Protein AF-A0A194VNG1-F1 (afdb_monomer_lite)

Organism: Cytospora mali (NCBI:txid578113)

InterPro domains:
  IPR001139 Glycoside hydrolase family 30 [PR00843] (432-452)
  IPR001139 Glycoside hydrolase family 30 [PR00843] (467-493)
  IPR001139 Glycoside hydrolase family 30 [PR00843] (567-584)
  IPR004045 Glutathione S-transferase, N-terminal [PF13409] (60-163)
  IPR010987 Glutathione S-transferase, C-terminal-like [PS50405] (181-312)
  IPR013780 Glycosyl hydrolase, all-beta [G3DSA:2.60.40.1180] (435-842)
  IPR016639 Glutathione S-transferase Omega/GSH [PTHR32419] (33-340)
  IPR016639 Glutathione S-transferase Omega/GSH [SFLDG01206] (40-333)
  IPR017853 Glycoside hydrolase superfamily [SSF51445] (442-778)
  IPR033452 Glycosyl hydrolase family 30, beta sandwich domain [PF17189] (790-843)
  IPR033453 Glycosyl hydrolase family 30, TIM-barrel domain [PF02055] (442-774)
  IPR036249 Thioredoxin-like superfamily [SSF52833] (40-166)
  IPR036282 Glutathione S-transferase, C-terminal domain superfamily [SSF47616] (177-313)
  IPR040079 Glutathione transferase family [SFLDS00019] (40-333)
  IPR047047 Glutathione S-transferases Omega-like, C-terminal [cd03190] (181-326)

Radius of gyration: 30.66 Å; chains: 1; bounding box: 84×75×102 Å

Structure (mmCIF, N/CA/C/O backbone):
data_AF-A0A194VNG1-F1
#
_entry.id   AF-A0A194VNG1-F1
#
loop_
_atom_site.group_PDB
_atom_site.id
_atom_site.type_symbol
_atom_site.label_atom_id
_atom_site.label_alt_id
_atom_site.label_comp_id
_atom_site.label_asym_id
_atom_site.label_entity_id
_atom_site.label_seq_id
_atom_site.pdbx_PDB_ins_code
_atom_site.Cartn_x
_atom_site.Cartn_y
_atom_site.Cartn_z
_atom_site.occupancy
_atom_site.B_iso_or_equiv
_atom_site.auth_seq_id
_atom_site.auth_comp_id
_atom_site.auth_asym_id
_atom_site.auth_atom_id
_atom_site.pdbx_PDB_model_num
ATOM 1 N N . MET A 1 1 ? 51.689 9.186 -61.278 1.00 31.94 1 MET A N 1
ATOM 2 C CA . MET A 1 1 ? 51.089 10.359 -60.601 1.00 31.94 1 MET A CA 1
ATOM 3 C C . MET A 1 1 ? 49.581 10.276 -60.806 1.00 31.94 1 MET A C 1
ATOM 5 O O . MET A 1 1 ? 49.133 10.479 -61.918 1.00 31.94 1 MET A O 1
ATOM 9 N N . SER A 1 2 ? 48.868 9.610 -59.894 1.00 30.66 2 SER A N 1
ATOM 10 C CA . SER A 1 2 ? 48.086 10.188 -58.771 1.00 30.66 2 SER A CA 1
ATOM 11 C C . SER A 1 2 ? 46.589 10.167 -59.140 1.00 30.66 2 SER A C 1
ATOM 13 O O . SER A 1 2 ? 46.151 10.942 -59.977 1.00 30.66 2 SER A O 1
ATOM 15 N N . ALA A 1 3 ? 45.874 9.082 -58.828 1.00 26.42 3 ALA A N 1
ATOM 16 C CA . ALA A 1 3 ? 45.123 8.855 -57.583 1.00 26.42 3 ALA A CA 1
ATOM 17 C C . ALA A 1 3 ? 43.845 9.711 -57.481 1.00 26.42 3 ALA A C 1
ATOM 19 O O . ALA A 1 3 ? 43.913 10.870 -57.090 1.00 26.42 3 ALA A O 1
ATOM 20 N N . ARG A 1 4 ? 42.683 9.111 -57.798 1.00 32.34 4 ARG A N 1
ATOM 21 C CA . ARG A 1 4 ? 41.347 9.505 -57.295 1.00 32.34 4 ARG A CA 1
ATOM 22 C C . ARG A 1 4 ? 40.277 8.459 -57.657 1.00 32.34 4 ARG A C 1
ATOM 24 O O . ARG A 1 4 ? 39.519 8.634 -58.603 1.00 32.34 4 ARG A O 1
ATOM 31 N N . THR A 1 5 ? 40.200 7.364 -56.895 1.00 33.28 5 THR A N 1
ATOM 32 C CA . THR A 1 5 ? 38.962 6.574 -56.704 1.00 33.28 5 THR A CA 1
ATOM 33 C C . THR A 1 5 ? 39.073 5.727 -55.423 1.00 33.28 5 THR A C 1
ATOM 35 O O . THR A 1 5 ? 40.106 5.099 -55.219 1.00 33.28 5 THR A O 1
ATOM 38 N N . ARG A 1 6 ? 37.982 5.670 -54.635 1.00 30.34 6 ARG A N 1
ATOM 39 C CA . ARG A 1 6 ? 37.706 4.893 -53.393 1.00 30.34 6 ARG A CA 1
ATOM 40 C C . ARG A 1 6 ? 38.124 5.503 -52.043 1.00 30.34 6 ARG A C 1
ATOM 42 O O . ARG A 1 6 ? 39.266 5.363 -51.633 1.00 30.34 6 ARG A O 1
ATOM 49 N N . LEU A 1 7 ? 37.136 6.069 -51.335 1.00 26.08 7 LEU A N 1
ATOM 50 C CA . LEU A 1 7 ? 36.742 5.782 -49.937 1.00 26.08 7 LEU A CA 1
ATOM 51 C C . LEU A 1 7 ? 35.791 6.890 -49.456 1.00 26.08 7 LEU A C 1
ATOM 53 O O . LEU A 1 7 ? 36.232 8.013 -49.250 1.00 26.08 7 LEU A O 1
ATOM 57 N N . GLN A 1 8 ? 34.510 6.573 -49.262 1.00 25.80 8 GLN A N 1
ATOM 58 C CA . GLN A 1 8 ? 33.680 7.208 -48.233 1.00 25.80 8 GLN A CA 1
ATOM 59 C C . GLN A 1 8 ? 32.534 6.255 -47.877 1.00 25.80 8 GLN A C 1
ATOM 61 O O . GLN A 1 8 ? 31.535 6.120 -48.578 1.00 25.80 8 GLN A O 1
ATOM 66 N N . SER A 1 9 ? 32.790 5.508 -46.809 1.00 25.23 9 SER A N 1
ATOM 67 C CA . SER A 1 9 ? 31.876 4.666 -46.054 1.00 25.23 9 SER A CA 1
ATOM 68 C C . SER A 1 9 ? 31.170 5.491 -44.979 1.00 25.23 9 SER A C 1
ATOM 70 O O . SER A 1 9 ? 31.813 6.324 -44.349 1.00 25.23 9 SER A O 1
ATOM 72 N N . LEU A 1 10 ? 29.897 5.162 -44.744 1.00 28.33 10 LEU A N 1
ATOM 73 C CA . LEU A 1 10 ? 29.157 5.244 -43.479 1.00 28.33 10 LEU A CA 1
ATOM 74 C C . LEU A 1 10 ? 29.395 6.458 -42.561 1.00 28.33 10 LEU A C 1
ATOM 76 O O . LEU A 1 10 ? 30.360 6.491 -41.806 1.00 28.33 10 LEU A O 1
ATOM 80 N N . GLN A 1 11 ? 28.361 7.288 -42.416 1.00 25.33 11 GLN A N 1
ATOM 81 C CA . GLN A 1 11 ? 27.953 7.756 -41.091 1.00 25.33 11 GLN A CA 1
ATOM 82 C C . GLN A 1 11 ? 26.430 7.654 -40.965 1.00 25.33 11 GLN A C 1
ATOM 84 O O . GLN A 1 11 ? 25.665 8.299 -41.680 1.00 25.33 11 GLN A O 1
ATOM 89 N N . ARG A 1 12 ? 26.028 6.729 -40.087 1.00 26.80 12 ARG A N 1
ATOM 90 C CA . ARG A 1 12 ? 24.659 6.417 -39.681 1.00 26.80 12 ARG A CA 1
ATOM 91 C C . ARG A 1 12 ? 24.000 7.677 -39.125 1.00 26.80 12 ARG A C 1
ATOM 93 O O . ARG A 1 12 ? 24.539 8.290 -38.211 1.00 26.80 12 ARG A O 1
ATOM 100 N N . HIS A 1 13 ? 22.818 8.012 -39.630 1.00 24.86 13 HIS A N 1
ATOM 101 C CA . HIS A 1 13 ? 21.866 8.794 -38.852 1.00 24.86 13 HIS A CA 1
ATOM 102 C C . HIS A 1 13 ? 21.419 7.918 -37.679 1.00 24.86 13 HIS A C 1
ATOM 104 O O . HIS A 1 13 ? 20.725 6.922 -37.872 1.00 24.86 13 HIS A O 1
ATOM 110 N N . ILE A 1 14 ? 21.876 8.256 -36.476 1.00 25.45 14 ILE A N 1
ATOM 111 C CA . ILE A 1 14 ? 21.290 7.759 -35.235 1.00 25.45 14 ILE A CA 1
ATOM 112 C C . ILE A 1 14 ? 19.965 8.512 -35.091 1.00 25.45 14 ILE A C 1
ATOM 114 O O . ILE A 1 14 ? 19.941 9.660 -34.661 1.00 25.45 14 ILE A O 1
ATOM 118 N N . MET A 1 15 ? 18.868 7.895 -35.531 1.00 24.09 15 MET A N 1
ATOM 119 C CA . MET A 1 15 ? 17.542 8.255 -35.039 1.00 24.09 15 MET A CA 1
ATOM 120 C C . MET A 1 15 ? 17.463 7.736 -33.604 1.00 24.09 15 MET A C 1
ATOM 122 O O . MET A 1 15 ? 17.296 6.540 -33.385 1.00 24.09 15 MET A O 1
ATOM 126 N N . THR A 1 16 ? 17.638 8.617 -32.625 1.00 26.14 16 THR A N 1
ATOM 127 C CA . THR A 1 16 ? 17.211 8.361 -31.250 1.00 26.14 16 THR A CA 1
ATOM 128 C C . THR A 1 16 ? 15.685 8.283 -31.257 1.00 26.14 16 THR A C 1
ATOM 130 O O . THR A 1 16 ? 14.997 9.295 -31.382 1.00 26.14 16 THR A O 1
ATOM 133 N N . SER A 1 17 ? 15.135 7.067 -31.210 1.00 27.11 17 SER A N 1
ATOM 134 C CA . SER A 1 17 ? 13.693 6.852 -31.101 1.00 27.11 17 SER A CA 1
ATOM 135 C C . SER A 1 17 ? 13.239 7.218 -29.688 1.00 27.11 17 SER A C 1
ATOM 137 O O . SER A 1 17 ? 13.277 6.396 -28.774 1.00 27.11 17 SER A O 1
ATOM 139 N N . VAL A 1 18 ? 12.830 8.469 -29.497 1.00 28.67 18 VAL A N 1
ATOM 140 C CA . VAL A 1 18 ? 12.048 8.874 -28.326 1.00 28.67 18 VAL A CA 1
ATOM 141 C C . VAL A 1 18 ? 10.735 8.083 -28.364 1.00 28.67 18 VAL A C 1
ATOM 143 O O . VAL A 1 18 ? 10.008 8.146 -29.358 1.00 28.67 18 VAL A O 1
ATOM 146 N N . ARG A 1 19 ? 10.461 7.285 -27.322 1.00 39.00 19 ARG A N 1
ATOM 147 C CA . ARG A 1 19 ? 9.210 6.519 -27.194 1.00 39.00 19 ARG A CA 1
ATOM 148 C C . ARG A 1 19 ? 8.031 7.506 -27.136 1.00 39.00 19 ARG A C 1
ATOM 150 O O . ARG A 1 19 ? 8.126 8.477 -26.384 1.00 39.00 19 ARG A O 1
ATOM 157 N N . PRO A 1 20 ? 6.936 7.308 -27.893 1.00 29.95 20 PRO A N 1
ATOM 158 C CA . PRO A 1 20 ? 5.759 8.161 -27.772 1.00 29.95 20 PRO A CA 1
ATOM 159 C C . PRO A 1 20 ? 5.193 8.080 -26.349 1.00 29.95 20 PRO A C 1
ATOM 161 O O . PRO A 1 20 ? 4.935 6.990 -25.844 1.00 29.95 20 PRO A O 1
ATOM 164 N N . THR A 1 21 ? 5.014 9.232 -25.711 1.00 28.38 21 THR A N 1
ATOM 165 C CA . THR A 1 21 ? 4.397 9.378 -24.386 1.00 28.38 21 THR A CA 1
ATOM 166 C C . THR A 1 21 ? 2.884 9.096 -24.473 1.00 28.38 21 THR A C 1
ATOM 168 O O . THR A 1 21 ? 2.280 9.433 -25.497 1.00 28.38 21 THR A O 1
ATOM 171 N N . PRO A 1 22 ? 2.241 8.500 -23.448 1.00 30.34 22 PRO A N 1
ATOM 172 C CA . PRO A 1 22 ? 0.805 8.225 -23.472 1.00 30.34 22 PRO A CA 1
ATOM 173 C C . PRO A 1 22 ? -0.029 9.504 -23.622 1.00 30.34 22 PRO A C 1
ATOM 175 O O . PRO A 1 22 ? 0.125 10.461 -22.865 1.00 30.34 22 PRO A O 1
ATOM 178 N N . THR A 1 23 ? -0.960 9.507 -24.573 1.00 27.50 23 THR A N 1
ATOM 179 C CA . THR A 1 23 ? -2.037 10.499 -24.643 1.00 27.50 23 THR A CA 1
ATOM 180 C C . THR A 1 23 ? -3.114 10.138 -23.616 1.00 27.50 23 THR A C 1
ATOM 182 O O . THR A 1 23 ? -3.942 9.272 -23.873 1.00 27.50 23 THR A O 1
ATOM 185 N N . THR A 1 24 ? -3.043 10.773 -22.443 1.00 32.66 24 THR A N 1
ATOM 186 C CA . THR A 1 24 ? -4.163 11.146 -21.552 1.00 32.66 24 THR A CA 1
ATOM 187 C C . THR A 1 24 ? -5.407 10.238 -21.541 1.00 32.66 24 THR A C 1
ATOM 189 O O . THR A 1 24 ? -6.351 10.546 -22.258 1.00 32.66 24 THR A O 1
ATOM 192 N N . VAL A 1 25 ? -5.452 9.219 -20.666 1.00 28.17 25 VAL A N 1
ATOM 193 C CA . VAL A 1 25 ? -6.614 8.820 -19.826 1.00 28.17 25 VAL A CA 1
ATOM 194 C C . VAL A 1 25 ? -6.070 7.995 -18.644 1.00 28.17 25 VAL A C 1
ATOM 196 O O . VAL A 1 25 ? -5.267 7.089 -18.852 1.00 28.17 25 VAL A O 1
ATOM 199 N N . ALA A 1 26 ? -6.490 8.306 -17.415 1.00 27.03 26 ALA A N 1
ATOM 200 C CA . ALA A 1 26 ? -6.196 7.531 -16.210 1.00 27.03 26 ALA A CA 1
ATOM 201 C C . ALA A 1 26 ? -6.973 6.198 -16.208 1.00 27.03 26 ALA A C 1
ATOM 203 O O . ALA A 1 26 ? -8.089 6.121 -15.704 1.00 27.03 26 ALA A O 1
ATOM 204 N N . GLU A 1 27 ? -6.396 5.149 -16.791 1.00 30.56 27 GLU A N 1
ATOM 205 C CA . GLU A 1 27 ? -6.871 3.769 -16.657 1.00 30.56 27 GLU A CA 1
ATOM 206 C C . GLU A 1 27 ? -5.679 2.878 -16.288 1.00 30.56 27 GLU A C 1
ATOM 208 O O . GLU A 1 27 ? -4.659 2.902 -16.972 1.00 30.56 27 GLU A O 1
ATOM 213 N N . HIS A 1 28 ? -5.827 2.143 -15.181 1.00 33.81 28 HIS A N 1
ATOM 214 C CA . HIS A 1 28 ? -4.907 1.156 -14.604 1.00 33.81 28 HIS A CA 1
ATOM 215 C C . HIS A 1 28 ? -3.928 0.530 -15.616 1.00 33.81 28 HIS A C 1
ATOM 217 O O . HIS A 1 28 ? -4.314 -0.343 -16.397 1.00 33.81 28 HIS A O 1
ATOM 223 N N . LEU A 1 29 ? -2.654 0.931 -15.553 1.00 35.03 29 LEU A N 1
ATOM 224 C CA . LEU A 1 29 ? -1.573 0.227 -16.239 1.00 35.03 29 LEU A CA 1
ATOM 225 C C . LEU A 1 29 ? -1.256 -1.045 -15.442 1.00 35.03 29 LEU A C 1
ATOM 227 O O . LEU A 1 29 ? -0.825 -0.971 -14.294 1.00 35.03 29 LEU A O 1
ATOM 231 N N . ALA A 1 30 ? -1.521 -2.215 -16.019 1.00 35.50 30 ALA A N 1
ATOM 232 C CA . ALA A 1 30 ? -1.436 -3.506 -15.323 1.00 35.50 30 ALA A CA 1
ATOM 233 C C . ALA A 1 30 ? -0.060 -4.194 -15.472 1.00 35.50 30 ALA A C 1
ATOM 235 O O . ALA A 1 30 ? 0.133 -5.316 -15.000 1.00 35.50 30 ALA A O 1
ATOM 236 N N . GLY A 1 31 ? 0.899 -3.538 -16.135 1.00 35.84 31 GLY A N 1
ATOM 237 C CA . GLY A 1 31 ? 2.252 -4.044 -16.393 1.00 35.84 31 GLY A CA 1
ATOM 238 C C . GLY A 1 31 ? 3.342 -3.204 -15.723 1.00 35.84 31 GLY A C 1
ATOM 239 O O . GLY A 1 31 ? 3.140 -2.037 -15.409 1.00 35.84 31 GLY A O 1
ATOM 240 N N . GLY A 1 32 ? 4.517 -3.802 -15.493 1.00 40.88 32 GLY A N 1
ATOM 241 C CA . GLY A 1 32 ? 5.679 -3.083 -14.948 1.00 40.88 32 GLY A CA 1
ATOM 242 C C . GLY A 1 32 ? 6.253 -2.066 -15.943 1.00 40.88 32 GLY A C 1
ATOM 243 O O . GLY A 1 32 ? 6.100 -2.262 -17.144 1.00 40.88 32 GLY A O 1
ATOM 244 N N . ALA A 1 33 ? 6.974 -1.038 -15.478 1.00 40.72 33 ALA A N 1
ATOM 245 C CA . ALA A 1 33 ? 7.422 0.118 -16.277 1.00 40.72 33 ALA A CA 1
ATOM 246 C C . ALA A 1 33 ? 8.358 -0.187 -17.474 1.00 40.72 33 ALA A C 1
ATOM 248 O O . ALA A 1 33 ? 8.599 0.685 -18.306 1.00 40.72 33 ALA A O 1
ATOM 249 N N . GLN A 1 34 ? 8.867 -1.420 -17.607 1.00 58.94 34 GLN A N 1
ATOM 250 C CA . GLN A 1 34 ? 9.564 -1.887 -18.820 1.00 58.94 34 GLN A CA 1
ATOM 251 C C . GLN A 1 34 ? 8.612 -2.425 -19.907 1.00 58.94 34 GLN A C 1
ATOM 253 O O . GLN A 1 34 ? 9.061 -2.778 -20.996 1.00 58.94 34 GLN A O 1
ATOM 258 N N . SER A 1 35 ? 7.315 -2.524 -19.621 1.00 73.00 35 SER A N 1
ATOM 259 C CA . SER A 1 35 ? 6.285 -2.980 -20.554 1.00 73.00 35 SER A CA 1
ATOM 260 C C . SER A 1 35 ? 5.854 -1.845 -21.481 1.00 73.00 35 SER A C 1
ATOM 262 O O . SER A 1 35 ? 6.024 -0.659 -21.200 1.00 73.00 35 SER A O 1
ATOM 264 N N . TRP A 1 36 ? 5.301 -2.216 -22.625 1.00 87.19 36 TRP A N 1
ATOM 265 C CA . TRP A 1 36 ? 4.689 -1.288 -23.555 1.00 87.19 36 TRP A CA 1
ATOM 266 C C . TRP A 1 36 ? 3.198 -1.178 -23.237 1.00 87.19 36 TRP A C 1
ATOM 268 O O . TRP A 1 36 ? 2.528 -2.194 -23.056 1.00 87.19 36 TRP A O 1
ATOM 278 N N . HIS A 1 37 ? 2.700 0.058 -23.226 1.00 89.19 37 HIS A N 1
ATOM 279 C CA . HIS A 1 37 ? 1.333 0.430 -22.832 1.00 89.19 37 HIS A CA 1
ATOM 280 C C . HIS A 1 37 ? 0.637 1.310 -23.886 1.00 89.19 37 HIS A C 1
ATOM 282 O O . HIS A 1 37 ? -0.255 2.106 -23.599 1.00 89.19 37 HIS A O 1
ATOM 288 N N . GLY A 1 38 ? 1.101 1.247 -25.133 1.00 88.44 38 GLY A N 1
ATOM 289 C CA . GLY A 1 38 ? 0.515 1.982 -26.244 1.00 88.44 38 GLY A CA 1
ATOM 290 C C . GLY A 1 38 ? -0.915 1.526 -26.528 1.00 88.44 38 GLY A C 1
ATOM 291 O O . GLY A 1 38 ? -1.234 0.342 -26.443 1.00 88.44 38 GLY A O 1
ATOM 292 N N . LYS A 1 39 ? -1.769 2.470 -26.926 1.00 92.00 39 LYS A N 1
ATOM 293 C CA . LYS A 1 39 ? -3.161 2.207 -27.309 1.00 92.00 39 LYS A CA 1
ATOM 294 C C . LYS A 1 39 ? -3.384 2.517 -28.779 1.00 92.00 39 LYS A C 1
ATOM 296 O O . LYS A 1 39 ? -2.818 3.480 -29.298 1.00 92.00 39 LYS A O 1
ATOM 301 N N . ILE A 1 40 ? -4.229 1.725 -29.437 1.00 94.06 40 ILE A N 1
ATOM 302 C CA . ILE A 1 40 ? -4.687 2.025 -30.796 1.00 94.06 40 ILE A CA 1
ATOM 303 C C . ILE A 1 40 ? -5.843 3.015 -30.699 1.00 94.06 40 ILE A C 1
ATOM 305 O O . ILE A 1 40 ? -6.895 2.678 -30.163 1.00 94.06 40 ILE A O 1
ATOM 309 N N . THR A 1 41 ? -5.656 4.228 -31.212 1.00 91.31 41 THR A N 1
ATOM 310 C CA . THR A 1 41 ? -6.680 5.281 -31.209 1.00 91.31 41 THR A CA 1
ATOM 311 C C . THR A 1 41 ? -6.635 6.085 -32.515 1.00 91.31 41 THR A C 1
ATOM 313 O O . THR A 1 41 ? -5.563 6.223 -33.111 1.00 91.31 41 THR A O 1
ATOM 316 N N . PRO A 1 42 ? -7.767 6.633 -33.004 1.00 87.19 42 PRO A N 1
ATOM 317 C CA . PRO A 1 42 ? -7.791 7.441 -34.232 1.00 87.19 42 PRO A CA 1
ATOM 318 C C . PRO A 1 42 ? -6.830 8.641 -34.205 1.00 87.19 42 PRO A C 1
ATOM 320 O O . PRO A 1 42 ? -6.179 8.943 -35.211 1.00 87.19 42 PRO A O 1
ATOM 323 N N . ASP A 1 43 ? -6.712 9.273 -33.035 1.00 86.25 43 ASP A N 1
ATOM 324 C CA . ASP A 1 43 ? -5.936 10.498 -32.822 1.00 86.25 43 ASP A CA 1
ATOM 325 C C . ASP A 1 43 ? -4.526 10.243 -32.259 1.00 86.25 43 ASP A C 1
ATOM 327 O O . ASP A 1 43 ? -3.726 11.170 -32.137 1.00 86.25 43 ASP A O 1
ATOM 331 N N . GLY A 1 44 ? -4.197 8.991 -31.927 1.00 87.38 44 GLY A N 1
ATOM 332 C CA . GLY A 1 44 ? -2.926 8.612 -31.317 1.00 87.38 44 GLY A CA 1
ATOM 333 C C . GLY A 1 44 ? -1.808 8.278 -32.314 1.00 87.38 44 GLY A C 1
ATOM 334 O O . GLY A 1 44 ? -2.008 8.238 -33.534 1.00 87.38 44 GLY A O 1
ATOM 335 N N . PRO A 1 45 ? -0.597 7.980 -31.800 1.00 88.25 45 PRO A N 1
ATOM 336 C CA . PRO A 1 45 ? 0.538 7.556 -32.627 1.00 88.25 45 PRO A CA 1
ATOM 337 C C . PRO A 1 45 ? 0.298 6.190 -33.297 1.00 88.25 45 PRO A C 1
ATOM 339 O O . PRO A 1 45 ? 0.844 5.900 -34.369 1.00 88.25 45 PRO A O 1
ATOM 342 N N . PHE A 1 46 ? -0.560 5.361 -32.700 1.00 94.88 46 PHE A N 1
ATOM 343 C CA . PHE A 1 46 ? -0.976 4.061 -33.209 1.00 94.88 46 PHE A CA 1
ATOM 344 C C . PHE A 1 46 ? -2.414 4.160 -33.745 1.00 94.88 46 PHE A C 1
ATOM 346 O O . PHE A 1 46 ? -3.376 4.006 -33.005 1.00 94.88 46 PHE A O 1
ATOM 353 N N . LYS A 1 47 ? -2.555 4.429 -35.046 1.00 96.12 47 LYS A N 1
ATOM 354 C CA . LYS A 1 47 ? -3.851 4.600 -35.714 1.00 96.12 47 LYS A CA 1
ATOM 355 C C . LYS A 1 47 ? -4.470 3.265 -36.133 1.00 96.12 47 LYS A C 1
ATOM 357 O O . LYS A 1 47 ? -3.730 2.420 -36.636 1.00 96.12 47 LYS A O 1
ATOM 362 N N . PRO A 1 48 ? -5.802 3.103 -36.045 1.00 95.88 48 PRO A N 1
ATOM 363 C CA . PRO A 1 48 ? -6.508 1.899 -36.475 1.00 95.88 48 PRO A CA 1
ATOM 364 C C . PRO A 1 48 ? -6.441 1.719 -37.986 1.00 95.88 48 PRO A C 1
ATOM 366 O O . PRO A 1 48 ? -7.248 2.246 -38.745 1.00 95.88 48 PRO A O 1
ATOM 369 N N . GLU A 1 49 ? -5.449 0.962 -38.427 1.00 95.44 49 GLU A N 1
ATOM 370 C CA . GLU A 1 49 ? -5.191 0.709 -39.833 1.00 95.44 49 GLU A CA 1
ATOM 371 C C . GLU A 1 49 ? -5.127 -0.794 -40.072 1.00 95.44 49 GLU A C 1
ATOM 373 O O . GLU A 1 49 ? -4.447 -1.533 -39.351 1.00 95.44 49 GLU A O 1
ATOM 378 N N . LYS A 1 50 ? -5.828 -1.238 -41.118 1.00 93.94 50 LYS A N 1
ATOM 379 C CA . LYS A 1 50 ? -5.737 -2.611 -41.603 1.00 93.94 50 LYS A CA 1
ATOM 380 C C . LYS A 1 50 ? -4.288 -2.929 -41.988 1.00 93.94 50 LYS A C 1
ATOM 382 O O . LYS A 1 50 ? -3.598 -2.079 -42.549 1.00 93.94 50 LYS A O 1
ATOM 387 N N . ASP A 1 51 ? -3.840 -4.141 -41.664 1.00 88.38 51 ASP A N 1
ATOM 388 C CA . ASP A 1 51 ? -2.512 -4.679 -41.995 1.00 88.38 51 ASP A CA 1
ATOM 389 C C . ASP A 1 51 ? -1.316 -3.968 -41.320 1.00 88.38 51 ASP A C 1
ATOM 391 O O . ASP A 1 51 ? -0.164 -4.309 -41.589 1.00 88.38 51 ASP A O 1
ATOM 395 N N . ARG A 1 52 ? -1.550 -3.014 -40.403 1.00 96.31 52 ARG A N 1
ATOM 396 C CA . ARG A 1 52 ? -0.476 -2.325 -39.663 1.00 96.31 52 ARG A CA 1
ATOM 397 C C . ARG A 1 52 ? 0.056 -3.135 -38.485 1.00 96.31 52 ARG A C 1
ATOM 399 O O . ARG A 1 52 ? 1.253 -3.081 -38.200 1.00 96.31 52 ARG A O 1
ATOM 406 N N . TYR A 1 53 ? -0.815 -3.843 -37.781 1.00 98.00 53 TYR A N 1
ATOM 407 C CA . TYR A 1 53 ? -0.471 -4.474 -36.511 1.00 98.00 53 TYR A CA 1
ATOM 408 C C . TYR A 1 53 ? -0.367 -5.984 -36.632 1.00 98.00 53 TYR A C 1
ATOM 410 O O . TYR A 1 53 ? -1.011 -6.601 -37.477 1.00 98.00 53 TYR A O 1
ATOM 418 N N . ARG A 1 54 ? 0.417 -6.594 -35.746 1.00 97.69 54 ARG A N 1
ATOM 419 C CA . ARG A 1 54 ? 0.510 -8.049 -35.623 1.00 97.69 54 ARG A CA 1
ATOM 420 C C . ARG A 1 54 ? 0.509 -8.451 -34.161 1.00 97.69 54 ARG A C 1
ATOM 422 O O . ARG A 1 54 ? 1.246 -7.877 -33.367 1.00 97.69 54 ARG A O 1
ATOM 429 N N . LEU A 1 55 ? -0.313 -9.433 -33.813 1.00 98.06 55 LEU A N 1
ATOM 430 C CA . LEU A 1 55 ? -0.425 -9.933 -32.447 1.00 98.06 55 LEU A CA 1
ATOM 431 C C . LEU A 1 55 ? 0.340 -11.257 -32.311 1.00 98.06 55 LEU A C 1
ATOM 433 O O . LEU A 1 55 ? -0.059 -12.280 -32.866 1.00 98.06 55 LEU A O 1
ATOM 437 N N . TYR A 1 56 ? 1.439 -11.252 -31.567 1.00 98.38 56 TYR A N 1
ATOM 438 C CA . TYR A 1 56 ? 2.185 -12.460 -31.226 1.00 98.38 56 TYR A CA 1
ATOM 439 C C . TYR A 1 56 ? 1.574 -13.109 -29.988 1.00 98.38 56 TYR A C 1
ATOM 441 O O . TYR A 1 56 ? 1.429 -12.467 -28.944 1.00 98.38 56 TYR A O 1
ATOM 449 N N . ILE A 1 57 ? 1.212 -14.386 -30.100 1.00 98.31 57 ILE A N 1
ATOM 450 C CA . ILE A 1 57 ? 0.550 -15.146 -29.036 1.00 98.31 57 ILE A CA 1
ATOM 451 C C . ILE A 1 57 ? 1.137 -16.549 -28.909 1.00 98.31 57 ILE A C 1
ATOM 453 O O . ILE A 1 57 ? 1.746 -17.072 -29.835 1.00 98.31 57 ILE A O 1
ATOM 457 N N . GLY A 1 58 ? 0.874 -17.194 -27.776 1.00 97.12 58 GLY A N 1
ATOM 458 C CA . GLY A 1 58 ? 0.927 -18.649 -27.651 1.00 97.12 58 GLY A CA 1
ATOM 459 C C . GLY A 1 58 ? -0.468 -19.164 -27.321 1.00 97.12 58 GLY A C 1
ATOM 460 O O . GLY A 1 58 ? -1.046 -18.719 -26.329 1.00 97.12 58 GLY A O 1
ATOM 461 N N . LEU A 1 59 ? -1.011 -20.096 -28.113 1.00 98.00 59 LEU A N 1
ATOM 462 C CA . LEU A 1 59 ? -2.380 -20.621 -27.924 1.00 98.00 59 LEU A CA 1
ATOM 463 C C . LEU A 1 59 ? -2.566 -21.338 -26.572 1.00 98.00 59 LEU A C 1
ATOM 465 O O . LEU A 1 59 ? -3.675 -21.460 -26.054 1.00 98.00 59 LEU A O 1
ATOM 469 N N . PHE A 1 60 ? -1.466 -21.748 -25.943 1.00 96.44 60 PHE A N 1
ATOM 470 C CA . PHE A 1 60 ? -1.449 -22.299 -24.592 1.00 96.44 60 PHE A CA 1
ATOM 471 C C . PHE A 1 60 ? -1.700 -21.258 -23.489 1.00 96.44 60 PHE A C 1
ATOM 473 O O . PHE A 1 60 ? -2.270 -21.598 -22.451 1.00 96.44 60 PHE A O 1
ATOM 480 N N . CYS A 1 61 ? -1.305 -19.997 -23.692 1.00 96.06 61 CYS A N 1
ATOM 481 C CA . CYS A 1 61 ? -1.240 -18.985 -22.637 1.00 96.06 61 CYS A CA 1
ATOM 482 C C . CYS A 1 61 ? -2.634 -18.407 -22.338 1.00 96.06 61 CYS A C 1
ATOM 484 O O . CYS A 1 61 ? -3.245 -17.833 -23.242 1.00 96.06 61 CYS A O 1
ATOM 486 N N . PRO A 1 62 ? -3.148 -18.482 -21.094 1.00 97.19 62 PRO A N 1
ATOM 487 C CA . PRO A 1 62 ? -4.458 -17.920 -20.764 1.00 97.19 62 PRO A CA 1
ATOM 488 C C . PRO A 1 62 ? -4.495 -16.391 -20.899 1.00 97.19 62 PRO A C 1
ATOM 490 O O . PRO A 1 62 ? -5.521 -15.835 -21.273 1.00 97.19 62 PRO A O 1
ATOM 493 N N . PHE A 1 63 ? -3.381 -15.698 -20.663 1.00 93.94 63 PHE A N 1
ATOM 494 C CA . PHE A 1 63 ? -3.305 -14.242 -20.798 1.00 93.94 63 PHE A CA 1
ATOM 495 C C . PHE A 1 63 ? -3.355 -13.800 -22.269 1.00 93.94 63 PHE A C 1
ATOM 497 O O . PHE A 1 63 ? -4.118 -12.904 -22.629 1.00 93.94 63 PHE A O 1
ATOM 504 N N . ALA A 1 64 ? -2.630 -14.481 -23.160 1.00 96.94 64 ALA A N 1
ATOM 505 C CA . ALA A 1 64 ? -2.724 -14.218 -24.599 1.00 96.94 64 ALA A CA 1
ATOM 506 C C . ALA A 1 64 ? -4.090 -14.631 -25.180 1.00 96.94 64 ALA A C 1
ATOM 508 O O . ALA A 1 64 ? -4.579 -14.013 -26.127 1.00 96.94 64 ALA A O 1
ATOM 509 N N . HIS A 1 65 ? -4.732 -15.641 -24.582 1.00 98.12 65 HIS A N 1
ATOM 510 C CA . HIS A 1 65 ? -6.061 -16.099 -24.975 1.00 98.12 65 HIS A CA 1
ATOM 511 C C . HIS A 1 65 ? -7.119 -14.998 -24.838 1.00 98.12 65 HIS A C 1
ATOM 513 O O . HIS A 1 65 ? -7.959 -14.881 -25.722 1.00 98.12 65 HIS A O 1
ATOM 519 N N . ARG A 1 66 ? -7.044 -14.145 -23.804 1.00 96.62 66 ARG A N 1
ATOM 520 C CA . ARG A 1 66 ? -7.969 -13.010 -23.611 1.00 96.62 66 ARG A CA 1
ATOM 521 C C . ARG A 1 66 ? -7.975 -12.069 -24.819 1.00 96.62 66 ARG A C 1
ATOM 523 O O . ARG A 1 66 ? -9.028 -11.813 -25.396 1.00 96.62 66 ARG A O 1
ATOM 530 N N . ALA A 1 67 ? -6.791 -11.626 -25.246 1.00 97.00 67 ALA A N 1
ATOM 531 C CA . ALA A 1 67 ? -6.634 -10.741 -26.400 1.00 97.00 67 ALA A CA 1
ATOM 532 C C . ALA A 1 67 ? -7.088 -11.415 -27.708 1.00 97.00 67 ALA A C 1
ATOM 534 O O . ALA A 1 67 ? -7.791 -10.804 -28.513 1.00 97.00 67 ALA A O 1
ATOM 535 N N . ASN A 1 68 ? -6.737 -12.692 -27.911 1.00 97.88 68 ASN A N 1
ATOM 536 C CA . ASN A 1 68 ? -7.158 -13.425 -29.108 1.00 97.88 68 ASN A CA 1
ATOM 537 C C . ASN A 1 68 ? -8.678 -13.670 -29.143 1.00 97.88 68 ASN A C 1
ATOM 539 O O . ASN A 1 68 ? -9.288 -13.617 -30.208 1.00 97.88 68 ASN A O 1
ATOM 543 N N . LEU A 1 69 ? -9.309 -13.892 -27.991 1.00 97.81 69 LEU A N 1
ATOM 544 C CA . LEU A 1 69 ? -10.752 -14.078 -27.906 1.00 97.81 69 LEU A CA 1
ATOM 545 C C . LEU A 1 69 ? -11.500 -12.780 -28.235 1.00 97.81 69 LEU A C 1
ATOM 547 O O . LEU A 1 69 ? -12.405 -12.801 -29.066 1.00 97.81 69 LEU A O 1
ATOM 551 N N . VAL A 1 70 ? -11.064 -11.632 -27.698 1.00 97.25 70 VAL A N 1
ATOM 552 C CA . VAL A 1 70 ? -11.610 -10.319 -28.100 1.00 97.25 70 VAL A CA 1
ATOM 553 C C . VAL A 1 70 ? -11.425 -10.080 -29.595 1.00 97.25 70 VAL A C 1
ATOM 555 O O . VAL A 1 70 ? -12.373 -9.676 -30.268 1.00 97.25 70 VAL A O 1
ATOM 558 N N . ARG A 1 71 ? -10.243 -10.396 -30.140 1.00 97.00 71 ARG A N 1
ATOM 559 C CA . ARG A 1 71 ? -9.975 -10.322 -31.583 1.00 97.00 71 ARG A CA 1
ATOM 560 C C . ARG A 1 71 ? -11.006 -11.116 -32.394 1.00 97.00 71 ARG A C 1
ATOM 562 O O . ARG A 1 71 ? -11.485 -10.609 -33.403 1.00 97.00 71 ARG A O 1
ATOM 569 N N . HIS A 1 72 ? -11.369 -12.324 -31.964 1.00 97.25 72 HIS A N 1
ATOM 570 C CA . HIS A 1 72 ? -12.391 -13.129 -32.640 1.00 97.25 72 HIS A CA 1
ATOM 571 C C . HIS A 1 72 ? -13.805 -12.552 -32.489 1.00 97.25 72 HIS A C 1
ATOM 573 O O . HIS A 1 72 ? -14.526 -12.444 -33.483 1.00 97.25 72 HIS A O 1
ATOM 579 N N . LEU A 1 73 ? -14.195 -12.142 -31.279 1.00 95.94 73 LEU A N 1
ATOM 580 C CA . LEU A 1 73 ? -15.527 -11.590 -31.002 1.00 95.94 73 LEU A CA 1
ATOM 581 C C . LEU A 1 73 ? -15.788 -10.308 -31.813 1.00 95.94 73 LEU A C 1
ATOM 583 O O . LEU A 1 73 ? -16.835 -10.168 -32.456 1.00 95.94 73 LEU A O 1
ATOM 587 N N . LYS A 1 74 ? -14.789 -9.419 -31.867 1.00 95.38 74 LYS A N 1
ATOM 588 C CA . LYS A 1 74 ? -14.820 -8.143 -32.598 1.00 95.38 74 LYS A CA 1
ATOM 589 C C . LYS A 1 74 ? -14.624 -8.277 -34.112 1.00 95.38 74 LYS A C 1
ATOM 591 O O . LYS A 1 74 ? -14.663 -7.268 -34.804 1.00 95.38 74 LYS A O 1
ATOM 596 N N . GLY A 1 75 ? -14.430 -9.483 -34.654 1.00 95.12 75 GLY A N 1
ATOM 597 C CA . GLY A 1 75 ? -14.238 -9.664 -36.099 1.00 95.12 75 GLY A CA 1
ATOM 598 C C . GLY A 1 75 ? -12.909 -9.098 -36.619 1.00 95.12 75 GLY A C 1
ATOM 599 O O . GLY A 1 75 ? -12.811 -8.707 -37.778 1.00 95.12 75 GLY A O 1
ATOM 600 N N . LEU A 1 76 ? -11.882 -9.022 -35.770 1.00 96.12 76 LEU A N 1
ATOM 601 C CA . LEU A 1 76 ? -10.591 -8.411 -36.091 1.00 96.12 76 LEU A CA 1
ATOM 602 C C . LEU A 1 76 ? -9.645 -9.340 -36.855 1.00 96.12 76 LEU A C 1
ATOM 604 O O . LEU A 1 76 ? -8.486 -8.988 -37.067 1.00 96.12 76 LEU A O 1
ATOM 608 N N . GLN A 1 77 ? -10.089 -10.528 -37.265 1.00 95.31 77 GLN A N 1
ATOM 609 C CA . GLN A 1 77 ? -9.196 -11.533 -37.833 1.00 95.31 77 GLN A CA 1
ATOM 610 C C . GLN A 1 77 ? -8.496 -11.066 -39.115 1.00 95.31 77 GLN A C 1
ATOM 612 O O . GLN A 1 77 ? -7.306 -11.345 -39.274 1.00 95.31 77 GLN A O 1
ATOM 617 N N . ASP A 1 78 ? -9.208 -10.304 -39.950 1.00 93.00 78 ASP A N 1
ATOM 618 C CA . ASP A 1 78 ? -8.714 -9.737 -41.212 1.00 93.00 78 ASP A CA 1
ATOM 619 C C . ASP A 1 78 ? -7.972 -8.401 -41.036 1.00 93.00 78 ASP A C 1
ATOM 621 O O . ASP A 1 78 ? -7.423 -7.868 -41.998 1.00 93.00 78 ASP A O 1
ATOM 625 N N . VAL A 1 79 ? -7.989 -7.826 -39.830 1.00 95.06 79 VAL A N 1
ATOM 626 C CA . VAL A 1 79 ? -7.395 -6.515 -39.513 1.00 95.06 79 VAL A CA 1
ATOM 627 C C . VAL A 1 79 ? -6.110 -6.671 -38.707 1.00 95.06 79 VAL A C 1
ATOM 629 O O . VAL A 1 79 ? -5.126 -5.977 -38.956 1.00 95.06 79 VAL A O 1
ATOM 632 N N . LEU A 1 80 ? -6.126 -7.595 -37.748 1.00 96.69 80 LEU A N 1
ATOM 633 C CA . LEU A 1 80 ? -5.053 -7.871 -36.809 1.00 96.69 80 LEU A CA 1
ATOM 634 C C . LEU A 1 80 ? -4.605 -9.329 -36.988 1.00 96.69 80 LEU A C 1
ATOM 636 O O . LEU A 1 80 ? -5.118 -10.210 -36.301 1.00 96.69 80 LEU A O 1
ATOM 640 N N . PRO A 1 81 ? -3.689 -9.650 -37.912 1.00 96.69 81 PRO A N 1
ATOM 641 C CA . PRO A 1 81 ? -3.161 -11.005 -38.040 1.00 96.69 81 PRO A CA 1
ATOM 642 C C . PRO A 1 81 ? -2.393 -11.440 -36.782 1.00 96.69 81 PRO A C 1
ATOM 644 O O . PRO A 1 81 ? -1.760 -10.627 -36.102 1.00 96.69 81 PRO A O 1
ATOM 647 N N . VAL A 1 82 ? -2.417 -12.745 -36.496 1.00 97.12 82 VAL A N 1
ATOM 648 C CA . VAL A 1 82 ? -1.663 -13.351 -35.387 1.00 97.12 82 VAL A CA 1
ATOM 649 C C . VAL A 1 82 ? -0.427 -14.096 -35.885 1.00 97.12 82 VAL A C 1
ATOM 651 O O . VAL A 1 82 ? -0.419 -14.617 -37.001 1.00 97.12 82 VAL A O 1
ATOM 654 N N . THR A 1 83 ? 0.605 -14.164 -35.048 1.00 98.06 83 THR A N 1
ATOM 655 C CA . THR A 1 83 ? 1.715 -15.122 -35.183 1.00 98.06 83 THR A CA 1
ATOM 656 C C . THR A 1 83 ? 1.768 -15.965 -33.920 1.00 98.06 83 THR A C 1
ATOM 658 O O . THR A 1 83 ? 1.751 -15.420 -32.814 1.00 98.06 83 THR A O 1
ATOM 661 N N . VAL A 1 84 ? 1.826 -17.287 -34.075 1.00 98.19 84 VAL A N 1
ATOM 662 C CA . VAL A 1 84 ? 1.738 -18.222 -32.952 1.00 98.19 84 VAL A CA 1
ATOM 663 C C . VAL A 1 84 ? 3.077 -18.915 -32.710 1.00 98.19 84 VAL A C 1
ATOM 665 O O . VAL A 1 84 ? 3.614 -19.567 -33.604 1.00 98.19 84 VAL A O 1
ATOM 668 N N . VAL A 1 85 ? 3.595 -18.801 -31.486 1.00 97.62 85 VAL A N 1
ATOM 669 C CA . VAL A 1 85 ? 4.800 -19.518 -31.032 1.00 97.62 85 VAL A CA 1
ATOM 670 C C . VAL A 1 85 ? 4.505 -20.988 -30.724 1.00 97.62 85 VAL A C 1
ATOM 672 O O . VAL A 1 85 ? 3.377 -21.356 -30.390 1.00 97.62 85 VAL A O 1
ATOM 675 N N . LYS A 1 86 ? 5.532 -21.840 -30.769 1.00 96.56 86 LYS A N 1
ATOM 676 C CA . LYS A 1 86 ? 5.425 -23.241 -30.347 1.00 96.56 86 LYS A CA 1
ATOM 677 C C . LYS A 1 86 ? 5.150 -23.337 -28.841 1.00 96.56 86 LYS A C 1
ATOM 679 O O . LYS A 1 86 ? 5.677 -22.537 -28.064 1.00 96.56 86 LYS A O 1
ATOM 684 N N . PRO A 1 87 ? 4.401 -24.359 -28.393 1.00 94.81 87 PRO A N 1
ATOM 685 C CA . PRO A 1 87 ? 4.194 -24.605 -26.971 1.00 94.81 87 PRO A CA 1
ATOM 686 C C . PRO A 1 87 ? 5.453 -25.098 -26.246 1.00 94.81 87 PRO A C 1
ATOM 688 O O . PRO A 1 87 ? 5.506 -24.983 -25.029 1.00 94.81 87 PRO A O 1
ATOM 691 N N . TYR A 1 88 ? 6.439 -25.656 -26.950 1.00 92.81 88 TYR A N 1
ATOM 692 C CA . TYR A 1 88 ? 7.733 -26.111 -26.422 1.00 92.81 88 TYR A CA 1
ATOM 693 C C . TYR A 1 88 ? 8.705 -26.359 -27.605 1.00 92.81 88 TYR A C 1
ATOM 695 O O . TYR A 1 88 ? 8.241 -26.450 -28.749 1.00 92.81 88 TYR A O 1
ATOM 703 N N . PRO A 1 89 ? 10.024 -26.524 -27.371 1.00 88.50 89 PRO A N 1
ATOM 704 C CA . PRO A 1 89 ? 10.746 -26.226 -26.130 1.00 88.50 89 PRO A CA 1
ATOM 705 C C . PRO A 1 89 ? 10.774 -24.720 -25.821 1.00 88.50 89 PRO A C 1
ATOM 707 O O . PRO A 1 89 ? 10.495 -23.887 -26.684 1.00 88.50 89 PRO A O 1
ATOM 710 N N . LYS A 1 90 ? 11.085 -24.385 -24.564 1.00 84.12 90 LYS A N 1
ATOM 711 C CA . LYS A 1 90 ? 11.411 -23.019 -24.137 1.00 84.12 90 LYS A CA 1
ATOM 712 C C . LYS A 1 90 ? 12.921 -22.832 -24.116 1.00 84.12 90 LYS A C 1
ATOM 714 O O . LYS A 1 90 ? 13.642 -23.740 -23.714 1.00 84.12 90 LYS A O 1
ATOM 719 N N . GLY A 1 91 ? 13.331 -21.607 -24.404 1.00 78.50 91 GLY A N 1
ATOM 720 C CA . GLY A 1 91 ? 14.698 -21.139 -24.262 1.00 78.50 91 GLY A CA 1
ATOM 721 C C . GLY A 1 91 ? 15.602 -21.500 -25.433 1.00 78.50 91 GLY A C 1
ATOM 722 O O . GLY A 1 91 ? 15.302 -22.408 -26.210 1.00 78.50 91 GLY A O 1
ATOM 723 N N . ASP A 1 92 ? 16.678 -20.734 -25.575 1.00 79.38 92 ASP A N 1
ATOM 724 C CA . ASP A 1 92 ? 17.674 -20.922 -26.624 1.00 79.38 92 ASP A CA 1
ATOM 725 C C . ASP A 1 92 ? 18.916 -21.690 -26.138 1.00 79.38 92 ASP A C 1
ATOM 727 O O . ASP A 1 92 ? 19.054 -22.053 -24.969 1.00 79.38 92 ASP A O 1
ATOM 731 N N . GLU A 1 93 ? 19.841 -21.942 -27.064 1.00 72.75 93 GLU A N 1
ATOM 732 C CA . GLU A 1 93 ? 21.116 -22.621 -26.796 1.00 72.75 93 GLU A CA 1
ATOM 733 C C . GLU A 1 93 ? 22.080 -21.814 -25.908 1.00 72.75 93 GLU A C 1
ATOM 735 O O . GLU A 1 93 ? 23.020 -22.382 -25.355 1.00 72.75 93 GLU A O 1
ATOM 740 N N . ASN A 1 94 ? 21.832 -20.512 -25.738 1.00 71.25 94 ASN A N 1
ATOM 741 C CA . ASN A 1 94 ? 22.630 -19.604 -24.918 1.00 71.25 94 ASN A CA 1
ATOM 742 C C . ASN A 1 94 ? 22.051 -19.426 -23.503 1.00 71.25 94 ASN A C 1
ATOM 744 O O . ASN A 1 94 ? 22.618 -18.685 -22.701 1.00 71.25 94 ASN A O 1
ATOM 748 N N . GLY A 1 95 ? 20.938 -20.097 -23.188 1.00 67.94 95 GLY A N 1
ATOM 749 C CA . GLY A 1 95 ? 20.275 -20.029 -21.889 1.00 67.94 95 GLY A CA 1
ATOM 750 C C . GLY A 1 95 ? 19.285 -18.871 -21.730 1.00 67.94 95 GLY A C 1
ATOM 751 O O . GLY A 1 95 ? 18.770 -18.681 -20.627 1.00 67.94 95 GLY A O 1
ATOM 752 N N . TRP A 1 96 ? 18.968 -18.117 -22.789 1.00 71.56 96 TRP A N 1
ATOM 753 C CA . TRP A 1 96 ? 17.915 -17.102 -22.737 1.00 71.56 96 TRP A CA 1
ATOM 754 C C . TRP A 1 96 ? 16.546 -17.771 -22.631 1.00 71.56 96 TRP A C 1
ATOM 756 O O . TRP A 1 96 ? 16.202 -18.584 -23.493 1.00 71.56 96 TRP A O 1
ATOM 766 N N . PRO A 1 97 ? 15.711 -17.422 -21.636 1.00 72.56 97 PRO A N 1
ATOM 767 C CA . PRO A 1 97 ? 14.339 -17.903 -21.587 1.00 72.56 97 PRO A CA 1
ATOM 768 C C . PRO A 1 97 ? 13.528 -17.281 -22.734 1.00 72.56 97 PRO A C 1
ATOM 770 O O . PRO A 1 97 ? 13.727 -16.128 -23.111 1.00 72.56 97 PRO A O 1
ATOM 773 N N . GLY A 1 98 ? 12.584 -18.021 -23.309 1.00 80.44 98 GLY A N 1
ATOM 774 C CA . GLY A 1 98 ? 11.710 -17.464 -24.342 1.00 80.44 98 GLY A CA 1
ATOM 775 C C . GLY A 1 98 ? 10.948 -18.515 -25.130 1.00 80.44 98 GLY A C 1
ATOM 776 O O . GLY A 1 98 ? 11.361 -19.671 -25.222 1.00 80.44 98 GLY A O 1
ATOM 777 N N . TRP A 1 99 ? 9.817 -18.106 -25.697 1.00 90.88 99 TRP A N 1
ATOM 778 C CA . TRP A 1 99 ? 9.041 -18.954 -26.595 1.00 90.88 99 TRP A CA 1
ATOM 779 C C . TRP A 1 99 ? 9.667 -18.995 -27.980 1.00 90.88 99 TRP A C 1
ATOM 781 O O . TRP A 1 99 ? 10.135 -17.970 -28.471 1.00 90.88 99 TRP A O 1
ATOM 791 N N . GLN A 1 100 ? 9.655 -20.168 -28.604 1.00 94.56 100 GLN A N 1
ATOM 792 C CA . GLN A 1 100 ? 10.280 -20.393 -29.901 1.00 94.56 100 GLN A CA 1
ATOM 793 C C . GLN A 1 100 ? 9.248 -20.330 -31.035 1.00 94.56 100 GLN A C 1
ATOM 795 O O . GLN A 1 100 ? 8.154 -20.882 -30.912 1.00 94.56 100 GLN A O 1
ATOM 800 N N . PHE A 1 101 ? 9.609 -19.734 -32.166 1.00 96.75 101 PHE A N 1
ATOM 801 C CA . PHE A 1 101 ? 8.871 -19.863 -33.421 1.00 96.75 101 PHE A CA 1
ATOM 802 C C . PHE A 1 101 ? 9.254 -21.170 -34.138 1.00 96.75 101 PHE A C 1
ATOM 804 O O . PHE A 1 101 ? 10.399 -21.622 -34.040 1.00 96.75 101 PHE A O 1
ATOM 811 N N . PRO A 1 102 ? 8.329 -21.829 -34.849 1.00 96.25 102 PRO A N 1
ATOM 812 C CA . PRO A 1 102 ? 8.708 -22.908 -35.747 1.00 96.25 102 PRO A CA 1
ATOM 813 C C . PRO A 1 102 ? 9.506 -22.357 -36.938 1.00 96.25 102 PRO A C 1
ATOM 815 O O . PRO A 1 102 ? 9.342 -21.212 -37.351 1.00 96.25 102 PRO A O 1
ATOM 818 N N . SER A 1 103 ? 10.361 -23.193 -37.512 1.00 94.00 103 SER A N 1
ATOM 819 C CA . SER A 1 103 ? 11.191 -22.880 -38.681 1.00 94.00 103 SER A CA 1
ATOM 820 C C . SER A 1 103 ? 10.394 -22.943 -39.987 1.00 94.00 103 SER A C 1
ATOM 822 O O . SER A 1 103 ? 10.779 -22.334 -40.980 1.00 94.00 103 SER A O 1
ATOM 824 N N . THR A 1 104 ? 9.304 -23.714 -39.998 1.00 94.62 104 THR A N 1
ATOM 825 C CA . THR A 1 104 ? 8.389 -23.900 -41.136 1.00 94.62 104 THR A CA 1
ATOM 826 C C . THR A 1 104 ? 6.953 -23.992 -40.627 1.00 94.62 104 THR A C 1
ATOM 828 O O . THR A 1 104 ? 6.747 -24.375 -39.475 1.00 94.62 104 THR A O 1
ATOM 831 N N . ASP A 1 105 ? 5.964 -23.688 -41.467 1.00 91.06 105 ASP A N 1
ATOM 832 C CA . ASP A 1 105 ? 4.541 -23.782 -41.095 1.00 91.06 105 ASP A CA 1
ATOM 833 C C . ASP A 1 105 ? 4.098 -25.202 -40.692 1.00 91.06 105 ASP A C 1
ATOM 835 O O . ASP A 1 105 ? 3.152 -25.362 -39.924 1.00 91.06 105 ASP A O 1
ATOM 839 N N . ASP A 1 106 ? 4.817 -26.234 -41.147 1.00 92.56 106 ASP A N 1
ATOM 840 C CA . ASP A 1 106 ? 4.492 -27.638 -40.876 1.00 92.56 106 ASP A CA 1
ATOM 841 C C . ASP A 1 106 ? 5.243 -28.225 -39.661 1.00 92.56 106 ASP A C 1
ATOM 843 O O . ASP A 1 106 ? 4.994 -29.370 -39.279 1.00 92.56 106 ASP A O 1
ATOM 847 N N . GLU A 1 107 ? 6.163 -27.479 -39.025 1.00 94.94 107 GLU A N 1
ATOM 848 C CA . GLU A 1 107 ? 6.975 -28.004 -37.909 1.00 94.94 107 GLU A CA 1
ATOM 849 C C . GLU A 1 107 ? 6.121 -28.315 -36.670 1.00 94.94 107 GLU A C 1
ATOM 851 O O . GLU A 1 107 ? 6.338 -29.322 -35.993 1.00 94.94 107 GLU A O 1
ATOM 856 N N . TYR A 1 108 ? 5.143 -27.458 -36.363 1.00 96.75 108 TYR A N 1
ATOM 857 C CA . TYR A 1 108 ? 4.202 -27.692 -35.273 1.00 96.75 108 TYR A CA 1
ATOM 858 C C . TYR A 1 108 ? 2.811 -27.148 -35.634 1.00 96.75 108 TYR A C 1
ATOM 860 O O . TYR A 1 108 ? 2.661 -25.935 -35.777 1.00 96.75 108 TYR A O 1
ATOM 868 N N . PRO A 1 109 ? 1.773 -28.003 -35.735 1.00 95.81 109 PRO A N 1
ATOM 869 C CA . PRO A 1 109 ? 0.432 -27.573 -36.124 1.00 95.81 109 PRO A CA 1
ATOM 870 C C . PRO A 1 109 ? -0.107 -26.424 -35.264 1.00 95.81 109 PRO A C 1
ATOM 872 O O . PRO A 1 109 ? -0.126 -26.510 -34.034 1.00 95.81 109 PRO A O 1
ATOM 875 N N . GLY A 1 110 ? -0.568 -25.356 -35.915 1.00 93.81 110 GLY A N 1
ATOM 876 C CA . GLY A 1 110 ? -1.106 -24.165 -35.252 1.00 93.81 110 GLY A CA 1
ATOM 877 C C . GLY A 1 110 ? -0.050 -23.206 -34.695 1.00 93.81 110 GLY A C 1
ATOM 878 O O . GLY A 1 110 ? -0.423 -22.263 -34.009 1.00 93.81 110 GLY A O 1
ATOM 879 N N . ALA A 1 111 ? 1.239 -23.437 -34.959 1.00 96.94 111 ALA A N 1
ATOM 880 C CA . ALA A 1 111 ? 2.307 -22.454 -34.794 1.00 96.94 111 ALA A CA 1
ATOM 881 C C . ALA A 1 111 ? 2.841 -22.050 -36.177 1.00 96.94 111 ALA A C 1
ATOM 883 O O . ALA A 1 111 ? 2.802 -22.854 -37.105 1.00 96.94 111 ALA A O 1
ATOM 884 N N . ASN A 1 112 ? 3.366 -20.832 -36.320 1.00 96.56 112 ASN A N 1
ATOM 885 C CA . ASN A 1 112 ? 3.848 -20.324 -37.609 1.00 96.56 112 ASN A CA 1
ATOM 886 C C . ASN A 1 112 ? 5.167 -19.560 -37.440 1.00 96.56 112 ASN A C 1
ATOM 888 O O . ASN A 1 112 ? 5.340 -18.905 -36.405 1.00 96.56 112 ASN A O 1
ATOM 892 N N . PRO A 1 113 ? 6.090 -19.621 -38.423 1.00 97.75 113 PRO A N 1
ATOM 893 C CA . PRO A 1 113 ? 7.311 -18.824 -38.396 1.00 97.75 113 PRO A CA 1
ATOM 894 C C . PRO A 1 113 ? 6.982 -17.339 -38.265 1.00 97.75 113 PRO A C 1
ATOM 896 O O . PRO A 1 113 ? 5.939 -16.891 -38.744 1.00 97.75 113 PRO A O 1
ATOM 899 N N . ASP A 1 114 ? 7.870 -16.561 -37.648 1.00 97.56 114 ASP A N 1
ATOM 900 C CA . ASP A 1 114 ? 7.706 -15.111 -37.625 1.00 97.56 114 ASP A CA 1
ATOM 901 C C . ASP A 1 114 ? 7.819 -14.536 -39.053 1.00 97.56 114 ASP A C 1
ATOM 903 O O . ASP A 1 114 ? 8.908 -14.555 -39.638 1.00 97.56 114 ASP A O 1
ATOM 907 N N . PRO A 1 115 ? 6.728 -13.987 -39.624 1.00 95.94 115 PRO A N 1
ATOM 908 C CA . PRO A 1 115 ? 6.734 -13.509 -40.999 1.00 95.94 115 PRO A CA 1
ATOM 909 C C . PRO A 1 115 ? 7.376 -12.128 -41.141 1.00 95.94 115 PRO A C 1
ATOM 911 O O . PRO A 1 115 ? 7.659 -11.714 -42.264 1.00 95.94 115 PRO A O 1
ATOM 914 N N . LEU A 1 116 ? 7.559 -11.382 -40.043 1.00 95.94 116 LEU A N 1
ATOM 915 C CA . LEU A 1 116 ? 8.117 -10.036 -40.123 1.00 95.94 116 LEU A CA 1
ATOM 916 C C . LEU A 1 116 ? 9.637 -10.084 -40.182 1.00 95.94 116 LEU A C 1
ATOM 918 O O . LEU A 1 116 ? 10.240 -9.380 -40.994 1.00 95.94 116 LEU A O 1
ATOM 922 N N . PHE A 1 117 ? 10.260 -10.875 -39.309 1.00 96.31 117 PHE A N 1
ATOM 923 C CA . PHE A 1 117 ? 11.702 -10.802 -39.083 1.00 96.31 117 PHE A CA 1
ATOM 924 C C . PHE A 1 117 ? 12.407 -12.150 -39.169 1.00 96.31 117 PHE A C 1
ATOM 926 O O . PHE A 1 117 ? 13.637 -12.174 -39.145 1.00 96.31 117 PHE A O 1
ATOM 933 N N . GLY A 1 118 ? 11.661 -13.250 -39.299 1.00 96.19 118 GLY A N 1
ATOM 934 C CA . GLY A 1 118 ? 12.227 -14.591 -39.212 1.00 96.19 118 GLY A CA 1
ATOM 935 C C . GLY A 1 118 ? 12.841 -14.868 -37.840 1.00 96.19 118 GLY A C 1
ATOM 936 O O . GLY A 1 118 ? 13.804 -15.632 -37.761 1.00 96.19 118 GLY A O 1
ATOM 937 N N . ALA A 1 119 ? 12.328 -14.218 -36.787 1.00 95.38 119 ALA A N 1
ATOM 938 C CA . ALA A 1 119 ? 12.791 -14.424 -35.423 1.00 95.38 119 ALA A CA 1
ATOM 939 C C . ALA A 1 119 ? 12.660 -15.899 -35.027 1.00 95.38 119 ALA A C 1
ATOM 941 O O . ALA A 1 119 ? 11.648 -16.540 -35.325 1.00 95.38 119 ALA A O 1
ATOM 942 N N . LYS A 1 120 ? 13.663 -16.446 -34.330 1.00 94.81 120 LYS A N 1
ATOM 943 C CA . LYS A 1 120 ? 13.586 -17.822 -33.809 1.00 94.81 120 LYS A CA 1
ATOM 944 C C . LYS A 1 120 ? 12.958 -17.864 -32.426 1.00 94.81 120 LYS A C 1
ATOM 946 O O . LYS A 1 120 ? 12.277 -18.837 -32.108 1.00 94.81 120 LYS A O 1
ATOM 951 N N . TYR A 1 121 ? 13.132 -16.811 -31.632 1.00 94.50 121 TYR A N 1
ATOM 952 C CA . TYR A 1 121 ? 12.581 -16.703 -30.283 1.00 94.50 121 TYR A CA 1
ATOM 953 C C . TYR A 1 121 ? 11.887 -15.361 -30.037 1.00 94.50 121 TYR A C 1
ATOM 955 O O . TYR A 1 121 ? 12.243 -14.340 -30.618 1.00 94.50 121 TYR A O 1
ATOM 963 N N . MET A 1 122 ? 10.925 -15.339 -29.109 1.00 94.00 122 MET A N 1
ATOM 964 C CA . MET A 1 122 ? 10.212 -14.117 -28.714 1.00 94.00 122 MET A CA 1
ATOM 965 C C . MET A 1 122 ? 11.148 -13.012 -28.229 1.00 94.00 122 MET A C 1
ATOM 967 O O . MET A 1 122 ? 10.896 -11.851 -28.531 1.00 94.00 122 MET A O 1
ATOM 971 N N . HIS A 1 123 ? 12.225 -13.343 -27.508 1.00 91.00 123 HIS A N 1
ATOM 972 C CA . HIS A 1 123 ? 13.157 -12.334 -27.000 1.00 91.00 123 HIS A CA 1
ATOM 973 C C . HIS A 1 123 ? 13.805 -11.510 -28.121 1.00 91.00 123 HIS A C 1
ATOM 975 O O . HIS A 1 123 ? 14.081 -10.333 -27.923 1.00 91.00 123 HIS A O 1
ATOM 981 N N . GLU A 1 124 ? 13.961 -12.069 -29.325 1.00 93.88 124 GLU A N 1
ATOM 982 C CA . GLU A 1 124 ? 14.489 -11.338 -30.481 1.00 93.88 124 GLU A CA 1
ATOM 983 C C . GLU A 1 124 ? 13.556 -10.196 -30.907 1.00 93.88 124 GLU A C 1
ATOM 985 O O . GLU A 1 124 ? 14.032 -9.144 -31.327 1.00 93.88 124 GLU A O 1
ATOM 990 N N . LEU A 1 125 ? 12.235 -10.360 -30.753 1.00 94.38 125 LEU A N 1
ATOM 991 C CA . LEU A 1 125 ? 11.266 -9.288 -31.005 1.00 94.38 125 LEU A CA 1
ATOM 992 C C . LEU A 1 125 ? 11.409 -8.163 -29.982 1.00 94.38 125 LEU A C 1
ATOM 994 O O . LEU A 1 125 ? 11.415 -6.989 -30.346 1.00 94.38 125 LEU A O 1
ATOM 998 N N . TYR A 1 126 ? 11.564 -8.523 -28.709 1.00 92.25 126 TYR A N 1
ATOM 999 C CA . TYR A 1 126 ? 11.783 -7.561 -27.633 1.00 92.25 126 TYR A CA 1
ATOM 1000 C C . TYR A 1 126 ? 13.087 -6.789 -27.841 1.00 92.25 126 TYR A C 1
ATOM 1002 O O . TYR A 1 126 ? 13.059 -5.565 -27.845 1.00 92.25 126 TYR A O 1
ATOM 1010 N N . PHE A 1 127 ? 14.191 -7.479 -28.143 1.00 91.50 127 PHE A N 1
ATOM 1011 C CA . PHE A 1 127 ? 15.468 -6.842 -28.485 1.00 91.50 127 PHE A CA 1
ATOM 1012 C C . PHE A 1 127 ? 15.404 -6.004 -29.761 1.00 91.50 127 PHE A C 1
ATOM 1014 O O . PHE A 1 127 ? 16.189 -5.076 -29.948 1.00 91.50 127 PHE A O 1
ATOM 1021 N N . LYS A 1 128 ? 14.466 -6.309 -30.659 1.00 93.81 128 LYS A N 1
ATOM 1022 C CA . LYS A 1 128 ? 14.238 -5.496 -31.846 1.00 93.81 128 LYS A CA 1
ATOM 1023 C C . LYS A 1 128 ? 13.499 -4.197 -31.537 1.00 93.81 128 LYS A C 1
ATOM 1025 O O . LYS A 1 128 ? 13.826 -3.176 -32.138 1.00 93.81 128 LYS A O 1
ATOM 1030 N N . ALA A 1 129 ? 12.511 -4.233 -30.644 1.00 91.44 129 ALA A N 1
ATOM 1031 C CA . ALA A 1 129 ? 11.830 -3.028 -30.173 1.00 91.44 129 ALA A CA 1
ATOM 1032 C C . ALA A 1 129 ? 12.722 -2.191 -29.247 1.00 91.44 129 ALA A C 1
ATOM 1034 O O . ALA A 1 129 ? 12.660 -0.964 -29.285 1.00 91.44 129 ALA A O 1
ATOM 1035 N N . ASP A 1 130 ? 13.546 -2.858 -28.442 1.00 88.25 130 ASP A N 1
ATOM 1036 C CA . ASP A 1 130 ? 14.479 -2.265 -27.496 1.00 88.25 130 ASP A CA 1
ATOM 1037 C C . ASP A 1 130 ? 15.709 -3.179 -27.304 1.00 88.25 130 ASP A C 1
ATOM 1039 O O . ASP A 1 130 ? 15.639 -4.160 -26.558 1.00 88.25 130 ASP A O 1
ATOM 1043 N N . PRO A 1 131 ? 16.861 -2.863 -27.929 1.00 87.38 131 PRO A N 1
ATOM 1044 C CA . PRO A 1 131 ? 18.085 -3.659 -27.797 1.00 87.38 131 PRO A CA 1
ATOM 1045 C C . PRO A 1 131 ? 18.605 -3.797 -26.361 1.00 87.38 131 PRO A C 1
ATOM 1047 O O . PRO A 1 131 ? 19.399 -4.696 -26.096 1.00 87.38 131 PRO A O 1
ATOM 1050 N N . GLY A 1 132 ? 18.194 -2.904 -25.454 1.00 82.25 132 GLY A N 1
ATOM 1051 C CA . GLY A 1 132 ? 18.565 -2.915 -24.041 1.00 82.25 132 GLY A CA 1
ATOM 1052 C C . GLY A 1 132 ? 17.540 -3.594 -23.131 1.00 82.25 132 GLY A C 1
ATOM 1053 O O . GLY A 1 132 ? 17.677 -3.486 -21.916 1.00 82.25 132 GLY A O 1
ATOM 1054 N N . TYR A 1 133 ? 16.520 -4.264 -23.678 1.00 79.94 133 TYR A N 1
ATOM 1055 C CA . TYR A 1 133 ? 15.424 -4.823 -22.889 1.00 79.94 133 TYR A CA 1
ATOM 1056 C C . TYR A 1 133 ? 15.897 -5.892 -21.886 1.00 79.94 133 TYR A C 1
ATOM 1058 O O . TYR A 1 133 ? 16.433 -6.930 -22.275 1.00 79.94 133 TYR A O 1
ATOM 1066 N N . LYS A 1 134 ? 15.655 -5.660 -20.589 1.00 77.00 134 LYS A N 1
ATOM 1067 C CA . LYS A 1 134 ? 16.043 -6.560 -19.479 1.00 77.00 134 LYS A CA 1
ATOM 1068 C C . LYS A 1 134 ? 14.862 -7.319 -18.853 1.00 77.00 134 LYS A C 1
ATOM 1070 O O . LYS A 1 134 ? 15.061 -8.088 -17.916 1.00 77.00 134 LYS A O 1
ATOM 1075 N N . GLY A 1 135 ? 13.643 -7.087 -19.340 1.00 72.44 135 GLY A N 1
ATOM 1076 C CA . GLY A 1 135 ? 12.419 -7.653 -18.777 1.00 72.44 135 GLY A CA 1
ATOM 1077 C C . GLY A 1 135 ? 12.122 -9.084 -19.235 1.00 72.44 135 GLY A C 1
ATOM 1078 O O . GLY A 1 135 ? 12.897 -9.729 -19.943 1.00 72.44 135 GLY A O 1
ATOM 1079 N N . ARG A 1 136 ? 10.948 -9.595 -18.845 1.00 78.25 136 ARG A N 1
ATOM 1080 C CA . ARG A 1 136 ? 10.489 -10.934 -19.241 1.00 78.25 136 ARG A CA 1
ATOM 1081 C C . ARG A 1 136 ? 9.911 -10.936 -20.653 1.00 78.25 136 ARG A C 1
ATOM 1083 O O . ARG A 1 136 ? 8.979 -10.202 -20.964 1.00 78.25 136 ARG A O 1
ATOM 1090 N N . TYR A 1 137 ? 10.373 -11.875 -21.468 1.00 85.88 137 TYR A N 1
ATOM 1091 C CA . TYR A 1 137 ? 9.839 -12.116 -22.807 1.00 85.88 137 TYR A CA 1
ATOM 1092 C C . TYR A 1 137 ? 8.558 -12.947 -22.717 1.00 85.88 137 TYR A C 1
ATOM 1094 O O . TYR A 1 137 ? 8.602 -14.151 -22.447 1.00 85.88 137 TYR A O 1
ATOM 1102 N N . SER A 1 138 ? 7.408 -12.311 -22.923 1.00 84.56 138 SER A N 1
ATOM 1103 C CA . SER A 1 138 ? 6.103 -12.946 -22.739 1.00 84.56 138 SER A CA 1
ATOM 1104 C C . SER A 1 138 ? 5.226 -12.839 -23.987 1.00 84.56 138 SER A C 1
ATOM 1106 O O . SER A 1 138 ? 5.615 -12.291 -25.013 1.00 84.56 138 SER A O 1
ATOM 1108 N N . VAL A 1 139 ? 4.039 -13.428 -23.898 1.00 93.19 139 VAL A N 1
ATOM 1109 C CA . VAL A 1 139 ? 2.919 -13.253 -24.824 1.00 93.19 139 VAL A CA 1
ATOM 1110 C C . VAL A 1 139 ? 1.682 -12.892 -23.991 1.00 93.19 139 VAL A C 1
ATOM 1112 O O . VAL A 1 139 ? 1.518 -13.455 -22.903 1.00 93.19 139 VAL A O 1
ATOM 1115 N N . PRO A 1 140 ? 0.776 -12.026 -24.473 1.00 96.69 140 PRO A N 1
ATOM 1116 C CA . PRO A 1 140 ? 0.707 -11.462 -25.825 1.00 96.69 140 PRO A CA 1
ATOM 1117 C C . PRO A 1 140 ? 1.684 -10.299 -26.076 1.00 96.69 140 PRO A C 1
ATOM 1119 O O . PRO A 1 140 ? 2.103 -9.625 -25.144 1.00 96.69 140 PRO A O 1
ATOM 1122 N N . VAL A 1 141 ? 2.006 -10.045 -27.348 1.00 97.25 141 VAL A N 1
ATOM 1123 C CA . VAL A 1 141 ? 2.722 -8.840 -27.808 1.00 97.25 141 VAL A CA 1
ATOM 1124 C C . VAL A 1 141 ? 2.016 -8.280 -29.039 1.00 97.25 141 VAL A C 1
ATOM 1126 O O . VAL A 1 141 ? 1.916 -8.959 -30.059 1.00 97.25 141 VAL A O 1
ATOM 1129 N N . LEU A 1 142 ? 1.543 -7.040 -28.965 1.00 98.00 142 LEU A N 1
ATOM 1130 C CA . LEU A 1 142 ? 1.001 -6.294 -30.097 1.00 98.00 142 LEU A CA 1
ATOM 1131 C C . LEU A 1 142 ? 2.123 -5.474 -30.736 1.00 98.00 142 LEU A C 1
ATOM 1133 O O . LEU A 1 142 ? 2.677 -4.587 -30.101 1.00 98.00 142 LEU A O 1
ATOM 1137 N N . TRP A 1 143 ? 2.459 -5.760 -31.987 1.00 98.06 143 TRP A N 1
ATOM 1138 C CA . TRP A 1 143 ? 3.541 -5.117 -32.731 1.00 98.06 143 TRP A CA 1
ATOM 1139 C C . TRP A 1 143 ? 3.004 -4.160 -33.791 1.00 98.06 143 TRP A C 1
ATOM 1141 O O . TRP A 1 143 ? 2.059 -4.502 -34.502 1.00 98.06 143 TRP A O 1
ATOM 1151 N N . ASP A 1 144 ? 3.643 -3.004 -33.954 1.00 97.81 144 ASP A N 1
ATOM 1152 C CA . ASP A 1 144 ? 3.371 -2.057 -35.034 1.00 97.81 144 ASP A CA 1
ATOM 1153 C C . ASP A 1 144 ? 4.425 -2.172 -36.139 1.00 97.81 144 ASP A C 1
ATOM 1155 O O . ASP A 1 144 ? 5.608 -1.892 -35.942 1.00 97.81 144 ASP A O 1
ATOM 1159 N N . THR A 1 145 ? 3.994 -2.547 -37.342 1.00 96.94 145 THR A N 1
ATOM 1160 C CA . THR A 1 145 ? 4.883 -2.677 -38.505 1.00 96.94 145 THR A CA 1
ATOM 1161 C C . THR A 1 145 ? 5.346 -1.334 -39.066 1.00 96.94 145 THR A C 1
ATOM 1163 O O . THR A 1 145 ? 6.408 -1.283 -39.684 1.00 96.94 145 THR A O 1
ATOM 1166 N N . LYS A 1 146 ? 4.605 -0.238 -38.837 1.00 95.81 146 LYS A N 1
ATOM 1167 C CA . LYS A 1 146 ? 4.985 1.095 -39.331 1.00 95.81 146 LYS A CA 1
ATOM 1168 C C . LYS A 1 146 ? 6.089 1.724 -38.495 1.00 95.81 146 LYS A C 1
ATOM 1170 O O . LYS A 1 146 ? 7.036 2.273 -39.050 1.00 95.81 146 LYS A O 1
ATOM 1175 N N . THR A 1 147 ? 5.962 1.656 -37.173 1.00 93.31 147 THR A N 1
ATOM 1176 C CA . THR A 1 147 ? 6.976 2.186 -36.245 1.00 93.31 147 THR A CA 1
ATOM 1177 C C . THR A 1 147 ? 8.028 1.146 -35.864 1.00 93.31 147 THR A C 1
ATOM 1179 O O . THR A 1 147 ? 9.038 1.498 -35.262 1.00 93.31 147 THR A O 1
ATOM 1182 N N . ASN A 1 148 ? 7.834 -0.114 -36.275 1.00 94.31 148 ASN A N 1
ATOM 1183 C CA . ASN A 1 148 ? 8.740 -1.234 -36.036 1.00 94.31 148 ASN A CA 1
ATOM 1184 C C . ASN A 1 148 ? 9.092 -1.381 -34.542 1.00 94.31 148 ASN A C 1
ATOM 1186 O O . ASN A 1 148 ? 10.257 -1.532 -34.177 1.00 94.31 148 ASN A O 1
ATOM 1190 N N . THR A 1 149 ? 8.069 -1.320 -33.688 1.00 95.38 149 THR A N 1
ATOM 1191 C CA . THR A 1 149 ? 8.186 -1.466 -32.232 1.00 95.38 149 THR A CA 1
ATOM 1192 C C . THR A 1 149 ? 6.952 -2.156 -31.644 1.00 95.38 149 THR A C 1
ATOM 1194 O O . THR A 1 149 ? 5.945 -2.359 -32.331 1.00 95.38 149 THR A O 1
ATOM 1197 N N . ILE A 1 150 ? 7.028 -2.525 -30.367 1.00 96.25 150 ILE A N 1
ATOM 1198 C CA . ILE A 1 150 ? 5.894 -3.068 -29.617 1.00 96.25 150 ILE A CA 1
ATOM 1199 C C . ILE A 1 150 ? 4.951 -1.914 -29.243 1.00 96.25 150 ILE A C 1
ATOM 1201 O O . ILE A 1 150 ? 5.378 -0.859 -28.787 1.00 96.25 150 ILE A O 1
ATOM 1205 N N . VAL A 1 151 ? 3.653 -2.121 -29.447 1.00 95.81 151 VAL A N 1
ATOM 1206 C CA . VAL A 1 151 ? 2.578 -1.222 -29.015 1.00 95.81 151 VAL A CA 1
ATOM 1207 C C . VAL A 1 151 ? 2.210 -1.518 -27.573 1.00 95.81 151 VAL A C 1
ATOM 1209 O O . VAL A 1 151 ? 2.255 -0.617 -26.750 1.00 95.81 151 VAL A O 1
ATOM 1212 N N . ASN A 1 152 ? 1.854 -2.767 -27.270 1.00 93.38 152 ASN A N 1
ATOM 1213 C CA . ASN A 1 152 ? 1.409 -3.180 -25.943 1.00 93.38 152 ASN A CA 1
ATOM 1214 C C . ASN A 1 152 ? 1.734 -4.662 -25.706 1.00 93.38 152 ASN A C 1
ATOM 1216 O O . ASN A 1 152 ? 1.619 -5.472 -26.632 1.00 93.38 152 ASN A O 1
ATOM 1220 N N . ASN A 1 153 ? 2.150 -5.026 -24.496 1.00 92.56 153 ASN A N 1
ATOM 1221 C CA . ASN A 1 153 ? 2.362 -6.421 -24.100 1.00 92.56 153 ASN A CA 1
ATOM 1222 C C . ASN A 1 153 ? 1.687 -6.800 -22.772 1.00 92.56 153 ASN A C 1
ATOM 1224 O O . ASN A 1 153 ? 2.043 -7.831 -22.198 1.00 92.56 153 ASN A O 1
ATOM 1228 N N . GLU A 1 154 ? 0.724 -6.003 -22.302 1.00 88.06 154 GLU A N 1
ATOM 1229 C CA . GLU A 1 154 ? -0.098 -6.315 -21.141 1.00 88.06 154 GLU A CA 1
ATOM 1230 C C . GLU A 1 154 ? -1.463 -6.902 -21.535 1.00 88.06 154 GLU A C 1
ATOM 1232 O O . GLU A 1 154 ? -2.249 -6.331 -22.292 1.00 88.06 154 GLU A O 1
ATOM 1237 N N . SER A 1 155 ? -1.772 -8.079 -21.000 1.00 88.25 155 SER A N 1
ATOM 1238 C CA . SER A 1 155 ? -2.977 -8.835 -21.336 1.00 88.25 155 SER A CA 1
ATOM 1239 C C . SER A 1 155 ? -4.273 -8.158 -20.887 1.00 88.25 155 SER A C 1
ATOM 1241 O O . SER A 1 155 ? -5.265 -8.221 -21.619 1.00 88.25 155 SER A O 1
ATOM 1243 N N . ALA A 1 156 ? -4.298 -7.546 -19.698 1.00 84.69 156 ALA A N 1
ATOM 1244 C CA . ALA A 1 156 ? -5.499 -6.893 -19.181 1.00 84.69 156 ALA A CA 1
ATOM 1245 C C . ALA A 1 156 ? -5.825 -5.604 -19.948 1.00 84.69 156 ALA A C 1
ATOM 1247 O O . ALA A 1 156 ? -6.996 -5.331 -20.207 1.00 84.69 156 ALA A O 1
ATOM 1248 N N . GLU A 1 157 ? -4.801 -4.863 -20.370 1.00 88.88 157 GLU A N 1
ATOM 1249 C CA . GLU A 1 157 ? -4.964 -3.688 -21.229 1.00 88.88 157 GLU A CA 1
ATOM 1250 C C . GLU A 1 157 ? -5.428 -4.101 -22.621 1.00 88.88 157 GLU A C 1
ATOM 1252 O O . GLU A 1 157 ? -6.452 -3.617 -23.088 1.00 88.88 157 GLU A O 1
ATOM 1257 N N . LEU A 1 158 ? -4.776 -5.089 -23.245 1.00 94.38 158 LEU A N 1
ATOM 1258 C CA . LEU A 1 158 ? -5.190 -5.601 -24.555 1.00 94.38 158 LEU A CA 1
ATOM 1259 C C . LEU A 1 158 ? -6.617 -6.171 -24.555 1.00 94.38 158 LEU A C 1
ATOM 1261 O O . LEU A 1 158 ? -7.315 -6.055 -25.562 1.00 94.38 158 LEU A O 1
ATOM 1265 N N . LEU A 1 159 ? -7.074 -6.762 -23.445 1.00 92.75 159 LEU A N 1
ATOM 1266 C CA . LEU A 1 159 ? -8.466 -7.193 -23.269 1.00 92.75 159 LEU A CA 1
ATOM 1267 C C . LEU A 1 159 ? -9.451 -6.019 -23.390 1.00 92.75 159 LEU A C 1
ATOM 1269 O O . LEU A 1 159 ? -10.535 -6.209 -23.940 1.00 92.75 159 LEU A O 1
ATOM 1273 N N . ARG A 1 160 ? -9.102 -4.827 -22.892 1.00 91.25 160 ARG A N 1
ATOM 1274 C CA . ARG A 1 160 ? -9.953 -3.628 -22.973 1.00 91.25 160 ARG A CA 1
ATOM 1275 C C . ARG A 1 160 ? -9.739 -2.856 -24.268 1.00 91.25 160 ARG A C 1
ATOM 1277 O O . ARG A 1 160 ? -10.696 -2.604 -24.995 1.00 91.25 160 ARG A O 1
ATOM 1284 N N . ASP A 1 161 ? -8.494 -2.559 -24.611 1.00 92.38 161 ASP A N 1
ATOM 1285 C CA . ASP A 1 161 ? -8.142 -1.688 -25.730 1.00 92.38 161 ASP A CA 1
ATOM 1286 C C . ASP A 1 161 ? -8.551 -2.278 -27.088 1.00 92.38 161 ASP A C 1
ATOM 1288 O O . ASP A 1 161 ? -8.995 -1.547 -27.974 1.00 92.38 161 ASP A O 1
ATOM 1292 N N . LEU A 1 162 ? -8.486 -3.605 -27.272 1.00 94.94 162 LEU A N 1
ATOM 1293 C CA . LEU A 1 162 ? -8.926 -4.235 -28.526 1.00 94.94 162 LEU A CA 1
ATOM 1294 C C . LEU A 1 162 ? -10.448 -4.176 -28.737 1.00 94.94 162 LEU A C 1
ATOM 1296 O O . LEU A 1 162 ? -10.902 -4.355 -29.868 1.00 94.94 162 LEU A O 1
ATOM 1300 N N . GLN A 1 163 ? -11.242 -3.906 -27.695 1.00 93.56 163 GLN A N 1
ATOM 1301 C CA . GLN A 1 163 ? -12.695 -3.762 -27.834 1.00 93.56 163 GLN A CA 1
ATOM 1302 C C . GLN A 1 163 ? -13.087 -2.470 -28.551 1.00 93.56 163 GLN A C 1
ATOM 1304 O O . GLN A 1 163 ? -14.165 -2.413 -29.133 1.00 93.56 163 GLN A O 1
ATOM 1309 N N . THR A 1 164 ? -12.244 -1.439 -28.523 1.00 93.19 164 THR A N 1
ATOM 1310 C CA . THR A 1 164 ? -12.574 -0.122 -29.091 1.00 93.19 164 THR A CA 1
ATOM 1311 C C . THR A 1 164 ? -11.557 0.365 -30.111 1.00 93.19 164 THR A C 1
ATOM 1313 O O . THR A 1 164 ? -11.920 1.122 -31.013 1.00 93.19 164 THR A O 1
ATOM 1316 N N . GLY A 1 165 ? -10.308 -0.104 -30.030 1.00 94.38 165 GLY A N 1
ATOM 1317 C CA . GLY A 1 165 ? -9.186 0.463 -30.772 1.00 94.38 165 GLY A CA 1
ATOM 1318 C C . GLY A 1 165 ? -9.384 0.495 -32.285 1.00 94.38 165 GLY A C 1
ATOM 1319 O O . GLY A 1 165 ? -8.950 1.438 -32.931 1.00 94.38 165 GLY A O 1
ATOM 1320 N N . PHE A 1 166 ? -10.108 -0.472 -32.852 1.00 96.19 166 PHE A N 1
ATOM 1321 C CA . PHE A 1 166 ? -10.350 -0.588 -34.295 1.00 96.19 166 PHE A CA 1
ATOM 1322 C C . PHE A 1 166 ? -11.774 -0.227 -34.738 1.00 96.19 166 PHE A C 1
ATOM 1324 O O . PHE A 1 166 ? -12.092 -0.389 -35.914 1.00 96.19 166 PHE A O 1
ATOM 1331 N N . ASN A 1 167 ? -12.631 0.283 -33.846 1.00 95.19 167 ASN A N 1
ATOM 1332 C CA . ASN A 1 167 ? -14.048 0.529 -34.151 1.00 95.19 167 ASN A CA 1
ATOM 1333 C C . ASN A 1 167 ? -14.262 1.386 -35.411 1.00 95.19 167 ASN A C 1
ATOM 1335 O O . ASN A 1 167 ? -15.177 1.119 -36.175 1.00 95.19 167 ASN A O 1
ATOM 1339 N N . SER A 1 168 ? -13.381 2.359 -35.674 1.00 94.69 168 SER A N 1
ATOM 1340 C CA . SER A 1 168 ? -13.475 3.245 -36.851 1.00 94.69 168 SER A CA 1
ATOM 1341 C C . SER A 1 168 ? -13.344 2.554 -38.218 1.00 94.69 168 SER A C 1
ATOM 1343 O O . SER A 1 168 ? -13.659 3.170 -39.234 1.00 94.69 168 SER A O 1
ATOM 1345 N N . ILE A 1 169 ? -12.866 1.305 -38.262 1.00 94.56 169 ILE A N 1
ATOM 1346 C CA . ILE A 1 169 ? -12.685 0.532 -39.501 1.00 94.56 169 ILE A CA 1
ATOM 1347 C C . ILE A 1 169 ? -13.433 -0.809 -39.486 1.00 94.56 169 ILE A C 1
ATOM 1349 O O . ILE A 1 169 ? -13.273 -1.609 -40.409 1.00 94.56 169 ILE A O 1
ATOM 1353 N N . LEU A 1 170 ? -14.220 -1.068 -38.438 1.00 94.25 170 LEU A N 1
ATOM 1354 C CA . LEU A 1 170 ? -15.060 -2.255 -38.313 1.00 94.25 170 LEU A CA 1
ATOM 1355 C C . LEU A 1 170 ? -16.489 -1.968 -38.804 1.00 94.25 170 LEU A C 1
ATOM 1357 O O . LEU A 1 170 ? -16.932 -0.823 -38.738 1.00 94.25 170 LEU A O 1
ATOM 1361 N N . PRO A 1 171 ? -17.231 -2.993 -39.262 1.00 94.31 171 PRO A N 1
ATOM 1362 C CA . PRO A 1 171 ? -18.680 -2.894 -39.444 1.00 94.31 171 PRO A CA 1
ATOM 1363 C C . PRO A 1 171 ? -19.393 -2.484 -38.146 1.00 94.31 171 PRO A C 1
ATOM 1365 O O . PRO A 1 171 ? -18.936 -2.860 -37.065 1.00 94.31 171 PRO A O 1
ATOM 1368 N N . ASP A 1 172 ? -20.518 -1.770 -38.249 1.00 94.25 172 ASP A N 1
ATOM 1369 C CA . ASP A 1 172 ? -21.233 -1.189 -37.098 1.00 94.25 172 ASP A CA 1
ATOM 1370 C C . ASP A 1 172 ? -21.575 -2.228 -36.016 1.00 94.25 172 ASP A C 1
ATOM 1372 O O . ASP A 1 172 ? -21.283 -2.012 -34.843 1.00 94.25 172 ASP A O 1
ATOM 1376 N N . ASP A 1 173 ? -22.077 -3.410 -36.396 1.00 93.12 173 ASP A N 1
ATOM 1377 C CA . ASP A 1 173 ? -22.423 -4.488 -35.456 1.00 93.12 173 ASP A CA 1
ATOM 1378 C C . ASP A 1 173 ? -21.208 -4.983 -34.653 1.00 93.12 173 ASP A C 1
ATOM 1380 O O . ASP A 1 173 ? -21.311 -5.339 -33.476 1.00 93.12 173 ASP A O 1
ATOM 1384 N N . LYS A 1 174 ? -20.029 -4.982 -35.282 1.00 94.44 174 LYS A N 1
ATOM 1385 C CA . LYS A 1 174 ? -18.765 -5.321 -34.631 1.00 94.44 174 LYS A CA 1
ATOM 1386 C C . LYS A 1 174 ? -18.214 -4.162 -33.826 1.00 94.44 174 LYS A C 1
ATOM 1388 O O . LYS A 1 174 ? -17.672 -4.415 -32.755 1.00 94.44 174 LYS A O 1
ATOM 1393 N N . ALA A 1 175 ? -18.343 -2.927 -34.299 1.00 93.06 175 ALA A N 1
ATOM 1394 C CA . ALA A 1 175 ? -17.879 -1.733 -33.604 1.00 93.06 175 ALA A CA 1
ATOM 1395 C C . ALA A 1 175 ? -18.662 -1.488 -32.300 1.00 93.06 175 ALA A C 1
ATOM 1397 O O . ALA A 1 175 ? -18.048 -1.194 -31.273 1.00 93.06 175 ALA A O 1
ATOM 1398 N N . GLU A 1 176 ? -19.979 -1.694 -32.318 1.00 93.25 176 GLU A N 1
ATOM 1399 C CA . GLU A 1 176 ? -20.884 -1.503 -31.176 1.00 93.25 176 GLU A CA 1
ATOM 1400 C C . GLU A 1 176 ? -20.775 -2.603 -30.110 1.00 93.25 176 GLU A C 1
ATOM 1402 O O . GLU A 1 176 ? -21.073 -2.356 -28.940 1.00 93.25 176 GLU A O 1
ATOM 1407 N N . LEU A 1 177 ? -20.307 -3.806 -30.472 1.00 93.56 177 LEU A N 1
ATOM 1408 C CA . LEU A 1 177 ? -20.088 -4.890 -29.513 1.00 93.56 177 LEU A CA 1
ATOM 1409 C C . LEU A 1 177 ? -19.094 -4.460 -28.418 1.00 93.56 177 LEU A C 1
ATOM 1411 O O . LEU A 1 177 ? -17.912 -4.225 -28.695 1.00 93.56 177 LEU A O 1
ATOM 1415 N N . THR A 1 178 ? -19.565 -4.431 -27.170 1.00 92.94 178 THR A N 1
ATOM 1416 C CA . THR A 1 178 ? -18.768 -4.163 -25.968 1.00 92.94 178 THR A CA 1
ATOM 1417 C C . THR A 1 178 ? -18.933 -5.292 -24.959 1.00 92.94 178 THR A C 1
ATOM 1419 O O . THR A 1 178 ? -20.036 -5.782 -24.740 1.00 92.94 178 THR A O 1
ATOM 1422 N N . LEU A 1 179 ? -17.828 -5.696 -24.337 1.00 95.88 179 LEU A N 1
ATOM 1423 C CA . LEU A 1 179 ? -17.808 -6.631 -23.210 1.00 95.88 179 LEU A CA 1
ATOM 1424 C C . LEU A 1 179 ? -17.736 -5.881 -21.867 1.00 95.88 179 LEU A C 1
ATOM 1426 O O . LEU A 1 179 ? -17.626 -6.498 -20.809 1.00 95.88 179 LEU A O 1
ATOM 1430 N N . TYR A 1 180 ? -17.789 -4.548 -21.911 1.00 94.75 180 TYR A N 1
ATOM 1431 C CA . TYR A 1 180 ? -17.735 -3.651 -20.761 1.00 94.75 180 TYR A CA 1
ATOM 1432 C C . TYR A 1 180 ? -18.895 -2.630 -20.804 1.00 94.75 180 TYR A C 1
ATOM 1434 O O . TYR A 1 180 ? -18.669 -1.415 -20.925 1.00 94.75 180 TYR A O 1
ATOM 1442 N N . PRO A 1 181 ? -20.159 -3.106 -20.787 1.00 93.88 181 PRO A N 1
ATOM 1443 C CA . PRO A 1 181 ? -21.330 -2.242 -20.886 1.00 93.88 181 PRO A CA 1
ATOM 1444 C C . PRO A 1 181 ? -21.468 -1.365 -19.640 1.00 93.88 181 PRO A C 1
ATOM 1446 O O . PRO A 1 181 ? -21.213 -1.804 -18.520 1.00 93.88 181 PRO A O 1
ATOM 1449 N N . GLU A 1 182 ? -21.902 -0.118 -19.839 1.00 89.44 182 GLU A N 1
ATOM 1450 C CA . GLU A 1 182 ? -21.928 0.924 -18.803 1.00 89.44 182 GLU A CA 1
ATOM 1451 C C . GLU A 1 182 ? -22.638 0.484 -17.514 1.00 89.44 182 GLU A C 1
ATOM 1453 O O . GLU A 1 182 ? -22.109 0.676 -16.422 1.00 89.44 182 GLU A O 1
ATOM 1458 N N . HIS A 1 183 ? -23.782 -0.191 -17.642 1.00 92.25 183 HIS A N 1
ATOM 1459 C CA . HIS A 1 183 ? -24.602 -0.620 -16.509 1.00 92.25 183 HIS A CA 1
ATOM 1460 C C . HIS A 1 183 ? -24.005 -1.777 -15.682 1.00 92.25 183 HIS A C 1
ATOM 1462 O O . HIS A 1 183 ? -24.513 -2.055 -14.598 1.00 92.25 183 HIS A O 1
ATOM 1468 N N . LEU A 1 184 ? -22.940 -2.442 -16.156 1.00 92.12 184 LEU A N 1
ATOM 1469 C CA . LEU A 1 184 ? -22.249 -3.518 -15.429 1.00 92.12 184 LEU A CA 1
ATOM 1470 C C . LEU A 1 184 ? -20.817 -3.160 -15.019 1.00 92.12 184 LEU A C 1
ATOM 1472 O O . LEU A 1 184 ? -20.185 -3.966 -14.341 1.00 92.12 184 LEU A O 1
ATOM 1476 N N . ARG A 1 185 ? -20.292 -1.981 -15.379 1.00 88.69 185 ARG A N 1
ATOM 1477 C CA . ARG A 1 185 ? -18.874 -1.618 -15.176 1.00 88.69 185 ARG A CA 1
ATOM 1478 C C . ARG A 1 185 ? -18.390 -1.818 -13.747 1.00 88.69 185 ARG A C 1
ATOM 1480 O O . ARG A 1 185 ? -17.456 -2.578 -13.531 1.00 88.69 185 ARG A O 1
ATOM 1487 N N . SER A 1 186 ? -19.089 -1.235 -12.772 1.00 77.75 186 SER A N 1
ATOM 1488 C CA . SER A 1 186 ? -18.719 -1.354 -11.356 1.00 77.75 186 SER A CA 1
ATOM 1489 C C . SER A 1 186 ? -18.668 -2.809 -10.894 1.00 77.75 186 SER A C 1
ATOM 1491 O O . SER A 1 186 ? -17.765 -3.199 -10.161 1.00 77.75 186 SER A O 1
ATOM 1493 N N . ARG A 1 187 ? -19.608 -3.637 -11.366 1.00 85.06 187 ARG A N 1
ATOM 1494 C CA . ARG A 1 187 ? -19.651 -5.059 -11.021 1.00 85.06 187 ARG A CA 1
ATOM 1495 C C . ARG A 1 187 ? -18.532 -5.843 -11.706 1.00 85.06 187 ARG A C 1
ATOM 1497 O O . ARG A 1 187 ? -17.945 -6.729 -11.093 1.00 85.06 187 ARG A O 1
ATOM 1504 N N . ILE A 1 188 ? -18.233 -5.519 -12.962 1.00 84.56 188 ILE A N 1
ATOM 1505 C CA . ILE A 1 188 ? -17.120 -6.097 -13.719 1.00 84.56 188 ILE A CA 1
ATOM 1506 C C . ILE A 1 188 ? -15.787 -5.776 -13.039 1.00 84.56 188 ILE A C 1
ATOM 1508 O O . ILE A 1 188 ? -14.969 -6.682 -12.876 1.00 84.56 188 ILE A O 1
ATOM 1512 N N . ASP A 1 189 ? -15.575 -4.526 -12.627 1.00 77.81 189 ASP A N 1
ATOM 1513 C CA . ASP A 1 189 ? -14.349 -4.080 -11.962 1.00 77.81 189 ASP A CA 1
ATOM 1514 C C . ASP A 1 189 ? -14.176 -4.774 -10.606 1.00 77.81 189 ASP A C 1
ATOM 1516 O O . ASP A 1 189 ? -13.144 -5.403 -10.371 1.00 77.81 189 ASP A O 1
ATOM 1520 N N . GLU A 1 190 ? -15.223 -4.782 -9.771 1.00 81.75 190 GLU A N 1
ATOM 1521 C CA . GLU A 1 190 ? -15.243 -5.485 -8.479 1.00 81.75 190 GLU A CA 1
ATOM 1522 C C . GLU A 1 190 ? -14.879 -6.971 -8.639 1.00 81.75 190 GLU A C 1
ATOM 1524 O O . GLU A 1 190 ? -14.068 -7.523 -7.889 1.00 81.75 190 GLU A O 1
ATOM 1529 N N . ILE A 1 191 ? -15.463 -7.641 -9.639 1.00 84.56 191 ILE A N 1
ATOM 1530 C CA . ILE A 1 191 ? -15.210 -9.062 -9.877 1.00 84.56 191 ILE A CA 1
ATOM 1531 C C . ILE A 1 191 ? -13.806 -9.309 -10.416 1.00 84.56 191 ILE A C 1
ATOM 1533 O O . ILE A 1 191 ? -13.149 -10.274 -10.017 1.00 84.56 191 ILE A O 1
ATOM 1537 N N . SER A 1 192 ? -13.341 -8.448 -11.318 1.00 83.31 192 SER A N 1
ATOM 1538 C CA . SER A 1 192 ? -12.055 -8.609 -11.990 1.00 83.31 192 SER A CA 1
ATOM 1539 C C . SER A 1 192 ? -10.887 -8.626 -11.006 1.00 83.31 192 SER A C 1
ATOM 1541 O O . SER A 1 192 ? -9.936 -9.373 -11.239 1.00 83.31 192 SER A O 1
ATOM 1543 N N . VAL A 1 193 ? -10.971 -7.887 -9.893 1.00 79.50 193 VAL A N 1
ATOM 1544 C CA . VAL A 1 193 ? -9.928 -7.839 -8.853 1.00 79.50 193 VAL A CA 1
ATOM 1545 C C . VAL A 1 193 ? -9.715 -9.211 -8.208 1.00 79.50 193 VAL A C 1
ATOM 1547 O O . VAL A 1 193 ? -8.631 -9.795 -8.319 1.00 79.50 193 VAL A O 1
ATOM 1550 N N . TRP A 1 194 ? -10.748 -9.771 -7.569 1.00 84.75 194 TRP A N 1
ATOM 1551 C CA . TRP A 1 194 ? -10.608 -11.065 -6.894 1.00 84.75 194 TRP A CA 1
ATOM 1552 C C . TRP A 1 194 ? -10.438 -12.207 -7.900 1.00 84.75 194 TRP A C 1
ATOM 1554 O O . TRP A 1 194 ? -9.654 -13.124 -7.661 1.00 84.75 194 TRP A O 1
ATOM 1564 N N . MET A 1 195 ? -11.093 -12.141 -9.065 1.00 91.38 195 MET A N 1
ATOM 1565 C CA . MET A 1 195 ? -10.931 -13.153 -10.109 1.00 91.38 195 MET A CA 1
ATOM 1566 C C . MET A 1 195 ? -9.486 -13.201 -10.606 1.00 91.38 195 MET A C 1
ATOM 1568 O O . MET A 1 195 ? -8.930 -14.288 -10.766 1.00 91.38 195 MET A O 1
ATOM 1572 N N . GLN A 1 196 ? -8.842 -12.048 -10.802 1.00 86.00 196 GLN A N 1
ATOM 1573 C CA . GLN A 1 196 ? -7.443 -12.004 -11.208 1.00 86.00 196 GLN A CA 1
ATOM 1574 C C . GLN A 1 196 ? -6.526 -12.555 -10.106 1.00 86.00 196 GLN A C 1
ATOM 1576 O O . GLN A 1 196 ? -5.676 -13.401 -10.395 1.00 86.00 196 GLN A O 1
ATOM 1581 N N . ARG A 1 197 ? -6.707 -12.119 -8.853 1.00 85.25 197 ARG A N 1
ATOM 1582 C CA . ARG A 1 197 ? -5.850 -12.490 -7.714 1.00 85.25 197 ARG A CA 1
ATOM 1583 C C . ARG A 1 197 ? -5.962 -13.966 -7.319 1.00 85.25 197 ARG A C 1
ATOM 1585 O O . ARG A 1 197 ? -4.927 -14.608 -7.104 1.00 85.25 197 ARG A O 1
ATOM 1592 N N . ASP A 1 198 ? -7.193 -14.469 -7.236 1.00 84.62 198 ASP A N 1
ATOM 1593 C CA . ASP A 1 198 ? -7.540 -15.714 -6.536 1.00 84.62 198 ASP A CA 1
ATOM 1594 C C . ASP A 1 198 ? -7.884 -16.866 -7.484 1.00 84.62 198 ASP A C 1
ATOM 1596 O O . ASP A 1 198 ? -7.694 -18.025 -7.125 1.00 84.62 198 ASP A O 1
ATOM 1600 N N . LEU A 1 199 ? -8.320 -16.571 -8.717 1.00 94.81 199 LEU A N 1
ATOM 1601 C CA . LEU A 1 199 ? -8.602 -17.589 -9.735 1.00 94.81 199 LEU A CA 1
ATOM 1602 C C . LEU A 1 199 ? -7.554 -17.584 -10.856 1.00 94.81 199 LEU A C 1
ATOM 1604 O O . LEU A 1 199 ? -6.866 -18.584 -11.058 1.00 94.81 199 LEU A O 1
ATOM 1608 N N . ASN A 1 200 ? -7.393 -16.472 -11.581 1.00 92.88 200 ASN A N 1
ATOM 1609 C CA . ASN A 1 200 ? -6.538 -16.426 -12.768 1.00 92.88 200 ASN A CA 1
ATOM 1610 C C . ASN A 1 200 ? -5.052 -16.577 -12.430 1.00 92.88 200 ASN A C 1
ATOM 1612 O O . ASN A 1 200 ? -4.377 -17.396 -13.049 1.00 92.88 200 ASN A O 1
ATOM 1616 N N . SER A 1 201 ? -4.555 -15.818 -11.449 1.00 84.31 201 SER A N 1
ATOM 1617 C CA . SER A 1 201 ? -3.203 -15.981 -10.903 1.00 84.31 201 SER A CA 1
ATOM 1618 C C . SER A 1 201 ? -3.152 -17.044 -9.801 1.00 84.31 201 SER A C 1
ATOM 1620 O O . SER A 1 201 ? -2.103 -17.648 -9.591 1.00 84.31 201 SER A O 1
ATOM 1622 N N . GLY A 1 202 ? -4.270 -17.316 -9.117 1.00 85.06 202 GLY A N 1
ATOM 1623 C CA . GLY A 1 202 ? -4.333 -18.278 -8.010 1.00 85.06 202 GLY A CA 1
ATOM 1624 C C . GLY A 1 202 ? -3.908 -19.695 -8.399 1.00 85.06 202 GLY A C 1
ATOM 1625 O O . GLY A 1 202 ? -3.114 -20.314 -7.692 1.00 85.06 202 GLY A O 1
ATOM 1626 N N . VAL A 1 203 ? -4.331 -20.181 -9.574 1.00 95.19 203 VAL A N 1
ATOM 1627 C CA . VAL A 1 203 ? -3.901 -21.499 -10.088 1.00 95.19 203 VAL A CA 1
ATOM 1628 C C . VAL A 1 203 ? -2.383 -21.595 -10.274 1.00 95.19 203 VAL A C 1
ATOM 1630 O O . VAL A 1 203 ? -1.806 -22.654 -10.046 1.00 95.19 203 VAL A O 1
ATOM 1633 N N . TYR A 1 204 ? -1.718 -20.494 -10.633 1.00 88.75 204 TYR A N 1
ATOM 1634 C CA . TYR A 1 204 ? -0.263 -20.446 -10.781 1.00 88.75 204 TYR A CA 1
ATOM 1635 C C . TYR A 1 204 ? 0.453 -20.383 -9.433 1.00 88.75 204 TYR A C 1
ATOM 1637 O O . TYR A 1 204 ? 1.477 -21.041 -9.273 1.00 88.75 204 TYR A O 1
ATOM 1645 N N . LYS A 1 205 ? -0.098 -19.651 -8.454 1.00 81.06 205 LYS A N 1
ATOM 1646 C CA . LYS A 1 205 ? 0.426 -19.624 -7.078 1.00 81.06 205 LYS A CA 1
ATOM 1647 C C . LYS A 1 205 ? 0.407 -21.018 -6.448 1.00 81.06 205 LYS A C 1
ATOM 1649 O O . LYS A 1 205 ? 1.387 -21.422 -5.836 1.00 81.06 205 LYS A O 1
ATOM 1654 N N . ALA A 1 206 ? -0.676 -21.773 -6.647 1.00 91.06 206 ALA A N 1
ATOM 1655 C CA . ALA A 1 206 ? -0.749 -23.170 -6.220 1.00 91.06 206 ALA A CA 1
ATOM 1656 C C . ALA A 1 206 ? 0.201 -24.065 -7.037 1.00 91.06 206 ALA A C 1
ATOM 1658 O O . ALA A 1 206 ? 0.951 -24.861 -6.481 1.00 91.06 206 ALA A O 1
ATOM 1659 N N . GLY A 1 207 ? 0.197 -23.913 -8.362 1.00 91.88 207 GLY A N 1
ATOM 1660 C CA . GLY A 1 207 ? 0.915 -24.794 -9.277 1.00 91.88 207 GLY A CA 1
ATOM 1661 C C . GLY A 1 207 ? 2.436 -24.689 -9.264 1.00 91.88 207 GLY A C 1
ATOM 1662 O O . GLY A 1 207 ? 3.107 -25.693 -9.499 1.00 91.88 207 GLY A O 1
ATOM 1663 N N . PHE A 1 208 ? 2.970 -23.496 -8.998 1.00 89.31 208 PHE A N 1
ATOM 1664 C CA . PHE A 1 208 ? 4.409 -23.218 -8.927 1.00 89.31 208 PHE A CA 1
ATOM 1665 C C . PHE A 1 208 ? 4.945 -23.131 -7.494 1.00 89.31 208 PHE A C 1
ATOM 1667 O O . PHE A 1 208 ? 6.107 -22.763 -7.300 1.00 89.31 208 PHE A O 1
ATOM 1674 N N . ALA A 1 209 ? 4.126 -23.465 -6.492 1.00 84.38 209 ALA A N 1
ATOM 1675 C CA . ALA A 1 209 ? 4.564 -23.513 -5.106 1.00 84.38 209 ALA A CA 1
ATOM 1676 C C . ALA A 1 209 ? 5.797 -24.424 -4.957 1.00 84.38 209 ALA A C 1
ATOM 1678 O O . ALA A 1 209 ? 5.785 -25.585 -5.366 1.00 84.38 209 ALA A O 1
ATOM 1679 N N . GLN A 1 210 ? 6.858 -23.885 -4.353 1.00 86.31 210 GLN A N 1
ATOM 1680 C CA . GLN A 1 210 ? 8.129 -24.592 -4.141 1.00 86.31 210 GLN A CA 1
ATOM 1681 C C . GLN A 1 210 ? 8.133 -25.430 -2.848 1.00 86.31 210 GLN A C 1
ATOM 1683 O O . GLN A 1 210 ? 9.083 -26.163 -2.581 1.00 86.31 210 GLN A O 1
ATOM 1688 N N . SER A 1 211 ? 7.076 -25.332 -2.034 1.00 87.12 211 SER A N 1
ATOM 1689 C CA . SER A 1 211 ? 6.922 -26.044 -0.763 1.00 87.12 211 SER A CA 1
ATOM 1690 C C . SER A 1 211 ? 5.491 -26.556 -0.569 1.00 87.12 211 SER A C 1
ATOM 1692 O O . SER A 1 211 ? 4.539 -26.022 -1.144 1.00 87.12 211 SER A O 1
ATOM 1694 N N . GLN A 1 212 ? 5.339 -27.585 0.274 1.00 94.38 212 GLN A N 1
ATOM 1695 C CA . GLN A 1 212 ? 4.029 -28.129 0.650 1.00 94.38 212 GLN A CA 1
ATOM 1696 C C . GLN A 1 212 ? 3.157 -27.067 1.332 1.00 94.38 212 GLN A C 1
ATOM 1698 O O . GLN A 1 212 ? 1.989 -26.932 0.995 1.00 94.38 212 GLN A O 1
ATOM 1703 N N . GLU A 1 213 ? 3.741 -26.270 2.227 1.00 85.69 213 GLU A N 1
ATOM 1704 C CA . GLU A 1 213 ? 3.047 -25.179 2.918 1.00 85.69 213 GLU A CA 1
ATOM 1705 C C . GLU A 1 213 ? 2.534 -24.112 1.940 1.00 85.69 213 GLU A C 1
ATOM 1707 O O . GLU A 1 213 ? 1.373 -23.707 2.010 1.00 85.69 213 GLU A O 1
ATOM 1712 N N . GLY A 1 214 ? 3.365 -23.704 0.971 1.00 73.38 214 GLY A N 1
ATOM 1713 C CA . GLY A 1 214 ? 2.956 -22.766 -0.073 1.00 73.38 214 GLY A CA 1
ATOM 1714 C C . GLY A 1 214 ? 1.811 -23.316 -0.926 1.00 73.38 214 GLY A C 1
ATOM 1715 O O . GLY A 1 214 ? 0.885 -22.582 -1.271 1.00 73.38 214 GLY A O 1
ATOM 1716 N N . TYR A 1 215 ? 1.828 -24.612 -1.230 1.00 92.81 215 TYR A N 1
ATOM 1717 C CA . TYR A 1 215 ? 0.740 -25.272 -1.947 1.00 92.81 215 TYR A CA 1
ATOM 1718 C C . TYR A 1 215 ? -0.549 -25.338 -1.104 1.00 92.81 215 TYR A C 1
ATOM 1720 O O . TYR A 1 215 ? -1.600 -24.891 -1.573 1.00 92.81 215 TYR A O 1
ATOM 1728 N N . ASP A 1 216 ? -0.464 -25.816 0.144 1.00 90.12 216 ASP A N 1
ATOM 1729 C CA . ASP A 1 216 ? -1.600 -25.986 1.065 1.00 90.12 216 ASP A CA 1
ATOM 1730 C C . ASP A 1 216 ? -2.284 -24.655 1.398 1.00 90.12 216 ASP A C 1
ATOM 1732 O O . ASP A 1 216 ? -3.502 -24.612 1.574 1.00 90.12 216 ASP A O 1
ATOM 1736 N N . LYS A 1 217 ? -1.524 -23.553 1.417 1.00 86.19 217 LYS A N 1
ATOM 1737 C CA . LYS A 1 217 ? -2.050 -22.189 1.566 1.00 86.19 217 LYS A CA 1
ATOM 1738 C C . LYS A 1 217 ? -2.851 -21.735 0.344 1.00 86.19 217 LYS A C 1
ATOM 1740 O O . LYS A 1 217 ? -3.900 -21.113 0.489 1.00 86.19 217 LYS A O 1
ATOM 1745 N N . ASN A 1 218 ? -2.356 -22.006 -0.865 1.00 87.31 218 ASN A N 1
ATOM 1746 C CA . ASN A 1 218 ? -2.885 -21.394 -2.086 1.00 87.31 218 ASN A CA 1
ATOM 1747 C C . ASN A 1 218 ? -3.996 -22.209 -2.758 1.00 87.31 218 ASN A C 1
ATOM 1749 O O . ASN A 1 218 ? -4.929 -21.621 -3.308 1.00 87.31 218 ASN A O 1
ATOM 1753 N N . VAL A 1 219 ? -3.937 -23.546 -2.731 1.00 97.94 219 VAL A N 1
ATOM 1754 C CA . VAL A 1 219 ? -4.945 -24.368 -3.421 1.00 97.94 219 VAL A CA 1
ATOM 1755 C C . VAL A 1 219 ? -6.374 -24.154 -2.889 1.00 97.94 219 VAL A C 1
ATOM 1757 O O . VAL A 1 219 ? -7.273 -24.025 -3.720 1.00 97.94 219 VAL A O 1
ATOM 1760 N N . PRO A 1 220 ? -6.644 -24.009 -1.573 1.00 97.75 220 PRO A N 1
ATOM 1761 C CA . PRO A 1 220 ? -8.008 -23.814 -1.079 1.00 97.75 220 PRO A CA 1
ATOM 1762 C C . PRO A 1 220 ? -8.630 -22.484 -1.531 1.00 97.75 220 PRO A C 1
ATOM 1764 O O . PRO A 1 220 ? -9.836 -22.428 -1.759 1.00 97.75 220 PRO A O 1
ATOM 1767 N N . ILE A 1 221 ? -7.818 -21.437 -1.728 1.00 93.50 221 ILE A N 1
ATOM 1768 C CA . ILE A 1 221 ? -8.267 -20.117 -2.206 1.00 93.50 221 ILE A CA 1
ATOM 1769 C C . ILE A 1 221 ? -8.862 -20.225 -3.616 1.00 93.50 221 ILE A C 1
ATOM 1771 O O . ILE A 1 221 ? -9.925 -19.666 -3.883 1.00 93.50 221 ILE A O 1
ATOM 1775 N N . VAL A 1 222 ? -8.226 -21.002 -4.499 1.00 97.75 222 VAL A N 1
ATOM 1776 C CA . VAL A 1 222 ? -8.721 -21.245 -5.864 1.00 97.75 222 VAL A CA 1
ATOM 1777 C C . VAL A 1 222 ? -10.104 -21.895 -5.833 1.00 97.75 222 VAL A C 1
ATOM 1779 O O . VAL A 1 222 ? -11.002 -21.491 -6.569 1.00 97.75 222 VAL A O 1
ATOM 1782 N N . PHE A 1 223 ? -10.300 -22.885 -4.960 1.00 98.50 223 PHE A N 1
ATOM 1783 C CA . PHE A 1 223 ? -11.587 -23.567 -4.826 1.00 98.50 223 PHE A CA 1
ATOM 1784 C C . PHE A 1 223 ? -12.651 -22.684 -4.161 1.00 98.50 223 PHE A C 1
ATOM 1786 O O . PHE A 1 223 ? -13.807 -22.739 -4.564 1.00 98.50 223 PHE A O 1
ATOM 1793 N N . ALA A 1 224 ? -12.277 -21.799 -3.235 1.00 97.44 224 ALA A N 1
ATOM 1794 C CA . ALA A 1 224 ? -13.198 -20.801 -2.690 1.00 97.44 224 ALA A CA 1
ATOM 1795 C C . ALA A 1 224 ? -13.655 -19.795 -3.767 1.00 97.44 224 ALA A C 1
ATOM 1797 O O . ALA A 1 224 ? -14.839 -19.465 -3.849 1.00 97.44 224 ALA A O 1
ATOM 1798 N N . ALA A 1 225 ? -12.744 -19.365 -4.646 1.00 96.56 225 ALA A N 1
ATOM 1799 C CA . ALA A 1 225 ? -13.066 -18.516 -5.791 1.00 96.56 225 ALA A CA 1
ATOM 1800 C C . ALA A 1 225 ? -13.990 -19.225 -6.805 1.00 96.56 225 ALA A C 1
ATOM 1802 O O . ALA A 1 225 ? -14.906 -18.602 -7.342 1.00 96.56 225 ALA A O 1
ATOM 1803 N N . LEU A 1 226 ? -13.795 -20.530 -7.035 1.00 98.44 226 LEU A N 1
ATOM 1804 C CA . LEU A 1 226 ? -14.688 -21.345 -7.868 1.00 98.44 226 LEU A CA 1
ATOM 1805 C C . LEU A 1 226 ? -16.071 -21.542 -7.227 1.00 98.44 226 LEU A C 1
ATOM 1807 O O . LEU A 1 226 ? -17.061 -21.373 -7.930 1.00 98.44 226 LEU A O 1
ATOM 1811 N N . ASN A 1 227 ? -16.170 -21.805 -5.916 1.00 98.12 227 ASN A N 1
ATOM 1812 C CA . ASN A 1 227 ? -17.463 -21.849 -5.214 1.00 98.12 227 ASN A CA 1
ATOM 1813 C C . ASN A 1 227 ? -18.229 -20.521 -5.374 1.00 98.12 227 ASN A C 1
ATOM 1815 O O . ASN A 1 227 ? -19.422 -20.520 -5.681 1.00 98.12 227 ASN A O 1
ATOM 1819 N N . LYS A 1 228 ? -17.538 -19.379 -5.224 1.00 96.38 228 LYS A N 1
ATOM 1820 C CA . LYS A 1 228 ? -18.137 -18.051 -5.432 1.00 96.38 228 LYS A CA 1
ATOM 1821 C C . LYS A 1 228 ? -18.635 -17.873 -6.867 1.00 96.38 228 LYS A C 1
ATOM 1823 O O . LYS A 1 228 ? -19.748 -17.394 -7.070 1.00 96.38 228 LYS A O 1
ATOM 1828 N N . LEU A 1 229 ? -17.821 -18.245 -7.855 1.00 96.81 229 LEU A N 1
ATOM 1829 C CA . LEU A 1 229 ? -18.178 -18.141 -9.271 1.00 96.81 229 LEU A CA 1
ATOM 1830 C C . LEU A 1 229 ? -19.386 -19.025 -9.625 1.00 96.81 229 LEU A C 1
ATOM 1832 O O . LEU A 1 229 ? -20.294 -18.572 -10.315 1.00 96.81 229 LEU A O 1
ATOM 1836 N N . GLU A 1 230 ? -19.421 -20.252 -9.111 1.00 97.12 230 GLU A N 1
ATOM 1837 C CA . GLU A 1 230 ? -20.517 -21.212 -9.282 1.00 97.12 230 GLU A CA 1
ATOM 1838 C C . GLU A 1 230 ? -21.849 -20.653 -8.764 1.00 97.12 230 GLU A C 1
ATOM 1840 O O . GLU A 1 230 ? -22.855 -20.682 -9.476 1.00 97.12 230 GLU A O 1
ATOM 1845 N N . LYS A 1 231 ? -21.848 -20.076 -7.555 1.00 95.38 231 LYS A N 1
ATOM 1846 C CA . LYS A 1 231 ? -23.025 -19.405 -6.980 1.00 95.38 231 LYS A CA 1
ATOM 1847 C C . LYS A 1 231 ? -23.436 -18.184 -7.794 1.00 95.38 231 LYS A C 1
ATOM 1849 O O . LYS A 1 231 ? -24.610 -18.030 -8.106 1.00 95.38 231 LYS A O 1
ATOM 1854 N N . MET A 1 232 ? -22.470 -17.364 -8.201 1.00 94.50 232 MET A N 1
ATOM 1855 C CA . MET A 1 232 ? -22.724 -16.147 -8.970 1.00 94.50 232 MET A CA 1
ATOM 1856 C C . MET A 1 232 ? -23.399 -16.430 -10.319 1.00 94.50 232 MET A C 1
ATOM 1858 O O . MET A 1 232 ? -24.346 -15.737 -10.682 1.00 94.50 232 MET A O 1
ATOM 1862 N N . ILE A 1 233 ? -22.955 -17.462 -11.047 1.00 94.94 233 ILE A N 1
ATOM 1863 C CA . ILE A 1 233 ? -23.591 -17.880 -12.309 1.00 94.94 233 ILE A CA 1
ATOM 1864 C C . ILE A 1 233 ? -25.050 -18.289 -12.062 1.00 94.94 233 ILE A C 1
ATOM 1866 O O . ILE A 1 233 ? -25.939 -17.893 -12.818 1.00 94.94 233 ILE A O 1
ATOM 1870 N N . ALA A 1 234 ? -25.305 -19.048 -10.993 1.00 94.12 234 ALA A N 1
ATOM 1871 C CA . ALA A 1 234 ? -26.651 -19.488 -10.638 1.00 94.12 234 ALA A CA 1
ATOM 1872 C C . ALA A 1 234 ? -27.572 -18.317 -10.262 1.00 94.12 234 ALA A C 1
ATOM 1874 O O . ALA A 1 234 ? -28.710 -18.251 -10.723 1.00 94.12 234 ALA A O 1
ATOM 1875 N N . GLU A 1 235 ? -27.077 -17.390 -9.441 1.00 94.69 235 GLU A N 1
ATOM 1876 C CA . GLU A 1 235 ? -27.827 -16.237 -8.931 1.00 94.69 235 GLU A CA 1
ATOM 1877 C C . GLU A 1 235 ? -28.206 -15.246 -10.038 1.00 94.69 235 GLU A C 1
ATOM 1879 O O . GLU A 1 235 ? -29.301 -14.685 -10.014 1.00 94.69 235 GLU A O 1
ATOM 1884 N N . ASN A 1 236 ? -27.337 -15.061 -11.036 1.00 93.25 236 ASN A N 1
ATOM 1885 C CA . ASN A 1 236 ? -27.570 -14.104 -12.120 1.00 93.25 236 ASN A CA 1
ATOM 1886 C C . ASN A 1 236 ? -28.441 -14.655 -13.265 1.00 93.25 236 ASN A C 1
ATOM 1888 O O . ASN A 1 236 ? -28.804 -13.906 -14.173 1.00 93.25 236 ASN A O 1
ATOM 1892 N N . GLY A 1 237 ? -28.796 -15.945 -13.249 1.00 84.44 237 GLY A N 1
ATOM 1893 C CA . GLY A 1 237 ? -29.754 -16.536 -14.193 1.00 84.44 237 GLY A CA 1
ATOM 1894 C C . GLY A 1 237 ? -29.264 -16.687 -15.643 1.00 84.44 237 GLY A C 1
ATOM 1895 O O . GLY A 1 237 ? -30.071 -17.044 -16.501 1.00 84.44 237 GLY A O 1
ATOM 1896 N N . GLY A 1 238 ? -27.969 -16.445 -15.891 1.00 82.62 238 GLY A N 1
ATOM 1897 C CA . GLY A 1 238 ? -27.194 -16.721 -17.110 1.00 82.62 238 GLY A CA 1
ATOM 1898 C C . GLY A 1 238 ? -27.785 -16.318 -18.478 1.00 82.62 238 GLY A C 1
ATOM 1899 O O . GLY A 1 238 ? -28.706 -15.499 -18.556 1.00 82.62 238 GLY A O 1
ATOM 1900 N N . PRO A 1 239 ? -27.218 -16.834 -19.594 1.00 90.19 239 PRO A N 1
ATOM 1901 C CA . PRO A 1 239 ? -26.197 -17.891 -19.677 1.00 90.19 239 PRO A CA 1
ATOM 1902 C C . PRO A 1 239 ? -24.751 -17.445 -19.381 1.00 90.19 239 PRO A C 1
ATOM 1904 O O . PRO A 1 239 ? -23.865 -18.294 -19.391 1.00 90.19 239 PRO A O 1
ATOM 1907 N N . PHE A 1 240 ? -24.499 -16.160 -19.123 1.00 96.62 240 PHE A N 1
ATOM 1908 C CA . PHE A 1 240 ? -23.184 -15.600 -18.780 1.00 96.62 240 PHE A CA 1
ATOM 1909 C C . PHE A 1 240 ? -23.058 -15.321 -17.278 1.00 96.62 240 PHE A C 1
ATOM 1911 O O . PHE A 1 240 ? -24.048 -15.343 -16.545 1.00 96.62 240 PHE A O 1
ATOM 1918 N N . ILE A 1 241 ? -21.845 -15.029 -16.800 1.00 97.75 241 ILE A N 1
ATOM 1919 C CA . ILE A 1 241 ? -21.573 -14.868 -15.359 1.00 97.75 241 ILE A CA 1
ATOM 1920 C C . ILE A 1 241 ? -22.432 -13.769 -14.725 1.00 97.75 241 ILE A C 1
ATOM 1922 O O . ILE A 1 241 ? -22.905 -13.941 -13.603 1.00 97.75 241 ILE A O 1
ATOM 1926 N N . LEU A 1 242 ? -22.655 -12.661 -15.436 1.00 96.50 242 LEU A N 1
ATOM 1927 C CA . LEU A 1 242 ? -23.455 -11.518 -14.975 1.00 96.50 242 LEU A CA 1
ATOM 1928 C C . LEU A 1 242 ? -24.882 -11.496 -15.546 1.00 96.50 242 LEU A C 1
ATOM 1930 O O . LEU A 1 242 ? -25.550 -10.465 -15.518 1.00 96.50 242 LEU A O 1
ATOM 1934 N N . GLY A 1 243 ? -25.368 -12.636 -16.041 1.00 94.69 243 GLY A N 1
ATOM 1935 C CA . GLY A 1 243 ? -26.725 -12.793 -16.553 1.00 94.69 243 GLY A CA 1
ATOM 1936 C C . GLY A 1 243 ? -26.757 -12.938 -18.070 1.00 94.69 243 GLY A C 1
ATOM 1937 O O . GLY A 1 243 ? -26.135 -13.840 -18.628 1.00 94.69 243 GLY A O 1
ATOM 1938 N N . LYS A 1 244 ? -27.526 -12.085 -18.753 1.00 93.12 244 LYS A N 1
ATOM 1939 C CA . LYS A 1 244 ? -27.870 -12.275 -20.176 1.00 93.12 244 LYS A CA 1
ATOM 1940 C C . LYS A 1 244 ? -26.832 -11.756 -21.166 1.00 93.12 244 LYS A C 1
ATOM 1942 O O . LYS A 1 244 ? -26.898 -12.120 -22.337 1.00 93.12 244 LYS A O 1
ATOM 1947 N N . GLU A 1 245 ? -25.907 -10.916 -20.719 1.00 94.81 245 GLU A N 1
ATOM 1948 C CA . GLU A 1 245 ? -24.920 -10.258 -21.575 1.00 94.81 245 GLU A CA 1
ATOM 1949 C C . GLU A 1 245 ? -23.528 -10.855 -21.370 1.00 94.81 245 GLU A C 1
ATOM 1951 O O . GLU A 1 245 ? -23.113 -11.100 -20.238 1.00 94.81 245 GLU A O 1
ATOM 1956 N N . LEU A 1 246 ? -22.809 -11.085 -22.472 1.00 97.19 246 LEU A N 1
ATOM 1957 C CA . LEU A 1 246 ? -21.417 -11.522 -22.435 1.00 97.19 246 LEU A CA 1
ATOM 1958 C C . LEU A 1 246 ? -20.534 -10.348 -22.005 1.00 97.19 246 LEU A C 1
ATOM 1960 O O . LEU A 1 246 ? -20.576 -9.285 -22.623 1.00 97.19 246 LEU A O 1
ATOM 1964 N N . THR A 1 247 ? -19.690 -10.554 -20.997 1.00 97.69 247 THR A N 1
ATOM 1965 C CA . THR A 1 247 ? -18.823 -9.501 -20.448 1.00 97.69 247 THR A CA 1
ATOM 1966 C C . THR A 1 247 ? -17.349 -9.907 -20.439 1.00 97.69 247 THR A C 1
ATOM 1968 O O . THR A 1 247 ? -16.988 -11.060 -20.681 1.00 97.69 247 THR A O 1
ATOM 1971 N N . GLU A 1 248 ? -16.451 -8.968 -20.130 1.00 95.88 248 GLU A N 1
ATOM 1972 C CA . GLU A 1 248 ? -15.025 -9.279 -19.995 1.00 95.88 248 GLU A CA 1
ATOM 1973 C C . GLU A 1 248 ? -14.742 -10.221 -18.813 1.00 95.88 248 GLU A C 1
ATOM 1975 O O . GLU A 1 248 ? -13.727 -10.920 -18.818 1.00 95.88 248 GLU A O 1
ATOM 1980 N N . VAL A 1 249 ? -15.659 -10.311 -17.840 1.00 97.62 249 VAL A N 1
ATOM 1981 C CA . VAL A 1 249 ? -15.603 -11.295 -16.749 1.00 97.62 249 VAL A CA 1
ATOM 1982 C C . VAL A 1 249 ? -15.673 -12.716 -17.311 1.00 97.62 249 VAL A C 1
ATOM 1984 O O . VAL A 1 249 ? -14.886 -13.569 -16.900 1.00 97.62 249 VAL A O 1
ATOM 1987 N N . ASP A 1 250 ? -16.530 -12.964 -18.307 1.00 98.62 250 ASP A N 1
ATOM 1988 C CA . ASP A 1 250 ? -16.622 -14.263 -18.977 1.00 98.62 250 ASP A CA 1
ATOM 1989 C C . ASP A 1 250 ? -15.323 -14.613 -19.707 1.00 98.62 250 ASP A C 1
ATOM 1991 O O . ASP A 1 250 ? -14.819 -15.728 -19.585 1.00 98.62 250 ASP A O 1
ATOM 1995 N N . VAL A 1 251 ? -14.721 -13.645 -20.404 1.00 98.19 251 VAL A N 1
ATOM 1996 C CA . VAL A 1 251 ? -13.433 -13.828 -21.096 1.00 98.19 251 VAL A CA 1
ATOM 1997 C C . VAL A 1 251 ? -12.306 -14.150 -20.107 1.00 98.19 251 VAL A C 1
ATOM 1999 O O . VAL A 1 251 ? -11.514 -15.071 -20.338 1.00 98.19 251 VAL A O 1
ATOM 2002 N N . ARG A 1 252 ? -12.234 -13.419 -18.986 1.00 97.06 252 ARG A N 1
ATOM 2003 C CA . ARG A 1 252 ? -11.236 -13.635 -17.925 1.00 97.06 252 ARG A CA 1
ATOM 2004 C C . ARG A 1 252 ? -11.400 -15.002 -17.272 1.00 97.06 252 ARG A C 1
ATOM 2006 O O . ARG A 1 252 ? -10.406 -15.716 -17.124 1.00 97.06 252 ARG A O 1
ATOM 2013 N N . ALA A 1 253 ? -12.625 -15.372 -16.906 1.00 98.31 253 ALA A N 1
ATOM 2014 C CA . ALA A 1 253 ? -12.924 -16.666 -16.309 1.00 98.31 253 ALA A CA 1
ATOM 2015 C C . ALA A 1 253 ? -12.616 -17.802 -17.289 1.00 98.31 253 ALA A C 1
ATOM 2017 O O . ALA A 1 253 ? -11.940 -18.763 -16.922 1.00 98.31 253 ALA A O 1
ATOM 2018 N N . TYR A 1 254 ? -13.035 -17.672 -18.553 1.00 98.75 254 TYR A N 1
ATOM 2019 C CA . TYR A 1 254 ? -12.959 -18.750 -19.539 1.00 98.75 254 TYR A CA 1
ATOM 2020 C C . TYR A 1 254 ? -11.516 -19.147 -19.811 1.00 98.75 254 TYR A C 1
ATOM 2022 O O . TYR A 1 254 ? -11.188 -20.334 -19.809 1.00 98.75 254 TYR A O 1
ATOM 2030 N N . ALA A 1 255 ? -10.629 -18.156 -19.946 1.00 97.56 255 ALA A N 1
ATOM 2031 C CA . ALA A 1 255 ? -9.206 -18.387 -20.144 1.00 97.56 255 ALA A CA 1
ATOM 2032 C C . ALA A 1 255 ? -8.594 -19.305 -19.066 1.00 97.56 255 ALA A C 1
ATOM 2034 O O . ALA A 1 255 ? -7.717 -20.112 -19.383 1.00 97.56 255 ALA A O 1
ATOM 2035 N N . THR A 1 256 ? -9.076 -19.237 -17.823 1.00 98.19 256 THR A N 1
ATOM 2036 C CA . THR A 1 256 ? -8.638 -20.114 -16.727 1.00 98.19 256 THR A CA 1
ATOM 2037 C C . THR A 1 256 ? -9.452 -21.406 -16.656 1.00 98.19 256 THR A C 1
ATOM 2039 O O . THR A 1 256 ? -8.861 -22.483 -16.617 1.00 98.19 256 THR A O 1
ATOM 2042 N N . VAL A 1 257 ? -10.783 -21.328 -16.668 1.00 98.62 257 VAL A N 1
ATOM 2043 C CA . VAL A 1 257 ? -11.677 -22.474 -16.434 1.00 98.62 257 VAL A CA 1
ATOM 2044 C C . VAL A 1 257 ? -11.538 -23.543 -17.519 1.00 98.62 257 VAL A C 1
ATOM 2046 O O . VAL A 1 257 ? -11.442 -24.722 -17.187 1.00 98.62 257 VAL A O 1
ATOM 2049 N N . VAL A 1 258 ? -11.406 -23.165 -18.797 1.00 98.62 258 VAL A N 1
ATOM 2050 C CA . VAL A 1 258 ? -11.231 -24.137 -19.899 1.00 98.62 258 VAL A CA 1
ATOM 2051 C C . VAL A 1 258 ? -9.952 -24.975 -19.754 1.00 98.62 258 VAL A C 1
ATOM 2053 O O . VAL A 1 258 ? -9.848 -26.075 -20.288 1.00 98.62 258 VAL A O 1
ATOM 2056 N N . ARG A 1 259 ? -8.963 -24.471 -19.004 1.00 98.44 259 ARG A N 1
ATOM 2057 C CA . ARG A 1 259 ? -7.696 -25.160 -18.716 1.00 98.44 259 ARG A CA 1
ATOM 2058 C C . ARG A 1 259 ? -7.767 -26.010 -17.451 1.00 98.44 259 ARG A C 1
ATOM 2060 O O . ARG A 1 259 ? -6.919 -26.880 -17.272 1.00 98.44 259 ARG A O 1
ATOM 2067 N N . PHE A 1 260 ? -8.759 -25.786 -16.591 1.00 98.56 260 PHE A N 1
ATOM 2068 C CA . PHE A 1 260 ? -8.760 -26.296 -15.226 1.00 98.56 260 PHE A CA 1
ATOM 2069 C C . PHE A 1 260 ? -8.672 -27.822 -15.181 1.00 98.56 260 PHE A C 1
ATOM 2071 O O . PHE A 1 260 ? -7.654 -28.365 -14.750 1.00 98.56 260 PHE A O 1
ATOM 2078 N N . ASP A 1 261 ? -9.666 -28.508 -15.741 1.00 98.25 261 ASP A N 1
ATOM 2079 C CA . ASP A 1 261 ? -9.683 -29.973 -15.782 1.00 98.25 261 ASP A CA 1
ATOM 2080 C C . ASP A 1 261 ? -8.637 -30.531 -16.754 1.00 98.25 261 ASP A C 1
ATOM 2082 O O . ASP A 1 261 ? -8.092 -31.610 -16.529 1.00 98.25 261 ASP A O 1
ATOM 2086 N N . THR A 1 262 ? -8.321 -29.789 -17.822 1.00 96.94 262 THR A N 1
ATOM 2087 C CA . THR A 1 262 ? -7.393 -30.258 -18.865 1.00 96.94 262 THR A CA 1
ATOM 2088 C C . THR A 1 262 ? -5.937 -30.296 -18.443 1.00 96.94 262 THR A C 1
ATOM 2090 O O . THR A 1 262 ? -5.184 -31.129 -18.950 1.00 96.94 262 THR A O 1
ATOM 2093 N N . VAL A 1 263 ? -5.527 -29.407 -17.534 1.00 97.31 263 VAL A N 1
ATOM 2094 C CA . VAL A 1 263 ? -4.121 -29.305 -17.149 1.00 97.31 263 VAL A CA 1
ATOM 2095 C C . VAL A 1 263 ? -3.890 -28.858 -15.708 1.00 97.31 263 VAL A C 1
ATOM 2097 O O . VAL A 1 263 ? -2.939 -29.338 -15.100 1.00 97.31 263 VAL A O 1
ATOM 2100 N N . TYR A 1 264 ? -4.732 -28.017 -15.097 1.00 98.19 264 TYR A N 1
ATOM 2101 C CA . TYR A 1 264 ? -4.467 -27.537 -13.728 1.00 98.19 264 TYR A CA 1
ATOM 2102 C C . TYR A 1 264 ? -4.714 -28.594 -12.654 1.00 98.19 264 TYR A C 1
ATOM 2104 O O . TYR A 1 264 ? -3.922 -28.688 -11.715 1.00 98.19 264 TYR A O 1
ATOM 2112 N N . VAL A 1 265 ? -5.734 -29.442 -12.814 1.00 97.69 265 VAL A N 1
ATOM 2113 C CA . VAL A 1 265 ? -6.013 -30.540 -11.873 1.00 97.69 265 VAL A CA 1
ATOM 2114 C C . VAL A 1 265 ? -4.795 -31.450 -11.707 1.00 97.69 265 VAL A C 1
ATOM 2116 O O . VAL A 1 265 ? -4.419 -31.787 -10.588 1.00 97.69 265 VAL A O 1
ATOM 2119 N N . GLN A 1 266 ? -4.142 -31.824 -12.810 1.00 94.69 266 GLN A N 1
ATOM 2120 C CA . GLN A 1 266 ? -2.996 -32.732 -12.780 1.00 94.69 266 GLN A CA 1
ATOM 2121 C C . GLN A 1 266 ? -1.663 -31.994 -12.605 1.00 94.69 266 GLN A C 1
ATOM 2123 O O . GLN A 1 266 ? -0.895 -32.332 -11.706 1.00 94.69 266 GLN A O 1
ATOM 2128 N N . HIS A 1 267 ? -1.365 -31.005 -13.451 1.00 96.75 267 HIS A N 1
ATOM 2129 C CA . HIS A 1 267 ? -0.040 -30.378 -13.513 1.00 96.75 267 HIS A CA 1
ATOM 2130 C C . HIS A 1 267 ? 0.210 -29.475 -12.302 1.00 96.75 267 HIS A C 1
ATOM 2132 O O . HIS A 1 267 ? 1.234 -29.590 -11.628 1.00 96.75 267 HIS A O 1
ATOM 2138 N N . PHE A 1 268 ? -0.774 -28.638 -11.971 1.00 97.00 268 PHE A N 1
ATOM 2139 C CA . PHE A 1 268 ? -0.742 -27.738 -10.813 1.00 97.00 268 PHE A CA 1
ATOM 2140 C C . PHE A 1 268 ? -1.309 -28.354 -9.539 1.00 97.00 268 PHE A C 1
ATOM 2142 O O . PHE A 1 268 ? -1.301 -27.707 -8.496 1.00 97.00 268 PHE A O 1
ATOM 2149 N N . LYS A 1 269 ? -1.758 -29.613 -9.609 1.00 97.19 269 LYS A N 1
ATOM 2150 C CA . LYS 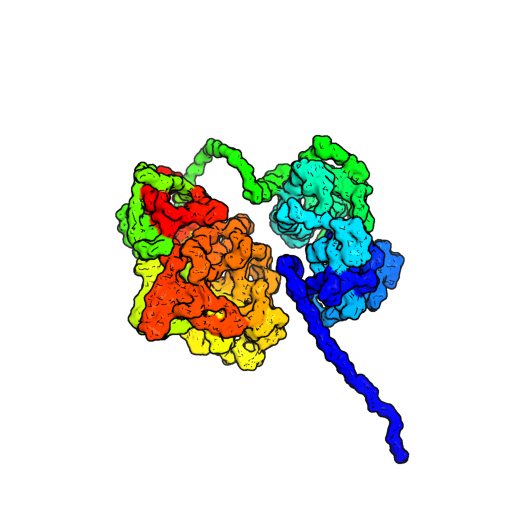A 1 269 ? -2.354 -30.343 -8.487 1.00 97.19 269 LYS A CA 1
ATOM 2151 C C . LYS A 1 269 ? -3.604 -29.641 -7.944 1.00 97.19 269 LYS A C 1
ATOM 2153 O O . LYS A 1 269 ? -3.984 -29.884 -6.816 1.00 97.19 269 LYS A O 1
ATOM 2158 N N . CYS A 1 270 ? -4.292 -28.802 -8.722 1.00 97.69 270 CYS A N 1
ATOM 2159 C CA . CYS A 1 270 ? -5.542 -28.168 -8.293 1.00 97.69 270 CYS A CA 1
ATOM 2160 C C . CYS A 1 270 ? -6.687 -29.198 -8.266 1.00 97.69 270 CYS A C 1
ATOM 2162 O O . CYS A 1 270 ? -7.563 -29.171 -9.123 1.00 97.69 270 CYS A O 1
ATOM 2164 N N . ASN A 1 271 ? -6.656 -30.141 -7.321 1.00 97.19 271 ASN A N 1
ATOM 2165 C CA . ASN A 1 271 ? -7.409 -31.396 -7.376 1.00 97.19 271 ASN A CA 1
ATOM 2166 C C . ASN A 1 271 ? -8.335 -31.645 -6.170 1.00 97.19 271 ASN A C 1
ATOM 2168 O O . ASN A 1 271 ? -8.744 -32.784 -5.953 1.00 97.19 271 ASN A O 1
ATOM 2172 N N . LEU A 1 272 ? -8.716 -30.604 -5.416 1.00 98.12 272 LEU A N 1
ATOM 2173 C CA . LEU A 1 272 ? -9.769 -30.716 -4.388 1.00 98.12 272 LEU A CA 1
ATOM 2174 C C . LEU A 1 272 ? -11.158 -31.013 -4.995 1.00 98.12 272 LEU A C 1
ATOM 2176 O O . LEU A 1 272 ? -12.083 -31.409 -4.288 1.00 98.12 272 LEU A O 1
ATOM 2180 N N . GLY A 1 273 ? -11.292 -30.829 -6.307 1.00 97.19 273 GLY A N 1
ATOM 2181 C CA . GLY A 1 273 ? -12.461 -31.095 -7.132 1.00 97.19 273 GLY A CA 1
ATOM 2182 C C . GLY A 1 273 ? -12.138 -30.839 -8.608 1.00 97.19 273 GLY A C 1
ATOM 2183 O O . GLY A 1 273 ? -11.015 -30.467 -8.948 1.00 97.19 273 GLY A O 1
ATOM 2184 N N . THR A 1 274 ? -13.124 -31.025 -9.482 1.00 98.25 274 THR A N 1
ATOM 2185 C CA . THR A 1 274 ? -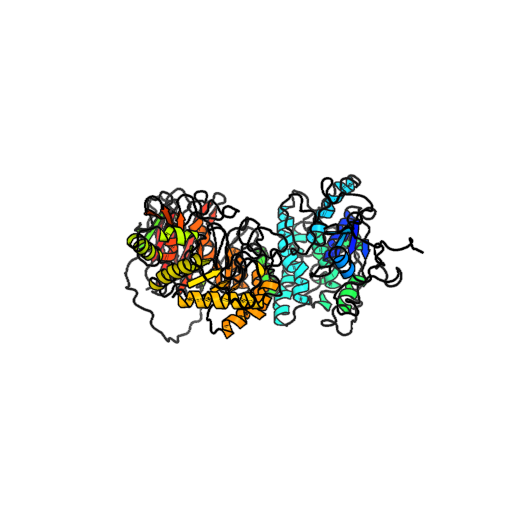13.029 -30.737 -10.928 1.00 98.25 274 THR A CA 1
ATOM 2186 C C . THR A 1 274 ? -14.202 -29.871 -11.366 1.00 98.25 274 THR A C 1
ATOM 2188 O O . THR A 1 274 ? -15.261 -29.927 -10.738 1.00 98.25 274 THR A O 1
ATOM 2191 N N . ILE A 1 275 ? -14.049 -29.106 -12.447 1.00 98.19 275 ILE A N 1
ATOM 2192 C CA . ILE A 1 275 ? -15.139 -28.303 -13.018 1.00 98.19 275 ILE A CA 1
ATOM 2193 C C . ILE A 1 275 ? -16.328 -29.200 -13.360 1.00 98.19 275 ILE A C 1
ATOM 2195 O O . ILE A 1 275 ? -17.440 -28.943 -12.908 1.00 98.19 275 ILE A O 1
ATOM 2199 N N . ARG A 1 276 ? -16.085 -30.315 -14.055 1.00 96.00 276 ARG A N 1
ATOM 2200 C CA . ARG A 1 276 ? -17.156 -31.214 -14.519 1.00 96.00 276 ARG A CA 1
ATOM 2201 C C . ARG A 1 276 ? -18.002 -31.835 -13.415 1.00 96.00 276 ARG A C 1
ATOM 2203 O O . ARG A 1 276 ? -19.199 -32.023 -13.599 1.00 96.00 276 ARG A O 1
ATOM 2210 N N . HIS A 1 277 ? -17.389 -32.187 -12.286 1.00 95.69 277 HIS A N 1
ATOM 2211 C CA . HIS A 1 277 ? -18.081 -32.940 -11.234 1.00 95.69 277 HIS A CA 1
ATOM 2212 C C . HIS A 1 277 ? -18.554 -32.063 -10.077 1.00 95.69 277 HIS A C 1
ATOM 2214 O O . HIS A 1 277 ? -19.605 -32.336 -9.501 1.00 95.69 277 HIS A O 1
ATOM 2220 N N . ASN A 1 278 ? -17.771 -31.048 -9.704 1.00 98.31 278 ASN A N 1
ATOM 2221 C CA . ASN A 1 278 ? -18.022 -30.251 -8.505 1.00 98.31 278 ASN A CA 1
ATOM 2222 C C . ASN A 1 278 ? -18.704 -28.922 -8.802 1.00 98.31 278 ASN A C 1
ATOM 2224 O O . ASN A 1 278 ? -19.272 -28.354 -7.880 1.00 98.31 278 ASN A O 1
ATOM 2228 N N . TYR A 1 279 ? -18.677 -28.451 -10.050 1.00 97.94 279 TYR A N 1
ATOM 2229 C CA . TYR A 1 279 ? -19.185 -27.134 -10.424 1.00 97.94 279 TYR A CA 1
ATOM 2230 C C . TYR A 1 279 ? -20.123 -27.210 -11.640 1.00 97.94 279 TYR A C 1
ATOM 2232 O O . TYR A 1 279 ? -19.742 -26.796 -12.738 1.00 97.94 279 TYR A O 1
ATOM 2240 N N . PRO A 1 280 ? -21.334 -27.791 -11.505 1.00 97.12 280 PRO A N 1
ATOM 2241 C CA . PRO A 1 280 ? -22.229 -27.986 -12.640 1.00 97.12 280 PRO A CA 1
ATOM 2242 C C . PRO A 1 280 ? -22.656 -26.686 -13.334 1.00 97.12 280 PRO A C 1
ATOM 2244 O O .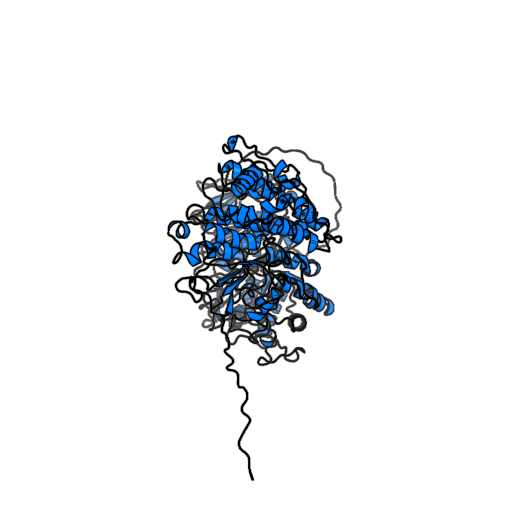 PRO A 1 280 ? -22.833 -26.715 -14.551 1.00 97.12 280 PRO A O 1
ATOM 2247 N N . GLN A 1 281 ? -22.795 -25.559 -12.621 1.00 97.31 281 GLN A N 1
ATOM 2248 C CA . GLN A 1 281 ? -23.113 -24.266 -13.244 1.00 97.31 281 GLN A CA 1
ATOM 2249 C C . GLN A 1 281 ? -21.940 -23.747 -14.071 1.00 97.31 281 GLN A C 1
ATOM 2251 O O . GLN A 1 281 ? -22.134 -23.368 -15.227 1.00 97.31 281 GLN A O 1
ATOM 2256 N N . ILE A 1 282 ? -20.715 -23.796 -13.536 1.00 98.06 282 ILE A N 1
ATOM 2257 C CA . ILE A 1 282 ? -19.506 -23.445 -14.288 1.00 98.06 282 ILE A CA 1
ATOM 2258 C C . ILE A 1 282 ? -19.323 -24.392 -15.479 1.00 98.06 282 ILE A C 1
ATOM 2260 O O . ILE A 1 282 ? -18.996 -23.926 -16.566 1.00 98.06 282 ILE A O 1
ATOM 2264 N N . ASN A 1 283 ? -19.553 -25.701 -15.328 1.00 97.94 283 ASN A N 1
ATOM 2265 C CA . ASN A 1 283 ? -19.450 -26.652 -16.440 1.00 97.94 283 ASN A CA 1
ATOM 2266 C C . ASN A 1 283 ? -20.493 -26.355 -17.528 1.00 97.94 283 ASN A C 1
ATOM 2268 O O . ASN A 1 283 ? -20.168 -26.331 -18.713 1.00 97.94 283 ASN A O 1
ATOM 2272 N N . ASN A 1 284 ? -21.735 -26.055 -17.137 1.00 97.56 284 ASN A N 1
ATOM 2273 C CA . ASN A 1 284 ? -22.789 -25.685 -18.075 1.00 97.56 284 ASN A CA 1
ATOM 2274 C C . ASN A 1 284 ? -22.474 -24.376 -18.815 1.00 97.56 284 ASN A C 1
ATOM 2276 O O . ASN A 1 284 ? -22.651 -24.291 -20.032 1.00 97.56 284 ASN A O 1
ATOM 2280 N N . TRP A 1 285 ? -21.961 -23.373 -18.097 1.00 98.06 285 TRP A N 1
ATOM 2281 C CA . TRP A 1 285 ? -21.471 -22.114 -18.660 1.00 98.06 285 TRP A CA 1
ATOM 2282 C C . TRP A 1 285 ? -20.299 -22.348 -19.626 1.00 98.06 285 TRP A C 1
ATOM 2284 O O . TRP A 1 285 ? -20.329 -21.862 -20.756 1.00 98.06 285 TRP A O 1
ATOM 2294 N N . LEU A 1 286 ? -19.318 -23.174 -19.247 1.00 98.38 286 LEU A N 1
ATOM 2295 C CA . LEU A 1 286 ? -18.170 -23.533 -20.082 1.00 98.38 286 LEU A CA 1
ATOM 2296 C C . LEU A 1 286 ? -18.614 -24.207 -21.386 1.00 98.38 286 LEU A C 1
ATOM 2298 O O . LEU A 1 286 ? -18.172 -23.801 -22.462 1.00 98.38 286 LEU A O 1
ATOM 2302 N N . ASN A 1 287 ? -19.505 -25.199 -21.301 1.00 97.81 287 ASN A N 1
ATOM 2303 C CA . ASN A 1 287 ? -20.055 -25.891 -22.468 1.00 97.81 287 ASN A CA 1
ATOM 2304 C C . ASN A 1 287 ? -20.857 -24.924 -23.349 1.00 97.81 287 ASN A C 1
ATOM 2306 O O . ASN A 1 287 ? -20.745 -24.968 -24.574 1.00 97.81 287 ASN A O 1
ATOM 2310 N N . THR A 1 288 ? -21.631 -24.022 -22.736 1.00 96.56 288 THR A N 1
ATOM 2311 C CA . THR A 1 288 ? -22.411 -23.015 -23.463 1.00 96.56 288 THR A CA 1
ATOM 2312 C C . THR A 1 288 ? -21.500 -22.106 -24.281 1.00 96.56 288 THR A C 1
ATOM 2314 O O . THR A 1 288 ? -21.727 -21.955 -25.483 1.00 96.56 288 THR A O 1
ATOM 2317 N N . LEU A 1 289 ? -20.454 -21.553 -23.661 1.00 97.94 289 LEU A N 1
ATOM 2318 C CA . LEU A 1 289 ? -19.489 -20.689 -24.335 1.00 97.94 289 LEU A CA 1
ATOM 2319 C C . LEU A 1 289 ? -18.731 -21.433 -25.432 1.00 97.94 289 LEU A C 1
ATOM 2321 O O . LEU A 1 289 ? -18.721 -20.984 -26.574 1.00 97.94 289 LEU A O 1
ATOM 2325 N N . TYR A 1 290 ? -18.143 -22.586 -25.106 1.00 98.38 290 TYR A N 1
ATOM 2326 C CA . TYR A 1 290 ? -17.315 -23.347 -26.039 1.00 98.38 290 TYR A CA 1
ATOM 2327 C C . TYR A 1 290 ? -18.100 -23.777 -27.285 1.00 98.38 290 TYR A C 1
ATOM 2329 O O . TYR A 1 290 ? -17.615 -23.621 -28.402 1.00 98.38 290 TYR A O 1
ATOM 2337 N N . TRP A 1 291 ? -19.317 -24.305 -27.130 1.00 97.12 291 TRP A N 1
ATOM 2338 C CA . TRP A 1 291 ? -20.057 -24.869 -28.263 1.00 97.12 291 TRP A CA 1
ATOM 2339 C C . TRP A 1 291 ? -20.947 -23.871 -29.001 1.00 97.12 291 TRP A C 1
ATOM 2341 O O . TRP A 1 291 ? -21.189 -24.076 -30.191 1.00 97.12 291 TRP A O 1
ATOM 2351 N N . ASN A 1 292 ? -21.435 -22.817 -28.335 1.00 95.12 292 ASN A N 1
ATOM 2352 C CA . ASN A 1 292 ? -22.499 -21.969 -28.890 1.00 95.12 292 ASN A CA 1
ATOM 2353 C C . ASN A 1 292 ? -22.132 -20.493 -29.045 1.00 95.12 292 ASN A C 1
ATOM 2355 O O . ASN A 1 292 ? -22.903 -19.757 -29.661 1.00 95.12 292 ASN A O 1
ATOM 2359 N N . VAL A 1 293 ? -20.992 -20.040 -28.514 1.00 95.44 293 VAL A N 1
ATOM 2360 C CA . VAL A 1 293 ? -20.560 -18.646 -28.659 1.00 95.44 293 VAL A CA 1
ATOM 2361 C C . VAL A 1 293 ? -19.350 -18.583 -29.594 1.00 95.44 293 VAL A C 1
ATOM 2363 O O . VAL A 1 293 ? -18.280 -19.087 -29.243 1.00 95.44 293 VAL A O 1
ATOM 2366 N N . PRO A 1 294 ? -19.485 -17.960 -30.784 1.00 93.94 294 PRO A N 1
ATOM 2367 C CA . PRO A 1 294 ? -18.381 -17.838 -31.728 1.00 93.94 294 PRO A CA 1
ATOM 2368 C C . PRO A 1 294 ? -17.145 -17.200 -31.093 1.00 93.94 294 PRO A C 1
ATOM 2370 O O . PRO A 1 294 ? -17.242 -16.219 -30.358 1.00 93.94 294 PRO A O 1
ATOM 2373 N N . GLY A 1 295 ? -15.973 -17.733 -31.414 1.00 96.00 295 GLY A N 1
ATOM 2374 C CA . GLY A 1 295 ? -14.682 -17.293 -30.903 1.00 96.00 295 GLY A CA 1
ATOM 2375 C C . GLY A 1 295 ? -14.124 -18.223 -29.832 1.00 96.00 295 GLY A C 1
ATOM 2376 O O . GLY A 1 295 ? -12.936 -18.513 -29.871 1.00 96.00 295 GLY A O 1
ATOM 2377 N N . PHE A 1 296 ? -14.946 -18.737 -28.915 1.00 98.19 296 PHE A N 1
ATOM 2378 C CA . PHE A 1 296 ? -14.457 -19.483 -27.749 1.00 98.19 296 PHE A CA 1
ATOM 2379 C C . PHE A 1 296 ? -13.785 -20.809 -28.127 1.00 98.19 296 PHE A C 1
ATOM 2381 O O . PHE A 1 296 ? -12.647 -21.068 -27.719 1.00 98.19 296 PHE A O 1
ATOM 2388 N N . LYS A 1 297 ? -14.443 -21.640 -28.941 1.00 98.12 297 LYS A N 1
ATOM 2389 C CA . LYS A 1 297 ? -13.849 -22.885 -29.450 1.00 98.12 297 LYS A CA 1
ATOM 2390 C C . LYS A 1 297 ? -12.725 -22.614 -30.440 1.00 98.12 297 LYS A C 1
ATOM 2392 O O . LYS A 1 297 ? -11.697 -23.280 -30.384 1.00 98.12 297 LYS A O 1
ATOM 2397 N N . GLU A 1 298 ? -12.893 -21.628 -31.314 1.00 97.44 298 GLU A N 1
ATOM 2398 C CA . GLU A 1 298 ? -11.932 -21.279 -32.360 1.00 97.44 298 GLU A CA 1
ATOM 2399 C C . GLU A 1 298 ? -10.594 -20.790 -31.795 1.00 97.44 298 GLU A C 1
ATOM 2401 O O . GLU A 1 298 ? -9.561 -20.979 -32.435 1.00 97.44 298 GLU A O 1
ATOM 2406 N N . THR A 1 299 ? -10.588 -20.185 -30.603 1.00 97.56 299 THR A N 1
ATOM 2407 C CA . THR A 1 299 ? -9.359 -19.721 -29.942 1.00 97.56 299 THR A CA 1
ATOM 2408 C C . THR A 1 299 ? -8.784 -20.703 -28.925 1.00 97.56 299 THR A C 1
ATOM 2410 O O . THR A 1 299 ? -7.754 -20.403 -28.317 1.00 97.56 299 THR A O 1
ATOM 2413 N N . THR A 1 300 ? -9.403 -21.872 -28.736 1.00 98.38 300 THR A N 1
ATOM 2414 C CA . THR A 1 300 ? -8.973 -22.859 -27.739 1.00 98.38 300 THR A CA 1
ATOM 2415 C C . THR A 1 300 ? -8.271 -24.034 -28.403 1.00 98.38 300 THR A C 1
ATOM 2417 O O . THR A 1 300 ? -8.915 -24.867 -29.035 1.00 98.38 300 THR A O 1
ATOM 2420 N N . GLU A 1 301 ? -6.954 -24.136 -28.205 1.00 97.75 301 GLU A N 1
ATOM 2421 C CA . GLU A 1 301 ? -6.157 -25.237 -28.750 1.00 97.75 301 GLU A CA 1
ATOM 2422 C C . GLU A 1 301 ? -5.601 -26.141 -27.632 1.00 97.75 301 GLU A C 1
ATOM 2424 O O . GLU A 1 301 ? -4.618 -25.811 -26.957 1.00 97.75 301 GLU A O 1
ATOM 2429 N N . PHE A 1 302 ? -6.246 -27.290 -27.407 1.00 98.06 302 PHE A N 1
ATOM 2430 C CA . PHE A 1 302 ? -5.959 -28.161 -26.262 1.00 98.06 302 PHE A CA 1
ATOM 2431 C C . PHE A 1 302 ? -4.609 -28.863 -26.349 1.00 98.06 302 PHE A C 1
ATOM 2433 O O . PHE A 1 302 ? -3.972 -29.065 -25.312 1.00 98.06 302 PHE A O 1
ATOM 2440 N N . LYS A 1 303 ? -4.128 -29.200 -27.551 1.00 97.12 303 LYS A N 1
ATOM 2441 C CA . LYS A 1 303 ? -2.797 -29.796 -27.698 1.00 97.12 303 LYS A CA 1
ATOM 2442 C C . LYS A 1 303 ? -1.730 -28.773 -27.314 1.00 97.12 303 LYS A C 1
ATOM 2444 O O . LYS A 1 303 ? -0.840 -29.105 -26.536 1.00 97.12 303 LYS A O 1
ATOM 2449 N N . HIS A 1 304 ? -1.841 -27.523 -27.772 1.00 98.00 304 HIS A N 1
ATOM 2450 C CA . HIS A 1 304 ? -0.946 -26.445 -27.322 1.00 98.00 304 HIS A CA 1
ATOM 2451 C C . HIS A 1 304 ? -0.988 -26.278 -25.803 1.00 98.00 304 HIS A C 1
ATOM 2453 O O . HIS A 1 304 ? 0.071 -26.280 -25.177 1.00 98.00 304 HIS A O 1
ATOM 2459 N N . ILE A 1 305 ? -2.184 -26.178 -25.209 1.00 98.00 305 ILE A N 1
ATOM 2460 C CA . ILE A 1 305 ? -2.366 -26.048 -23.754 1.00 98.00 305 ILE A CA 1
ATOM 2461 C C . ILE A 1 305 ? -1.663 -27.194 -23.020 1.00 98.00 305 ILE A C 1
ATOM 2463 O O . ILE A 1 305 ? -0.759 -26.949 -22.226 1.00 98.00 305 ILE A O 1
ATOM 2467 N N . LYS A 1 306 ? -2.024 -28.451 -23.287 1.00 97.69 306 LYS A N 1
ATOM 2468 C CA . LYS A 1 306 ? -1.496 -29.593 -22.529 1.00 97.69 306 LYS A CA 1
ATOM 2469 C C . LYS A 1 306 ? 0.014 -29.741 -22.702 1.00 97.69 306 LYS A C 1
ATOM 2471 O O . LYS A 1 306 ? 0.733 -29.935 -21.718 1.00 97.69 306 LYS A O 1
ATOM 2476 N N . GLU A 1 307 ? 0.515 -29.628 -23.931 1.00 97.12 307 GLU A N 1
ATOM 2477 C CA . GLU A 1 307 ? 1.937 -29.821 -24.222 1.00 97.12 307 GLU A CA 1
ATOM 2478 C C . GLU A 1 307 ? 2.801 -28.700 -23.642 1.00 97.12 307 GLU A C 1
ATOM 2480 O O . GLU A 1 307 ? 3.885 -28.974 -23.137 1.00 97.12 307 GLU A O 1
ATOM 2485 N N . ASN A 1 308 ? 2.314 -27.459 -23.616 1.00 95.81 308 ASN A N 1
ATOM 2486 C CA . ASN A 1 308 ? 3.053 -26.355 -23.021 1.00 95.81 308 ASN A CA 1
ATOM 2487 C C . ASN A 1 308 ? 3.358 -26.588 -21.543 1.00 95.81 308 ASN A C 1
ATOM 2489 O O . ASN A 1 308 ? 4.522 -26.575 -21.144 1.00 95.81 308 ASN A O 1
ATOM 2493 N N . TYR A 1 309 ? 2.322 -26.836 -20.743 1.00 94.81 309 TYR A N 1
ATOM 2494 C CA . TYR A 1 309 ? 2.484 -26.971 -19.300 1.00 94.81 309 TYR A CA 1
ATOM 2495 C C . TYR A 1 309 ? 3.294 -28.217 -18.964 1.00 94.81 309 TYR A C 1
ATOM 2497 O O . TYR A 1 309 ? 4.208 -28.145 -18.148 1.00 94.81 309 TYR A O 1
ATOM 2505 N N . THR A 1 310 ? 3.009 -29.337 -19.627 1.00 95.62 310 THR A N 1
ATOM 2506 C CA . THR A 1 310 ? 3.642 -30.613 -19.287 1.00 95.62 310 THR A CA 1
ATOM 2507 C C . THR A 1 310 ? 5.049 -30.783 -19.841 1.00 95.62 310 THR A C 1
ATOM 2509 O O . THR A 1 310 ? 5.817 -31.518 -19.227 1.00 95.62 310 THR A O 1
ATOM 2512 N N . LYS A 1 311 ? 5.414 -30.120 -20.948 1.00 95.50 311 LYS A N 1
ATOM 2513 C CA . LYS A 1 311 ? 6.746 -30.245 -21.568 1.00 95.50 311 LYS A CA 1
ATOM 2514 C C . LYS A 1 311 ? 7.676 -29.063 -21.288 1.00 95.50 311 LYS A C 1
ATOM 2516 O O . LYS A 1 311 ? 8.878 -29.204 -21.482 1.00 95.50 311 LYS A O 1
ATOM 2521 N N . SER A 1 312 ? 7.157 -27.922 -20.825 1.00 90.69 312 SER A N 1
ATOM 2522 C CA . SER A 1 312 ? 7.977 -26.727 -20.552 1.00 90.69 312 SER A CA 1
ATOM 2523 C C . SER A 1 312 ? 8.316 -26.499 -19.077 1.00 90.69 312 SER A C 1
ATOM 2525 O O . SER A 1 312 ? 9.038 -25.551 -18.777 1.00 90.69 312 SER A O 1
ATOM 2527 N N . HIS A 1 313 ? 7.787 -27.313 -18.160 1.00 90.44 313 HIS A N 1
ATOM 2528 C CA . HIS A 1 313 ? 8.034 -27.214 -16.715 1.00 90.44 313 HIS A CA 1
ATOM 2529 C C . HIS A 1 313 ? 8.690 -28.508 -16.219 1.00 90.44 313 HIS A C 1
ATOM 2531 O O . HIS A 1 313 ? 8.026 -29.391 -15.669 1.00 90.44 313 HIS A O 1
ATOM 2537 N N . GLY A 1 314 ? 9.984 -28.663 -16.516 1.00 87.44 314 GLY A N 1
ATOM 2538 C CA . GLY A 1 314 ? 10.742 -29.885 -16.218 1.00 87.44 314 GLY A CA 1
ATOM 2539 C C . GLY A 1 314 ? 10.940 -30.148 -14.722 1.00 87.44 314 GLY A C 1
ATOM 2540 O O . GLY A 1 314 ? 11.122 -31.289 -14.321 1.00 87.44 314 GLY A O 1
ATOM 2541 N N . ASP A 1 315 ? 10.844 -29.113 -13.898 1.00 87.31 315 ASP A N 1
ATOM 2542 C CA . ASP A 1 315 ? 10.802 -29.169 -12.438 1.00 87.31 315 ASP A CA 1
ATOM 2543 C C . ASP A 1 315 ? 9.513 -29.825 -11.909 1.00 87.31 315 ASP A C 1
ATOM 2545 O O . ASP A 1 315 ? 9.553 -30.598 -10.954 1.00 87.31 315 ASP A O 1
ATOM 2549 N N . ILE A 1 316 ? 8.375 -29.587 -12.569 1.00 90.88 316 ILE A N 1
ATOM 2550 C CA . ILE A 1 316 ? 7.076 -30.165 -12.188 1.00 90.88 316 ILE A CA 1
ATOM 2551 C C . ILE A 1 316 ? 6.854 -31.536 -12.832 1.00 90.88 316 ILE A C 1
ATOM 2553 O O . ILE A 1 316 ? 6.347 -32.458 -12.189 1.00 90.88 316 ILE A O 1
ATOM 2557 N N . ASN A 1 317 ? 7.205 -31.677 -14.112 1.00 94.75 317 ASN A N 1
ATOM 2558 C CA . ASN A 1 317 ? 7.018 -32.903 -14.883 1.00 94.75 317 ASN A CA 1
ATOM 2559 C C . ASN A 1 317 ? 8.318 -33.315 -15.598 1.00 94.75 317 ASN A C 1
ATOM 2561 O O . ASN A 1 317 ? 8.429 -33.163 -16.818 1.00 94.75 317 ASN A O 1
ATOM 2565 N N . PRO A 1 318 ? 9.293 -33.901 -14.877 1.00 93.00 318 PRO A N 1
ATOM 2566 C CA . PRO A 1 318 ? 10.623 -34.199 -15.420 1.00 93.00 318 PRO A CA 1
ATOM 2567 C C . PRO A 1 318 ? 10.633 -35.138 -16.628 1.00 93.00 318 PRO A C 1
ATOM 2569 O O . PRO A 1 318 ? 11.569 -35.132 -17.422 1.00 93.00 318 PRO A O 1
ATOM 2572 N N . ARG A 1 319 ? 9.598 -35.975 -16.777 1.00 95.44 319 ARG A N 1
ATOM 2573 C CA . ARG A 1 319 ? 9.477 -36.915 -17.903 1.00 95.44 319 ARG A CA 1
ATOM 2574 C C . ARG A 1 319 ? 8.791 -36.309 -19.128 1.00 95.44 319 ARG A C 1
ATOM 2576 O O . ARG A 1 319 ? 8.665 -37.008 -20.128 1.00 95.44 319 ARG A O 1
ATOM 2583 N N . ALA A 1 320 ? 8.323 -35.060 -19.042 1.00 95.25 320 ALA A N 1
ATOM 2584 C CA . ALA A 1 320 ? 7.612 -34.351 -20.106 1.00 95.25 320 ALA A CA 1
ATOM 2585 C C . ALA A 1 320 ? 6.412 -35.131 -20.693 1.00 95.25 320 ALA A C 1
ATOM 2587 O O . ALA A 1 320 ? 6.062 -34.982 -21.865 1.00 95.25 320 ALA A O 1
ATOM 2588 N N . ILE A 1 321 ? 5.780 -35.992 -19.885 1.00 95.69 321 ILE A N 1
ATOM 2589 C CA . ILE A 1 321 ? 4.629 -36.792 -20.314 1.00 95.69 321 ILE A CA 1
ATOM 2590 C C . ILE A 1 321 ? 3.388 -35.903 -20.298 1.00 95.69 321 ILE A C 1
ATOM 2592 O O . ILE A 1 321 ? 3.008 -35.386 -19.248 1.00 95.69 321 ILE A O 1
ATOM 2596 N N . THR A 1 322 ? 2.744 -35.758 -21.452 1.00 96.50 322 THR A N 1
ATOM 2597 C CA . THR A 1 322 ? 1.477 -35.036 -21.592 1.00 96.50 322 THR A CA 1
ATOM 2598 C C . THR A 1 322 ? 0.298 -35.988 -21.353 1.00 96.50 322 THR A C 1
ATOM 2600 O O . THR A 1 322 ? 0.229 -37.027 -22.015 1.00 96.50 322 THR A O 1
ATOM 2603 N N . PRO A 1 323 ? -0.632 -35.685 -20.427 1.00 93.00 323 PRO A N 1
ATOM 2604 C CA . PRO A 1 323 ? -1.788 -36.535 -20.172 1.00 93.00 323 PRO A CA 1
ATOM 2605 C C . PRO A 1 323 ? -2.743 -36.554 -21.372 1.00 93.00 323 PRO A C 1
ATOM 2607 O O . PRO A 1 323 ? -2.960 -35.539 -22.030 1.00 93.00 323 PRO A O 1
ATOM 2610 N N . MET A 1 324 ? -3.349 -37.716 -21.636 1.00 93.19 324 MET A N 1
ATOM 2611 C CA . MET A 1 324 ? -4.376 -37.855 -22.680 1.00 93.19 324 MET A CA 1
ATOM 2612 C C . MET A 1 324 ? -5.711 -37.229 -22.264 1.00 93.19 324 MET A C 1
ATOM 2614 O O . MET A 1 324 ? -6.413 -36.660 -23.094 1.00 93.19 324 MET A O 1
ATOM 2618 N N . GLY A 1 325 ? -6.067 -37.355 -20.984 1.00 90.69 325 GLY A N 1
ATOM 2619 C CA . GLY A 1 325 ? -7.334 -36.878 -20.443 1.00 90.69 325 GLY A CA 1
ATOM 2620 C C . GLY A 1 325 ? -7.346 -35.377 -20.131 1.00 90.69 325 GLY A C 1
ATOM 2621 O O . GLY A 1 325 ? -6.314 -34.714 -20.269 1.00 90.69 325 GLY A O 1
ATOM 2622 N N . PRO A 1 326 ? -8.503 -34.847 -19.707 1.00 94.31 326 PRO A N 1
ATOM 2623 C CA . PRO A 1 326 ? -9.812 -35.496 -19.725 1.00 94.31 326 PRO A CA 1
ATOM 2624 C C . PRO A 1 326 ? -10.278 -35.732 -21.173 1.00 94.31 326 PRO A C 1
ATOM 2626 O O . PRO A 1 326 ? -9.824 -35.052 -22.088 1.00 94.31 326 PRO A O 1
ATOM 2629 N N . TRP A 1 327 ? -11.132 -36.738 -21.388 1.00 93.06 327 TRP A N 1
ATOM 2630 C CA . TRP A 1 327 ? -11.762 -37.000 -22.688 1.00 93.06 327 TRP A CA 1
ATOM 2631 C C . TRP A 1 327 ? -13.291 -36.981 -22.540 1.00 93.06 327 TRP A C 1
ATOM 2633 O O . TRP A 1 327 ? -13.796 -37.703 -21.676 1.00 93.06 327 TRP A O 1
ATOM 2643 N N . PRO A 1 328 ? -14.031 -36.200 -23.353 1.00 95.56 328 PRO A N 1
ATOM 2644 C CA . PRO A 1 328 ? -13.529 -35.155 -24.270 1.00 95.56 328 PRO A CA 1
ATOM 2645 C C . PRO A 1 328 ? -12.810 -34.026 -23.502 1.00 95.56 328 PRO A C 1
ATOM 2647 O O . PRO A 1 328 ? -12.813 -34.065 -22.275 1.00 95.56 328 PRO A O 1
ATOM 2650 N N . ASP A 1 329 ? -12.212 -33.028 -24.167 1.00 96.69 329 ASP A N 1
ATOM 2651 C CA . ASP A 1 329 ? -11.604 -31.853 -23.496 1.00 96.69 329 ASP A CA 1
ATOM 2652 C C . ASP A 1 329 ? -12.656 -30.873 -22.939 1.00 96.69 329 ASP A C 1
ATOM 2654 O O . ASP A 1 329 ? -12.502 -30.360 -21.830 1.00 96.69 329 ASP A O 1
ATOM 2658 N N . VAL A 1 330 ? -13.783 -30.711 -23.643 1.00 97.56 330 VAL A N 1
ATOM 2659 C CA . VAL A 1 330 ? -15.017 -30.040 -23.182 1.00 97.56 330 VAL A CA 1
ATOM 2660 C C . VAL A 1 330 ? -16.194 -30.957 -23.501 1.00 97.56 330 VAL A C 1
ATOM 2662 O O . VAL A 1 330 ? -16.228 -31.551 -24.578 1.00 97.56 330 VAL A O 1
ATOM 2665 N N . GLU A 1 331 ? -17.120 -31.135 -22.560 1.00 94.19 331 GLU A N 1
ATOM 2666 C CA . GLU A 1 331 ? -18.271 -32.025 -22.748 1.00 94.19 331 GLU A CA 1
ATOM 2667 C C . GLU A 1 331 ? -19.274 -31.413 -23.727 1.00 94.19 331 GLU A C 1
ATOM 2669 O O . GLU A 1 331 ? -19.462 -30.199 -23.764 1.00 94.19 331 GLU A O 1
ATOM 2674 N N . GLU A 1 332 ? -19.904 -32.249 -24.551 1.00 91.31 332 GLU A N 1
ATOM 2675 C CA . GLU A 1 332 ? -21.011 -31.818 -25.404 1.00 91.31 332 GLU A CA 1
ATOM 2676 C C . GLU A 1 332 ? -22.312 -31.745 -24.598 1.00 91.31 332 GLU A C 1
ATOM 2678 O O . GLU A 1 332 ? -22.549 -32.544 -23.691 1.00 91.31 332 GLU A O 1
ATOM 2683 N N . GLY A 1 333 ? -23.184 -30.814 -24.981 1.00 86.88 333 GLY A N 1
ATOM 2684 C CA . GLY A 1 333 ? -24.467 -30.596 -24.323 1.00 86.88 333 GLY A CA 1
ATOM 2685 C C . GLY A 1 333 ? -24.403 -29.549 -23.210 1.00 86.88 333 GLY A C 1
ATOM 2686 O O . GLY A 1 333 ? -23.433 -29.435 -22.461 1.00 86.88 333 GLY A O 1
ATOM 2687 N N . TYR A 1 334 ? -25.468 -28.760 -23.129 1.00 88.50 334 TYR A N 1
ATOM 2688 C CA . TYR A 1 334 ? -25.694 -27.759 -22.096 1.00 88.50 334 TYR A CA 1
ATOM 2689 C C . TYR A 1 334 ? -27.199 -27.681 -21.818 1.00 88.50 334 TYR A C 1
ATOM 2691 O O . TYR A 1 334 ? -28.026 -27.942 -22.694 1.00 88.50 334 TYR A O 1
ATOM 2699 N N . GLU A 1 335 ? -27.556 -27.360 -20.584 1.00 91.44 335 GLU A N 1
ATOM 2700 C CA . GLU A 1 335 ? -28.921 -27.127 -20.144 1.00 91.44 335 GLU A CA 1
ATOM 2701 C C . GLU A 1 335 ? -29.252 -25.638 -20.287 1.00 91.44 335 GLU A C 1
ATOM 2703 O O . GLU A 1 335 ? -28.587 -24.767 -19.722 1.00 91.44 335 GLU A O 1
ATOM 2708 N N . THR A 1 336 ? -30.297 -25.352 -21.063 1.00 85.94 336 THR A N 1
ATOM 2709 C CA . THR A 1 336 ? -30.790 -23.991 -21.311 1.00 85.94 336 THR A CA 1
ATOM 2710 C C . THR A 1 336 ? -31.605 -23.436 -20.145 1.00 85.94 336 THR A C 1
ATOM 2712 O O . THR A 1 336 ? -31.683 -22.223 -19.979 1.00 85.94 336 THR A O 1
ATOM 2715 N N . ASP A 1 337 ? -32.237 -24.305 -19.351 1.00 87.56 337 ASP A N 1
ATOM 2716 C CA . ASP A 1 337 ? -32.959 -23.918 -18.141 1.00 87.56 337 ASP A CA 1
ATOM 2717 C C . ASP A 1 337 ? -32.049 -24.083 -16.920 1.00 87.56 337 ASP A C 1
ATOM 2719 O O . ASP A 1 337 ? -31.998 -25.147 -16.299 1.00 87.56 337 ASP A O 1
ATOM 2723 N N . LEU A 1 338 ? -31.330 -23.014 -16.566 1.00 84.88 338 LEU A N 1
ATOM 2724 C CA . LEU A 1 338 ? -30.344 -23.017 -15.477 1.00 84.88 338 LEU A CA 1
ATOM 2725 C C . LEU A 1 338 ? -30.922 -23.395 -14.109 1.00 84.88 338 LEU A C 1
ATOM 2727 O O . LEU A 1 338 ? -30.173 -23.833 -13.241 1.00 84.88 338 LEU A O 1
ATOM 2731 N N . ASN A 1 339 ? -32.245 -23.324 -13.924 1.00 84.44 339 ASN A N 1
ATOM 2732 C CA . ASN A 1 339 ? -32.897 -23.798 -12.700 1.00 84.44 339 ASN A CA 1
ATOM 2733 C C . ASN A 1 339 ? -32.820 -25.324 -12.539 1.00 84.44 339 ASN A C 1
ATOM 2735 O O . ASN A 1 339 ? -32.986 -25.843 -11.435 1.00 84.44 339 ASN A O 1
ATOM 2739 N N . LYS A 1 340 ? -32.590 -26.064 -13.631 1.00 91.19 340 LYS A N 1
ATOM 2740 C CA . LYS A 1 340 ? -32.365 -27.517 -13.602 1.00 91.19 340 LYS A CA 1
ATOM 2741 C C . LYS A 1 340 ? -30.911 -27.879 -13.309 1.00 91.19 340 LYS A C 1
ATOM 2743 O O . LYS A 1 340 ? -30.633 -29.031 -12.969 1.00 91.19 340 LYS A O 1
ATOM 2748 N N . VAL A 1 341 ? -29.994 -26.920 -13.427 1.00 93.94 341 VAL A N 1
ATOM 2749 C CA . VAL A 1 341 ? -28.579 -27.108 -13.113 1.00 93.94 341 VAL A CA 1
ATOM 2750 C C . VAL A 1 341 ? -28.384 -26.867 -11.620 1.00 93.94 341 VAL A C 1
ATOM 2752 O O . VAL A 1 341 ? -28.779 -25.844 -11.067 1.00 93.94 341 VAL A O 1
ATOM 2755 N N . LYS A 1 342 ? -27.810 -27.850 -10.928 1.00 94.19 342 LYS A N 1
ATOM 2756 C CA . LYS A 1 342 ? -27.578 -27.752 -9.484 1.00 94.19 342 LYS A CA 1
ATOM 2757 C C . LYS A 1 342 ? -26.347 -26.896 -9.217 1.00 94.19 342 LYS A C 1
ATOM 2759 O O . LYS A 1 342 ? -25.341 -27.071 -9.890 1.00 94.19 342 LYS A O 1
ATOM 2764 N N . VAL A 1 343 ? -26.413 -26.056 -8.189 1.00 96.25 343 VAL A N 1
ATOM 2765 C CA . VAL A 1 343 ? -25.236 -25.359 -7.657 1.00 96.25 343 VAL A CA 1
ATOM 2766 C C . VAL A 1 343 ? -24.355 -26.379 -6.941 1.00 96.25 343 VAL A C 1
ATOM 2768 O O . VAL A 1 343 ? -24.818 -27.063 -6.021 1.00 96.25 343 VAL A O 1
ATOM 2771 N N . GLY A 1 344 ? -23.121 -26.520 -7.408 1.00 97.06 344 GLY A N 1
ATOM 2772 C CA . GLY A 1 344 ? -22.100 -27.353 -6.788 1.00 97.06 344 GLY A CA 1
ATOM 2773 C C . GLY A 1 344 ? -21.186 -26.582 -5.835 1.00 97.06 344 GLY A C 1
ATOM 2774 O O . 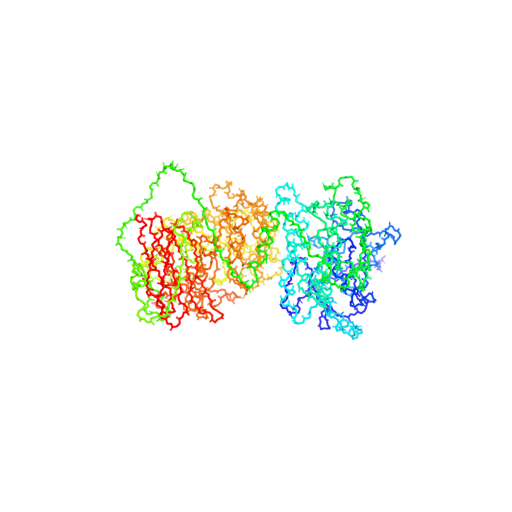GLY A 1 344 ? -21.351 -25.383 -5.622 1.00 97.06 344 GLY A O 1
ATOM 2775 N N . ASP A 1 345 ? -20.243 -27.296 -5.226 1.00 97.19 345 ASP A N 1
ATOM 2776 C CA . ASP A 1 345 ? -19.197 -26.750 -4.362 1.00 97.19 345 ASP A CA 1
ATOM 2777 C C . ASP A 1 345 ? -18.098 -27.790 -4.062 1.00 97.19 345 ASP A C 1
ATOM 2779 O O . ASP A 1 345 ? -18.249 -29.008 -4.236 1.00 97.19 345 ASP A O 1
ATOM 2783 N N . VAL A 1 346 ? -16.969 -27.300 -3.548 1.00 97.94 346 VAL A N 1
ATOM 2784 C CA . VAL A 1 346 ? -16.041 -28.091 -2.735 1.00 97.94 346 VAL A CA 1
ATOM 2785 C C . VAL A 1 346 ? -16.272 -27.776 -1.258 1.00 97.94 346 VAL A C 1
ATOM 2787 O O . VAL A 1 346 ? -16.043 -26.662 -0.795 1.00 97.94 346 VAL A O 1
ATOM 2790 N N . LYS A 1 347 ? -16.692 -28.797 -0.499 1.00 96.62 347 LYS A N 1
ATOM 2791 C CA . LYS A 1 347 ? -17.106 -28.695 0.917 1.00 96.62 347 LYS A CA 1
ATOM 2792 C C . LYS A 1 347 ? -15.981 -28.897 1.930 1.00 96.62 347 LYS A C 1
ATOM 2794 O O . LYS A 1 347 ? -16.237 -29.237 3.086 1.00 96.62 347 LYS A O 1
ATOM 2799 N N . MET A 1 348 ? -14.729 -28.755 1.508 1.00 96.56 348 MET A N 1
ATOM 2800 C CA . MET A 1 348 ? -13.605 -28.830 2.437 1.00 96.56 348 MET A CA 1
ATOM 2801 C C . MET A 1 348 ? -13.737 -27.685 3.458 1.00 96.56 348 MET A C 1
ATOM 2803 O O . MET A 1 348 ? -13.920 -26.550 3.022 1.00 96.56 348 MET A O 1
ATOM 2807 N N . PRO A 1 349 ? -13.630 -27.926 4.780 1.00 95.25 349 PRO A N 1
ATOM 2808 C CA . PRO A 1 349 ? -13.875 -26.891 5.790 1.00 95.25 349 PRO A CA 1
ATOM 2809 C C . PRO A 1 349 ? -13.106 -25.588 5.546 1.00 95.25 349 PRO A C 1
ATOM 2811 O O . PRO A 1 349 ? -13.699 -24.517 5.581 1.00 95.25 349 PRO A O 1
ATOM 2814 N N . LEU A 1 350 ? -11.821 -25.688 5.192 1.00 90.12 350 LEU A N 1
ATOM 2815 C CA . LEU A 1 350 ? -10.987 -24.527 4.876 1.00 90.12 350 LEU A CA 1
ATOM 2816 C C . LEU A 1 350 ? -11.435 -23.794 3.596 1.00 90.12 350 LEU A C 1
ATOM 2818 O O . LEU A 1 350 ? -11.371 -22.572 3.542 1.00 90.12 350 LEU A O 1
ATOM 2822 N N . VAL A 1 351 ? -11.933 -24.510 2.579 1.00 95.12 351 VAL A N 1
ATOM 2823 C CA . VAL A 1 351 ? -12.508 -23.872 1.378 1.00 95.12 351 VAL A CA 1
ATOM 2824 C C . VAL A 1 351 ? -13.757 -23.077 1.750 1.00 95.12 351 VAL A C 1
ATOM 2826 O O . VAL A 1 351 ? -13.874 -21.925 1.350 1.00 95.12 351 VAL A O 1
ATOM 2829 N N . LEU A 1 352 ? -14.656 -23.656 2.552 1.00 93.44 352 LEU A N 1
ATOM 2830 C CA . LEU A 1 352 ? -15.889 -22.989 2.989 1.00 93.44 352 LEU A CA 1
ATOM 2831 C C . LEU A 1 352 ? -15.610 -21.784 3.901 1.00 93.44 352 LEU A C 1
ATOM 2833 O O . LEU A 1 352 ? -16.301 -20.770 3.821 1.00 93.44 352 LEU A O 1
ATOM 2837 N N . GLU A 1 353 ? -14.587 -21.869 4.753 1.00 87.00 353 GLU A N 1
ATOM 2838 C CA . GLU A 1 353 ? -14.147 -20.748 5.587 1.00 87.00 353 GLU A CA 1
ATOM 2839 C C . GLU A 1 353 ? -13.653 -19.575 4.728 1.00 87.00 353 GLU A C 1
ATOM 2841 O O . GLU A 1 353 ? -14.087 -18.436 4.916 1.00 87.00 353 GLU A O 1
ATOM 2846 N N . LEU A 1 354 ? -12.774 -19.853 3.760 1.00 82.00 354 LEU A N 1
ATOM 2847 C CA . LEU A 1 354 ? -12.243 -18.849 2.836 1.00 82.00 354 LEU A CA 1
ATOM 2848 C C . LEU A 1 354 ? -13.334 -18.291 1.917 1.00 82.00 354 LEU A C 1
ATOM 2850 O O . LEU A 1 354 ? -13.356 -17.093 1.643 1.00 82.00 354 LEU A O 1
ATOM 2854 N N . GLU A 1 355 ? -14.281 -19.128 1.499 1.00 84.38 355 GLU A N 1
ATOM 2855 C CA . GLU A 1 355 ? -15.472 -18.700 0.771 1.00 84.38 355 GLU A CA 1
ATOM 2856 C C . GLU A 1 355 ? -16.284 -17.676 1.574 1.00 84.38 355 GLU A C 1
ATOM 2858 O O . GLU A 1 355 ? -16.654 -16.626 1.048 1.00 84.38 355 GLU A O 1
ATOM 2863 N N . GLY A 1 356 ? -16.484 -17.929 2.871 1.00 72.25 356 GLY A N 1
ATOM 2864 C CA . GLY A 1 356 ? -17.170 -17.012 3.779 1.00 72.25 356 GLY A CA 1
ATOM 2865 C C . GLY A 1 356 ? -16.545 -15.612 3.828 1.00 72.25 356 GLY A C 1
ATOM 2866 O O . GLY A 1 356 ? -17.271 -14.626 3.994 1.00 72.25 356 GLY A O 1
ATOM 2867 N N . LYS A 1 357 ? -15.223 -15.500 3.630 1.00 69.38 357 LYS A N 1
ATOM 2868 C CA . LYS A 1 357 ? -14.510 -14.212 3.568 1.00 69.38 357 LYS A CA 1
ATOM 2869 C C . LYS A 1 357 ? -14.868 -13.420 2.306 1.00 69.38 357 LYS A C 1
ATOM 2871 O O . LYS A 1 357 ? -15.025 -12.207 2.386 1.00 69.38 357 LYS A O 1
ATOM 2876 N N . PHE A 1 358 ? -15.123 -14.084 1.175 1.00 60.00 358 PHE A N 1
ATOM 2877 C CA . PHE A 1 358 ? -15.560 -13.414 -0.056 1.00 60.00 358 PHE A CA 1
ATOM 2878 C C . PHE A 1 358 ? -16.970 -12.814 0.016 1.00 60.00 358 PHE A C 1
ATOM 2880 O O . PHE A 1 358 ? -17.265 -11.885 -0.738 1.00 60.00 358 PHE A O 1
ATOM 2887 N N . THR A 1 359 ? -17.842 -13.363 0.864 1.00 47.16 359 THR A N 1
ATOM 2888 C CA . THR A 1 359 ? -19.225 -12.896 1.073 1.00 47.16 359 THR A CA 1
ATOM 2889 C C . THR A 1 359 ? -19.346 -11.744 2.070 1.00 47.16 359 THR A C 1
ATOM 2891 O O . THR A 1 359 ? -20.345 -11.035 2.039 1.00 47.16 359 THR A O 1
ATOM 2894 N N . ARG A 1 360 ? -18.339 -11.501 2.923 1.00 41.34 360 ARG A N 1
ATOM 2895 C CA . ARG A 1 360 ? -18.358 -10.391 3.900 1.00 41.34 360 ARG A CA 1
ATOM 2896 C C . ARG A 1 360 ? -18.112 -9.004 3.288 1.00 41.34 360 ARG A C 1
ATOM 2898 O O . ARG A 1 360 ? -18.257 -8.015 3.993 1.00 41.34 360 ARG A O 1
ATOM 2905 N N . TYR A 1 361 ? -17.826 -8.933 1.987 1.00 36.03 361 TYR A N 1
ATOM 2906 C CA . TYR A 1 361 ? -17.628 -7.690 1.230 1.00 36.03 361 TYR A CA 1
ATOM 2907 C C . TYR A 1 361 ? -18.844 -7.270 0.373 1.00 36.03 361 TYR A C 1
ATOM 2909 O O . TYR A 1 361 ? -18.717 -6.422 -0.502 1.00 36.03 361 TYR A O 1
ATOM 2917 N N . SER A 1 362 ? -20.043 -7.817 0.622 1.00 28.62 362 SER A N 1
ATOM 2918 C CA . SER A 1 362 ? -21.299 -7.296 0.052 1.00 28.62 362 SER A CA 1
ATOM 2919 C C . SER A 1 362 ? -22.304 -6.992 1.174 1.00 28.62 362 SER A C 1
ATOM 2921 O O . SER A 1 362 ? -22.474 -7.823 2.071 1.00 28.62 362 SER A O 1
ATOM 2923 N N . PRO A 1 363 ? -22.951 -5.811 1.194 1.00 29.27 363 PRO A N 1
ATOM 2924 C CA . PRO A 1 363 ? -23.720 -5.367 2.346 1.00 29.27 363 PRO A CA 1
ATOM 2925 C C . PRO A 1 363 ? -25.104 -6.023 2.347 1.00 29.27 363 PRO A C 1
ATOM 2927 O O . PRO A 1 363 ? -25.985 -5.600 1.605 1.00 29.27 363 PRO A O 1
ATOM 2930 N N . SER A 1 364 ? -25.328 -7.047 3.177 1.00 27.47 364 SER A N 1
ATOM 2931 C CA . SER A 1 364 ? -26.568 -7.187 3.970 1.00 27.47 364 SER A CA 1
ATOM 2932 C C . SER A 1 364 ? -26.685 -8.505 4.749 1.00 27.47 364 SER A C 1
ATOM 2934 O O . SER A 1 364 ? -26.346 -9.582 4.269 1.00 27.47 364 SER A O 1
ATOM 2936 N N . SER A 1 365 ? -27.314 -8.358 5.923 1.00 25.78 365 SER A N 1
ATOM 2937 C CA . SER A 1 365 ? -28.106 -9.346 6.676 1.00 25.78 365 SER A CA 1
ATOM 2938 C C . SER A 1 365 ? -27.442 -10.110 7.833 1.00 25.78 365 SER A C 1
ATOM 2940 O O . SER A 1 365 ? -26.846 -11.172 7.697 1.00 25.78 365 SER A O 1
ATOM 2942 N N . SER A 1 366 ? -27.690 -9.533 9.011 1.00 25.69 366 SER A N 1
ATOM 2943 C CA . SER A 1 366 ? -27.807 -10.057 10.377 1.00 25.69 366 SER A CA 1
ATOM 2944 C C . SER A 1 366 ? -28.273 -11.517 10.537 1.00 25.69 366 SER A C 1
ATOM 2946 O O . SER A 1 366 ? -29.248 -11.906 9.900 1.00 25.69 366 SER A O 1
ATOM 2948 N N . PHE A 1 367 ? -27.701 -12.272 11.497 1.00 24.53 367 PHE A N 1
ATOM 2949 C CA . PHE A 1 367 ? -28.321 -12.569 12.814 1.00 24.53 367 PHE A CA 1
ATOM 2950 C C . PHE A 1 367 ? -27.670 -13.735 13.618 1.00 24.53 367 PHE A C 1
ATOM 2952 O O . PHE A 1 367 ? -27.348 -14.784 13.076 1.00 24.53 367 PHE A O 1
ATOM 2959 N N . ILE A 1 368 ? -27.662 -13.528 14.950 1.00 24.77 368 ILE A N 1
ATOM 2960 C CA . ILE A 1 368 ? -27.827 -14.456 16.104 1.00 24.77 368 ILE A CA 1
ATOM 2961 C C . ILE A 1 368 ? -26.631 -15.297 16.602 1.00 24.77 368 ILE A C 1
ATOM 2963 O O . ILE A 1 368 ? -26.253 -16.325 16.049 1.00 24.77 368 ILE A O 1
ATOM 2967 N N . MET A 1 369 ? -26.158 -14.873 17.784 1.00 21.95 369 MET A N 1
ATOM 2968 C CA . MET A 1 369 ? -25.337 -15.590 18.766 1.00 21.95 369 MET A CA 1
ATOM 2969 C C . MET A 1 369 ? -25.983 -16.877 19.295 1.00 21.95 369 MET A C 1
ATOM 2971 O O . MET A 1 369 ? -27.154 -16.848 19.670 1.00 21.95 369 MET A O 1
ATOM 2975 N N . ILE A 1 370 ? -25.157 -17.907 19.536 1.00 23.94 370 ILE A N 1
ATOM 2976 C CA . ILE A 1 370 ? -25.321 -18.869 20.643 1.00 23.94 370 ILE A CA 1
ATOM 2977 C C . ILE A 1 370 ? -23.923 -19.251 21.191 1.00 23.94 370 ILE A C 1
ATOM 2979 O O . ILE A 1 370 ? -23.108 -19.832 20.482 1.00 23.94 370 ILE A O 1
ATOM 2983 N N . SER A 1 371 ? -23.667 -18.913 22.459 1.00 22.58 371 SER A N 1
ATOM 2984 C CA . SER A 1 371 ? -22.626 -19.476 23.356 1.00 22.58 371 SER A CA 1
ATOM 2985 C C . SER A 1 371 ? -23.258 -20.644 24.165 1.00 22.58 371 SER A C 1
ATOM 2987 O O . SER A 1 371 ? -24.488 -20.735 24.098 1.00 22.58 371 SER A O 1
ATOM 2989 N N . PRO A 1 372 ? -22.571 -21.490 24.986 1.00 37.75 372 PRO A N 1
ATOM 2990 C CA . PRO A 1 372 ? -21.267 -21.281 25.653 1.00 37.75 372 PRO A CA 1
ATOM 2991 C C . PRO A 1 372 ? -20.367 -22.549 25.814 1.00 37.75 372 PRO A C 1
ATOM 2993 O O . PRO A 1 372 ? -20.778 -23.658 25.487 1.00 37.75 372 PRO A O 1
ATOM 2996 N N . LEU A 1 373 ? -19.141 -22.418 26.358 1.00 23.72 373 LEU A N 1
ATOM 2997 C CA . LEU A 1 373 ? -18.768 -22.841 27.734 1.00 23.72 373 LEU A CA 1
ATOM 2998 C C . LEU A 1 373 ? -17.236 -22.961 27.961 1.00 23.72 373 LEU A C 1
ATOM 3000 O O . LEU A 1 373 ? -16.497 -23.520 27.157 1.00 23.72 373 LEU A O 1
ATOM 3004 N N . LEU A 1 374 ? -16.827 -22.459 29.133 1.00 24.08 374 LEU A N 1
ATOM 3005 C CA . LEU A 1 374 ? -15.518 -22.440 29.799 1.00 24.08 374 LEU A CA 1
ATOM 3006 C C . LEU A 1 374 ? -14.778 -23.788 29.907 1.00 24.08 374 LEU A C 1
ATOM 3008 O O . LEU A 1 374 ? -15.398 -24.779 30.283 1.00 24.08 374 LEU A O 1
ATOM 3012 N N . VAL A 1 375 ? -13.434 -23.727 29.887 1.00 26.08 375 VAL A N 1
ATOM 3013 C CA . VAL A 1 375 ? -12.554 -24.418 30.860 1.00 26.08 375 VAL A CA 1
ATOM 3014 C C . VAL A 1 375 ? -11.331 -23.538 31.180 1.00 26.08 375 VAL A C 1
ATOM 3016 O O . VAL A 1 375 ? -10.642 -23.057 30.287 1.00 26.08 375 VAL A O 1
ATOM 3019 N N . ALA A 1 376 ? -11.083 -23.332 32.476 1.00 23.33 376 ALA A N 1
ATOM 3020 C CA . ALA A 1 376 ? -9.938 -22.631 33.061 1.00 23.33 376 ALA A CA 1
ATOM 3021 C C . ALA A 1 376 ? -8.726 -23.567 33.273 1.00 23.33 376 ALA A C 1
ATOM 3023 O O . ALA A 1 376 ? -8.924 -24.774 33.385 1.00 23.33 376 ALA A O 1
ATOM 3024 N N . VAL A 1 377 ? -7.510 -23.007 33.427 1.00 25.86 377 VAL A N 1
ATOM 3025 C CA . VAL A 1 377 ? -6.606 -23.186 34.600 1.00 25.86 377 VAL A CA 1
ATOM 3026 C C . VAL A 1 377 ? -5.189 -22.599 34.351 1.00 25.86 377 VAL A C 1
ATOM 3028 O O . VAL A 1 377 ? -4.441 -23.064 33.502 1.00 25.86 377 VAL A O 1
ATOM 3031 N N . ALA A 1 378 ? -4.870 -21.586 35.171 1.00 25.25 378 ALA A N 1
ATOM 3032 C CA . ALA A 1 378 ? -3.661 -21.312 35.978 1.00 25.25 378 ALA A CA 1
ATOM 3033 C C . ALA A 1 378 ? -2.228 -21.114 35.398 1.00 25.25 378 ALA A C 1
ATOM 3035 O O . ALA A 1 378 ? -1.496 -22.054 35.118 1.00 25.25 378 ALA A O 1
ATOM 3036 N N . THR A 1 379 ? -1.812 -19.837 35.462 1.00 26.89 379 THR A N 1
ATOM 3037 C CA . THR A 1 379 ? -0.637 -19.225 36.145 1.00 26.89 379 THR A CA 1
ATOM 3038 C C . THR A 1 379 ? 0.808 -19.688 35.897 1.00 26.89 379 THR A C 1
ATOM 3040 O O . THR A 1 379 ? 1.203 -20.789 36.269 1.00 26.89 379 THR A O 1
ATOM 3043 N N . GLY A 1 380 ? 1.648 -18.702 35.545 1.00 26.86 380 GLY A N 1
ATOM 3044 C CA . GLY A 1 380 ? 3.083 -18.653 35.853 1.00 26.86 380 GLY A CA 1
ATOM 3045 C C . GLY A 1 380 ? 3.687 -17.273 35.548 1.00 26.86 380 GLY A C 1
ATOM 3046 O O . GLY A 1 380 ? 3.959 -16.958 34.398 1.00 26.86 380 GLY A O 1
ATOM 3047 N N . THR A 1 381 ? 3.865 -16.436 36.573 1.00 27.80 381 THR A N 1
ATOM 3048 C CA . THR A 1 381 ? 4.420 -15.068 36.513 1.00 27.80 381 THR A CA 1
ATOM 3049 C C . THR A 1 381 ? 5.948 -15.038 36.581 1.00 27.80 381 THR A C 1
ATOM 3051 O O . THR A 1 381 ? 6.508 -15.663 37.479 1.00 27.80 381 THR A O 1
ATOM 3054 N N . LEU A 1 382 ? 6.595 -14.181 35.783 1.00 27.44 382 LEU A N 1
ATOM 3055 C CA . LEU A 1 382 ? 7.863 -13.518 36.127 1.00 27.44 382 LEU A CA 1
ATOM 3056 C C . LEU A 1 382 ? 7.827 -12.074 35.597 1.00 27.44 382 LEU A C 1
ATOM 3058 O O . LEU A 1 382 ? 7.694 -11.849 34.398 1.00 27.44 382 LEU A O 1
ATOM 3062 N N . ALA A 1 383 ? 7.897 -11.108 36.513 1.00 27.19 383 ALA A N 1
ATOM 3063 C CA . ALA A 1 383 ? 7.869 -9.675 36.238 1.00 27.19 383 ALA A CA 1
ATOM 3064 C C . ALA A 1 383 ? 9.293 -9.099 36.147 1.00 27.19 383 ALA A C 1
ATOM 3066 O O . ALA A 1 383 ? 10.143 -9.425 36.976 1.00 27.19 383 ALA A O 1
ATOM 3067 N N . SER A 1 384 ? 9.519 -8.177 35.206 1.00 27.97 384 SER A N 1
ATOM 3068 C CA . SER A 1 384 ? 10.634 -7.221 35.232 1.00 27.97 384 SER A CA 1
ATOM 3069 C C . SER A 1 384 ? 10.076 -5.796 35.199 1.00 27.97 384 SER A C 1
ATOM 3071 O O . SER A 1 384 ? 9.228 -5.483 34.367 1.00 27.97 384 SER A O 1
ATOM 3073 N N . ALA A 1 385 ? 10.531 -4.959 36.130 1.00 28.83 385 ALA A N 1
ATOM 3074 C CA . ALA A 1 385 ? 9.995 -3.633 36.422 1.00 28.83 385 ALA A CA 1
ATOM 3075 C C . ALA A 1 385 ? 10.240 -2.591 35.309 1.00 28.83 385 ALA A C 1
ATOM 3077 O O . ALA A 1 385 ? 11.346 -2.491 34.782 1.00 28.83 385 ALA A O 1
ATOM 3078 N N . ALA A 1 386 ? 9.217 -1.773 35.040 1.00 31.66 386 ALA A N 1
ATOM 3079 C CA . ALA A 1 386 ? 9.264 -0.531 34.262 1.00 31.66 386 ALA A CA 1
ATOM 3080 C C . ALA A 1 386 ? 9.077 0.691 35.199 1.00 31.66 386 ALA A C 1
ATOM 3082 O O . ALA A 1 386 ? 8.554 0.528 36.307 1.00 31.66 386 ALA A O 1
ATOM 3083 N N . PRO A 1 387 ? 9.529 1.902 34.816 1.00 36.88 387 PRO A N 1
ATOM 3084 C CA . PRO A 1 387 ? 9.685 3.021 35.742 1.00 36.88 387 PRO A CA 1
ATOM 3085 C C . PRO A 1 387 ? 8.372 3.780 36.008 1.00 36.88 387 PRO A C 1
ATOM 3087 O O . PRO A 1 387 ? 7.620 4.091 35.093 1.00 36.88 387 PRO A O 1
ATOM 3090 N N . ASN A 1 388 ? 8.151 4.082 37.292 1.00 41.00 388 ASN A N 1
ATOM 3091 C CA . ASN A 1 388 ? 7.222 5.043 37.908 1.00 41.00 388 ASN A CA 1
ATOM 3092 C C . ASN A 1 388 ? 6.165 5.726 37.011 1.00 41.00 388 ASN A C 1
ATOM 3094 O O . ASN A 1 388 ? 6.414 6.793 36.448 1.00 41.00 388 ASN A O 1
ATOM 3098 N N . LEU A 1 389 ? 4.933 5.212 37.059 1.00 37.97 389 LEU A N 1
ATOM 3099 C CA . LEU A 1 389 ? 3.710 5.960 36.755 1.00 37.97 389 LEU A CA 1
ATOM 3100 C C . LEU A 1 389 ? 2.860 6.028 38.035 1.00 37.97 389 LEU A C 1
ATOM 3102 O O . LEU A 1 389 ? 2.535 5.006 38.636 1.00 37.97 389 LEU A O 1
ATOM 3106 N N . ASN A 1 390 ? 2.560 7.243 38.502 1.00 33.50 390 ASN A N 1
ATOM 3107 C CA . ASN A 1 390 ? 1.699 7.464 39.669 1.00 33.50 390 ASN A CA 1
ATOM 3108 C C . ASN A 1 390 ? 0.256 7.027 39.353 1.00 33.50 390 ASN A C 1
ATOM 3110 O O . ASN A 1 390 ? -0.292 7.516 38.364 1.00 33.50 390 ASN A O 1
ATOM 3114 N N . PRO A 1 391 ? -0.424 6.240 40.205 1.00 34.53 391 PRO A N 1
ATOM 3115 C CA . PRO A 1 391 ? -1.842 5.962 40.019 1.00 34.53 391 PRO A CA 1
ATOM 3116 C C . PRO A 1 391 ? -2.678 7.177 40.455 1.00 34.53 391 PRO A C 1
ATOM 3118 O O . PRO A 1 391 ? -2.610 7.611 41.608 1.00 34.53 391 PRO A O 1
ATOM 3121 N N . ARG A 1 392 ? -3.501 7.726 39.553 1.00 43.19 392 ARG A N 1
ATOM 3122 C CA . ARG A 1 392 ? -4.653 8.558 39.933 1.00 43.19 392 ARG A CA 1
ATOM 3123 C C . ARG A 1 392 ? -5.919 7.720 39.810 1.00 43.19 392 ARG A C 1
ATOM 3125 O O . ARG A 1 392 ? -6.229 7.203 38.745 1.00 43.19 392 ARG A O 1
ATOM 3132 N N . ALA A 1 393 ? -6.628 7.594 40.925 1.00 54.34 393 ALA A N 1
ATOM 3133 C CA . ALA A 1 393 ? -7.959 7.013 40.994 1.00 54.34 393 ALA A CA 1
ATOM 3134 C C . ALA A 1 393 ? -9.007 8.031 40.495 1.00 54.34 393 ALA A C 1
ATOM 3136 O O . ALA A 1 393 ? -8.915 9.206 40.856 1.00 54.34 393 ALA A O 1
ATOM 3137 N N . ASN A 1 394 ? -9.989 7.537 39.723 1.00 79.88 394 ASN A N 1
ATOM 3138 C CA . ASN A 1 394 ? -11.136 8.186 39.046 1.00 79.88 394 ASN A CA 1
ATOM 3139 C C . ASN A 1 394 ? -10.980 8.306 37.521 1.00 79.88 394 ASN A C 1
ATOM 3141 O O . ASN A 1 394 ? -9.885 8.546 37.020 1.00 79.88 394 ASN A O 1
ATOM 3145 N N . ALA A 1 395 ? -12.094 8.142 36.796 1.00 91.19 395 ALA A N 1
ATOM 3146 C CA . ALA A 1 395 ? -12.139 8.358 35.353 1.00 91.19 395 ALA A CA 1
ATOM 3147 C C . ALA A 1 395 ? -11.876 9.835 35.007 1.00 91.19 395 ALA A C 1
ATOM 3149 O O . ALA A 1 395 ? -12.181 10.732 35.799 1.00 91.19 395 ALA A O 1
ATOM 3150 N N . ALA A 1 396 ? -11.328 10.089 33.822 1.00 95.75 396 ALA A N 1
ATOM 3151 C CA . ALA A 1 396 ? -11.066 11.426 33.297 1.00 95.75 396 ALA A CA 1
ATOM 3152 C C . ALA A 1 396 ? -11.472 11.523 31.823 1.00 95.75 396 ALA A C 1
ATOM 3154 O O . ALA A 1 396 ? -11.592 10.509 31.138 1.00 95.75 396 ALA A O 1
ATOM 3155 N N . SER A 1 397 ? -11.676 12.748 31.345 1.00 97.75 397 SER A N 1
ATOM 3156 C CA . SER A 1 397 ? -12.086 13.041 29.972 1.00 97.75 397 SER A CA 1
ATOM 3157 C C . SER A 1 397 ? -11.349 14.266 29.448 1.00 97.75 397 SER A C 1
ATOM 3159 O O . SER A 1 397 ? -11.130 15.227 30.197 1.00 97.75 397 SER A O 1
ATOM 3161 N N . TYR A 1 398 ? -10.981 14.234 28.171 1.00 98.44 398 TYR A N 1
ATOM 3162 C CA . TYR A 1 398 ? -10.282 15.317 27.488 1.00 98.44 398 TYR A CA 1
ATOM 3163 C C . TYR A 1 398 ? -10.871 15.543 26.101 1.00 98.44 398 TYR A C 1
ATOM 3165 O O . TYR A 1 398 ? -11.210 14.581 25.430 1.00 98.44 398 TYR A O 1
ATOM 3173 N N . CYS A 1 399 ? -10.967 16.796 25.654 1.00 98.75 399 CYS A N 1
ATOM 3174 C CA . CYS A 1 399 ? -11.615 17.158 24.391 1.00 98.75 399 CYS A CA 1
ATOM 3175 C C . CYS A 1 399 ? -10.724 18.054 23.519 1.00 98.75 399 CYS A C 1
ATOM 3177 O O . CYS A 1 399 ? -10.044 18.960 24.014 1.00 98.75 399 CYS A O 1
ATOM 3179 N N . SER A 1 400 ? -10.754 17.790 22.214 1.00 98.75 400 SER A N 1
ATOM 3180 C CA . SER A 1 400 ? -10.249 18.650 21.142 1.00 98.75 400 SER A CA 1
ATOM 3181 C C . SER A 1 400 ? -11.372 18.837 20.125 1.00 98.75 400 SER A C 1
ATOM 3183 O O . SER A 1 400 ? -11.858 17.849 19.583 1.00 98.75 400 SER A O 1
ATOM 3185 N N . SER A 1 401 ? -11.810 20.071 19.874 1.00 98.50 401 SER A N 1
ATOM 3186 C CA . SER A 1 401 ? -12.994 20.351 19.047 1.00 98.50 401 SER A CA 1
ATOM 3187 C C . SER A 1 401 ? -12.680 21.191 17.811 1.00 98.50 401 SER A C 1
ATOM 3189 O O . SER A 1 401 ? -11.747 21.998 17.805 1.00 98.50 401 SER A O 1
ATOM 3191 N N . SER A 1 402 ? -13.478 21.018 16.753 1.00 97.75 402 SER A N 1
ATOM 3192 C CA . SER A 1 402 ? -13.285 21.697 15.466 1.00 97.75 402 SER A CA 1
ATOM 3193 C C . SER A 1 402 ? -13.410 23.216 15.549 1.00 97.75 402 SER A C 1
ATOM 3195 O O . SER A 1 402 ? -12.760 23.944 14.807 1.00 97.75 402 SER A O 1
ATOM 3197 N N . ASP A 1 403 ? -14.236 23.697 16.475 1.00 96.81 403 ASP A N 1
ATOM 3198 C CA . ASP A 1 403 ? -14.445 25.114 16.775 1.00 96.81 403 ASP A CA 1
ATOM 3199 C C . ASP A 1 403 ? -13.329 25.719 17.647 1.00 96.81 403 ASP A C 1
ATOM 3201 O O . ASP A 1 403 ? -13.387 26.898 17.988 1.00 96.81 403 ASP A O 1
ATOM 3205 N N . SER A 1 404 ? -12.307 24.930 18.013 1.00 95.12 404 SER A N 1
ATOM 3206 C CA . SER A 1 404 ? -11.215 25.331 18.906 1.00 95.12 404 SER A CA 1
ATOM 3207 C C . SER A 1 404 ? -11.645 25.749 20.320 1.00 95.12 404 SER A C 1
ATOM 3209 O O . SER A 1 404 ? -10.812 26.278 21.061 1.00 95.12 404 SER A O 1
ATOM 3211 N N . THR A 1 405 ? -12.897 25.485 20.721 1.00 97.12 405 THR A N 1
ATOM 3212 C CA . THR A 1 405 ? -13.388 25.696 22.096 1.00 97.12 405 THR A CA 1
ATOM 3213 C C . THR A 1 405 ? -12.593 24.851 23.089 1.00 97.12 405 THR A C 1
ATOM 3215 O O . THR A 1 405 ? -12.208 25.335 24.153 1.00 97.12 405 THR A O 1
ATOM 3218 N N . TYR A 1 406 ? -12.294 23.604 22.717 1.00 98.25 406 TYR A N 1
ATOM 3219 C CA . TYR A 1 406 ? -11.463 22.691 23.491 1.00 98.25 406 TYR A CA 1
ATOM 3220 C C . TYR A 1 406 ? -10.198 22.335 22.710 1.00 98.25 406 TYR A C 1
ATOM 3222 O O . TYR A 1 406 ? -10.256 21.955 21.541 1.00 98.25 406 TYR A O 1
ATOM 3230 N N . LYS A 1 407 ? -9.041 22.443 23.369 1.00 97.50 407 LYS A N 1
ATOM 3231 C CA . LYS A 1 407 ? -7.717 22.144 22.803 1.00 97.50 407 LYS A CA 1
ATOM 3232 C C . LYS A 1 407 ? -6.962 21.240 23.766 1.00 97.50 407 LYS A C 1
ATOM 3234 O O . LYS A 1 407 ? -6.293 21.740 24.671 1.00 97.50 407 LYS A O 1
ATOM 3239 N N . LEU A 1 408 ? -7.145 19.921 23.639 1.00 96.62 408 LEU A N 1
ATOM 3240 C CA . LEU A 1 408 ? -6.626 18.920 24.586 1.00 96.62 408 LEU A CA 1
ATOM 3241 C C . LEU A 1 408 ? -6.957 19.272 26.053 1.00 96.62 408 LEU A C 1
ATOM 3243 O O . LEU A 1 408 ? -6.142 19.133 26.966 1.00 96.62 408 LEU A O 1
ATOM 3247 N N . SER A 1 409 ? -8.149 19.828 26.258 1.00 97.19 409 SER A N 1
ATOM 3248 C CA . SER A 1 409 ? -8.595 20.398 27.531 1.00 97.19 409 SER A CA 1
ATOM 3249 C C . SER A 1 409 ? -9.359 19.356 28.337 1.00 97.19 409 SER A C 1
ATOM 3251 O O . SER A 1 409 ? -9.937 18.445 27.754 1.00 97.19 409 SER A O 1
ATOM 3253 N N . THR A 1 410 ? -9.385 19.485 29.665 1.00 96.94 410 THR A N 1
ATOM 3254 C CA . THR A 1 410 ? -10.266 18.651 30.497 1.00 96.94 410 THR A CA 1
ATOM 3255 C C . THR A 1 410 ? -11.726 18.860 30.095 1.00 96.94 410 THR A C 1
ATOM 3257 O O . THR A 1 410 ? -12.120 19.963 29.713 1.00 96.94 410 THR A O 1
ATOM 3260 N N . PHE A 1 411 ? -12.510 17.788 30.145 1.00 97.06 411 PHE A N 1
ATOM 3261 C CA . PHE A 1 411 ? -13.898 17.770 29.692 1.00 97.06 411 PHE A CA 1
ATOM 3262 C C . PHE A 1 411 ? -14.804 17.013 30.677 1.00 97.06 411 PHE A C 1
ATOM 3264 O O . PHE A 1 411 ? -14.340 16.552 31.722 1.00 97.06 411 PHE A O 1
ATOM 3271 N N . ASP A 1 412 ? -16.095 16.901 30.353 1.00 93.12 412 ASP A N 1
ATOM 3272 C CA . ASP A 1 412 ? -17.104 16.205 31.151 1.00 93.12 412 ASP A CA 1
ATOM 3273 C C . ASP A 1 412 ? -16.677 14.747 31.406 1.00 93.12 412 ASP A C 1
ATOM 3275 O O . ASP A 1 412 ? -16.541 13.941 30.480 1.00 93.12 412 ASP A O 1
ATOM 3279 N N . THR A 1 413 ? -16.426 14.416 32.676 1.00 93.56 413 THR A N 1
ATOM 3280 C CA . THR A 1 413 ? -15.977 13.084 33.104 1.00 93.56 413 THR A CA 1
ATOM 3281 C C . THR A 1 413 ? -17.066 12.032 32.863 1.00 93.56 413 THR A C 1
ATOM 3283 O O . THR A 1 413 ? -18.202 12.251 33.295 1.00 93.56 413 THR A O 1
ATOM 3286 N N . PRO A 1 414 ? -16.754 10.870 32.249 1.00 94.56 414 PRO A N 1
ATOM 3287 C CA . PRO A 1 414 ? -17.728 9.793 32.112 1.00 94.56 414 PRO A CA 1
ATOM 3288 C C . PRO A 1 414 ? -18.111 9.216 33.478 1.00 94.56 414 PRO A C 1
ATOM 3290 O O . PRO A 1 414 ? -17.288 9.091 34.389 1.00 94.56 414 PRO A O 1
ATOM 3293 N N . VAL A 1 415 ? -19.374 8.830 33.611 1.00 91.50 415 VAL A N 1
ATOM 3294 C CA . VAL A 1 415 ? -19.926 8.179 34.800 1.00 91.50 415 VAL A CA 1
ATOM 3295 C C . VAL A 1 415 ? -20.006 6.672 34.587 1.00 91.50 415 VAL A C 1
ATOM 3297 O O . VAL A 1 415 ? -20.152 6.206 33.461 1.00 91.50 415 VAL A O 1
ATOM 3300 N N . SER A 1 416 ? -19.925 5.896 35.665 1.00 90.62 416 SER A N 1
ATOM 3301 C CA . SER A 1 416 ? -20.143 4.449 35.590 1.00 90.62 416 SER A CA 1
ATOM 3302 C C . SER A 1 416 ? -21.639 4.130 35.434 1.00 90.62 416 SER A C 1
ATOM 3304 O O . SER A 1 416 ? -22.481 4.761 36.078 1.00 90.62 416 SER A O 1
ATOM 3306 N N . GLY A 1 417 ? -21.958 3.144 34.593 1.00 86.50 417 GLY A N 1
ATOM 3307 C CA . GLY A 1 417 ? -23.314 2.745 34.212 1.00 86.50 417 GLY A CA 1
ATOM 3308 C C . GLY A 1 417 ? -23.867 3.525 33.015 1.00 86.50 417 GLY A C 1
ATOM 3309 O O . GLY A 1 417 ? -23.151 4.267 32.342 1.00 86.50 417 GLY A O 1
ATOM 3310 N N . THR A 1 418 ? -25.169 3.378 32.762 1.00 71.00 418 THR A N 1
ATOM 3311 C CA . THR A 1 418 ? -25.867 3.987 31.612 1.00 71.00 418 THR A CA 1
ATOM 3312 C C . THR A 1 418 ? -26.040 5.505 31.715 1.00 71.00 418 THR A C 1
ATOM 3314 O O . THR A 1 418 ? -26.347 6.149 30.718 1.00 71.00 418 THR A O 1
ATOM 3317 N N . GLY A 1 419 ? -25.878 6.085 32.911 1.00 76.69 419 GLY A N 1
ATOM 3318 C CA . GLY A 1 419 ? -26.050 7.519 33.158 1.00 76.69 419 GLY A CA 1
ATOM 3319 C C . GLY A 1 419 ? -27.425 8.077 32.745 1.00 76.69 419 GLY A C 1
ATOM 3320 O O . GLY A 1 419 ? -28.418 7.349 32.722 1.00 76.69 419 GLY A O 1
ATOM 3321 N N . ASN A 1 420 ? -27.492 9.382 32.462 1.00 81.88 420 ASN A N 1
ATOM 3322 C CA . ASN A 1 420 ? -28.680 10.073 31.947 1.00 81.88 420 ASN A CA 1
ATOM 3323 C C . ASN A 1 420 ? -28.268 10.965 30.767 1.00 81.88 420 ASN A C 1
ATOM 3325 O O . ASN A 1 420 ? -27.400 11.822 30.917 1.00 81.88 420 ASN A O 1
ATOM 3329 N N . ALA A 1 421 ? -28.899 10.760 29.609 1.00 87.94 421 ALA A N 1
ATOM 3330 C CA . ALA A 1 421 ? -28.576 11.468 28.373 1.00 87.94 421 ALA A CA 1
ATOM 3331 C C . ALA A 1 421 ? -29.121 12.906 28.312 1.00 87.94 421 ALA A C 1
ATOM 3333 O O . ALA A 1 421 ? -28.797 13.620 27.370 1.00 87.94 421 ALA A O 1
ATOM 3334 N N . ASP A 1 422 ? -29.974 13.329 29.255 1.00 88.69 422 ASP A N 1
ATOM 3335 C CA . ASP A 1 422 ? -30.538 14.690 29.323 1.00 88.69 422 ASP A CA 1
ATOM 3336 C C . ASP A 1 422 ? -31.114 15.199 27.980 1.00 88.69 422 ASP A C 1
ATOM 3338 O O . ASP A 1 422 ? -31.032 16.376 27.635 1.00 88.69 422 ASP A O 1
ATOM 3342 N N . GLY A 1 423 ? -31.720 14.291 27.203 1.00 88.75 423 GLY A N 1
ATOM 3343 C CA . GLY A 1 423 ? -32.335 14.590 25.904 1.00 88.75 423 GLY A CA 1
ATOM 3344 C C . GLY A 1 423 ? -31.373 14.641 24.708 1.00 88.75 423 GLY A C 1
ATOM 3345 O O . GLY A 1 423 ? -31.831 14.895 23.595 1.00 88.75 423 GLY A O 1
ATOM 3346 N N . MET A 1 424 ? -30.076 14.382 24.902 1.00 94.25 424 MET A N 1
ATOM 3347 C CA . MET A 1 424 ? -29.101 14.233 23.814 1.00 94.25 424 MET A CA 1
ATOM 3348 C C . MET A 1 424 ? -29.356 12.960 22.994 1.00 94.25 424 MET A C 1
ATOM 3350 O O . MET A 1 424 ? -29.883 11.964 23.498 1.00 94.25 424 MET A O 1
ATOM 3354 N N . SER A 1 425 ? -28.925 12.963 21.729 1.00 96.44 425 SER A N 1
ATOM 3355 C CA . SER A 1 425 ? -28.851 11.738 20.925 1.00 96.44 425 SER A CA 1
ATOM 3356 C C . SER A 1 425 ? -27.868 10.753 21.550 1.00 96.44 425 SER A C 1
ATOM 3358 O O . SER A 1 425 ? -26.806 11.164 22.016 1.00 96.44 425 SER A O 1
ATOM 3360 N N . THR A 1 426 ? -28.191 9.463 21.525 1.00 97.00 426 THR A N 1
ATOM 3361 C CA . THR A 1 426 ? -27.380 8.423 22.167 1.00 97.00 426 THR A CA 1
ATOM 3362 C C . THR A 1 426 ? -26.606 7.583 21.161 1.00 97.00 426 THR A C 1
ATOM 3364 O O . THR A 1 426 ? -27.119 7.306 20.077 1.00 97.00 426 THR A O 1
ATOM 3367 N N . TRP A 1 427 ? -25.434 7.087 21.552 1.00 98.06 427 TRP A N 1
ATOM 3368 C CA . TRP A 1 427 ? -24.654 6.126 20.771 1.00 98.06 427 TRP A CA 1
ATOM 3369 C C . TRP A 1 427 ? -24.089 5.016 21.659 1.00 98.06 427 TRP A C 1
ATOM 3371 O O . TRP A 1 427 ? -23.788 5.249 22.827 1.00 98.06 427 TRP A O 1
ATOM 3381 N N . GLN A 1 428 ? -23.954 3.811 21.110 1.00 97.50 428 GLN A N 1
ATOM 3382 C CA . GLN A 1 428 ? -23.493 2.631 21.841 1.00 97.50 428 GLN A CA 1
ATOM 3383 C C . GLN A 1 428 ? -22.199 2.102 21.236 1.00 97.50 428 GLN A C 1
ATOM 3385 O O . GLN A 1 428 ? -22.112 1.902 20.026 1.00 97.50 428 GLN A O 1
ATOM 3390 N N . LEU A 1 429 ? -21.211 1.868 22.091 1.00 98.25 429 LEU A N 1
ATOM 3391 C CA . LEU A 1 429 ? -19.931 1.262 21.754 1.00 98.25 429 LEU A CA 1
ATOM 3392 C C . LEU A 1 429 ? -19.693 0.049 22.651 1.00 98.25 429 LEU A C 1
ATOM 3394 O O . LEU A 1 429 ? -20.097 0.028 23.816 1.00 98.25 429 LEU A O 1
ATOM 3398 N N . THR A 1 430 ? -18.983 -0.944 22.128 1.00 98.12 430 THR A N 1
ATOM 3399 C CA . THR A 1 430 ? -18.484 -2.068 22.927 1.00 98.12 430 THR A CA 1
ATOM 3400 C C . THR A 1 430 ? -16.973 -2.156 22.809 1.00 98.12 430 THR A C 1
ATOM 3402 O O . THR A 1 430 ? -16.436 -1.934 21.726 1.00 98.12 430 THR A O 1
ATOM 3405 N N . VAL A 1 431 ? -16.298 -2.526 23.892 1.00 98.19 431 VAL A N 1
ATOM 3406 C CA . VAL A 1 431 ? -14.849 -2.763 23.932 1.00 98.19 431 VAL A CA 1
ATOM 3407 C C . VAL A 1 431 ? -14.601 -4.067 24.679 1.00 98.19 431 VAL A C 1
ATOM 3409 O O . VAL A 1 431 ? -14.977 -4.182 25.841 1.00 98.19 431 VAL A O 1
ATOM 3412 N N . ASP A 1 432 ? -13.961 -5.047 24.050 1.00 97.81 432 ASP A N 1
ATOM 3413 C CA . ASP A 1 432 ? -13.516 -6.253 24.748 1.00 97.81 432 ASP A CA 1
ATOM 3414 C C . ASP A 1 432 ? -12.175 -5.974 25.442 1.00 97.81 432 ASP A C 1
ATOM 3416 O O . ASP A 1 432 ? -11.102 -6.094 24.855 1.00 97.81 432 ASP A O 1
ATOM 3420 N N . ASP A 1 433 ? -12.239 -5.561 26.710 1.00 96.06 433 ASP A N 1
ATOM 3421 C CA . ASP A 1 433 ? -11.068 -5.324 27.559 1.00 96.06 433 ASP A CA 1
ATOM 3422 C C . ASP A 1 433 ? -10.559 -6.591 28.264 1.00 96.06 433 ASP A C 1
ATOM 3424 O O . ASP A 1 433 ? -9.752 -6.510 29.192 1.00 96.06 433 ASP A O 1
ATOM 3428 N N . THR A 1 434 ? -11.007 -7.767 27.822 1.00 95.69 434 THR A N 1
ATOM 3429 C CA . THR A 1 434 ? -10.466 -9.058 28.246 1.00 95.69 434 THR A CA 1
ATOM 3430 C C . THR A 1 434 ? -9.392 -9.542 27.271 1.00 95.69 434 THR A C 1
ATOM 3432 O O . THR A 1 434 ? -9.214 -9.000 26.182 1.00 95.69 434 THR A O 1
ATOM 3435 N N . SER A 1 435 ? -8.671 -10.606 27.631 1.00 95.62 435 SER A N 1
ATOM 3436 C CA . SER A 1 435 ? -7.587 -11.133 26.795 1.00 95.62 435 SER A CA 1
ATOM 3437 C C . SER A 1 435 ? -8.017 -11.583 25.393 1.00 95.62 435 SER A C 1
ATOM 3439 O O . SER A 1 435 ? -7.159 -11.668 24.522 1.00 95.62 435 SER A O 1
ATOM 3441 N N . SER A 1 436 ? -9.299 -11.901 25.161 1.00 96.19 436 SER A N 1
ATOM 3442 C CA . SER A 1 436 ? -9.796 -12.242 23.817 1.00 96.19 436 SER A CA 1
ATOM 3443 C C . SER A 1 436 ? -9.884 -11.038 22.886 1.00 96.19 436 SER A C 1
ATOM 3445 O O . SER A 1 436 ? -9.791 -11.218 21.676 1.00 96.19 436 SER A O 1
ATOM 3447 N N . GLY A 1 437 ? -10.021 -9.834 23.442 1.00 96.62 437 GLY A N 1
ATOM 3448 C CA . GLY A 1 437 ? -10.081 -8.592 22.683 1.00 96.62 437 GLY A CA 1
ATOM 3449 C C . GLY A 1 437 ? -8.717 -7.963 22.431 1.00 96.62 437 GLY A C 1
ATOM 3450 O O . GLY A 1 437 ? -8.643 -6.906 21.818 1.00 96.62 437 GLY A O 1
ATOM 3451 N N . TYR A 1 438 ? -7.620 -8.557 22.902 1.00 98.00 438 TYR A N 1
ATOM 3452 C CA . TYR A 1 438 ? -6.296 -7.962 22.734 1.00 98.00 438 TYR A CA 1
ATOM 3453 C C . TYR A 1 438 ? -5.833 -8.061 21.281 1.00 98.00 438 TYR A C 1
ATOM 3455 O O . TYR A 1 438 ? -5.727 -9.151 20.719 1.00 98.00 438 TYR A O 1
ATOM 3463 N N . LYS A 1 439 ? -5.506 -6.906 20.699 1.00 97.94 439 LYS A N 1
ATOM 3464 C CA . LYS A 1 439 ? -4.949 -6.775 19.354 1.00 97.94 439 LYS A CA 1
ATOM 3465 C C . LYS A 1 439 ? -3.454 -6.435 19.423 1.00 97.94 439 LYS A C 1
ATOM 3467 O O . LYS A 1 439 ? -2.713 -6.974 20.247 1.00 97.94 439 LYS A O 1
ATOM 3472 N N . GLN A 1 440 ? -2.979 -5.562 18.541 1.00 98.12 440 GLN A N 1
ATOM 3473 C CA . GLN A 1 440 ? -1.589 -5.135 18.464 1.00 98.12 440 GLN A CA 1
ATOM 3474 C C . GLN A 1 440 ? -1.165 -4.251 19.644 1.00 98.12 440 GLN A C 1
ATOM 3476 O O . GLN A 1 440 ? -1.970 -3.536 20.247 1.00 98.12 440 GLN A O 1
ATOM 3481 N N . LYS A 1 441 ? 0.143 -4.241 19.922 1.00 98.38 441 LYS A N 1
ATOM 3482 C CA . LYS A 1 441 ? 0.760 -3.247 20.806 1.00 98.38 441 LYS A CA 1
ATOM 3483 C C . LYS A 1 441 ? 1.115 -1.981 20.038 1.00 98.38 441 LYS A C 1
ATOM 3485 O O . LYS A 1 441 ? 1.574 -2.050 18.898 1.00 98.38 441 LYS A O 1
ATOM 3490 N N . VAL A 1 442 ? 0.948 -0.843 20.695 1.00 98.50 442 VAL A N 1
ATOM 3491 C CA . VAL A 1 442 ? 1.274 0.478 20.166 1.00 98.50 442 VAL A CA 1
ATOM 3492 C C . VAL A 1 442 ? 2.744 0.792 20.412 1.00 98.50 442 VAL A C 1
ATOM 3494 O O . VAL A 1 442 ? 3.228 0.723 21.540 1.00 98.50 442 VAL A O 1
ATOM 3497 N N . THR A 1 443 ? 3.457 1.165 19.357 1.00 98.00 443 THR A N 1
ATOM 3498 C CA . THR A 1 443 ? 4.805 1.736 19.426 1.00 98.00 443 THR A CA 1
ATOM 3499 C C . THR A 1 443 ? 4.728 3.215 19.786 1.00 98.00 443 THR A C 1
ATOM 3501 O O . THR A 1 443 ? 5.408 3.652 20.713 1.00 98.00 443 THR A O 1
ATOM 3504 N N . GLY A 1 444 ? 3.867 3.968 19.097 1.00 97.88 444 GLY A N 1
ATOM 3505 C CA . GLY A 1 444 ? 3.648 5.386 19.346 1.00 97.88 444 GLY A CA 1
ATOM 3506 C C . GLY A 1 444 ? 3.003 6.102 18.164 1.00 97.88 444 GLY A C 1
ATOM 3507 O O . GLY A 1 444 ? 2.560 5.483 17.198 1.00 97.88 444 GLY A O 1
ATOM 3508 N N . PHE A 1 445 ? 2.991 7.426 18.257 1.00 98.75 445 PHE A N 1
ATOM 3509 C CA . PHE A 1 445 ? 2.425 8.337 17.266 1.00 98.75 445 PHE A CA 1
ATOM 3510 C C . PHE A 1 445 ? 3.337 9.550 17.093 1.00 98.75 445 PHE A C 1
ATOM 3512 O O . PHE A 1 445 ? 4.101 9.871 18.016 1.00 98.75 445 PHE A O 1
ATOM 3519 N N . GLY A 1 446 ? 3.207 10.246 15.967 1.00 98.38 446 GLY A N 1
ATOM 3520 C CA . GLY A 1 446 ? 3.894 11.515 15.742 1.00 98.38 446 GLY A CA 1
ATOM 3521 C C . GLY A 1 446 ? 3.743 12.043 14.324 1.00 98.38 446 GLY A C 1
ATOM 3522 O O . GLY A 1 446 ? 2.667 11.969 13.741 1.00 98.38 446 GLY A O 1
ATOM 3523 N N . ALA A 1 447 ? 4.814 12.616 13.791 1.00 98.69 447 ALA A N 1
ATOM 3524 C CA . ALA A 1 447 ? 4.874 13.164 12.440 1.00 98.69 447 ALA A CA 1
ATOM 3525 C C . ALA A 1 447 ? 6.309 13.091 11.905 1.00 98.69 447 ALA A C 1
ATOM 3527 O O . ALA A 1 447 ? 7.235 12.806 12.677 1.00 98.69 447 ALA A O 1
ATOM 3528 N N . ALA A 1 448 ? 6.517 13.352 10.615 1.00 98.81 448 ALA A N 1
ATOM 3529 C CA . ALA A 1 448 ? 7.862 13.424 10.064 1.00 98.81 448 ALA A CA 1
ATOM 3530 C C . ALA A 1 448 ? 8.545 14.766 10.361 1.00 98.81 448 ALA A C 1
ATOM 3532 O O . ALA A 1 448 ? 7.983 15.847 10.185 1.00 98.81 448 ALA A O 1
ATOM 3533 N N . VAL A 1 449 ? 9.802 14.693 10.784 1.00 98.81 449 VAL A N 1
ATOM 3534 C CA . VAL A 1 449 ? 10.724 15.824 10.810 1.00 98.81 449 VAL A CA 1
ATOM 3535 C C . VAL A 1 449 ? 11.339 15.932 9.418 1.00 98.81 449 VAL A C 1
ATOM 3537 O O . VAL A 1 449 ? 12.190 15.132 9.035 1.00 98.81 449 VAL A O 1
ATOM 3540 N N . THR A 1 450 ? 10.864 16.908 8.656 1.00 98.75 450 THR A N 1
ATOM 3541 C CA . THR A 1 450 ? 11.364 17.264 7.321 1.00 98.75 450 THR A CA 1
ATOM 3542 C C . THR A 1 450 ? 12.424 18.359 7.414 1.00 98.75 450 THR A C 1
ATOM 3544 O O . THR A 1 450 ? 12.582 18.992 8.463 1.00 98.75 450 THR A O 1
ATOM 3547 N N . ASP A 1 451 ? 13.146 18.630 6.326 1.00 98.56 451 ASP A N 1
ATOM 3548 C CA . ASP A 1 451 ? 14.025 19.805 6.258 1.00 98.56 451 ASP A CA 1
ATOM 3549 C C . ASP A 1 451 ? 13.256 21.089 6.582 1.00 98.56 451 ASP A C 1
ATOM 3551 O O . ASP A 1 451 ? 13.751 21.922 7.341 1.00 98.56 451 ASP A O 1
ATOM 3555 N N . ALA A 1 452 ? 12.022 21.213 6.081 1.00 98.44 452 ALA A N 1
ATOM 3556 C CA . ALA A 1 452 ? 11.139 22.320 6.418 1.00 98.44 452 ALA A CA 1
ATOM 3557 C C . ALA A 1 452 ? 10.951 22.466 7.931 1.00 98.44 452 ALA A C 1
ATOM 3559 O O . ALA A 1 452 ? 11.181 23.545 8.481 1.00 98.44 452 ALA A O 1
ATOM 3560 N N . THR A 1 453 ? 10.641 21.359 8.617 1.00 98.81 453 THR A N 1
ATOM 3561 C CA . THR A 1 453 ? 10.511 21.323 10.080 1.00 98.81 453 THR A CA 1
ATOM 3562 C C . THR A 1 453 ? 11.793 21.811 10.755 1.00 98.81 453 THR A C 1
ATOM 3564 O O . THR A 1 453 ? 11.740 22.663 11.643 1.00 98.81 453 THR A O 1
ATOM 3567 N N . VAL A 1 454 ? 12.956 21.300 10.337 1.00 98.75 454 VAL A N 1
ATOM 3568 C CA . VAL A 1 454 ? 14.257 21.677 10.911 1.00 98.75 454 VAL A CA 1
ATOM 3569 C C . VAL A 1 454 ? 14.527 23.167 10.716 1.00 98.75 454 VAL A C 1
ATOM 3571 O O . VAL A 1 454 ? 14.922 23.846 11.667 1.00 98.75 454 VAL A O 1
ATOM 3574 N N . THR A 1 455 ? 14.301 23.691 9.511 1.00 98.38 455 THR A N 1
ATOM 3575 C CA . THR A 1 455 ? 14.515 25.101 9.176 1.00 98.38 455 THR A CA 1
ATOM 3576 C C . THR A 1 455 ? 13.661 26.013 10.047 1.00 98.38 455 THR A C 1
ATOM 3578 O O . THR A 1 455 ? 14.197 26.925 10.681 1.00 98.38 455 THR A O 1
ATOM 3581 N N . VAL A 1 456 ? 12.355 25.757 10.128 1.00 98.56 456 VAL A N 1
ATOM 3582 C CA . VAL A 1 456 ? 11.431 26.651 10.837 1.00 98.56 456 VAL A CA 1
ATOM 3583 C C . VAL A 1 456 ? 11.535 26.506 12.355 1.00 98.56 456 VAL A C 1
ATOM 3585 O O . VAL A 1 456 ? 11.417 27.483 13.088 1.00 98.56 456 VAL A O 1
ATOM 3588 N N . PHE A 1 457 ? 11.860 25.320 12.875 1.00 98.69 457 PHE A N 1
ATOM 3589 C CA . PHE A 1 457 ? 12.111 25.161 14.311 1.00 98.69 457 PHE A CA 1
ATOM 3590 C C . PHE A 1 457 ? 13.408 25.852 14.737 1.00 98.69 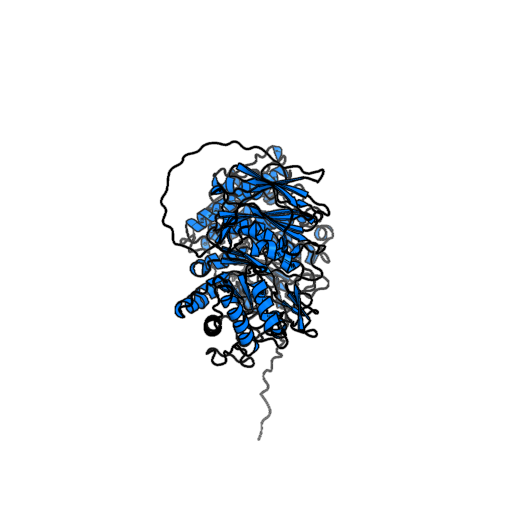457 PHE A C 1
ATOM 3592 O O . PHE A 1 457 ? 13.464 26.440 15.817 1.00 98.69 457 PHE A O 1
ATOM 3599 N N . ASN A 1 458 ? 14.440 25.838 13.890 1.00 97.62 458 ASN A N 1
ATOM 3600 C CA . ASN A 1 458 ? 15.702 26.518 14.176 1.00 97.62 458 ASN A CA 1
ATOM 3601 C C . ASN A 1 458 ? 15.623 28.049 14.048 1.00 97.62 458 ASN A C 1
ATOM 3603 O O . ASN A 1 458 ? 16.542 28.722 14.513 1.00 97.62 458 ASN A O 1
ATOM 3607 N N . SER A 1 459 ? 14.555 28.615 13.469 1.00 97.81 459 SER A N 1
ATOM 3608 C CA . SER A 1 459 ? 14.338 30.070 13.490 1.00 97.81 459 SER A CA 1
ATOM 3609 C C . SER A 1 459 ? 13.756 30.579 14.812 1.00 97.81 459 SER A C 1
ATOM 3611 O O . SER A 1 459 ? 13.773 31.783 15.062 1.00 97.81 459 SER A O 1
ATOM 3613 N N . LEU A 1 460 ? 13.232 29.690 15.662 1.00 98.44 460 LEU A N 1
ATOM 3614 C CA . LEU A 1 460 ? 12.730 30.052 16.986 1.00 98.44 460 LEU A CA 1
ATOM 3615 C C . LEU A 1 460 ? 13.877 30.382 17.950 1.00 98.44 460 LEU A C 1
ATOM 3617 O O . LEU A 1 460 ? 15.004 29.901 17.818 1.00 98.44 460 LEU A O 1
ATOM 3621 N N . SER A 1 461 ? 13.568 31.159 18.991 1.00 98.12 461 SER A N 1
ATOM 3622 C CA . SER A 1 461 ? 14.503 31.353 20.098 1.00 98.12 461 SER A CA 1
ATOM 3623 C C . SER A 1 461 ? 14.810 30.017 20.791 1.00 98.12 461 SER A C 1
ATOM 3625 O O . SER A 1 461 ? 13.967 29.119 20.847 1.00 98.12 461 SER A O 1
ATOM 3627 N N . SER A 1 462 ? 15.994 29.878 21.396 1.00 97.31 462 SER A N 1
ATOM 3628 C CA . SER A 1 462 ? 16.358 28.649 22.121 1.00 97.31 462 SER A CA 1
ATOM 3629 C C . SER A 1 462 ? 15.353 28.282 23.223 1.00 97.31 462 SER A C 1
ATOM 3631 O O . SER A 1 462 ? 15.141 27.096 23.486 1.00 97.31 462 SER A O 1
ATOM 3633 N N . SER A 1 463 ? 14.727 29.276 23.866 1.00 97.88 463 SER A N 1
ATOM 3634 C CA . SER A 1 463 ? 13.680 29.065 24.873 1.00 97.88 463 SER A CA 1
ATOM 3635 C C . SER A 1 463 ? 12.373 28.568 24.263 1.00 97.88 463 SER A C 1
ATOM 3637 O O . SER A 1 463 ? 11.769 27.639 24.806 1.00 97.88 463 SER A O 1
ATOM 3639 N N . ASP A 1 464 ? 11.956 29.134 23.131 1.00 98.38 464 ASP A N 1
ATOM 3640 C CA . ASP A 1 464 ? 10.711 28.742 22.468 1.00 98.38 464 ASP A CA 1
ATOM 3641 C C . ASP A 1 464 ? 10.841 27.360 21.845 1.00 98.38 464 ASP A C 1
ATOM 3643 O O . ASP A 1 464 ? 9.973 26.520 22.062 1.00 98.38 464 ASP A O 1
ATOM 3647 N N . LEU A 1 465 ? 11.970 27.070 21.189 1.00 98.50 465 LEU A N 1
ATOM 3648 C CA . LEU A 1 465 ? 12.271 25.737 20.674 1.00 98.50 465 LEU A CA 1
ATOM 3649 C C . LEU A 1 465 ? 12.292 24.695 21.800 1.00 98.50 465 LEU A C 1
ATOM 3651 O O . LEU A 1 465 ? 11.714 23.620 21.662 1.00 98.50 465 LEU A O 1
ATOM 3655 N N . SER A 1 466 ? 12.915 25.005 22.941 1.00 98.25 466 SER A N 1
ATOM 3656 C CA . SER A 1 466 ? 12.924 24.088 24.090 1.00 98.25 466 SER A CA 1
ATOM 3657 C C . SER A 1 466 ? 11.517 23.850 24.642 1.00 98.25 466 SER A C 1
ATOM 3659 O O . SER A 1 466 ? 11.181 22.725 25.007 1.00 98.25 466 SER A O 1
ATOM 3661 N N . THR A 1 467 ? 10.679 24.886 24.696 1.00 98.56 467 THR A N 1
ATOM 3662 C CA . THR A 1 467 ? 9.283 24.780 25.152 1.00 98.56 467 THR A CA 1
ATOM 3663 C C . THR A 1 467 ? 8.440 23.964 24.174 1.00 98.56 467 THR A C 1
ATOM 3665 O O . THR A 1 467 ? 7.691 23.077 24.589 1.00 98.56 467 THR A O 1
ATOM 3668 N N . LEU A 1 468 ? 8.614 24.210 22.876 1.00 98.75 468 LEU A N 1
ATOM 3669 C CA . LEU A 1 468 ? 7.958 23.478 21.803 1.00 98.75 468 LEU A CA 1
ATOM 3670 C C . LEU A 1 468 ? 8.321 21.991 21.855 1.00 98.75 468 LEU A C 1
ATOM 3672 O O . LEU A 1 468 ? 7.431 21.151 21.940 1.00 98.75 468 LEU A O 1
ATOM 3676 N N . LEU A 1 469 ? 9.614 21.653 21.895 1.00 98.69 469 LEU A N 1
ATOM 3677 C CA . LEU A 1 469 ? 10.060 20.259 21.959 1.00 98.69 469 LEU A CA 1
ATOM 3678 C C . LEU A 1 469 ? 9.592 19.555 23.236 1.00 98.69 469 LEU A C 1
ATOM 3680 O O . LEU A 1 469 ? 9.178 18.401 23.169 1.00 98.69 469 LEU A O 1
ATOM 3684 N N . ASN A 1 470 ? 9.582 20.237 24.387 1.00 98.50 470 ASN A N 1
ATOM 3685 C CA . ASN A 1 470 ? 8.986 19.675 25.602 1.00 98.50 470 ASN A CA 1
ATOM 3686 C C . ASN A 1 470 ? 7.495 19.367 25.408 1.00 98.50 470 ASN A C 1
ATOM 3688 O O . ASN A 1 470 ? 7.037 18.307 25.826 1.00 98.50 470 ASN A O 1
ATOM 3692 N N . THR A 1 471 ? 6.753 20.251 24.743 1.00 98.44 471 THR A N 1
ATOM 3693 C CA . THR A 1 471 ? 5.317 20.069 24.486 1.00 98.44 471 THR A CA 1
ATOM 3694 C C . THR A 1 471 ? 5.058 18.905 23.524 1.00 98.44 471 THR A C 1
ATOM 3696 O O . THR A 1 471 ? 4.164 18.097 23.760 1.00 98.44 471 THR A O 1
ATOM 3699 N N . LEU A 1 472 ? 5.863 18.777 22.468 1.00 98.62 472 LEU A N 1
ATOM 3700 C CA . LEU A 1 472 ? 5.736 17.705 21.478 1.00 98.62 472 LEU A CA 1
ATOM 3701 C C . LEU A 1 472 ? 6.124 16.333 22.048 1.00 98.62 472 LEU A C 1
ATOM 3703 O O . LEU A 1 472 ? 5.418 15.355 21.824 1.00 98.62 472 LEU A O 1
ATOM 3707 N N . MET A 1 473 ? 7.227 16.262 22.797 1.00 98.12 473 MET A N 1
ATOM 3708 C CA . MET A 1 473 ? 7.886 14.995 23.145 1.00 98.12 473 MET A CA 1
ATOM 3709 C C . MET A 1 473 ? 7.559 14.467 24.544 1.00 98.12 473 MET A C 1
ATOM 3711 O O . MET A 1 473 ? 8.058 13.410 24.918 1.00 98.12 473 MET A O 1
ATOM 3715 N N . THR A 1 474 ? 6.782 15.193 25.351 1.00 96.19 474 THR A N 1
ATOM 3716 C CA . THR A 1 474 ? 6.485 14.790 26.735 1.00 96.19 474 THR A CA 1
ATOM 3717 C C . THR A 1 474 ? 4.998 14.897 27.056 1.00 96.19 474 THR A C 1
ATOM 3719 O O . THR A 1 474 ? 4.238 15.581 26.371 1.00 96.19 474 THR A O 1
ATOM 3722 N N . SER A 1 475 ? 4.600 14.312 28.188 1.00 91.44 475 SER A N 1
ATOM 3723 C CA . SER A 1 475 ? 3.240 14.392 28.751 1.00 91.44 475 SER A CA 1
ATOM 3724 C C . SER A 1 475 ? 2.720 15.809 29.063 1.00 91.44 475 SER A C 1
ATOM 3726 O O . SER A 1 475 ? 1.554 15.965 29.450 1.00 91.44 475 SER A O 1
ATOM 3728 N N . SER A 1 476 ? 3.551 16.849 28.900 1.00 92.38 476 SER A N 1
ATOM 3729 C CA . SER A 1 476 ? 3.092 18.243 28.940 1.00 92.38 476 SER A CA 1
ATOM 3730 C C . SER A 1 476 ? 2.197 18.603 27.744 1.00 92.38 476 SER A C 1
ATOM 3732 O O . SER A 1 476 ? 1.302 19.434 27.898 1.00 92.38 476 SER A O 1
ATOM 3734 N N . GLY A 1 477 ? 2.360 17.917 26.606 1.00 96.12 477 GLY A N 1
ATOM 3735 C CA . GLY A 1 477 ? 1.515 18.040 25.420 1.00 96.12 477 GLY A CA 1
ATOM 3736 C C . GLY A 1 477 ? 1.206 16.680 24.799 1.00 96.12 477 GLY A C 1
ATOM 3737 O O . GLY A 1 477 ? 0.501 15.883 25.417 1.00 96.12 477 GLY A O 1
ATOM 3738 N N . ALA A 1 478 ? 1.676 16.442 23.574 1.00 96.94 478 ALA A N 1
ATOM 3739 C CA . ALA A 1 478 ? 1.303 15.274 22.776 1.00 96.94 478 ALA A CA 1
ATOM 3740 C C . ALA A 1 478 ? 2.030 13.982 23.168 1.00 96.94 478 ALA A C 1
ATOM 3742 O O . ALA A 1 478 ? 1.510 12.907 22.894 1.00 96.94 478 ALA A O 1
ATOM 3743 N N . ASP A 1 479 ? 3.196 14.056 23.812 1.00 97.06 479 ASP A N 1
ATOM 3744 C CA . ASP A 1 479 ? 4.005 12.879 24.159 1.00 97.06 479 ASP A CA 1
ATOM 3745 C C . ASP A 1 479 ? 4.343 11.974 22.952 1.00 97.06 479 ASP A C 1
ATOM 3747 O O . ASP A 1 479 ? 4.309 10.746 23.050 1.00 97.06 479 ASP A O 1
ATOM 3751 N N . PHE A 1 480 ? 4.665 12.574 21.797 1.00 98.50 480 PHE A N 1
ATOM 3752 C CA . PHE A 1 480 ? 5.013 11.828 20.587 1.00 98.50 480 PHE A CA 1
ATOM 3753 C C . PHE A 1 480 ? 6.172 10.854 20.832 1.00 98.50 480 PHE A C 1
ATOM 3755 O O . PHE A 1 480 ? 7.176 11.172 21.472 1.00 98.50 480 PHE A O 1
ATOM 3762 N N . GLY A 1 481 ? 6.002 9.633 20.326 1.00 97.94 481 GLY A N 1
ATOM 3763 C CA . GLY A 1 481 ? 6.900 8.498 20.564 1.00 97.94 481 GLY A CA 1
ATOM 3764 C C . GLY A 1 481 ? 7.321 7.761 19.296 1.00 97.94 481 GLY A C 1
ATOM 3765 O O . GLY A 1 481 ? 8.131 6.840 19.377 1.00 97.94 481 GLY A O 1
ATOM 3766 N N . LEU A 1 482 ? 6.796 8.170 18.141 1.00 98.62 482 LEU A N 1
ATOM 3767 C CA . LEU A 1 482 ? 7.124 7.615 16.836 1.00 98.62 482 LEU A CA 1
ATOM 3768 C C . LEU A 1 482 ? 7.321 8.777 15.858 1.00 98.62 482 LEU A C 1
ATOM 3770 O O . LEU A 1 482 ? 6.387 9.532 15.606 1.00 98.62 482 LEU A O 1
ATOM 3774 N N . ILE A 1 483 ? 8.543 8.949 15.361 1.00 98.62 483 ILE A N 1
ATOM 3775 C CA . ILE A 1 483 ? 8.927 10.051 14.475 1.00 98.62 483 ILE A CA 1
ATOM 3776 C C . ILE A 1 483 ? 9.513 9.480 13.190 1.00 98.62 483 ILE A C 1
ATOM 3778 O O . ILE A 1 483 ? 10.335 8.566 13.225 1.00 98.62 483 ILE A O 1
ATOM 3782 N N . ARG A 1 484 ? 9.121 10.054 12.056 1.00 98.81 484 ARG A N 1
ATOM 3783 C CA . ARG A 1 484 ? 9.751 9.805 10.756 1.00 98.81 484 ARG A CA 1
ATOM 3784 C C . ARG A 1 484 ? 10.712 10.946 10.430 1.00 98.81 484 ARG A C 1
ATOM 3786 O O . ARG A 1 484 ? 10.575 12.038 10.966 1.00 98.81 484 ARG A O 1
ATOM 3793 N N . HIS A 1 485 ? 11.692 10.726 9.571 1.00 98.81 485 HIS A N 1
ATOM 3794 C CA . HIS A 1 485 ? 12.473 11.809 8.978 1.00 98.81 485 HIS A CA 1
ATOM 3795 C C . HIS A 1 485 ? 12.938 11.434 7.581 1.00 98.81 485 HIS A C 1
ATOM 3797 O O . HIS A 1 485 ? 12.927 10.259 7.192 1.00 98.81 485 HIS A O 1
ATOM 3803 N N . THR A 1 486 ? 13.372 12.457 6.857 1.00 98.19 486 THR A N 1
ATOM 3804 C CA . THR A 1 486 ? 13.878 12.316 5.503 1.00 98.19 486 THR A CA 1
ATOM 3805 C C . THR A 1 486 ? 15.367 12.000 5.511 1.00 98.19 486 THR A C 1
ATOM 3807 O O . THR A 1 486 ? 16.164 12.668 6.174 1.00 98.19 486 THR A O 1
ATOM 3810 N N . ILE A 1 487 ? 15.763 10.952 4.787 1.00 98.62 487 ILE A N 1
ATOM 3811 C CA . ILE A 1 487 ? 17.174 10.670 4.526 1.00 98.62 487 ILE A CA 1
ATOM 3812 C C . ILE A 1 487 ? 17.580 11.560 3.355 1.00 98.62 487 ILE A C 1
ATOM 3814 O O . ILE A 1 487 ? 17.326 11.236 2.197 1.00 98.62 487 ILE A O 1
ATOM 3818 N N . ALA A 1 488 ? 18.207 12.687 3.694 1.00 98.38 488 ALA A N 1
ATOM 3819 C CA . ALA A 1 488 ? 18.466 13.814 2.801 1.00 98.38 488 ALA A CA 1
ATOM 3820 C C . ALA A 1 488 ? 17.173 14.499 2.312 1.00 98.38 488 ALA A C 1
ATOM 3822 O O . ALA A 1 488 ? 16.225 14.626 3.092 1.00 98.38 488 ALA A O 1
ATOM 3823 N N . SER A 1 489 ? 17.161 15.023 1.082 1.00 97.62 489 SER A N 1
ATOM 3824 C CA . SER A 1 489 ? 16.045 15.846 0.603 1.00 97.62 489 SER A CA 1
ATOM 3825 C C . SER A 1 489 ? 14.756 15.066 0.334 1.00 97.62 489 SER A C 1
ATOM 3827 O O . SER A 1 489 ? 14.777 13.903 -0.064 1.00 97.62 489 SER A O 1
ATOM 3829 N N . SER A 1 490 ? 13.636 15.760 0.532 1.00 97.69 490 SER A N 1
ATOM 3830 C CA . SER A 1 490 ? 12.280 15.370 0.123 1.00 97.69 490 SER A CA 1
ATOM 3831 C C . SER A 1 490 ? 11.653 16.501 -0.696 1.00 97.69 490 SER A C 1
ATOM 3833 O O . SER A 1 490 ? 12.342 17.458 -1.051 1.00 97.69 490 SER A O 1
ATOM 3835 N N . ASP A 1 491 ? 10.355 16.432 -0.976 1.00 96.25 491 ASP A N 1
ATOM 3836 C CA . ASP A 1 491 ? 9.605 17.577 -1.495 1.00 96.25 491 ASP A CA 1
ATOM 3837 C C . ASP A 1 491 ? 9.588 18.770 -0.519 1.00 96.25 491 ASP A C 1
ATOM 3839 O O . ASP A 1 491 ? 9.691 19.920 -0.948 1.00 96.25 491 ASP A O 1
ATOM 3843 N N . LEU A 1 492 ? 9.562 18.513 0.793 1.00 97.75 492 LEU A N 1
ATOM 3844 C CA . LEU A 1 492 ? 9.633 19.530 1.854 1.00 97.75 492 LEU A CA 1
ATOM 3845 C C . LEU A 1 492 ? 11.079 19.883 2.247 1.00 97.75 492 LEU A C 1
ATOM 3847 O O . LEU A 1 492 ? 11.439 19.949 3.428 1.00 97.75 492 LEU A O 1
ATOM 3851 N N . SER A 1 493 ? 11.910 20.110 1.230 1.00 97.50 493 SER A N 1
ATOM 3852 C CA . SER A 1 493 ? 13.283 20.611 1.328 1.00 97.50 493 SER A CA 1
ATOM 3853 C C . SER A 1 493 ? 13.438 21.895 0.515 1.00 97.50 493 SER A C 1
ATOM 3855 O O . SER A 1 493 ? 12.825 22.052 -0.528 1.00 97.50 493 SER A O 1
ATOM 3857 N N . ALA A 1 494 ? 14.291 22.823 0.952 1.00 95.75 494 ALA A N 1
ATOM 3858 C CA . ALA A 1 494 ? 14.620 23.998 0.140 1.00 95.75 494 ALA A CA 1
ATOM 3859 C C . ALA A 1 494 ? 15.511 23.633 -1.064 1.00 95.75 494 ALA A C 1
ATOM 3861 O O . ALA A 1 494 ? 16.287 22.675 -1.002 1.00 95.75 494 ALA A O 1
ATOM 3862 N N . ASP A 1 495 ? 15.475 24.445 -2.121 1.00 94.69 495 ASP A N 1
ATOM 3863 C CA . ASP A 1 495 ? 16.386 24.296 -3.257 1.00 94.69 495 ASP A CA 1
ATOM 3864 C C . ASP A 1 495 ? 17.869 24.503 -2.872 1.00 94.69 495 ASP A C 1
ATOM 3866 O O . ASP A 1 495 ? 18.189 25.349 -2.027 1.00 94.69 495 ASP A O 1
ATOM 3870 N N . PRO A 1 496 ? 18.809 23.804 -3.535 1.00 93.88 496 PRO A N 1
ATOM 3871 C CA . PRO A 1 496 ? 18.575 22.652 -4.411 1.00 93.88 496 PRO A CA 1
ATOM 3872 C C . PRO A 1 496 ? 18.293 21.375 -3.600 1.00 93.88 496 PRO A C 1
ATOM 3874 O O . PRO A 1 496 ? 18.678 21.288 -2.425 1.00 93.88 496 PRO A O 1
ATOM 3877 N N . ALA A 1 497 ? 17.688 20.373 -4.242 1.00 95.38 497 ALA A N 1
ATOM 3878 C CA . ALA A 1 497 ? 17.662 19.006 -3.726 1.00 95.38 497 ALA A CA 1
ATOM 3879 C C . ALA A 1 497 ? 19.091 18.466 -3.519 1.00 95.38 497 ALA A C 1
ATOM 3881 O O . ALA A 1 497 ? 20.037 18.901 -4.182 1.00 95.38 497 ALA A O 1
ATOM 3882 N N . TYR A 1 498 ? 19.251 17.542 -2.572 1.00 96.94 498 TYR A N 1
ATOM 3883 C CA . TYR A 1 498 ? 20.549 16.964 -2.209 1.00 96.94 498 TYR A CA 1
ATOM 3884 C C . TYR A 1 498 ? 20.431 15.532 -1.667 1.00 96.94 498 TYR A C 1
ATOM 3886 O O . TYR A 1 498 ? 19.410 15.149 -1.080 1.00 96.94 498 TYR A O 1
ATOM 3894 N N . SER A 1 499 ? 21.505 14.763 -1.813 1.00 97.75 499 SER A N 1
ATOM 3895 C CA . SER A 1 499 ? 21.770 13.522 -1.078 1.00 97.75 499 SER A CA 1
ATOM 3896 C C . SER A 1 499 ? 23.000 13.695 -0.179 1.00 97.75 499 SER A C 1
ATOM 3898 O O . SER A 1 499 ? 23.708 14.700 -0.258 1.00 97.75 499 SER A O 1
ATOM 3900 N N . TYR A 1 500 ? 23.290 12.730 0.696 1.00 98.44 500 TYR A N 1
ATOM 3901 C CA . TYR A 1 500 ? 24.515 12.789 1.504 1.00 98.44 500 TYR A CA 1
ATOM 3902 C C . TYR A 1 500 ? 25.778 12.433 0.715 1.00 98.44 500 TYR A C 1
ATOM 3904 O O . TYR A 1 500 ? 26.868 12.511 1.271 1.00 98.44 500 TYR A O 1
ATOM 3912 N N . ASP A 1 501 ? 25.655 12.053 -0.558 1.00 97.38 501 ASP A N 1
ATOM 3913 C CA . ASP A 1 501 ? 26.797 11.744 -1.412 1.00 97.38 501 ASP A CA 1
ATOM 3914 C C . ASP A 1 501 ? 26.529 12.106 -2.879 1.00 97.38 501 ASP A C 1
ATOM 3916 O O . ASP A 1 501 ? 26.611 11.277 -3.780 1.00 97.38 501 ASP A O 1
ATOM 3920 N N . ASP A 1 502 ? 26.175 13.367 -3.144 1.00 90.75 502 ASP A N 1
ATOM 3921 C CA . ASP A 1 502 ? 25.906 13.811 -4.518 1.00 90.75 502 ASP A CA 1
ATOM 3922 C C . ASP A 1 502 ? 27.155 13.776 -5.405 1.00 90.75 502 ASP A C 1
ATOM 3924 O O . ASP A 1 502 ? 27.036 13.605 -6.615 1.00 90.75 502 ASP A O 1
ATOM 3928 N N . ASN A 1 503 ? 28.343 13.990 -4.820 1.00 87.31 503 ASN A N 1
ATOM 3929 C CA . ASN A 1 503 ? 29.654 13.994 -5.483 1.00 87.31 503 ASN A CA 1
ATOM 3930 C C . ASN A 1 503 ? 29.683 14.738 -6.845 1.00 87.31 503 ASN A C 1
ATOM 3932 O O . ASN A 1 503 ? 30.319 14.328 -7.822 1.00 87.31 503 ASN A O 1
ATOM 3936 N N . SER A 1 504 ? 28.962 15.865 -6.931 1.00 84.81 504 SER A N 1
ATOM 3937 C CA . SER A 1 504 ? 28.764 16.638 -8.175 1.00 84.81 504 SER A CA 1
ATOM 3938 C C . SER A 1 504 ? 28.246 15.799 -9.360 1.00 84.81 504 SER A C 1
ATOM 3940 O O . SER A 1 504 ? 28.599 16.063 -10.508 1.00 84.81 504 SER A O 1
ATOM 3942 N N . GLY A 1 505 ? 27.449 14.767 -9.078 1.00 84.06 505 GLY A N 1
ATOM 3943 C CA . GLY A 1 505 ? 26.899 13.815 -10.042 1.00 84.06 505 GLY A CA 1
ATOM 3944 C C . GLY A 1 505 ? 27.855 12.697 -10.471 1.00 84.06 505 GLY A C 1
ATOM 3945 O O . GLY A 1 505 ? 27.482 11.882 -11.311 1.00 84.06 505 GLY A O 1
ATOM 3946 N N . ASN A 1 506 ? 29.079 12.634 -9.937 1.00 90.75 506 ASN A N 1
ATOM 3947 C CA . ASN A 1 506 ? 30.035 11.579 -10.283 1.00 90.75 506 ASN A CA 1
ATOM 3948 C C . ASN A 1 506 ? 29.870 10.372 -9.358 1.00 90.75 506 ASN A C 1
ATOM 3950 O O . ASN A 1 506 ? 29.699 10.537 -8.155 1.00 90.75 506 ASN A O 1
ATOM 3954 N N . ALA A 1 507 ? 30.007 9.161 -9.899 1.00 94.44 507 ALA A N 1
ATOM 3955 C CA . ALA A 1 507 ? 29.947 7.951 -9.085 1.00 94.44 507 ALA A CA 1
ATOM 3956 C C . ALA A 1 507 ? 31.036 7.935 -7.996 1.00 94.44 507 ALA A C 1
ATOM 3958 O O . ALA A 1 507 ? 32.209 8.180 -8.289 1.00 94.44 507 ALA A O 1
ATOM 3959 N N . ASP A 1 508 ? 30.650 7.612 -6.761 1.00 95.62 508 ASP A N 1
ATOM 3960 C CA . ASP A 1 508 ? 31.555 7.405 -5.627 1.00 95.62 508 ASP A CA 1
ATOM 3961 C C . ASP A 1 508 ? 31.242 6.085 -4.916 1.00 95.62 508 ASP A C 1
ATOM 3963 O O . ASP A 1 508 ? 30.714 6.036 -3.811 1.00 95.62 508 ASP A O 1
ATOM 3967 N N . THR A 1 509 ? 31.640 4.976 -5.533 1.00 95.69 509 THR A N 1
ATOM 3968 C CA . THR A 1 509 ? 31.458 3.625 -4.968 1.00 95.69 509 THR A CA 1
ATOM 3969 C C . THR A 1 509 ? 32.287 3.370 -3.700 1.00 95.69 509 THR A C 1
ATOM 3971 O O . THR A 1 509 ? 32.250 2.296 -3.114 1.00 95.69 509 THR A O 1
ATOM 3974 N N . SER A 1 510 ? 33.118 4.330 -3.281 1.00 94.94 510 SER A N 1
ATOM 3975 C CA . SER A 1 510 ? 33.833 4.287 -1.998 1.00 94.94 510 SER A CA 1
ATOM 3976 C C . SER A 1 510 ? 33.155 5.123 -0.909 1.00 94.94 510 SER A C 1
ATOM 3978 O O . SER A 1 510 ? 33.547 5.062 0.266 1.00 94.94 510 SER A O 1
ATOM 3980 N N . LEU A 1 511 ? 32.148 5.913 -1.297 1.00 96.81 511 LEU A N 1
ATOM 3981 C CA . LEU A 1 511 ? 31.447 6.888 -0.473 1.00 96.81 511 LEU A CA 1
ATOM 3982 C C . LEU A 1 511 ? 32.422 7.825 0.269 1.00 96.81 511 LEU A C 1
ATOM 3984 O O . LEU A 1 511 ? 32.185 8.190 1.422 1.00 96.81 511 LEU A O 1
ATOM 3988 N N . ASN A 1 512 ? 33.581 8.138 -0.315 1.00 95.44 512 ASN A N 1
ATOM 3989 C CA . ASN A 1 512 ? 34.588 9.014 0.295 1.00 95.44 512 ASN A CA 1
ATOM 3990 C C . ASN A 1 512 ? 34.091 10.466 0.407 1.00 95.44 512 ASN A C 1
ATOM 3992 O O . ASN A 1 512 ? 34.544 11.197 1.289 1.00 95.44 512 ASN A O 1
ATOM 3996 N N . GLY A 1 513 ? 33.174 10.865 -0.474 1.00 94.69 513 GLY A N 1
ATOM 3997 C CA . GLY A 1 513 ? 32.465 12.137 -0.490 1.00 94.69 513 GLY A CA 1
ATOM 3998 C C . GLY A 1 513 ? 31.268 12.204 0.459 1.00 94.69 513 GLY A C 1
ATOM 3999 O O . GLY A 1 513 ? 30.745 13.301 0.661 1.00 94.69 513 GLY A O 1
ATOM 4000 N N . PHE A 1 514 ? 30.884 11.083 1.088 1.00 98.25 514 PHE A N 1
ATOM 4001 C CA . PHE A 1 514 ? 29.740 11.031 1.995 1.00 98.25 514 PHE A CA 1
ATOM 4002 C C . PHE A 1 514 ? 29.864 12.069 3.118 1.00 98.25 514 PHE A C 1
ATOM 4004 O O . PHE A 1 514 ? 30.819 12.058 3.902 1.00 98.25 514 PHE A O 1
ATOM 4011 N N . ASN A 1 515 ? 28.858 12.929 3.241 1.00 96.62 515 ASN A N 1
ATOM 4012 C CA . ASN A 1 515 ? 28.757 13.940 4.280 1.00 96.62 515 ASN A CA 1
ATOM 4013 C C . ASN A 1 515 ? 27.289 14.322 4.520 1.00 96.62 515 ASN A C 1
ATOM 4015 O O . ASN A 1 515 ? 26.538 14.576 3.584 1.00 96.62 515 ASN A O 1
ATOM 4019 N N . LEU A 1 516 ? 26.893 14.467 5.788 1.00 97.94 516 LEU A N 1
ATOM 4020 C CA . LEU A 1 516 ? 25.546 14.935 6.132 1.00 97.94 516 LEU A CA 1
ATOM 4021 C C . LEU A 1 516 ? 25.281 16.383 5.683 1.00 97.94 516 LEU A C 1
ATOM 4023 O O . LEU A 1 516 ? 24.123 16.781 5.530 1.00 97.94 516 LEU A O 1
ATOM 4027 N N . GLY A 1 517 ? 26.343 17.177 5.506 1.00 97.06 517 GLY A N 1
ATOM 4028 C CA . GLY A 1 517 ? 26.243 18.607 5.224 1.00 97.06 517 GLY A CA 1
ATOM 4029 C C . GLY A 1 517 ? 25.521 19.369 6.340 1.00 97.06 517 GLY A C 1
ATOM 4030 O O . GLY A 1 517 ? 25.221 18.819 7.404 1.00 97.06 517 GLY A O 1
ATOM 4031 N N . ASP A 1 518 ? 25.218 20.644 6.108 1.00 97.50 518 ASP A N 1
ATOM 4032 C CA . ASP A 1 518 ? 24.582 21.484 7.131 1.00 97.50 518 ASP A CA 1
ATOM 4033 C C . ASP A 1 518 ? 23.157 21.008 7.457 1.00 97.50 518 ASP A C 1
ATOM 4035 O O . ASP A 1 518 ? 22.785 20.921 8.629 1.00 97.50 518 ASP A O 1
ATOM 4039 N N . ARG A 1 519 ? 22.374 20.633 6.433 1.00 97.56 519 ARG A N 1
ATOM 4040 C CA . ARG A 1 519 ? 20.975 20.197 6.595 1.00 97.56 519 ARG A CA 1
ATOM 4041 C C . ARG A 1 519 ? 20.861 18.850 7.306 1.00 97.56 519 ARG A C 1
ATOM 4043 O O . ARG A 1 519 ? 20.162 18.755 8.311 1.00 97.56 519 ARG A O 1
ATOM 4050 N N . GLY A 1 520 ? 21.614 17.833 6.873 1.00 98.31 520 GLY A N 1
ATOM 4051 C CA . GLY A 1 520 ? 21.629 16.529 7.546 1.00 98.31 520 GLY A CA 1
ATOM 4052 C C . GLY A 1 520 ? 22.181 16.599 8.971 1.00 98.31 520 GLY A C 1
ATOM 4053 O O . GLY A 1 520 ? 21.659 15.935 9.864 1.00 98.31 520 GLY A O 1
ATOM 4054 N N . THR A 1 521 ? 23.182 17.451 9.219 1.00 98.69 521 THR A N 1
ATOM 4055 C CA . THR A 1 521 ? 23.702 17.675 10.579 1.00 98.69 521 THR A CA 1
ATOM 4056 C C . THR A 1 521 ? 22.657 18.347 11.474 1.00 98.69 521 THR A C 1
ATOM 4058 O O . THR A 1 521 ? 22.489 17.955 12.630 1.00 98.69 521 THR A O 1
ATOM 4061 N N . ALA A 1 522 ? 21.915 19.331 10.953 1.00 98.62 522 ALA A N 1
ATOM 4062 C CA . ALA A 1 522 ? 20.836 19.989 11.687 1.00 98.62 522 ALA A CA 1
ATOM 4063 C C . ALA A 1 522 ? 19.657 19.040 11.972 1.00 98.62 522 ALA A C 1
ATOM 4065 O O . ALA A 1 522 ? 19.139 19.044 13.091 1.00 98.62 522 ALA A O 1
ATOM 4066 N N . MET A 1 523 ? 19.287 18.194 11.002 1.00 98.81 523 MET A N 1
ATOM 4067 C CA . MET A 1 523 ? 18.290 17.128 11.151 1.00 98.81 523 MET A CA 1
ATOM 4068 C C . MET A 1 523 ? 18.668 16.171 12.286 1.00 98.81 523 MET A C 1
ATOM 4070 O O . MET A 1 523 ? 17.917 16.022 13.254 1.00 98.81 523 MET A O 1
ATOM 4074 N N . ALA A 1 524 ? 19.873 15.595 12.227 1.00 98.81 524 ALA A N 1
ATOM 4075 C CA . ALA A 1 524 ? 20.374 14.702 13.266 1.00 98.81 524 ALA A CA 1
ATOM 4076 C C . ALA A 1 524 ? 20.423 15.401 14.638 1.00 98.81 524 ALA A C 1
ATOM 4078 O O . ALA A 1 524 ? 20.010 14.832 15.647 1.00 98.81 524 ALA A O 1
ATOM 4079 N N . GLY A 1 525 ? 20.842 16.670 14.688 1.00 98.62 525 GLY A N 1
ATOM 4080 C CA . GLY A 1 525 ? 20.858 17.459 15.921 1.00 98.62 525 GLY A CA 1
ATOM 4081 C C . GLY A 1 525 ? 19.468 17.697 16.529 1.00 98.62 525 GLY A C 1
ATOM 4082 O O . GLY A 1 525 ? 19.321 17.662 17.754 1.00 98.62 525 GLY A O 1
ATOM 4083 N N . LEU A 1 526 ? 18.438 17.926 15.709 1.00 98.81 526 LEU A N 1
ATOM 4084 C CA . LEU A 1 526 ? 17.061 18.081 16.186 1.00 98.81 526 LEU A CA 1
ATOM 4085 C C . LEU A 1 526 ? 16.500 16.754 16.714 1.00 98.81 526 LEU A C 1
ATOM 4087 O O . LEU A 1 526 ? 15.956 16.715 17.820 1.00 98.81 526 LEU A O 1
ATOM 4091 N N . LEU A 1 527 ? 16.704 15.661 15.977 1.00 98.75 527 LEU A N 1
ATOM 4092 C CA . LEU A 1 527 ? 16.284 14.321 16.392 1.00 98.75 527 LEU A CA 1
ATOM 4093 C C . LEU A 1 527 ? 16.990 13.862 17.676 1.00 98.75 527 LEU A C 1
ATOM 4095 O O . LEU A 1 527 ? 16.354 13.269 18.547 1.00 98.75 527 LEU A O 1
ATOM 4099 N N . ALA A 1 528 ? 18.268 14.206 17.863 1.00 98.62 528 ALA A N 1
ATOM 4100 C CA . ALA A 1 528 ? 18.994 13.934 19.103 1.00 98.62 528 ALA A CA 1
ATOM 4101 C C . ALA A 1 528 ? 18.374 14.672 20.304 1.00 98.62 528 ALA A C 1
ATOM 4103 O O . ALA A 1 528 ? 18.206 14.092 21.379 1.00 98.62 528 ALA A O 1
ATOM 4104 N N . LYS A 1 529 ? 17.966 15.941 20.134 1.00 98.50 529 LYS A N 1
ATOM 4105 C CA . LYS A 1 529 ? 17.230 16.686 21.177 1.00 98.50 529 LYS A CA 1
ATOM 4106 C C . LYS A 1 529 ? 15.899 16.008 21.512 1.00 98.50 529 LYS A C 1
ATOM 4108 O O . LYS A 1 529 ? 15.575 15.881 22.690 1.00 98.50 529 LYS A O 1
ATOM 4113 N N . MET A 1 530 ? 15.156 15.548 20.504 1.00 98.50 530 MET A N 1
ATOM 4114 C CA . MET A 1 530 ? 13.892 14.828 20.700 1.00 98.50 530 MET A CA 1
ATOM 4115 C C . MET A 1 530 ? 14.096 13.504 21.449 1.00 98.50 530 MET A C 1
ATOM 4117 O O . MET A 1 530 ? 13.408 13.250 22.438 1.00 98.50 530 MET A O 1
ATOM 4121 N N . ARG A 1 531 ? 15.090 12.699 21.053 1.00 97.12 531 ARG A N 1
ATOM 4122 C CA . ARG A 1 531 ? 15.443 11.437 21.724 1.00 97.12 531 ARG A CA 1
ATOM 4123 C C . ARG A 1 531 ? 15.883 11.646 23.176 1.00 97.12 531 ARG A C 1
ATOM 4125 O O . ARG A 1 531 ? 15.530 10.849 24.040 1.00 97.12 531 ARG A O 1
ATOM 4132 N N . ASN A 1 532 ? 16.587 12.738 23.479 1.00 97.50 532 ASN A N 1
ATOM 4133 C CA . ASN A 1 532 ? 16.956 13.083 24.857 1.00 97.50 532 ASN A CA 1
ATOM 4134 C C . ASN A 1 532 ? 15.742 13.401 25.748 1.00 97.50 532 ASN A C 1
ATOM 4136 O O . ASN A 1 532 ? 15.787 13.145 26.950 1.00 97.50 532 ASN A O 1
ATOM 4140 N N . LEU A 1 533 ? 14.662 13.945 25.177 1.00 97.69 533 LEU A N 1
ATOM 4141 C CA . LEU A 1 533 ? 13.409 14.201 25.899 1.00 97.69 533 LEU A CA 1
ATOM 4142 C C . LEU A 1 533 ? 12.539 12.941 26.025 1.00 97.69 533 LEU A C 1
ATOM 4144 O O . LEU A 1 533 ? 11.837 12.779 27.022 1.00 97.69 533 LEU A O 1
ATOM 4148 N N . LYS A 1 534 ? 12.605 12.041 25.037 1.00 95.88 534 LYS A N 1
ATOM 4149 C CA . LYS A 1 534 ? 11.818 10.806 24.963 1.00 95.88 534 LYS A CA 1
ATOM 4150 C C . LYS A 1 534 ? 12.742 9.603 24.761 1.00 95.88 534 LYS A C 1
ATOM 4152 O O . LYS A 1 534 ? 13.023 9.195 23.639 1.00 95.88 534 LYS A O 1
ATOM 4157 N N . SER A 1 535 ? 13.184 8.989 25.858 1.00 88.44 535 SER A N 1
ATOM 4158 C CA . SER A 1 535 ? 14.128 7.858 25.808 1.00 88.44 535 SER A CA 1
ATOM 4159 C C . SER A 1 535 ? 13.603 6.635 25.042 1.00 88.44 535 SER A C 1
ATOM 4161 O O . SER A 1 535 ? 14.395 5.904 24.459 1.00 88.44 535 SER A O 1
ATOM 4163 N N . GLY A 1 536 ? 12.281 6.426 25.020 1.00 91.38 536 GLY A N 1
ATOM 4164 C CA . GLY A 1 536 ? 11.608 5.373 24.248 1.00 91.38 536 GLY A CA 1
ATOM 4165 C C . GLY A 1 536 ? 11.191 5.780 22.829 1.00 91.38 536 GLY A C 1
ATOM 4166 O O . GLY A 1 536 ? 10.307 5.142 22.266 1.00 91.38 536 GLY A O 1
ATOM 4167 N N . LEU A 1 537 ? 11.744 6.868 22.281 1.00 97.62 537 LEU A N 1
ATOM 4168 C CA . LEU A 1 537 ? 11.427 7.342 20.934 1.00 97.62 537 LEU A CA 1
ATOM 4169 C C . LEU A 1 537 ? 11.858 6.323 19.874 1.00 97.62 537 LEU A C 1
ATOM 4171 O O . LEU A 1 537 ? 13.015 5.904 19.860 1.00 97.62 537 LEU A O 1
ATOM 4175 N N . THR A 1 538 ? 10.938 5.991 18.968 1.00 98.56 538 THR A N 1
ATOM 4176 C CA . THR A 1 538 ? 11.233 5.256 17.732 1.00 98.56 538 THR A CA 1
ATOM 4177 C C . THR A 1 538 ? 11.402 6.240 16.576 1.00 98.56 538 THR A C 1
ATOM 4179 O O . THR A 1 538 ? 10.519 7.069 16.349 1.00 98.56 538 THR A O 1
ATOM 4182 N N . ILE A 1 539 ? 12.517 6.149 15.851 1.00 98.81 539 ILE A N 1
ATOM 4183 C CA . ILE A 1 539 ? 12.830 6.978 14.681 1.00 98.81 539 ILE A CA 1
ATOM 4184 C C . ILE A 1 539 ? 12.884 6.105 13.424 1.00 98.81 539 ILE A C 1
ATOM 4186 O O . ILE A 1 539 ? 13.706 5.190 13.339 1.00 98.81 539 ILE A O 1
ATOM 4190 N N . LEU A 1 540 ? 12.043 6.434 12.443 1.00 98.88 540 LEU A N 1
ATOM 4191 C CA . LEU A 1 540 ? 12.046 5.884 11.088 1.00 98.88 540 LEU A CA 1
ATOM 4192 C C . LEU A 1 540 ? 12.764 6.847 10.130 1.00 98.88 540 LEU A C 1
ATOM 4194 O O . LEU A 1 540 ? 12.459 8.039 10.114 1.00 98.88 540 LEU A O 1
ATOM 4198 N N . GLY A 1 541 ? 13.693 6.345 9.318 1.00 98.81 541 GLY A N 1
ATOM 4199 C CA . GLY A 1 541 ? 14.265 7.064 8.174 1.00 98.81 541 GLY A CA 1
ATOM 4200 C C . GLY A 1 541 ? 13.784 6.491 6.846 1.00 98.81 541 GLY A C 1
ATOM 4201 O O . GLY A 1 541 ? 13.752 5.279 6.675 1.00 98.81 541 GLY A O 1
ATOM 4202 N N . SER A 1 542 ? 13.440 7.346 5.891 1.00 98.81 542 SER A N 1
ATOM 4203 C CA . SER A 1 542 ? 13.113 6.922 4.525 1.00 98.81 542 SER A CA 1
ATOM 4204 C C . SER A 1 542 ? 13.836 7.830 3.530 1.00 98.81 542 SER A C 1
ATOM 4206 O O . SER A 1 542 ? 13.886 9.040 3.762 1.00 98.81 542 SER A O 1
ATOM 4208 N N . PRO A 1 543 ? 14.480 7.316 2.472 1.00 98.56 543 PRO A N 1
ATOM 4209 C CA . PRO A 1 543 ? 14.986 8.161 1.402 1.00 98.56 543 PRO A CA 1
ATOM 4210 C C . PRO A 1 543 ? 13.898 8.396 0.352 1.00 98.56 543 PRO A C 1
ATOM 4212 O O . PRO A 1 543 ? 13.176 7.480 -0.031 1.00 98.56 543 PRO A O 1
ATOM 4215 N N . TRP A 1 544 ? 13.835 9.611 -0.187 1.00 98.12 544 TRP A N 1
ATOM 4216 C CA . TRP A 1 544 ? 12.990 9.908 -1.348 1.00 98.12 544 TRP A CA 1
ATOM 4217 C C . TRP A 1 544 ? 13.655 9.466 -2.649 1.00 98.12 544 TRP A C 1
ATOM 4219 O O . TRP A 1 544 ? 12.985 9.204 -3.643 1.00 98.12 544 TRP A O 1
ATOM 4229 N N . SER A 1 545 ? 14.980 9.359 -2.645 1.00 97.06 545 SER A N 1
ATOM 4230 C CA . SER A 1 545 ? 15.776 8.879 -3.763 1.00 97.06 545 SER A CA 1
ATOM 4231 C C . SER A 1 545 ? 17.145 8.423 -3.261 1.00 97.06 545 SER A C 1
ATOM 4233 O O . SER A 1 545 ? 17.676 8.978 -2.297 1.00 97.06 545 SER A O 1
ATOM 4235 N N . ALA A 1 546 ? 17.765 7.472 -3.960 1.00 97.00 546 ALA A N 1
ATOM 4236 C CA . ALA A 1 546 ? 19.211 7.270 -3.878 1.00 97.00 546 ALA A CA 1
ATOM 4237 C C . ALA A 1 546 ? 19.965 8.495 -4.454 1.00 97.00 546 ALA A C 1
ATOM 4239 O O . ALA A 1 546 ? 19.360 9.259 -5.225 1.00 97.00 546 ALA A O 1
ATOM 4240 N N . PRO A 1 547 ? 21.267 8.686 -4.139 1.00 97.69 547 PRO A N 1
ATOM 4241 C CA . PRO A 1 547 ? 22.118 9.644 -4.843 1.00 97.69 547 PRO A CA 1
ATOM 4242 C C . PRO A 1 547 ? 21.961 9.531 -6.362 1.00 97.69 547 PRO A C 1
ATOM 4244 O O . PRO A 1 547 ? 21.852 8.429 -6.900 1.00 97.69 547 PRO A O 1
ATOM 4247 N N . GLY A 1 548 ? 21.963 10.665 -7.068 1.00 95.94 548 GLY A N 1
ATOM 4248 C CA . GLY A 1 548 ? 21.659 10.693 -8.504 1.00 95.94 548 GLY A CA 1
ATOM 4249 C C . GLY A 1 548 ? 22.538 9.756 -9.337 1.00 95.94 548 GLY A C 1
ATOM 4250 O O . GLY A 1 548 ? 22.039 9.061 -10.216 1.00 95.94 548 GLY A O 1
ATOM 4251 N N . TRP A 1 549 ? 23.827 9.654 -9.005 1.00 96.25 549 TRP A N 1
ATOM 4252 C CA . TRP A 1 549 ? 24.769 8.773 -9.700 1.00 96.25 549 TRP A CA 1
ATOM 4253 C C . TRP A 1 549 ? 24.489 7.275 -9.490 1.00 96.25 549 TRP A C 1
ATOM 4255 O O . TRP A 1 549 ? 24.960 6.467 -10.286 1.00 96.25 549 TRP A O 1
ATOM 4265 N N . MET A 1 550 ? 23.709 6.897 -8.467 1.00 97.75 550 MET A N 1
ATOM 4266 C CA . MET A 1 550 ? 23.263 5.515 -8.252 1.00 97.75 550 MET A CA 1
ATOM 4267 C C . MET A 1 550 ? 22.049 5.137 -9.117 1.00 97.75 550 MET A C 1
ATOM 4269 O O . MET A 1 550 ? 21.672 3.966 -9.178 1.00 97.75 550 MET A O 1
ATOM 4273 N N . LYS A 1 551 ? 21.411 6.104 -9.785 1.00 95.25 551 LYS A N 1
ATOM 4274 C CA . LYS A 1 551 ? 20.196 5.899 -10.584 1.00 95.25 551 LYS A CA 1
ATOM 4275 C C . LYS A 1 551 ? 20.530 5.730 -12.058 1.00 95.25 551 LYS A C 1
ATOM 4277 O O . LYS A 1 551 ? 21.522 6.267 -12.546 1.00 95.25 551 LYS A O 1
ATOM 4282 N N . LEU A 1 552 ? 19.679 5.016 -12.795 1.00 89.69 552 LEU A N 1
ATOM 4283 C CA . LEU A 1 552 ? 19.885 4.805 -14.235 1.00 89.69 552 LEU A CA 1
ATOM 4284 C C . LEU A 1 552 ? 19.882 6.127 -15.026 1.00 89.69 552 LEU A C 1
ATOM 4286 O O . LEU A 1 552 ? 20.630 6.263 -15.992 1.00 89.69 552 LEU A O 1
ATOM 4290 N N . ASN A 1 553 ? 19.090 7.111 -14.594 1.00 90.44 553 ASN A N 1
ATOM 4291 C CA . ASN A 1 553 ? 19.045 8.448 -15.189 1.00 90.44 553 ASN A CA 1
ATOM 4292 C C . ASN A 1 553 ? 20.173 9.394 -14.730 1.00 90.44 553 ASN A C 1
ATOM 4294 O O . ASN A 1 553 ? 20.303 10.485 -15.286 1.00 90.44 553 ASN A O 1
ATOM 4298 N N . GLY A 1 554 ? 20.985 9.002 -13.743 1.00 93.06 554 GLY A N 1
ATOM 4299 C CA . GLY A 1 554 ? 22.117 9.791 -13.254 1.00 93.06 554 GLY A CA 1
ATOM 4300 C C . GLY A 1 554 ? 21.748 11.079 -12.506 1.00 93.06 554 GLY A C 1
ATOM 4301 O O . GLY A 1 554 ? 22.632 11.904 -12.274 1.00 93.06 554 GLY A O 1
ATOM 4302 N N . VAL A 1 555 ? 20.474 11.294 -12.148 1.00 91.19 555 VAL A N 1
ATOM 4303 C CA . VAL A 1 555 ? 20.005 12.535 -11.507 1.00 91.19 555 VAL A CA 1
ATOM 4304 C C . VAL A 1 555 ? 19.178 12.262 -10.253 1.00 91.19 555 VAL A C 1
ATOM 4306 O O . VAL A 1 555 ? 18.433 11.285 -10.167 1.00 91.19 555 VAL A O 1
ATOM 4309 N N . LEU A 1 556 ? 19.318 13.138 -9.256 1.00 90.81 556 LEU A N 1
ATOM 4310 C CA . LEU A 1 556 ? 18.579 13.036 -7.998 1.00 90.81 556 LEU A CA 1
ATOM 4311 C C . LEU A 1 556 ? 17.088 13.335 -8.219 1.00 90.81 556 LEU A C 1
ATOM 4313 O O . LEU A 1 556 ? 16.236 12.531 -7.845 1.00 90.81 556 LEU A O 1
ATOM 4317 N N . ASP A 1 557 ? 16.794 14.431 -8.914 1.00 83.38 557 ASP A N 1
ATOM 4318 C CA . ASP A 1 557 ? 15.468 14.853 -9.352 1.00 83.38 557 ASP A CA 1
ATOM 4319 C C . ASP A 1 557 ? 15.491 15.331 -10.822 1.00 83.38 557 ASP A C 1
ATOM 4321 O O . ASP A 1 557 ? 16.540 15.632 -11.394 1.00 83.38 557 ASP A O 1
ATOM 4325 N N . GLY A 1 558 ? 14.325 15.343 -11.482 1.00 66.94 558 GLY A N 1
ATOM 4326 C CA . GLY A 1 558 ? 14.152 16.033 -12.774 1.00 66.94 558 GLY A CA 1
ATOM 4327 C C . GLY A 1 558 ? 13.658 15.207 -13.971 1.00 66.94 558 GLY A C 1
ATOM 4328 O O . GLY A 1 558 ? 13.242 15.802 -14.963 1.00 66.94 558 GLY A O 1
ATOM 4329 N N . THR A 1 559 ? 13.623 13.871 -13.913 1.00 75.00 559 THR A N 1
ATOM 4330 C CA . THR A 1 559 ? 13.000 13.036 -14.965 1.00 75.00 559 THR A CA 1
ATOM 4331 C C . THR A 1 559 ? 12.427 11.738 -14.403 1.00 75.00 559 THR A C 1
ATOM 4333 O O . THR A 1 559 ? 12.977 11.169 -13.465 1.00 75.00 559 THR A O 1
ATOM 4336 N N . THR A 1 560 ? 11.336 11.254 -15.001 1.00 76.44 560 THR A N 1
ATOM 4337 C CA . THR A 1 560 ? 10.704 9.964 -14.670 1.00 76.44 560 THR A CA 1
ATOM 4338 C C . THR A 1 560 ? 11.218 8.806 -15.528 1.00 76.44 560 THR A C 1
ATOM 4340 O O . THR A 1 560 ? 11.006 7.643 -15.189 1.00 76.44 560 THR A O 1
ATOM 4343 N N . VAL A 1 561 ? 11.912 9.105 -16.632 1.00 77.19 561 VAL A N 1
ATOM 4344 C CA . VAL A 1 561 ? 12.541 8.098 -17.499 1.00 77.19 561 VAL A CA 1
ATOM 4345 C C . VAL A 1 561 ? 13.777 7.549 -16.800 1.00 77.19 561 VAL A C 1
ATOM 4347 O O . VAL A 1 561 ? 14.602 8.334 -16.336 1.00 77.19 561 VAL A O 1
ATOM 4350 N N . ASP A 1 562 ? 13.893 6.220 -16.733 1.00 79.94 562 ASP A N 1
ATOM 4351 C CA . ASP A 1 562 ? 14.997 5.513 -16.072 1.00 79.94 562 ASP A CA 1
ATOM 4352 C C . ASP A 1 562 ? 15.218 5.981 -14.617 1.00 79.94 562 ASP A C 1
ATOM 4354 O O . ASP A 1 562 ? 16.331 6.006 -14.092 1.00 79.94 562 ASP A O 1
ATOM 4358 N N . ASN A 1 563 ? 14.134 6.369 -13.941 1.00 88.06 563 ASN A N 1
ATOM 4359 C CA . ASN A 1 563 ? 14.144 6.841 -12.559 1.00 88.06 563 ASN A CA 1
ATOM 4360 C C . ASN A 1 563 ? 14.135 5.678 -11.552 1.00 88.06 563 ASN A C 1
ATOM 4362 O O . ASN A 1 563 ? 13.351 5.651 -10.606 1.00 88.06 563 ASN A O 1
ATOM 4366 N N . ASN A 1 564 ? 14.991 4.691 -11.791 1.00 90.62 564 ASN A N 1
ATOM 4367 C CA . ASN A 1 564 ? 15.151 3.493 -10.977 1.00 90.62 564 ASN A CA 1
ATOM 4368 C C . ASN A 1 564 ? 16.578 3.432 -10.436 1.00 90.62 564 ASN A C 1
ATOM 4370 O O . ASN A 1 564 ? 17.502 4.012 -11.020 1.00 90.62 564 ASN A O 1
ATOM 4374 N N . LEU A 1 565 ? 16.765 2.663 -9.367 1.00 92.56 565 LEU A N 1
ATOM 4375 C CA . LEU A 1 565 ? 18.099 2.281 -8.925 1.00 92.56 565 LEU A CA 1
ATOM 4376 C C . LEU A 1 565 ? 18.815 1.536 -10.061 1.00 92.56 565 LEU A C 1
ATOM 4378 O O . LEU A 1 565 ? 18.245 0.642 -10.689 1.00 92.56 565 LEU A O 1
ATOM 4382 N N . ASN A 1 566 ? 20.069 1.885 -10.335 1.00 91.50 566 ASN A N 1
ATOM 4383 C CA . ASN A 1 566 ? 20.898 1.071 -11.209 1.00 91.50 566 ASN A CA 1
ATOM 4384 C C . ASN A 1 566 ? 21.339 -0.187 -10.433 1.00 91.50 566 ASN A C 1
ATOM 4386 O O . ASN A 1 566 ? 21.967 -0.048 -9.379 1.00 91.50 566 ASN A O 1
ATOM 4390 N N . PRO A 1 567 ? 21.061 -1.409 -10.933 1.00 85.62 567 PRO A N 1
ATOM 4391 C CA . PRO A 1 567 ? 21.422 -2.649 -10.246 1.00 85.62 567 PRO A CA 1
ATOM 4392 C C . PRO A 1 567 ? 22.905 -2.774 -9.876 1.00 85.62 567 PRO A C 1
ATOM 4394 O O . PRO A 1 567 ? 23.223 -3.446 -8.896 1.00 85.62 567 PRO A O 1
ATOM 4397 N N . ASP A 1 568 ? 23.796 -2.107 -10.616 1.00 92.75 568 ASP A N 1
ATOM 4398 C CA . ASP A 1 568 ? 25.239 -2.117 -10.350 1.00 92.75 568 ASP A CA 1
ATOM 4399 C C . ASP A 1 568 ? 25.607 -1.444 -9.013 1.00 92.75 568 ASP A C 1
ATOM 4401 O O . ASP A 1 568 ? 26.670 -1.734 -8.473 1.00 92.75 568 ASP A O 1
ATOM 4405 N N . TYR A 1 569 ? 24.725 -0.601 -8.455 1.00 96.44 569 TYR A N 1
ATOM 4406 C CA . TYR A 1 569 ? 24.964 0.168 -7.226 1.00 96.44 569 TYR A CA 1
ATOM 4407 C C . TYR A 1 569 ? 24.155 -0.313 -6.010 1.00 96.44 569 TYR A C 1
ATOM 4409 O O . TYR A 1 569 ? 24.048 0.391 -5.007 1.00 96.44 569 TYR A O 1
ATOM 4417 N N . ARG A 1 570 ? 23.574 -1.522 -6.051 1.00 96.19 570 ARG A N 1
ATOM 4418 C CA . ARG A 1 570 ? 22.794 -2.072 -4.919 1.00 96.19 570 ARG A CA 1
ATOM 4419 C C . ARG A 1 570 ? 23.631 -2.254 -3.649 1.00 96.19 570 ARG A C 1
ATOM 4421 O O . ARG A 1 570 ? 23.137 -2.013 -2.550 1.00 96.19 570 ARG A O 1
ATOM 4428 N N . SER A 1 571 ? 24.895 -2.657 -3.797 1.00 97.00 571 SER A N 1
ATOM 4429 C CA . SER A 1 571 ? 25.824 -2.765 -2.664 1.00 97.00 571 SER A CA 1
ATOM 4430 C C . SER A 1 571 ? 26.215 -1.386 -2.133 1.00 97.00 571 SER A C 1
ATOM 4432 O O . SER A 1 571 ? 26.221 -1.185 -0.923 1.00 97.00 571 SER A O 1
ATOM 4434 N N . ASP A 1 572 ? 26.476 -0.423 -3.020 1.00 98.06 572 ASP A N 1
ATOM 4435 C CA . ASP A 1 572 ? 26.831 0.946 -2.630 1.00 98.06 572 ASP A CA 1
ATOM 4436 C C . ASP A 1 572 ? 25.675 1.650 -1.903 1.00 98.06 572 ASP A C 1
ATOM 4438 O O . ASP A 1 572 ? 25.900 2.378 -0.938 1.00 98.06 572 ASP A O 1
ATOM 4442 N N . LEU A 1 573 ? 24.425 1.382 -2.303 1.00 98.50 573 LEU A N 1
ATOM 4443 C CA . LEU A 1 573 ? 23.237 1.848 -1.587 1.00 98.50 573 LEU A CA 1
ATOM 4444 C C . LEU A 1 573 ? 23.178 1.284 -0.157 1.00 98.50 573 LEU A C 1
ATOM 4446 O O . LEU A 1 573 ? 22.838 2.005 0.782 1.00 98.50 573 LEU A O 1
ATOM 4450 N N . ALA A 1 574 ? 23.525 0.008 0.032 1.00 98.75 574 ALA A N 1
ATOM 4451 C CA . ALA A 1 574 ? 23.581 -0.598 1.360 1.00 98.75 574 ALA A CA 1
ATOM 4452 C C . ALA A 1 574 ? 24.665 0.054 2.239 1.00 98.75 574 ALA A C 1
ATOM 4454 O O . ALA A 1 574 ? 24.397 0.396 3.394 1.00 98.75 574 ALA A O 1
ATOM 4455 N N . ASP A 1 575 ? 25.848 0.317 1.681 1.00 98.69 575 ASP A N 1
ATOM 4456 C CA . ASP A 1 575 ? 26.922 1.031 2.379 1.00 98.69 575 ASP A CA 1
ATOM 4457 C C . ASP A 1 575 ? 26.545 2.493 2.685 1.00 98.69 575 ASP A C 1
ATOM 4459 O O . ASP A 1 575 ? 26.898 3.022 3.745 1.00 98.69 575 ASP A O 1
ATOM 4463 N N . TYR A 1 576 ? 25.768 3.139 1.809 1.00 98.81 576 TYR A N 1
ATOM 4464 C CA . TYR A 1 576 ? 25.225 4.479 2.034 1.00 98.81 576 TYR A CA 1
ATOM 4465 C C . TYR A 1 576 ? 24.304 4.506 3.257 1.00 98.81 576 TYR A C 1
ATOM 4467 O O . TYR A 1 576 ? 24.476 5.369 4.124 1.00 98.81 576 TYR A O 1
ATOM 4475 N N . PHE A 1 577 ? 23.397 3.529 3.394 1.00 98.88 577 PHE A N 1
ATOM 4476 C CA . PHE A 1 577 ? 22.582 3.386 4.604 1.00 98.88 577 PHE A CA 1
ATOM 4477 C C . PHE A 1 577 ? 23.445 3.170 5.851 1.00 98.88 577 PHE A C 1
ATOM 4479 O O . PHE A 1 577 ? 23.206 3.825 6.863 1.00 98.88 577 PHE A O 1
ATOM 4486 N N . VAL A 1 578 ? 24.475 2.317 5.792 1.00 98.88 578 VAL A N 1
ATOM 4487 C CA . VAL A 1 578 ? 25.388 2.099 6.928 1.00 98.88 578 VAL A CA 1
ATOM 4488 C C . VAL A 1 578 ? 26.068 3.405 7.355 1.00 98.88 578 VAL A C 1
ATOM 4490 O O . VAL A 1 578 ? 26.042 3.738 8.544 1.00 98.88 578 VAL A O 1
ATOM 4493 N N . LYS A 1 579 ? 26.631 4.181 6.416 1.00 98.75 579 LYS A N 1
ATOM 4494 C CA . LYS A 1 579 ? 27.287 5.465 6.730 1.00 98.75 579 LYS A CA 1
ATOM 4495 C C . LYS A 1 579 ? 26.317 6.483 7.317 1.00 98.75 579 LYS A C 1
ATOM 4497 O O . LYS A 1 579 ? 26.644 7.140 8.306 1.00 98.75 579 LYS A O 1
ATOM 4502 N N . TYR A 1 580 ? 25.119 6.584 6.749 1.00 98.81 580 TYR A N 1
ATOM 4503 C CA . TYR A 1 580 ? 24.058 7.443 7.264 1.00 98.81 580 TYR A CA 1
ATOM 4504 C C . TYR A 1 580 ? 23.670 7.076 8.702 1.00 98.81 580 TYR A C 1
ATOM 4506 O O . TYR A 1 580 ? 23.687 7.945 9.578 1.00 98.81 580 TYR A O 1
ATOM 4514 N N . LEU A 1 581 ? 23.405 5.796 8.972 1.00 98.88 581 LEU A N 1
ATOM 4515 C CA . LEU A 1 581 ? 23.006 5.321 10.297 1.00 98.88 581 LEU A CA 1
ATOM 4516 C C . LEU A 1 581 ? 24.108 5.551 11.336 1.00 98.88 581 LEU A C 1
ATOM 4518 O O . LEU A 1 581 ? 23.830 6.011 12.443 1.00 98.88 581 LEU A O 1
ATOM 4522 N N . GLN A 1 582 ? 25.369 5.299 10.976 1.00 98.75 582 GLN A N 1
ATOM 4523 C CA . GLN A 1 582 ? 26.518 5.568 11.845 1.00 98.75 582 GLN A CA 1
ATOM 4524 C C . GLN A 1 582 ? 26.702 7.066 12.122 1.00 98.75 582 GLN A C 1
ATOM 4526 O O . GLN A 1 582 ? 26.984 7.454 13.262 1.00 98.75 582 GLN A O 1
ATOM 4531 N N . ALA A 1 583 ? 26.529 7.922 11.111 1.00 98.75 583 ALA A N 1
ATOM 4532 C CA . ALA A 1 583 ? 26.638 9.370 11.266 1.00 98.75 583 ALA A CA 1
ATOM 4533 C C . ALA A 1 583 ? 25.537 9.929 12.184 1.00 98.75 583 ALA A C 1
ATOM 4535 O O . ALA A 1 583 ? 25.829 10.708 13.094 1.00 98.75 583 ALA A O 1
ATOM 4536 N N . TYR A 1 584 ? 24.293 9.474 12.017 1.00 98.75 584 TYR A N 1
ATOM 4537 C CA . TYR A 1 584 ? 23.172 9.852 12.881 1.00 98.75 584 TYR A CA 1
ATOM 4538 C C . TYR A 1 584 ? 23.347 9.335 14.315 1.00 98.75 584 TYR A C 1
ATOM 4540 O O . TYR A 1 584 ? 23.168 10.093 15.271 1.00 98.75 584 TYR A O 1
ATOM 4548 N N . ALA A 1 585 ? 23.791 8.086 14.488 1.00 98.38 585 ALA A N 1
ATOM 4549 C CA . ALA A 1 585 ? 24.135 7.545 15.802 1.00 98.38 585 ALA A CA 1
ATOM 4550 C C . ALA A 1 585 ? 25.249 8.359 16.491 1.00 98.38 585 ALA A C 1
ATOM 4552 O O . ALA A 1 585 ? 25.134 8.679 17.675 1.00 98.38 585 ALA A O 1
ATOM 4553 N N . SER A 1 586 ? 26.281 8.779 15.750 1.00 98.06 586 SER A N 1
ATOM 4554 C CA . SER A 1 586 ? 27.374 9.619 16.275 1.00 98.06 586 SER A CA 1
ATOM 4555 C C . SER A 1 586 ? 26.897 11.003 16.729 1.00 98.06 586 SER A C 1
ATOM 4557 O O . SER A 1 586 ? 27.471 11.582 17.650 1.00 98.06 586 SER A O 1
ATOM 4559 N N . ALA A 1 587 ? 25.826 11.521 16.123 1.00 97.38 587 ALA A N 1
ATOM 4560 C CA . ALA A 1 587 ? 25.179 12.769 16.520 1.00 97.38 587 ALA A CA 1
ATOM 4561 C C . ALA A 1 587 ? 24.197 12.607 17.703 1.00 97.38 587 ALA A C 1
ATOM 4563 O O . ALA A 1 587 ? 23.627 13.595 18.164 1.00 97.38 587 ALA A O 1
ATOM 4564 N N . GLY A 1 588 ? 23.996 11.385 18.215 1.00 97.06 588 GLY A N 1
ATOM 4565 C CA . GLY A 1 588 ? 23.041 11.085 19.289 1.00 97.06 588 GLY A CA 1
ATOM 4566 C C . GLY A 1 588 ? 21.609 10.825 18.807 1.00 97.06 588 GLY A C 1
ATOM 4567 O O . GLY A 1 588 ? 20.686 10.790 19.619 1.00 97.06 588 GLY A O 1
ATOM 4568 N N . ALA A 1 589 ? 21.414 10.633 17.501 1.00 96.88 589 ALA A N 1
ATOM 4569 C CA . ALA A 1 589 ? 20.124 10.397 16.861 1.00 96.88 589 ALA A CA 1
ATOM 4570 C C . ALA A 1 589 ? 20.063 9.008 16.215 1.00 96.88 589 ALA A C 1
ATOM 4572 O O . ALA A 1 589 ? 19.766 8.893 15.031 1.00 96.88 589 ALA A O 1
ATOM 4573 N N . SER A 1 590 ? 20.350 7.945 16.974 1.00 97.38 590 SER A N 1
ATOM 4574 C CA . SER A 1 590 ? 20.224 6.570 16.469 1.00 97.38 590 SER A CA 1
ATOM 4575 C C . SER A 1 590 ? 18.861 6.349 15.808 1.00 97.38 590 SER A C 1
ATOM 4577 O O . SER A 1 590 ? 17.839 6.785 16.341 1.00 97.38 590 SER A O 1
ATOM 4579 N N . VAL A 1 591 ? 18.856 5.689 14.654 1.00 98.56 591 VAL A N 1
ATOM 4580 C CA . VAL A 1 591 ? 17.661 5.440 13.840 1.00 98.56 591 VAL A CA 1
ATOM 4581 C C . VAL A 1 591 ? 17.260 3.979 14.014 1.00 98.56 591 VAL A C 1
ATOM 4583 O O . VAL A 1 591 ? 18.077 3.075 13.819 1.00 98.56 591 VAL A O 1
ATOM 4586 N N . ASP A 1 592 ? 16.015 3.748 14.420 1.00 98.50 592 ASP A N 1
ATOM 4587 C CA . ASP A 1 592 ? 15.530 2.426 14.832 1.00 98.50 592 ASP A CA 1
ATOM 4588 C C . ASP A 1 592 ? 15.027 1.600 13.646 1.00 98.50 592 ASP A C 1
ATOM 4590 O O . ASP A 1 592 ? 15.113 0.369 13.659 1.00 98.50 592 ASP A O 1
ATOM 4594 N N . ALA A 1 593 ? 14.528 2.269 12.606 1.00 98.62 593 ALA A N 1
ATOM 4595 C CA . ALA A 1 593 ? 14.058 1.632 11.389 1.00 98.62 593 ALA A CA 1
ATOM 4596 C C . ALA A 1 593 ? 14.368 2.464 10.143 1.00 98.62 593 ALA A C 1
ATOM 4598 O O . ALA A 1 593 ? 14.420 3.693 10.204 1.00 98.62 593 ALA A O 1
ATOM 4599 N N . ILE A 1 594 ? 14.514 1.786 9.007 1.00 98.88 594 ILE A N 1
ATOM 4600 C CA . ILE A 1 594 ? 14.522 2.400 7.682 1.00 98.88 594 ILE A CA 1
ATOM 4601 C C . ILE A 1 594 ? 13.518 1.721 6.755 1.00 98.88 594 ILE A C 1
ATOM 4603 O O . ILE A 1 594 ? 13.277 0.522 6.880 1.00 98.88 594 ILE A O 1
ATOM 4607 N N . THR A 1 595 ? 12.984 2.454 5.788 1.00 98.88 595 THR A N 1
ATOM 4608 C CA . THR A 1 595 ? 12.480 1.874 4.533 1.00 98.88 595 THR A CA 1
ATOM 4609 C C . THR A 1 595 ? 13.540 2.119 3.458 1.00 98.88 595 THR A C 1
ATOM 4611 O O . THR A 1 595 ? 14.332 3.058 3.561 1.00 98.88 595 THR A O 1
ATOM 4614 N N . ILE A 1 596 ? 13.630 1.252 2.444 1.00 98.38 596 ILE A N 1
ATOM 4615 C CA . ILE A 1 596 ? 14.663 1.429 1.406 1.00 98.38 596 ILE A CA 1
ATOM 4616 C C . ILE A 1 596 ? 14.321 2.543 0.409 1.00 98.38 596 ILE A C 1
ATOM 4618 O O . ILE A 1 596 ? 15.199 2.979 -0.331 1.00 98.38 596 ILE A O 1
ATOM 4622 N N . GLN A 1 597 ? 13.053 2.963 0.373 1.00 98.44 597 GLN A N 1
ATOM 4623 C CA . GLN A 1 597 ? 12.515 3.969 -0.532 1.00 98.44 597 GLN A CA 1
ATOM 4624 C C . GLN A 1 597 ? 11.148 4.445 -0.019 1.00 98.44 597 GLN A C 1
ATOM 4626 O O . GLN A 1 597 ? 10.298 3.615 0.297 1.00 98.44 597 GLN A O 1
ATOM 4631 N N . ASN A 1 598 ? 10.931 5.759 -0.000 1.00 98.69 598 ASN A N 1
ATOM 4632 C CA . ASN A 1 598 ? 9.617 6.381 0.146 1.00 98.69 598 ASN A CA 1
ATOM 4633 C C . ASN A 1 598 ? 8.794 6.162 -1.126 1.00 98.69 598 ASN A C 1
ATOM 4635 O O . ASN A 1 598 ? 9.261 6.513 -2.210 1.00 98.69 598 ASN A O 1
ATOM 4639 N N . GLU A 1 599 ? 7.572 5.653 -1.002 1.00 97.38 599 GLU A N 1
ATOM 4640 C CA . GLU A 1 599 ? 6.632 5.499 -2.115 1.00 97.38 599 GLU A CA 1
ATOM 4641 C C . GLU A 1 599 ? 7.259 4.866 -3.370 1.00 97.38 599 GLU A C 1
ATOM 4643 O O . GLU A 1 599 ? 7.298 5.487 -4.430 1.00 97.38 599 GLU A O 1
ATOM 4648 N N . PRO A 1 600 ? 7.760 3.620 -3.308 1.00 96.06 600 PRO A N 1
ATOM 4649 C CA . PRO A 1 600 ? 8.525 2.998 -4.391 1.00 96.06 600 PRO A CA 1
ATOM 4650 C C . PRO A 1 600 ? 7.772 2.834 -5.719 1.00 96.06 600 PRO A C 1
ATOM 4652 O O . PRO A 1 600 ? 8.398 2.521 -6.728 1.00 96.06 600 PRO A O 1
ATOM 4655 N N . LEU A 1 601 ? 6.447 3.026 -5.748 1.00 90.75 601 LEU A N 1
ATOM 4656 C CA . LEU A 1 601 ? 5.663 3.035 -6.994 1.00 90.75 601 LEU A CA 1
ATOM 4657 C C . LEU A 1 601 ? 5.395 4.457 -7.519 1.00 90.75 601 LEU A C 1
ATOM 4659 O O . LEU A 1 601 ? 4.861 4.614 -8.616 1.00 90.75 601 LEU A O 1
ATOM 4663 N N . ASN A 1 602 ? 5.772 5.487 -6.761 1.00 85.31 602 ASN A N 1
ATOM 4664 C CA . ASN A 1 602 ? 5.678 6.883 -7.155 1.00 85.31 602 ASN A CA 1
ATOM 4665 C C . ASN A 1 602 ? 6.959 7.304 -7.897 1.00 85.31 602 ASN A C 1
ATOM 4667 O O . ASN A 1 602 ? 8.060 7.295 -7.351 1.00 85.31 602 ASN A O 1
ATOM 4671 N N . SER A 1 603 ? 6.817 7.673 -9.171 1.00 86.19 603 SER A N 1
ATOM 4672 C CA . SER A 1 603 ? 7.912 8.167 -10.013 1.00 86.19 603 SER A CA 1
ATOM 4673 C C . SER A 1 603 ? 7.468 9.447 -10.702 1.00 86.19 603 SER A C 1
ATOM 4675 O O . SER A 1 603 ? 6.746 9.414 -11.701 1.00 86.19 603 SER A O 1
ATOM 4677 N N . GLN A 1 604 ? 7.880 10.583 -10.140 1.00 84.56 604 GLN A N 1
ATOM 4678 C CA . GLN A 1 604 ? 7.488 11.914 -10.598 1.00 84.56 604 GLN A CA 1
ATOM 4679 C C . GLN A 1 604 ? 8.701 12.830 -10.759 1.00 84.56 604 GLN A C 1
ATOM 4681 O O . GLN A 1 604 ? 9.729 12.673 -10.104 1.00 84.56 604 GLN A O 1
ATOM 4686 N N . SER A 1 605 ? 8.582 13.791 -11.673 1.00 86.12 605 SER A N 1
ATOM 4687 C CA . SER A 1 605 ? 9.556 14.869 -11.837 1.00 86.12 605 SER A CA 1
ATOM 4688 C C . SER A 1 605 ? 9.228 16.033 -10.907 1.00 86.12 605 SER A C 1
ATOM 4690 O O . SER A 1 605 ? 8.056 16.302 -10.662 1.00 86.12 605 SER A O 1
ATOM 4692 N N . GLY A 1 606 ? 10.245 16.789 -10.498 1.00 87.81 606 GLY A N 1
ATOM 4693 C CA . GLY A 1 606 ? 10.079 18.026 -9.728 1.00 87.81 606 GLY A CA 1
ATOM 4694 C C . GLY A 1 606 ? 10.538 17.925 -8.276 1.00 87.81 606 GLY A C 1
ATOM 4695 O O . GLY A 1 606 ? 10.754 18.947 -7.644 1.00 87.81 606 GLY A O 1
ATOM 4696 N N . TYR A 1 607 ? 10.742 16.720 -7.761 1.00 93.56 607 TYR A N 1
ATOM 4697 C CA . TYR A 1 607 ? 11.347 16.463 -6.457 1.00 93.56 607 TYR A CA 1
ATOM 4698 C C . TYR A 1 607 ? 11.964 15.053 -6.463 1.00 93.56 607 TYR A C 1
ATOM 4700 O O . TYR A 1 607 ? 11.709 14.286 -7.404 1.00 93.56 607 TYR A O 1
ATOM 4708 N N . PRO A 1 608 ? 12.803 14.696 -5.475 1.00 96.31 608 PRO A N 1
ATOM 4709 C CA . PRO A 1 608 ? 13.404 13.371 -5.416 1.00 96.31 608 PRO A CA 1
ATOM 4710 C C . PRO A 1 608 ? 12.330 12.276 -5.344 1.00 96.31 608 PRO A C 1
ATOM 4712 O O . PRO A 1 608 ? 11.468 12.287 -4.471 1.00 96.31 608 PRO A O 1
ATOM 4715 N N . THR A 1 609 ? 12.386 11.334 -6.282 1.00 95.25 609 THR A N 1
ATOM 4716 C CA . THR A 1 609 ? 11.610 10.084 -6.289 1.00 95.25 609 THR A CA 1
ATOM 4717 C C . THR A 1 609 ? 12.470 8.982 -6.904 1.00 95.25 609 THR A C 1
ATOM 4719 O O . THR A 1 609 ? 13.386 9.272 -7.686 1.00 95.25 609 THR A O 1
ATOM 4722 N N . MET A 1 610 ? 12.183 7.718 -6.598 1.00 94.31 610 MET A N 1
ATOM 4723 C CA . MET A 1 610 ? 12.818 6.580 -7.258 1.00 94.31 610 MET A CA 1
ATOM 4724 C C . MET A 1 610 ? 11.868 5.385 -7.281 1.00 94.31 610 MET A C 1
ATOM 4726 O O . MET A 1 610 ? 11.376 4.946 -6.244 1.00 94.31 610 MET A O 1
ATOM 4730 N N . TYR A 1 611 ? 11.649 4.830 -8.471 1.00 90.50 611 TYR A N 1
ATOM 4731 C CA . TYR A 1 611 ? 10.813 3.651 -8.636 1.00 90.50 611 TYR A CA 1
ATOM 4732 C C . TYR A 1 611 ? 11.595 2.379 -8.295 1.00 90.50 611 TYR A C 1
ATOM 4734 O O . TYR A 1 611 ? 12.684 2.150 -8.834 1.00 90.50 611 TYR A O 1
ATOM 4742 N N . VAL A 1 612 ? 11.008 1.515 -7.471 1.00 86.88 612 VAL A N 1
ATOM 4743 C CA . VAL A 1 612 ? 11.564 0.210 -7.091 1.00 86.88 612 VAL A CA 1
ATOM 4744 C C . VAL A 1 612 ? 10.470 -0.845 -7.236 1.00 86.88 612 VAL A C 1
ATOM 4746 O O . VAL A 1 612 ? 9.356 -0.671 -6.749 1.00 86.88 612 VAL A O 1
ATOM 4749 N N . TYR A 1 613 ? 10.758 -1.938 -7.943 1.00 81.38 613 TYR A N 1
ATOM 4750 C CA . TYR A 1 613 ? 9.801 -3.042 -8.068 1.00 81.38 613 TYR A CA 1
ATOM 4751 C C . TYR A 1 613 ? 9.737 -3.871 -6.779 1.00 81.38 613 TYR A C 1
ATOM 4753 O O . TYR A 1 613 ? 10.689 -3.905 -6.006 1.00 81.38 613 TYR A O 1
ATOM 4761 N N . ALA A 1 614 ? 8.628 -4.578 -6.551 1.00 78.56 614 ALA A N 1
ATOM 4762 C CA . ALA A 1 614 ? 8.431 -5.349 -5.321 1.00 78.56 614 ALA A CA 1
ATOM 4763 C C . ALA A 1 614 ? 9.443 -6.496 -5.149 1.00 78.56 614 ALA A C 1
ATOM 4765 O O . ALA A 1 614 ? 9.959 -6.704 -4.053 1.00 78.56 614 ALA A O 1
ATOM 4766 N N . ASP A 1 615 ? 9.740 -7.223 -6.228 1.00 68.88 615 ASP A N 1
ATOM 4767 C CA . ASP A 1 615 ? 10.758 -8.278 -6.255 1.00 68.88 615 ASP A CA 1
ATOM 4768 C C . ASP A 1 615 ? 12.160 -7.692 -6.070 1.00 68.88 615 ASP A C 1
ATOM 4770 O O . ASP A 1 615 ? 12.899 -8.135 -5.197 1.00 68.88 615 ASP A O 1
ATOM 4774 N N . GLU A 1 616 ? 12.475 -6.618 -6.796 1.00 84.25 616 GLU A N 1
ATOM 4775 C CA . GLU A 1 616 ? 13.731 -5.884 -6.635 1.00 84.25 616 GLU A CA 1
ATOM 4776 C C . GLU A 1 616 ? 13.929 -5.358 -5.205 1.00 84.25 616 GLU A C 1
ATOM 4778 O O . GLU A 1 616 ? 15.024 -5.456 -4.658 1.00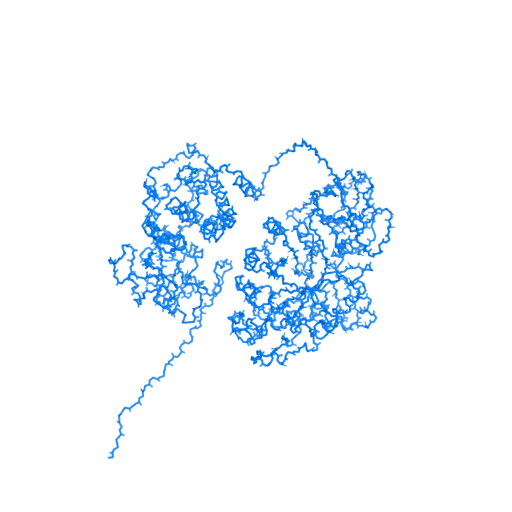 84.25 616 GLU A O 1
ATOM 4783 N N . SER A 1 617 ? 12.881 -4.832 -4.572 1.00 95.94 617 SER A N 1
ATOM 4784 C CA . SER A 1 617 ? 12.923 -4.386 -3.181 1.00 95.94 617 SER A CA 1
ATOM 4785 C C . SER A 1 617 ? 13.212 -5.543 -2.229 1.00 95.94 617 SER A C 1
ATOM 4787 O O . SER A 1 617 ? 13.978 -5.357 -1.286 1.00 95.94 617 SER A O 1
ATOM 4789 N N . GLY A 1 618 ? 12.616 -6.716 -2.460 1.00 87.69 618 GLY A N 1
ATOM 4790 C CA . GLY A 1 618 ? 12.923 -7.930 -1.705 1.00 87.69 618 GLY A CA 1
ATOM 4791 C C . GLY A 1 618 ? 14.390 -8.332 -1.851 1.00 87.69 618 GLY A C 1
ATOM 4792 O O . GLY A 1 618 ? 15.071 -8.521 -0.845 1.00 87.69 618 GLY A O 1
ATOM 4793 N N . ASP A 1 619 ? 14.890 -8.379 -3.085 1.00 85.25 619 ASP A N 1
ATOM 4794 C CA . ASP A 1 619 ? 16.270 -8.762 -3.395 1.00 85.25 619 ASP A CA 1
ATOM 4795 C C . ASP A 1 619 ? 17.286 -7.786 -2.780 1.00 85.25 619 ASP A C 1
ATOM 4797 O O . ASP A 1 619 ? 18.223 -8.210 -2.110 1.00 85.25 619 ASP A O 1
ATOM 4801 N N . ILE A 1 620 ? 17.082 -6.470 -2.923 1.00 96.88 620 ILE A N 1
ATOM 4802 C CA . ILE A 1 620 ? 17.970 -5.444 -2.341 1.00 96.88 620 ILE A CA 1
ATOM 4803 C C . ILE A 1 620 ? 18.053 -5.594 -0.819 1.00 96.88 620 ILE A C 1
ATOM 4805 O O . ILE A 1 620 ? 19.132 -5.467 -0.235 1.00 96.88 620 ILE A O 1
ATOM 4809 N N . ILE A 1 621 ? 16.925 -5.861 -0.157 1.00 98.44 621 ILE A N 1
ATOM 4810 C CA . ILE A 1 621 ? 16.904 -6.040 1.296 1.00 98.44 621 ILE A CA 1
ATOM 4811 C C . ILE A 1 621 ? 17.618 -7.333 1.686 1.00 98.44 621 ILE A C 1
ATOM 4813 O O . ILE A 1 621 ? 18.447 -7.310 2.597 1.00 98.44 621 ILE A O 1
ATOM 4817 N N . ASN A 1 622 ? 17.308 -8.443 1.016 1.00 96.44 622 ASN A N 1
ATOM 4818 C CA . ASN A 1 622 ? 17.833 -9.759 1.361 1.00 96.44 622 ASN A CA 1
ATOM 4819 C C . ASN A 1 622 ? 19.333 -9.899 1.070 1.00 96.44 622 ASN A C 1
ATOM 4821 O O . ASN A 1 622 ? 20.072 -10.431 1.898 1.00 96.44 622 ASN A O 1
ATOM 4825 N N . ASP A 1 623 ? 19.781 -9.401 -0.081 1.00 95.50 623 ASP A N 1
ATOM 4826 C CA . ASP A 1 623 ? 21.121 -9.669 -0.603 1.00 95.50 623 ASP A CA 1
ATOM 4827 C C . ASP A 1 623 ? 22.122 -8.550 -0.279 1.00 95.50 623 ASP A C 1
ATOM 4829 O O . ASP A 1 623 ? 23.331 -8.796 -0.271 1.00 95.50 623 ASP A O 1
ATOM 4833 N N . ASN A 1 624 ? 21.651 -7.327 0.003 1.00 98.31 624 ASN A N 1
ATOM 4834 C CA . ASN A 1 624 ? 22.517 -6.163 0.213 1.00 98.31 624 ASN A CA 1
ATOM 4835 C C . ASN A 1 624 ? 22.279 -5.471 1.563 1.00 98.31 624 ASN A C 1
ATOM 4837 O O . ASN A 1 624 ? 23.143 -5.531 2.438 1.00 98.31 624 ASN A O 1
ATOM 4841 N N . VAL A 1 625 ? 21.127 -4.818 1.755 1.00 98.69 625 VAL A N 1
ATOM 4842 C CA . VAL A 1 625 ? 20.893 -3.929 2.911 1.00 98.69 625 VAL A CA 1
ATOM 4843 C C . VAL A 1 625 ? 20.904 -4.706 4.227 1.00 98.69 625 VAL A C 1
ATOM 4845 O O . VAL A 1 625 ? 21.652 -4.351 5.136 1.00 98.69 625 VAL A O 1
ATOM 4848 N N . GLY A 1 626 ? 20.133 -5.790 4.336 1.00 98.12 626 GLY A N 1
ATOM 4849 C CA . GLY A 1 626 ? 20.063 -6.613 5.545 1.00 98.12 626 GLY A CA 1
ATOM 4850 C C . GLY A 1 626 ? 21.435 -7.136 5.998 1.00 98.12 626 GLY A C 1
ATOM 4851 O O . GLY A 1 626 ? 21.834 -6.881 7.141 1.00 98.12 626 GLY A O 1
ATOM 4852 N N . PRO A 1 627 ? 22.199 -7.815 5.120 1.00 98.19 627 PRO A N 1
ATOM 4853 C CA . PRO A 1 627 ? 23.561 -8.253 5.418 1.00 98.19 627 PRO A CA 1
ATOM 4854 C C . PRO A 1 627 ? 24.524 -7.114 5.781 1.00 98.19 627 PRO A C 1
ATOM 4856 O O . PRO A 1 627 ? 25.313 -7.275 6.714 1.00 98.19 627 PRO A O 1
ATOM 4859 N N . ALA A 1 628 ? 24.460 -5.965 5.099 1.00 98.62 628 ALA A N 1
ATOM 4860 C CA . ALA A 1 628 ? 25.332 -4.824 5.381 1.00 98.62 628 ALA A CA 1
ATOM 4861 C C . ALA A 1 628 ? 25.077 -4.234 6.777 1.00 98.62 628 ALA A C 1
ATOM 4863 O O . ALA A 1 628 ? 26.025 -4.031 7.540 1.00 98.62 628 ALA A O 1
ATOM 4864 N N . LEU A 1 629 ? 23.807 -4.039 7.158 1.00 98.56 629 LEU A N 1
ATOM 4865 C CA . LEU A 1 629 ? 23.443 -3.574 8.502 1.00 98.56 629 LEU A CA 1
ATOM 4866 C C . LEU A 1 629 ? 23.919 -4.555 9.582 1.00 98.56 629 LEU A C 1
ATOM 4868 O O . LEU A 1 629 ? 24.543 -4.143 10.564 1.00 98.56 629 LEU A O 1
ATOM 4872 N N . ALA A 1 630 ? 23.700 -5.857 9.369 1.00 97.44 630 ALA A N 1
ATOM 4873 C CA . ALA A 1 630 ? 24.148 -6.898 10.289 1.00 97.44 630 ALA A CA 1
ATOM 4874 C C . ALA A 1 630 ? 25.681 -6.930 10.424 1.00 97.44 630 ALA A C 1
ATOM 4876 O O . ALA A 1 630 ? 26.205 -7.004 11.536 1.00 97.44 630 ALA A O 1
ATOM 4877 N N . SER A 1 631 ? 26.412 -6.822 9.310 1.00 98.19 631 SER A N 1
ATOM 4878 C CA . SER A 1 631 ? 27.880 -6.784 9.306 1.00 98.19 631 SER A CA 1
ATOM 4879 C C . SER A 1 631 ? 28.437 -5.531 9.984 1.00 98.19 631 SER A C 1
ATOM 4881 O O . SER A 1 631 ? 29.514 -5.585 10.577 1.00 98.19 631 SER A O 1
ATOM 4883 N N . ALA A 1 632 ? 27.720 -4.409 9.909 1.00 98.19 632 ALA A N 1
ATOM 4884 C CA . ALA A 1 632 ? 28.070 -3.170 10.595 1.00 98.19 632 ALA A CA 1
ATOM 4885 C C . ALA A 1 632 ? 27.704 -3.181 12.094 1.00 98.19 632 ALA A C 1
ATOM 4887 O O . ALA A 1 632 ? 28.038 -2.231 12.803 1.00 98.19 632 ALA A O 1
ATOM 4888 N N . GLY A 1 633 ? 27.033 -4.233 12.582 1.00 97.56 633 GLY A N 1
ATOM 4889 C CA . GLY A 1 633 ? 26.568 -4.336 13.966 1.00 97.56 633 GLY A CA 1
ATOM 4890 C C . GLY A 1 633 ? 25.446 -3.352 14.307 1.00 97.56 633 GLY A C 1
ATOM 4891 O O . GLY A 1 633 ? 25.349 -2.920 15.454 1.00 97.56 633 GLY A O 1
ATOM 4892 N N . LEU A 1 634 ? 24.640 -2.955 13.317 1.00 97.12 634 LEU A N 1
ATOM 4893 C CA . LEU A 1 634 ? 23.521 -2.031 13.492 1.00 97.12 634 LEU A CA 1
ATOM 4894 C C . LEU A 1 634 ? 22.232 -2.807 13.787 1.00 97.12 634 LEU A C 1
ATOM 4896 O O . LEU A 1 634 ? 21.856 -3.712 13.046 1.00 97.12 634 LEU A O 1
ATOM 4900 N N . ASP A 1 635 ? 21.519 -2.410 14.843 1.00 95.12 635 ASP A N 1
ATOM 4901 C CA . ASP A 1 635 ? 20.244 -3.030 15.235 1.00 95.12 635 ASP A CA 1
ATOM 4902 C C . ASP A 1 635 ? 19.031 -2.510 14.443 1.00 95.12 635 ASP A C 1
ATOM 4904 O O . ASP A 1 635 ? 17.924 -3.043 14.606 1.00 95.12 635 ASP A O 1
ATOM 4908 N N . THR A 1 636 ? 19.235 -1.491 13.599 1.00 98.00 636 THR A N 1
ATOM 4909 C CA . THR A 1 636 ? 18.215 -0.844 12.766 1.00 98.00 636 THR A CA 1
ATOM 4910 C C . THR A 1 636 ? 17.437 -1.871 11.944 1.00 98.00 636 THR A C 1
ATOM 4912 O O . THR A 1 636 ? 18.015 -2.749 11.304 1.00 98.00 636 THR A O 1
ATOM 4915 N N . LYS A 1 637 ? 16.106 -1.774 11.968 1.00 97.19 637 LYS A N 1
ATOM 4916 C CA . LYS A 1 637 ? 15.205 -2.676 11.236 1.00 97.19 637 LYS A CA 1
ATOM 4917 C C . LYS A 1 637 ? 14.897 -2.150 9.840 1.00 97.19 637 LYS A C 1
ATOM 4919 O O . LYS A 1 637 ? 14.909 -0.943 9.626 1.00 97.19 637 LYS A O 1
ATOM 4924 N N . VAL A 1 638 ? 14.556 -3.045 8.916 1.00 98.62 638 VAL A N 1
ATOM 4925 C CA . VAL A 1 638 ? 14.069 -2.660 7.586 1.00 98.62 638 VAL A CA 1
ATOM 4926 C C . VAL A 1 638 ? 12.560 -2.865 7.529 1.00 98.62 638 VAL A C 1
ATOM 4928 O O . VAL A 1 638 ? 12.072 -3.963 7.773 1.00 98.62 638 VAL A O 1
ATOM 4931 N N . TRP A 1 639 ? 11.800 -1.813 7.251 1.00 98.69 639 TRP A N 1
ATOM 4932 C CA . TRP A 1 639 ? 10.357 -1.892 7.035 1.00 98.69 639 TRP A CA 1
ATOM 4933 C C . TRP A 1 639 ? 10.081 -1.941 5.532 1.00 98.69 639 TRP A C 1
ATOM 4935 O O . TRP A 1 639 ? 10.720 -1.235 4.751 1.00 98.69 639 TRP A O 1
ATOM 4945 N N . ALA A 1 640 ? 9.154 -2.800 5.116 1.00 98.50 640 ALA A N 1
ATOM 4946 C CA . ALA A 1 640 ? 8.795 -2.929 3.709 1.00 98.50 640 ALA A CA 1
ATOM 4947 C C . ALA A 1 640 ? 7.757 -1.884 3.277 1.00 98.50 640 ALA A C 1
ATOM 4949 O O . ALA A 1 640 ? 6.929 -1.440 4.073 1.00 98.50 640 ALA A O 1
ATOM 4950 N N . TYR A 1 641 ? 7.760 -1.619 1.971 1.00 98.44 641 TYR A N 1
ATOM 4951 C CA . TYR A 1 641 ? 6.756 -0.880 1.206 1.00 98.44 641 TYR A CA 1
ATOM 4952 C C . TYR A 1 641 ? 6.760 0.648 1.340 1.00 98.44 641 TYR A C 1
ATOM 4954 O O . TYR A 1 641 ? 7.262 1.275 0.419 1.00 98.44 641 TYR A O 1
ATOM 4962 N N . ASP A 1 642 ? 6.247 1.238 2.425 1.00 98.50 642 ASP A N 1
ATOM 4963 C CA . ASP A 1 642 ? 6.175 2.710 2.606 1.00 98.50 642 ASP A CA 1
ATOM 4964 C C . ASP A 1 642 ? 5.336 3.400 1.510 1.00 98.50 642 ASP A C 1
ATOM 4966 O O . ASP A 1 642 ? 5.780 4.352 0.871 1.00 98.50 642 ASP A O 1
ATOM 4970 N N . HIS A 1 643 ? 4.146 2.851 1.219 1.00 98.50 643 HIS A N 1
ATOM 4971 C CA . HIS A 1 643 ? 3.235 3.389 0.201 1.00 98.50 643 HIS A CA 1
ATOM 4972 C C . HIS A 1 643 ? 1.762 3.012 0.455 1.00 98.50 643 HIS A C 1
ATOM 4974 O O . HIS A 1 643 ? 1.415 2.468 1.500 1.00 98.50 643 HIS A O 1
ATOM 4980 N N . ASN A 1 644 ? 0.870 3.332 -0.482 1.00 96.75 644 ASN A N 1
ATOM 4981 C CA . ASN A 1 644 ? -0.582 3.309 -0.293 1.00 96.75 644 ASN A CA 1
ATOM 4982 C C . ASN A 1 644 ? -1.194 1.905 -0.141 1.00 96.75 644 ASN A C 1
ATOM 4984 O O . ASN A 1 644 ? -0.641 0.898 -0.574 1.00 96.75 644 ASN A O 1
ATOM 4988 N N . THR A 1 645 ? -2.381 1.835 0.459 1.00 93.38 645 THR A N 1
ATOM 4989 C CA . THR A 1 645 ? -3.119 0.588 0.741 1.00 93.38 645 THR A CA 1
ATOM 4990 C C . THR A 1 645 ? -3.651 -0.148 -0.500 1.00 93.38 645 THR A C 1
ATOM 4992 O O . THR A 1 645 ? -4.112 -1.281 -0.381 1.00 93.38 645 THR A O 1
ATOM 4995 N N . ASP A 1 646 ? -3.541 0.440 -1.690 1.00 87.81 646 ASP A N 1
ATOM 4996 C CA . ASP A 1 646 ? -4.072 -0.049 -2.970 1.00 87.81 646 ASP A CA 1
ATOM 4997 C C . ASP A 1 646 ? -3.279 -1.219 -3.590 1.00 87.81 646 ASP A C 1
ATOM 4999 O O . ASP A 1 646 ? -3.843 -2.026 -4.335 1.00 87.81 646 ASP A O 1
ATOM 5003 N N . VAL A 1 647 ? -1.992 -1.383 -3.250 1.00 85.69 647 VAL A N 1
ATOM 5004 C CA . VAL A 1 647 ? -1.141 -2.482 -3.759 1.00 85.69 647 VAL A CA 1
ATOM 5005 C C . VAL A 1 647 ? -0.600 -3.385 -2.634 1.00 85.69 647 VAL A C 1
ATOM 5007 O O . VAL A 1 647 ? 0.615 -3.553 -2.479 1.00 85.69 647 VAL A O 1
ATOM 5010 N N . PRO A 1 648 ? -1.463 -4.083 -1.865 1.00 89.00 648 PRO A N 1
ATOM 5011 C CA . PRO A 1 648 ? -1.026 -4.914 -0.737 1.00 89.00 648 PRO A CA 1
ATOM 5012 C C . PRO A 1 648 ? -0.190 -6.138 -1.140 1.00 89.00 648 PRO A C 1
ATOM 5014 O O . PRO A 1 648 ? 0.462 -6.760 -0.301 1.00 89.00 648 PRO A O 1
ATOM 5017 N N . SER A 1 649 ? -0.161 -6.493 -2.428 1.00 84.38 649 SER A N 1
ATOM 5018 C CA . SER A 1 649 ? 0.733 -7.533 -2.944 1.00 84.38 649 SER A CA 1
ATOM 5019 C C . SER A 1 649 ? 2.211 -7.133 -2.929 1.00 84.38 649 SER A C 1
ATOM 5021 O O . SER A 1 649 ? 3.061 -8.024 -2.922 1.00 84.38 649 SER A O 1
ATOM 5023 N N . TYR A 1 650 ? 2.537 -5.834 -2.929 1.00 93.88 650 TYR A N 1
ATOM 5024 C CA . TYR A 1 650 ? 3.924 -5.368 -2.885 1.00 93.88 650 TYR A CA 1
ATOM 5025 C C . TYR A 1 650 ? 4.615 -5.789 -1.579 1.00 93.88 650 TYR A C 1
ATOM 5027 O O . TYR A 1 650 ? 5.588 -6.542 -1.656 1.00 93.88 650 TYR A O 1
ATOM 5035 N N . PRO A 1 651 ? 4.133 -5.396 -0.378 1.00 96.19 651 PRO A N 1
ATOM 5036 C CA . PRO A 1 651 ? 4.777 -5.804 0.868 1.00 96.19 651 PRO A CA 1
ATOM 5037 C C . PRO A 1 651 ? 4.767 -7.318 1.071 1.00 96.19 651 PRO A C 1
ATOM 5039 O O . PRO A 1 651 ? 5.718 -7.851 1.636 1.00 96.19 651 PRO A O 1
ATOM 5042 N N . GLN A 1 652 ? 3.749 -8.031 0.569 1.00 94.88 652 GLN A N 1
ATOM 5043 C CA . GLN A 1 652 ? 3.756 -9.496 0.600 1.00 94.88 652 GLN A CA 1
ATOM 5044 C C . GLN A 1 652 ? 4.927 -10.071 -0.207 1.00 94.88 652 GLN A C 1
ATOM 5046 O O . GLN A 1 652 ? 5.620 -10.951 0.284 1.00 94.88 652 GLN A O 1
ATOM 5051 N N . THR A 1 653 ? 5.179 -9.547 -1.410 1.00 78.94 653 THR A N 1
ATOM 5052 C CA . THR A 1 653 ? 6.300 -9.993 -2.256 1.00 78.94 653 THR A CA 1
ATOM 5053 C C . THR A 1 653 ? 7.643 -9.753 -1.563 1.00 78.94 653 THR A C 1
ATOM 5055 O O . THR A 1 653 ? 8.505 -10.626 -1.570 1.00 78.94 653 THR A O 1
ATOM 5058 N N . VAL A 1 654 ? 7.805 -8.602 -0.902 1.00 92.00 654 VAL A N 1
ATOM 5059 C CA . VAL A 1 654 ? 9.023 -8.297 -0.137 1.00 92.00 654 VAL A CA 1
ATOM 5060 C C . VAL A 1 654 ? 9.196 -9.259 1.042 1.00 92.00 654 VAL A C 1
ATOM 5062 O O . VAL A 1 654 ? 10.302 -9.747 1.260 1.00 92.00 654 VAL A O 1
ATOM 5065 N N . LEU A 1 655 ? 8.130 -9.569 1.788 1.00 93.94 655 LEU A N 1
ATOM 5066 C CA . LEU A 1 655 ? 8.186 -10.546 2.883 1.00 93.94 655 LEU A CA 1
ATOM 5067 C C . LEU A 1 655 ? 8.524 -11.954 2.387 1.00 93.94 655 LEU A C 1
ATOM 5069 O O . LEU A 1 655 ? 9.335 -12.635 3.015 1.00 93.94 655 LEU A O 1
ATOM 5073 N N . ASP A 1 656 ? 7.938 -12.378 1.267 1.00 82.94 656 ASP A N 1
ATOM 5074 C CA . ASP A 1 656 ? 8.174 -13.703 0.690 1.00 82.94 656 ASP A CA 1
ATOM 5075 C C . ASP A 1 656 ? 9.665 -13.912 0.342 1.00 82.94 656 ASP A C 1
ATOM 5077 O O . ASP A 1 656 ? 10.169 -15.029 0.467 1.00 82.94 656 ASP A O 1
ATOM 5081 N N . THR A 1 657 ? 10.383 -12.839 -0.018 1.00 81.44 657 THR A N 1
ATOM 5082 C CA . THR A 1 657 ? 11.825 -12.866 -0.323 1.00 81.44 657 THR A CA 1
ATOM 5083 C C . THR A 1 657 ? 12.714 -12.583 0.895 1.00 81.44 657 THR A C 1
ATOM 5085 O O . THR A 1 657 ? 13.698 -13.284 1.114 1.00 81.44 657 THR A O 1
ATOM 5088 N N . ALA A 1 658 ? 12.387 -11.570 1.702 1.00 93.06 658 ALA A N 1
ATOM 5089 C CA . ALA A 1 658 ? 13.292 -10.965 2.685 1.00 93.06 658 ALA A CA 1
ATOM 5090 C C . ALA A 1 658 ? 12.774 -11.013 4.136 1.00 93.06 658 ALA A C 1
ATOM 5092 O O . ALA A 1 658 ? 13.210 -10.226 4.980 1.00 93.06 658 ALA A O 1
ATOM 5093 N N . SER A 1 659 ? 11.859 -11.938 4.459 1.00 91.00 659 SER A N 1
ATOM 5094 C CA . SER A 1 659 ? 11.231 -12.075 5.792 1.00 91.00 659 SER A CA 1
ATOM 5095 C C . SER A 1 659 ? 12.201 -12.045 6.981 1.00 91.00 659 SER A C 1
ATOM 5097 O O . SER A 1 659 ? 11.833 -11.579 8.056 1.00 91.00 659 SER A O 1
ATOM 5099 N N . THR A 1 660 ? 13.448 -12.494 6.806 1.00 92.12 660 THR A N 1
ATOM 5100 C CA . THR A 1 660 ? 14.468 -12.484 7.873 1.00 92.12 660 THR A CA 1
ATOM 5101 C C . THR A 1 660 ? 14.842 -11.069 8.330 1.00 92.12 660 THR A C 1
ATOM 5103 O O . THR A 1 660 ? 15.159 -10.866 9.502 1.00 92.12 660 THR A O 1
ATOM 5106 N N . TYR A 1 661 ? 14.785 -10.083 7.432 1.00 95.00 661 TYR A N 1
ATOM 5107 C CA . TYR A 1 661 ? 15.197 -8.701 7.697 1.00 95.00 661 TYR A CA 1
ATOM 5108 C C . TYR A 1 661 ? 14.022 -7.728 7.854 1.00 95.00 661 TYR A C 1
ATOM 5110 O O . TYR A 1 661 ? 14.233 -6.588 8.272 1.00 95.00 661 TYR A O 1
ATOM 5118 N N . VAL A 1 662 ? 12.797 -8.175 7.554 1.00 97.50 662 VAL A N 1
ATOM 5119 C CA . VAL A 1 662 ? 11.599 -7.329 7.467 1.00 97.50 662 VAL A CA 1
ATOM 5120 C C . VAL A 1 662 ? 10.584 -7.689 8.560 1.00 97.50 662 VAL A C 1
ATOM 5122 O O . VAL A 1 662 ? 9.695 -8.511 8.338 1.00 97.50 662 VAL A O 1
ATOM 5125 N N . PRO A 1 663 ? 10.669 -7.078 9.759 1.00 97.62 663 PRO A N 1
ATOM 5126 C CA . PRO A 1 663 ? 9.705 -7.320 10.834 1.00 97.62 663 PRO A CA 1
ATOM 5127 C C . PRO A 1 663 ? 8.405 -6.515 10.692 1.00 97.62 663 PRO A C 1
ATOM 5129 O O . PRO A 1 663 ? 7.457 -6.766 11.440 1.00 97.62 663 PRO A O 1
ATOM 5132 N N . ALA A 1 664 ? 8.357 -5.523 9.795 1.00 98.50 664 ALA A N 1
ATOM 5133 C CA . ALA A 1 664 ? 7.222 -4.615 9.683 1.00 98.50 664 ALA A CA 1
ATOM 5134 C C . ALA A 1 664 ? 6.964 -4.115 8.255 1.00 98.50 664 ALA A C 1
ATOM 5136 O O . ALA A 1 664 ? 7.857 -4.121 7.407 1.00 98.50 664 ALA A O 1
ATOM 5137 N N . VAL A 1 665 ? 5.740 -3.636 8.029 1.00 98.62 665 VAL A N 1
ATOM 5138 C CA . VAL A 1 665 ? 5.278 -2.997 6.791 1.00 98.62 665 VAL A CA 1
ATOM 5139 C C . VAL A 1 665 ? 4.774 -1.584 7.086 1.00 98.62 665 VAL A C 1
ATOM 5141 O O . VAL A 1 665 ? 4.104 -1.350 8.095 1.00 98.62 665 VAL A O 1
ATOM 5144 N N . ALA A 1 666 ? 5.101 -0.657 6.193 1.00 98.69 666 ALA A N 1
ATOM 5145 C CA . ALA A 1 666 ? 4.724 0.748 6.241 1.00 98.69 666 ALA A CA 1
ATOM 5146 C C . ALA A 1 666 ? 3.659 1.074 5.175 1.00 98.69 666 ALA A C 1
ATOM 5148 O O . ALA A 1 666 ? 3.771 0.615 4.036 1.00 98.69 666 ALA A O 1
ATOM 5149 N N . TRP A 1 667 ? 2.641 1.854 5.556 1.00 98.69 667 TRP A N 1
ATOM 5150 C CA . TRP A 1 667 ? 1.468 2.189 4.739 1.00 98.69 667 TRP A CA 1
ATOM 5151 C C . TRP A 1 667 ? 1.182 3.698 4.716 1.00 98.69 667 TRP A C 1
ATOM 5153 O O . TRP A 1 667 ? 1.297 4.364 5.745 1.00 98.69 667 TRP A O 1
ATOM 5163 N N . HIS A 1 668 ? 0.743 4.223 3.572 1.00 98.50 668 HIS A N 1
ATOM 5164 C CA . HIS A 1 668 ? 0.314 5.615 3.371 1.00 98.50 668 HIS A CA 1
ATOM 5165 C C . HIS A 1 668 ? -1.200 5.703 3.110 1.00 98.50 668 HIS A C 1
ATOM 5167 O O . HIS A 1 668 ? -1.863 4.692 2.872 1.00 98.50 668 HIS A O 1
ATOM 5173 N N . CYS A 1 669 ? -1.752 6.918 3.163 1.00 95.69 669 CYS A N 1
ATOM 5174 C CA . CYS A 1 669 ? -3.197 7.176 3.095 1.00 95.69 669 CYS A CA 1
ATOM 5175 C C . CYS A 1 669 ? -3.688 7.818 1.777 1.00 95.69 669 CYS A C 1
ATOM 5177 O O . CYS A 1 669 ? -4.813 8.319 1.736 1.00 95.69 669 CYS A O 1
ATOM 5179 N N . TYR A 1 670 ? -2.857 7.895 0.732 1.00 92.69 670 TYR A N 1
ATOM 5180 C CA . TYR A 1 670 ? -3.116 8.752 -0.436 1.00 92.69 670 TYR A CA 1
ATOM 5181 C C . TYR A 1 670 ? -3.916 8.088 -1.558 1.00 92.69 670 TYR A C 1
ATOM 5183 O O . TYR A 1 670 ? -4.288 8.766 -2.517 1.00 92.69 670 TYR A O 1
ATOM 5191 N N . ALA A 1 671 ? -4.200 6.786 -1.450 1.00 83.12 671 ALA A N 1
ATOM 5192 C CA . ALA A 1 671 ? -5.071 6.099 -2.398 1.00 83.12 671 ALA A CA 1
ATOM 5193 C C . ALA A 1 671 ? -6.447 6.781 -2.464 1.00 83.12 671 ALA A C 1
ATOM 5195 O O . ALA A 1 671 ? -7.042 7.127 -1.441 1.00 83.12 671 ALA A O 1
ATOM 5196 N N . SER A 1 672 ? -6.982 6.950 -3.676 1.00 73.50 672 SER A N 1
ATOM 5197 C CA . SER A 1 672 ? -8.314 7.538 -3.881 1.00 73.50 672 SER A CA 1
ATOM 5198 C C . SER A 1 672 ? -9.437 6.725 -3.227 1.00 73.50 672 SER A C 1
ATOM 5200 O O . SER A 1 672 ? -10.476 7.271 -2.868 1.00 73.50 672 SER A O 1
ATOM 5202 N N . ASP A 1 673 ? -9.214 5.425 -3.073 1.00 72.69 673 ASP A N 1
ATOM 5203 C CA . ASP A 1 673 ? -10.066 4.421 -2.447 1.00 72.69 673 ASP A CA 1
ATOM 5204 C C . ASP A 1 673 ? -9.421 3.874 -1.163 1.00 72.69 673 ASP A C 1
ATOM 5206 O O . ASP A 1 673 ? -9.518 2.686 -0.875 1.00 72.69 673 ASP A O 1
ATOM 5210 N N . ASN A 1 674 ? -8.748 4.742 -0.395 1.00 85.12 674 ASN A N 1
ATOM 5211 C CA . ASN A 1 674 ? -8.036 4.355 0.821 1.00 85.12 674 ASN A CA 1
ATOM 5212 C C . ASN A 1 674 ? -8.892 3.473 1.751 1.00 85.12 674 ASN A C 1
ATOM 5214 O O . ASN A 1 674 ? -9.881 3.932 2.330 1.00 85.12 674 ASN A O 1
ATOM 5218 N N . ASP A 1 675 ? -8.457 2.224 1.933 1.00 88.69 675 ASP A N 1
ATOM 5219 C CA . ASP A 1 675 ? -9.122 1.222 2.761 1.00 88.69 675 ASP A CA 1
ATOM 5220 C C . ASP A 1 675 ? -8.157 0.661 3.810 1.00 88.69 675 ASP A C 1
ATOM 5222 O O . ASP A 1 675 ? -7.221 -0.084 3.515 1.00 88.69 675 ASP A O 1
ATOM 5226 N N . TRP A 1 676 ? -8.414 0.984 5.078 1.00 95.06 676 TRP A N 1
ATOM 5227 C CA . TRP A 1 676 ? -7.634 0.442 6.190 1.00 95.06 676 TRP A CA 1
ATOM 5228 C C . TRP A 1 676 ? -7.929 -1.040 6.464 1.00 95.06 676 TRP A C 1
ATOM 5230 O O . TRP A 1 676 ? -7.110 -1.697 7.105 1.00 95.06 676 TRP A O 1
ATOM 5240 N N . GLY A 1 677 ? -9.039 -1.594 5.960 1.00 94.81 677 GLY A N 1
ATOM 5241 C CA . GLY A 1 677 ? -9.373 -3.020 6.057 1.00 94.81 677 GLY A CA 1
ATOM 5242 C C . GLY A 1 677 ? -8.293 -3.929 5.466 1.00 94.81 677 GLY A C 1
ATOM 5243 O O . GLY A 1 677 ? -8.064 -5.030 5.970 1.00 94.81 677 GLY A O 1
ATOM 5244 N N . VAL A 1 678 ? -7.535 -3.419 4.491 1.00 94.38 678 VAL A N 1
ATOM 5245 C CA . VAL A 1 678 ? -6.361 -4.078 3.906 1.00 94.38 678 VAL A CA 1
ATOM 5246 C C . VAL A 1 678 ? -5.339 -4.498 4.965 1.00 94.38 678 VAL A C 1
ATOM 5248 O O . VAL A 1 678 ? -4.789 -5.596 4.881 1.00 94.38 678 VAL A O 1
ATOM 5251 N N . LEU A 1 679 ? -5.106 -3.685 6.000 1.00 98.06 679 LEU A N 1
ATOM 5252 C CA . LEU A 1 679 ? -4.159 -4.032 7.064 1.00 98.06 679 LEU A CA 1
ATOM 5253 C C . LEU A 1 679 ? -4.680 -5.195 7.925 1.00 98.06 679 LEU A C 1
ATOM 5255 O O . LEU A 1 679 ? -3.892 -6.013 8.405 1.00 98.06 679 LEU A O 1
ATOM 5259 N N . THR A 1 680 ? -5.999 -5.321 8.097 1.00 96.56 680 THR A N 1
ATOM 5260 C CA . THR A 1 680 ? -6.613 -6.474 8.778 1.00 96.56 680 THR A CA 1
ATOM 5261 C C . THR A 1 680 ? -6.451 -7.754 7.956 1.00 96.56 680 THR A C 1
ATOM 5263 O O . THR A 1 680 ? -6.077 -8.799 8.504 1.00 96.56 680 THR A O 1
ATOM 5266 N N . ASP A 1 681 ? -6.657 -7.684 6.640 1.00 89.19 681 ASP A N 1
ATOM 5267 C CA . ASP A 1 681 ? -6.421 -8.811 5.729 1.00 89.19 681 ASP A CA 1
ATOM 5268 C C . ASP A 1 681 ? -4.941 -9.222 5.705 1.00 89.19 681 ASP A C 1
ATOM 5270 O O . ASP A 1 681 ? -4.602 -10.414 5.744 1.00 89.19 681 ASP A O 1
ATOM 5274 N N . PHE A 1 682 ? -4.047 -8.232 5.703 1.00 92.88 682 PHE A N 1
ATOM 5275 C CA . PHE A 1 682 ? -2.609 -8.451 5.735 1.00 92.88 682 PHE A CA 1
ATOM 5276 C C . PHE A 1 682 ? -2.161 -9.082 7.056 1.00 92.88 682 PHE A C 1
ATOM 5278 O O . PHE A 1 682 ? -1.431 -10.073 7.030 1.00 92.88 682 PHE A O 1
ATOM 5285 N N . HIS A 1 683 ? -2.654 -8.588 8.198 1.00 96.69 683 HIS A N 1
ATOM 5286 C CA . HIS A 1 683 ? -2.403 -9.184 9.513 1.00 96.69 683 HIS A CA 1
ATOM 5287 C C . HIS A 1 683 ? -2.898 -10.631 9.578 1.00 96.69 683 HIS A C 1
ATOM 5289 O O . HIS A 1 683 ? -2.185 -11.509 10.054 1.00 96.69 683 HIS A O 1
ATOM 5295 N N . THR A 1 684 ? -4.090 -10.908 9.042 1.00 92.06 684 THR A N 1
ATOM 5296 C CA . THR A 1 684 ? -4.647 -12.271 8.996 1.00 92.06 684 THR A CA 1
ATOM 5297 C C . THR A 1 684 ? -3.710 -13.240 8.269 1.00 92.06 684 THR A C 1
ATOM 5299 O O . THR A 1 684 ? -3.602 -14.405 8.649 1.00 92.06 684 THR A O 1
ATOM 5302 N N . SER A 1 685 ? -3.018 -12.762 7.233 1.00 88.75 685 SER A N 1
ATOM 5303 C CA . SER A 1 685 ? -2.061 -13.557 6.456 1.00 88.75 685 SER A CA 1
ATOM 5304 C C . SER A 1 685 ? -0.651 -13.580 7.059 1.00 88.75 685 SER A C 1
ATOM 5306 O O . SER A 1 685 ? 0.087 -14.536 6.821 1.00 88.75 685 SER A O 1
ATOM 5308 N N . ASN A 1 686 ? -0.285 -12.551 7.830 1.00 93.56 686 ASN A N 1
ATOM 5309 C CA . ASN A 1 686 ? 1.050 -12.317 8.382 1.00 93.56 686 ASN A CA 1
ATOM 5310 C C . ASN A 1 686 ? 0.956 -11.841 9.851 1.00 93.56 686 ASN A C 1
ATOM 5312 O O . ASN A 1 686 ? 1.319 -10.704 10.162 1.00 93.56 686 ASN A O 1
ATOM 5316 N N . PRO A 1 687 ? 0.483 -12.686 10.787 1.00 94.88 687 PRO A N 1
ATOM 5317 C CA . PRO A 1 687 ? 0.106 -12.246 12.137 1.00 94.88 687 PRO A CA 1
ATOM 5318 C C . PRO A 1 687 ? 1.279 -11.736 12.984 1.00 94.88 687 PRO A C 1
ATOM 5320 O O . PRO A 1 687 ? 1.074 -11.023 13.963 1.00 94.88 687 PRO A O 1
ATOM 5323 N N . ASN A 1 688 ? 2.510 -12.088 12.607 1.00 94.88 688 ASN A N 1
ATOM 5324 C CA . ASN A 1 688 ? 3.728 -11.688 13.310 1.00 94.88 688 ASN A CA 1
ATOM 5325 C C . ASN A 1 688 ? 4.391 -10.433 12.720 1.00 94.88 688 ASN A C 1
ATOM 5327 O O . ASN A 1 688 ? 5.388 -9.968 13.268 1.00 94.88 688 ASN A O 1
ATOM 5331 N N . THR A 1 689 ? 3.875 -9.899 11.611 1.00 97.56 689 THR A N 1
ATOM 5332 C CA . THR A 1 689 ? 4.430 -8.709 10.963 1.00 97.56 689 THR A CA 1
ATOM 5333 C C . THR A 1 689 ? 3.743 -7.464 11.509 1.00 97.56 689 THR A C 1
ATOM 5335 O O . THR A 1 689 ? 2.519 -7.336 11.446 1.00 97.56 689 THR A O 1
ATOM 5338 N N . LEU A 1 690 ? 4.534 -6.535 12.048 1.00 98.31 690 LEU A N 1
ATOM 5339 C CA . LEU A 1 690 ? 4.019 -5.254 12.529 1.00 98.31 690 LEU A CA 1
ATOM 5340 C C . LEU A 1 690 ? 3.596 -4.374 11.350 1.00 98.31 690 LEU A C 1
ATOM 5342 O O . LEU A 1 690 ? 4.143 -4.471 10.253 1.00 98.31 690 LEU A O 1
ATOM 5346 N N . GLN A 1 691 ? 2.631 -3.492 11.575 1.00 98.62 691 GLN A N 1
ATOM 5347 C CA . GLN A 1 691 ? 2.133 -2.583 10.546 1.00 98.62 691 GLN A CA 1
ATOM 5348 C C . GLN A 1 691 ? 2.122 -1.159 11.082 1.00 98.62 691 GLN A C 1
ATOM 5350 O O . GLN A 1 691 ? 1.796 -0.945 12.248 1.00 98.62 691 GLN A O 1
ATOM 5355 N N . TYR A 1 692 ? 2.460 -0.183 10.248 1.00 98.81 692 TYR A N 1
ATOM 5356 C CA . TYR A 1 692 ? 2.489 1.229 10.624 1.00 98.81 692 TYR A CA 1
ATOM 5357 C C . TYR A 1 692 ? 1.872 2.073 9.519 1.00 98.81 692 TYR A C 1
ATOM 5359 O O . TYR A 1 692 ? 2.158 1.838 8.349 1.00 98.81 692 TYR A O 1
ATOM 5367 N N . MET A 1 693 ? 1.066 3.072 9.884 1.00 98.56 693 MET A N 1
ATOM 5368 C CA . MET A 1 693 ? 0.753 4.161 8.963 1.00 98.56 693 MET A CA 1
ATOM 5369 C C . MET A 1 693 ? 1.865 5.203 9.095 1.00 98.56 693 MET A C 1
ATOM 5371 O O . MET A 1 693 ? 2.042 5.791 10.165 1.00 98.56 693 MET A O 1
ATOM 5375 N N . THR A 1 694 ? 2.676 5.357 8.054 1.00 98.62 694 THR A N 1
ATOM 5376 C CA . THR A 1 694 ? 3.933 6.111 8.116 1.00 98.62 694 THR A CA 1
ATOM 5377 C C . THR A 1 694 ? 3.855 7.498 7.502 1.00 98.62 694 THR A C 1
ATOM 5379 O O . THR A 1 694 ? 4.715 8.326 7.814 1.00 98.62 694 THR A O 1
ATOM 5382 N N . GLU A 1 695 ? 2.827 7.774 6.700 1.00 98.44 695 GLU A N 1
ATOM 5383 C CA . GLU A 1 695 ? 2.635 9.080 6.086 1.00 98.44 695 GLU A CA 1
ATOM 5384 C C . GLU A 1 695 ? 1.169 9.365 5.729 1.00 98.44 695 GLU A C 1
ATOM 5386 O O . GLU A 1 695 ? 0.483 8.562 5.088 1.00 98.44 695 GLU A O 1
ATOM 5391 N N . CYS A 1 696 ? 0.693 10.542 6.142 1.00 97.75 696 CYS A N 1
ATOM 5392 C CA . CYS A 1 696 ? -0.558 11.129 5.682 1.00 97.75 696 CYS A CA 1
ATOM 5393 C C . CYS A 1 696 ? -0.519 12.658 5.821 1.00 97.75 696 CYS A C 1
ATOM 5395 O O . CYS A 1 696 ? -0.084 13.178 6.850 1.00 97.75 696 CYS A O 1
ATOM 5397 N N . TRP A 1 697 ? -0.972 13.397 4.808 1.00 95.69 697 TRP A N 1
ATOM 5398 C CA . TRP A 1 697 ? -0.822 14.849 4.744 1.00 95.69 697 TRP A CA 1
ATOM 5399 C C . TRP A 1 697 ? -1.985 15.583 5.419 1.00 95.69 697 TRP A C 1
ATOM 5401 O O . TRP A 1 697 ? -3.109 15.081 5.529 1.00 95.69 697 TRP A O 1
ATOM 5411 N N . THR A 1 698 ? -1.692 16.802 5.865 1.00 96.94 698 THR A N 1
ATOM 5412 C CA . THR A 1 698 ? -2.640 17.755 6.452 1.00 96.94 698 THR A CA 1
ATOM 5413 C C . THR A 1 698 ? -2.504 19.107 5.767 1.00 96.94 698 THR A C 1
ATOM 5415 O O . THR A 1 698 ? -1.429 19.471 5.292 1.00 96.94 698 THR A O 1
ATOM 5418 N N . SER A 1 699 ? -3.593 19.872 5.709 1.00 95.75 699 SER A N 1
ATOM 5419 C CA . SER A 1 699 ? -3.648 21.159 5.008 1.00 95.75 699 SER A CA 1
ATOM 5420 C C . SER A 1 699 ? -4.771 22.044 5.542 1.00 95.75 699 SER A C 1
ATOM 5422 O O . SER A 1 699 ? -5.715 21.549 6.158 1.00 95.75 699 SER A O 1
ATOM 5424 N N . PRO A 1 700 ? -4.758 23.363 5.281 1.00 92.31 700 PRO A N 1
ATOM 5425 C CA . PRO A 1 700 ? -5.933 24.197 5.524 1.00 92.31 700 PRO A CA 1
ATOM 5426 C C . PRO A 1 700 ? -7.182 23.731 4.766 1.00 92.31 700 PRO A C 1
ATOM 5428 O O . PRO A 1 700 ? -8.291 24.076 5.161 1.00 92.31 700 PRO A O 1
ATOM 5431 N N . SER A 1 701 ? -6.998 22.974 3.679 1.00 93.12 701 SER A N 1
ATOM 5432 C CA . SER A 1 701 ? -8.080 22.423 2.857 1.00 93.12 701 SER A CA 1
ATOM 5433 C C . SER A 1 701 ? -8.596 21.060 3.330 1.00 93.12 701 SER A C 1
ATOM 5435 O O . SER A 1 701 ? -9.699 20.670 2.946 1.00 93.12 701 SER A O 1
ATOM 5437 N N . THR A 1 702 ? -7.843 20.336 4.167 1.00 94.19 702 THR A N 1
ATOM 5438 C CA . THR A 1 702 ? -8.307 19.059 4.721 1.00 94.19 702 THR A CA 1
ATOM 5439 C C . THR A 1 702 ? -9.366 19.292 5.797 1.00 94.19 702 THR A C 1
ATOM 5441 O O . THR A 1 702 ? -9.346 20.300 6.507 1.00 94.19 702 THR A O 1
ATOM 5444 N N . GLY A 1 703 ? -10.300 18.347 5.939 1.00 93.88 703 GLY A N 1
ATOM 5445 C CA . GLY A 1 703 ? -11.321 18.404 6.985 1.00 93.88 703 GLY A CA 1
ATOM 5446 C C . GLY A 1 703 ? -10.714 18.389 8.392 1.00 93.88 703 GLY A C 1
ATOM 5447 O O . GLY A 1 703 ? -9.631 17.852 8.607 1.00 93.88 703 GLY A O 1
ATOM 5448 N N . TRP A 1 704 ? -11.435 18.938 9.375 1.00 96.12 704 TRP A N 1
ATOM 5449 C CA . TRP A 1 704 ? -10.957 19.041 10.763 1.00 96.12 704 TRP A CA 1
ATOM 5450 C C . TRP A 1 704 ? -10.584 17.686 11.390 1.00 96.12 704 TRP A C 1
ATOM 5452 O O . TRP A 1 704 ? -9.755 17.642 12.297 1.00 96.12 704 TRP A O 1
ATOM 5462 N N . SER A 1 705 ? -11.211 16.596 10.930 1.00 96.50 705 SER A N 1
ATOM 5463 C CA . SER A 1 705 ? -10.995 15.242 11.438 1.00 96.50 705 SER A CA 1
ATOM 5464 C C . SER A 1 705 ? -9.881 14.489 10.720 1.00 96.50 705 SER A C 1
ATOM 5466 O O . SER A 1 705 ? -9.590 13.377 11.143 1.00 96.50 705 SER A O 1
ATOM 5468 N N . GLN A 1 706 ? -9.240 15.056 9.688 1.00 96.50 706 GLN A N 1
ATOM 5469 C CA . GLN A 1 706 ? -8.247 14.364 8.854 1.00 96.50 706 GLN A CA 1
ATOM 5470 C C . GLN A 1 706 ? -7.215 13.610 9.703 1.00 96.50 706 GLN A C 1
ATOM 5472 O O . GLN A 1 706 ? -7.045 12.401 9.552 1.00 96.50 706 GLN A O 1
ATOM 5477 N N . ALA A 1 707 ? -6.601 14.303 10.665 1.00 97.81 707 ALA A N 1
ATOM 5478 C CA . ALA A 1 707 ? -5.588 13.711 11.528 1.00 97.81 707 ALA A CA 1
ATOM 5479 C C . ALA A 1 707 ? -6.124 12.711 12.559 1.00 97.81 707 ALA A C 1
ATOM 5481 O O . ALA A 1 707 ? -5.422 11.776 12.944 1.00 97.81 707 ALA A O 1
ATOM 5482 N N . ALA A 1 708 ? -7.385 12.856 12.973 1.00 98.06 708 ALA A N 1
ATOM 5483 C CA . ALA A 1 708 ? -8.051 11.833 13.770 1.00 98.06 708 ALA A CA 1
ATOM 5484 C C . ALA A 1 708 ? -8.325 10.577 12.931 1.00 98.06 708 ALA A C 1
ATOM 5486 O O . ALA A 1 708 ? -8.100 9.471 13.406 1.00 98.06 708 ALA A O 1
ATOM 5487 N N . ASP A 1 709 ? -8.762 10.742 11.684 1.00 96.69 709 ASP A N 1
ATOM 5488 C CA . ASP A 1 709 ? -9.201 9.660 10.803 1.00 96.69 709 ASP A CA 1
ATOM 5489 C C . ASP A 1 709 ? -8.035 8.768 10.377 1.00 96.69 709 ASP A C 1
ATOM 5491 O O . ASP A 1 709 ? -8.107 7.544 10.524 1.00 96.69 709 ASP A O 1
ATOM 5495 N N . PHE A 1 710 ? -6.918 9.367 9.949 1.00 97.00 710 PHE A N 1
ATOM 5496 C CA . PHE A 1 710 ? -5.715 8.602 9.621 1.00 97.00 710 PHE A CA 1
ATOM 5497 C C . PHE A 1 710 ? -4.990 8.043 10.851 1.00 97.00 710 PHE A C 1
ATOM 5499 O O . PHE A 1 710 ? -4.088 7.229 10.703 1.00 97.00 710 PHE A O 1
ATOM 5506 N N . THR A 1 711 ? -5.357 8.448 12.071 1.00 98.38 711 THR A N 1
ATOM 5507 C CA . THR A 1 711 ? -4.836 7.830 13.301 1.00 98.38 711 THR A CA 1
ATOM 5508 C C . THR A 1 711 ? -5.743 6.684 13.757 1.00 98.38 711 THR A C 1
ATOM 5510 O O . THR A 1 711 ? -5.269 5.597 14.079 1.00 98.38 711 THR A O 1
ATOM 5513 N N . MET A 1 712 ? -7.059 6.901 13.738 1.00 97.94 712 MET A N 1
ATOM 5514 C CA . MET A 1 712 ? -8.087 5.960 14.184 1.00 97.94 712 MET A CA 1
ATOM 5515 C C . MET A 1 712 ? -8.169 4.724 13.283 1.00 97.94 712 MET A C 1
ATOM 5517 O O . MET A 1 712 ? -8.117 3.598 13.778 1.00 97.94 712 MET A O 1
ATOM 5521 N N . GLY A 1 713 ? -8.282 4.927 11.966 1.00 96.94 713 GLY A N 1
ATOM 5522 C CA . GLY A 1 713 ? -8.492 3.853 10.993 1.00 96.94 713 GLY A CA 1
ATOM 5523 C C . GLY A 1 713 ? -7.401 2.775 11.026 1.00 96.94 713 GLY A C 1
ATOM 5524 O O . GLY A 1 713 ? -7.729 1.598 11.197 1.00 96.94 713 GLY A O 1
ATOM 5525 N N . PRO A 1 714 ? -6.105 3.134 10.953 1.00 98.00 714 PRO A N 1
ATOM 5526 C CA . PRO A 1 714 ? -5.022 2.161 11.066 1.00 98.00 714 PRO A CA 1
ATOM 5527 C C . PRO A 1 714 ? -5.007 1.428 12.412 1.00 98.00 714 PRO A C 1
ATOM 5529 O O . PRO A 1 714 ? -4.818 0.214 12.439 1.00 98.00 714 PRO A O 1
ATOM 5532 N N . LEU A 1 715 ? -5.251 2.117 13.536 1.00 98.25 715 LEU A N 1
ATOM 5533 C CA . LEU A 1 715 ? -5.297 1.467 14.855 1.00 98.25 715 LEU A CA 1
ATOM 5534 C C . LEU A 1 715 ? -6.432 0.440 14.950 1.00 98.25 715 LEU A C 1
ATOM 5536 O O . LEU A 1 715 ? -6.243 -0.649 15.498 1.00 98.25 715 LEU A O 1
ATOM 5540 N N . GLN A 1 716 ? -7.600 0.748 14.384 1.00 98.06 716 GLN A N 1
ATOM 5541 C CA . GLN A 1 716 ? -8.702 -0.210 14.278 1.00 98.06 716 GLN A CA 1
ATOM 5542 C C . GLN A 1 716 ? -8.321 -1.431 13.425 1.00 98.06 716 GLN A C 1
ATOM 5544 O O . GLN A 1 716 ? -8.890 -2.504 13.622 1.00 98.06 716 GLN A O 1
ATOM 5549 N N . ASN A 1 717 ? -7.320 -1.310 12.550 1.00 98.12 717 ASN A N 1
ATOM 5550 C CA . ASN A 1 717 ? -6.890 -2.330 11.596 1.00 98.12 717 ASN A CA 1
ATOM 5551 C C . ASN A 1 717 ? -5.434 -2.777 11.808 1.00 98.12 717 ASN A C 1
ATOM 5553 O O . ASN A 1 717 ? -4.673 -2.911 10.861 1.00 98.12 717 ASN A O 1
ATOM 5557 N N . TRP A 1 718 ? -5.039 -3.056 13.050 1.00 98.44 718 TRP A N 1
ATOM 5558 C CA . TRP A 1 718 ? -3.758 -3.708 13.373 1.00 98.44 718 TRP A CA 1
ATOM 5559 C C . TRP A 1 718 ? -2.481 -2.873 13.191 1.00 98.44 718 TRP A C 1
ATOM 5561 O O . TRP A 1 718 ? -1.390 -3.404 13.404 1.00 98.44 718 TRP A O 1
ATOM 5571 N N . ALA A 1 719 ? -2.570 -1.573 12.895 1.00 98.56 719 ALA A N 1
ATOM 5572 C CA . ALA A 1 719 ? -1.390 -0.713 12.910 1.00 98.56 719 ALA A CA 1
ATOM 5573 C C . ALA A 1 719 ? -0.909 -0.441 14.346 1.00 98.56 719 ALA A C 1
ATOM 5575 O O . ALA A 1 719 ? -1.688 -0.095 15.235 1.00 98.56 719 ALA A O 1
ATOM 5576 N N . SER A 1 720 ? 0.395 -0.560 14.568 1.00 98.62 720 SER A N 1
ATOM 5577 C CA . SER A 1 720 ? 1.088 -0.289 15.830 1.00 98.62 720 SER A CA 1
ATOM 5578 C C . SER A 1 720 ? 1.440 1.189 16.022 1.00 98.62 720 SER A C 1
ATOM 5580 O O . SER A 1 720 ? 1.981 1.563 17.061 1.00 98.62 720 SER A O 1
ATOM 5582 N N . GLY A 1 721 ? 1.149 2.048 15.050 1.00 98.38 721 GLY A N 1
ATOM 5583 C CA . GLY A 1 721 ? 1.392 3.481 15.147 1.00 98.38 721 GLY A CA 1
ATOM 5584 C C . GLY A 1 721 ? 0.966 4.228 13.893 1.00 98.38 721 GLY A C 1
ATOM 5585 O O . GLY A 1 721 ? 0.697 3.618 12.855 1.00 98.38 721 GLY A O 1
ATOM 5586 N N . ALA A 1 722 ? 0.905 5.550 14.022 1.00 98.56 722 ALA A N 1
ATOM 5587 C CA . ALA A 1 722 ? 0.482 6.469 12.973 1.00 98.56 722 ALA A CA 1
ATOM 5588 C C . ALA A 1 722 ? 1.338 7.744 12.994 1.00 98.56 722 ALA A C 1
ATOM 5590 O O . ALA A 1 722 ? 1.628 8.282 14.070 1.00 98.56 722 ALA A O 1
ATOM 5591 N N . MET A 1 723 ? 1.725 8.230 11.814 1.00 98.56 723 MET A N 1
ATOM 5592 C CA . MET A 1 723 ? 2.503 9.457 11.645 1.00 98.56 723 MET A CA 1
ATOM 5593 C C . MET A 1 723 ? 1.867 10.384 10.608 1.00 98.56 723 MET A C 1
ATOM 5595 O O . MET A 1 723 ? 1.580 9.964 9.492 1.00 98.56 723 MET A O 1
ATOM 5599 N N . ALA A 1 724 ? 1.670 11.655 10.964 1.00 98.56 724 ALA A N 1
ATOM 5600 C CA . ALA A 1 724 ? 1.382 12.686 9.968 1.00 98.56 724 ALA A CA 1
ATOM 5601 C C . ALA A 1 724 ? 2.618 12.950 9.099 1.00 98.56 724 ALA A C 1
ATOM 5603 O O . ALA A 1 724 ? 3.737 12.617 9.495 1.00 98.56 724 ALA A O 1
ATOM 5604 N N . TRP A 1 725 ? 2.420 13.593 7.946 1.00 98.06 725 TRP A N 1
ATOM 5605 C CA . TRP A 1 725 ? 3.514 13.927 7.048 1.00 98.06 725 TRP A CA 1
ATOM 5606 C C . TRP A 1 725 ? 4.477 14.930 7.697 1.00 98.06 725 TRP A C 1
ATOM 5608 O O . TRP A 1 725 ? 5.445 14.508 8.306 1.00 98.06 725 TRP A O 1
ATOM 5618 N N . THR A 1 726 ? 4.228 16.241 7.669 1.00 97.62 726 THR A N 1
ATOM 5619 C CA . THR A 1 726 ? 5.185 17.211 8.238 1.00 97.62 726 THR A CA 1
ATOM 5620 C C . THR A 1 726 ? 4.844 17.628 9.673 1.00 97.62 726 THR A C 1
ATOM 5622 O O . THR A 1 726 ? 3.704 17.962 10.001 1.00 97.62 726 THR A O 1
ATOM 5625 N N . LEU A 1 727 ? 5.836 17.613 10.567 1.00 98.75 727 LEU A N 1
ATOM 5626 C CA . LEU A 1 727 ? 5.691 18.061 11.954 1.00 98.75 727 LEU A CA 1
ATOM 5627 C C . LEU A 1 727 ? 5.612 19.588 12.043 1.00 98.75 727 LEU A C 1
ATOM 5629 O O . LEU A 1 727 ? 4.844 20.114 12.849 1.00 98.75 727 LEU A O 1
ATOM 5633 N N . GLY A 1 728 ? 6.399 20.290 11.229 1.00 98.31 728 GLY A N 1
ATOM 5634 C CA . GLY A 1 728 ? 6.488 21.743 11.225 1.00 98.31 728 GLY A CA 1
ATOM 5635 C C . GLY A 1 728 ? 6.576 22.330 9.820 1.00 98.31 728 GLY A C 1
ATOM 5636 O O . GLY A 1 728 ? 7.244 21.777 8.949 1.00 98.31 728 GLY A O 1
ATOM 5637 N N . SER A 1 729 ? 5.926 23.472 9.621 1.00 98.31 729 SER A N 1
ATOM 5638 C CA . SER A 1 729 ? 6.047 24.305 8.420 1.00 98.31 729 SER A CA 1
ATOM 5639 C C . SER A 1 729 ? 6.017 25.784 8.806 1.00 98.31 729 SER A C 1
ATOM 5641 O O . SER A 1 729 ? 5.646 26.132 9.931 1.00 98.31 729 SER A O 1
ATOM 5643 N N . ASP A 1 730 ? 6.390 26.674 7.891 1.00 97.81 730 ASP A N 1
ATOM 5644 C CA . ASP A 1 730 ? 6.083 28.094 8.060 1.00 97.81 730 ASP A CA 1
ATOM 5645 C C . ASP A 1 730 ? 4.605 28.390 7.728 1.00 97.81 730 ASP A C 1
ATOM 5647 O O . ASP A 1 730 ? 3.827 27.493 7.384 1.00 97.81 730 ASP A O 1
ATOM 5651 N N . THR A 1 731 ? 4.202 29.657 7.846 1.00 96.38 731 THR A N 1
ATOM 5652 C CA . THR A 1 731 ? 2.837 30.127 7.535 1.00 96.38 731 THR A CA 1
ATOM 5653 C C . THR A 1 731 ? 2.498 30.125 6.039 1.00 96.38 731 THR A C 1
ATOM 5655 O O . THR A 1 731 ? 1.366 30.429 5.670 1.00 96.38 731 THR A O 1
ATOM 5658 N N . SER A 1 732 ? 3.465 29.795 5.180 1.00 95.69 732 SER A N 1
ATOM 5659 C CA . SER A 1 732 ? 3.300 29.555 3.742 1.00 95.69 732 SER A CA 1
ATOM 5660 C C . SER A 1 732 ? 3.515 28.078 3.380 1.00 95.69 732 SER A C 1
ATOM 5662 O O . SER A 1 732 ? 3.679 27.766 2.207 1.00 95.69 732 SER A O 1
ATOM 5664 N N . TYR A 1 733 ? 3.494 27.181 4.375 1.00 95.81 733 TYR A N 1
ATOM 5665 C CA . TYR A 1 733 ? 3.621 25.725 4.225 1.00 95.81 733 TYR A CA 1
ATOM 5666 C C . TYR A 1 733 ? 4.979 25.245 3.692 1.00 95.81 733 TYR A C 1
ATOM 5668 O O . TYR A 1 733 ? 5.095 24.127 3.198 1.00 95.81 733 TYR A O 1
ATOM 5676 N N . GLY A 1 734 ? 6.020 26.068 3.825 1.00 94.25 734 GLY A N 1
ATOM 5677 C CA . GLY A 1 734 ? 7.368 25.770 3.357 1.00 94.25 734 GLY A CA 1
ATOM 5678 C C . GLY A 1 734 ? 8.412 25.633 4.474 1.00 94.25 734 GLY A C 1
ATOM 5679 O O . GLY A 1 734 ? 8.070 25.570 5.664 1.00 94.25 734 GLY A O 1
ATOM 5680 N N . PRO A 1 735 ? 9.705 25.612 4.089 1.00 95.50 735 PRO A N 1
ATOM 5681 C CA . PRO A 1 735 ? 10.205 25.574 2.706 1.00 95.50 735 PRO A CA 1
ATOM 5682 C C . PRO A 1 735 ? 9.907 24.249 1.984 1.00 95.50 735 PRO A C 1
ATOM 5684 O O . PRO A 1 735 ? 9.900 23.188 2.595 1.00 95.50 735 PRO A O 1
ATOM 5687 N N . HIS A 1 736 ? 9.726 24.314 0.669 1.00 95.62 736 HIS A N 1
ATOM 5688 C CA . HIS A 1 736 ? 9.576 23.161 -0.221 1.00 95.62 736 HIS A CA 1
ATOM 5689 C C . HIS A 1 736 ? 10.348 23.419 -1.523 1.00 95.62 736 HIS A C 1
ATOM 5691 O O . HIS A 1 736 ? 10.738 24.562 -1.796 1.00 95.62 736 HIS A O 1
ATOM 5697 N N . LEU A 1 737 ? 10.582 22.377 -2.321 1.00 95.56 737 LEU A N 1
ATOM 5698 C CA . LEU A 1 737 ? 11.295 22.517 -3.589 1.00 95.56 737 LEU A CA 1
ATOM 5699 C C . LEU A 1 737 ? 10.459 23.363 -4.554 1.00 95.56 737 LEU A C 1
ATOM 5701 O O . LEU A 1 737 ? 9.241 23.194 -4.660 1.00 95.56 737 LEU A O 1
ATOM 5705 N N . SER A 1 738 ? 11.096 24.293 -5.271 1.00 92.88 738 SER A N 1
ATOM 5706 C CA . SER A 1 738 ? 10.379 25.131 -6.246 1.00 92.88 738 SER A CA 1
ATOM 5707 C C . SER A 1 738 ? 9.984 24.366 -7.509 1.00 92.88 738 SER A C 1
ATOM 5709 O O . SER A 1 738 ? 9.120 24.812 -8.266 1.00 92.88 738 SER A O 1
ATOM 5711 N N . SER A 1 739 ? 10.609 23.213 -7.744 1.00 88.81 739 SER A N 1
ATOM 5712 C CA . SER A 1 739 ? 10.401 22.366 -8.914 1.00 88.81 739 SER A CA 1
ATOM 5713 C C . SER A 1 739 ? 9.174 21.452 -8.825 1.00 88.81 739 SER A C 1
ATOM 5715 O O . SER A 1 739 ? 8.756 20.924 -9.857 1.00 88.81 739 SER A O 1
ATOM 5717 N N . GLY A 1 740 ? 8.575 21.276 -7.644 1.00 89.19 740 GLY A N 1
ATOM 5718 C CA . GLY A 1 740 ? 7.371 20.470 -7.449 1.00 89.19 740 GLY A CA 1
ATOM 5719 C C . GLY A 1 740 ? 7.259 19.888 -6.041 1.00 89.19 740 GLY A C 1
ATOM 5720 O O . GLY A 1 740 ? 8.090 20.159 -5.179 1.00 89.19 740 GLY A O 1
ATOM 5721 N N . GLY A 1 741 ? 6.233 19.061 -5.835 1.00 88.31 741 GLY A N 1
ATOM 5722 C CA . GLY A 1 741 ? 5.916 18.466 -4.537 1.00 88.31 741 GLY A CA 1
ATOM 5723 C C . GLY A 1 741 ? 4.762 19.173 -3.830 1.00 88.31 741 GLY A C 1
ATOM 5724 O O . GLY A 1 741 ? 4.010 19.915 -4.465 1.00 88.31 741 GLY A O 1
ATOM 5725 N N . CYS A 1 742 ? 4.581 18.913 -2.534 1.00 89.81 742 CYS A N 1
ATOM 5726 C CA . CYS A 1 742 ? 3.455 19.472 -1.798 1.00 89.81 742 CYS A CA 1
ATOM 5727 C C . CYS A 1 742 ? 3.696 20.933 -1.381 1.00 89.81 742 CYS A C 1
ATOM 5729 O O . CYS A 1 742 ? 4.497 21.212 -0.493 1.00 89.81 742 CYS A O 1
ATOM 5731 N N . ASP A 1 743 ? 2.940 21.864 -1.964 1.00 91.38 743 ASP A N 1
ATOM 5732 C CA . ASP A 1 743 ? 2.988 23.308 -1.672 1.00 91.38 743 ASP A CA 1
ATOM 5733 C C . ASP A 1 743 ? 1.918 23.772 -0.661 1.00 91.38 743 ASP A C 1
ATOM 5735 O O . ASP A 1 743 ? 1.836 24.943 -0.295 1.00 91.38 743 ASP A O 1
ATOM 5739 N N . THR A 1 744 ? 1.071 22.848 -0.202 1.00 94.12 744 THR A N 1
ATOM 5740 C CA . THR A 1 744 ? -0.035 23.113 0.736 1.00 94.12 744 THR A CA 1
ATOM 5741 C C . THR A 1 744 ? -0.008 22.206 1.966 1.00 94.12 744 THR A C 1
ATOM 5743 O O . THR A 1 744 ? -0.973 22.183 2.742 1.00 94.12 744 THR A O 1
ATOM 5746 N N . CYS A 1 745 ? 1.089 21.464 2.157 1.00 95.06 745 CYS A N 1
ATOM 5747 C CA . CYS A 1 745 ? 1.291 20.571 3.291 1.00 95.06 745 CYS A CA 1
ATOM 5748 C C . CYS A 1 745 ? 1.587 21.379 4.552 1.00 95.06 745 CYS A C 1
ATOM 5750 O O . CYS A 1 745 ? 2.702 21.838 4.789 1.00 95.06 745 CYS A O 1
ATOM 5752 N N . ARG A 1 746 ? 0.565 21.534 5.390 1.00 96.56 746 ARG A N 1
ATOM 5753 C CA . ARG A 1 746 ? 0.668 22.238 6.665 1.00 96.56 746 ARG A CA 1
ATOM 5754 C C . ARG A 1 746 ? 1.181 21.301 7.744 1.00 96.56 746 ARG A C 1
ATOM 5756 O O . ARG A 1 746 ? 0.623 20.219 7.931 1.00 96.56 746 ARG A O 1
ATOM 5763 N N . GLY A 1 747 ? 2.178 21.758 8.495 1.00 97.94 747 GLY A N 1
ATOM 5764 C CA . GLY A 1 747 ? 2.678 21.035 9.656 1.00 97.94 747 GLY A CA 1
ATOM 5765 C C . GLY A 1 747 ? 1.712 21.019 10.834 1.00 97.94 747 GLY A C 1
ATOM 5766 O O . GLY A 1 747 ? 0.848 21.883 10.978 1.00 97.94 747 GLY A O 1
ATOM 5767 N N . LEU A 1 748 ? 1.905 20.063 11.744 1.00 98.56 748 LEU A N 1
ATOM 5768 C CA . LEU A 1 748 ? 1.215 20.074 13.041 1.00 98.56 748 LEU A CA 1
ATOM 5769 C C . LEU A 1 748 ? 1.533 21.351 13.848 1.00 98.56 748 LEU A C 1
ATOM 5771 O O . LEU A 1 748 ? 0.736 21.785 14.686 1.00 98.56 748 LEU A O 1
ATOM 5775 N N . VAL A 1 749 ? 2.691 21.957 13.580 1.00 98.75 749 VAL A N 1
ATOM 5776 C CA . VAL A 1 749 ? 3.152 23.232 14.128 1.00 98.75 749 VAL A CA 1
ATOM 5777 C C . VAL A 1 749 ? 3.421 24.209 12.986 1.00 98.75 749 VAL A C 1
ATOM 5779 O O . VAL A 1 749 ? 4.236 23.934 12.109 1.00 98.75 749 VAL A O 1
ATOM 5782 N N . GLU A 1 750 ? 2.789 25.375 13.029 1.00 98.44 750 GLU A N 1
ATOM 5783 C CA . GLU A 1 750 ? 3.066 26.475 12.103 1.00 98.44 750 GLU A CA 1
ATOM 5784 C C . GLU A 1 750 ? 3.944 27.514 12.798 1.00 98.44 750 GLU A C 1
ATOM 5786 O O . GLU A 1 750 ? 3.617 27.980 13.895 1.00 98.44 750 GLU A O 1
ATOM 5791 N N . VAL A 1 751 ? 5.057 27.881 12.167 1.00 98.69 751 VAL A N 1
ATOM 5792 C CA . VAL A 1 751 ? 5.995 28.885 12.676 1.00 98.69 751 VAL A CA 1
ATOM 5793 C C . VAL A 1 751 ? 5.886 30.161 11.848 1.00 98.69 751 VAL A C 1
ATOM 5795 O O . VAL A 1 751 ? 6.106 30.159 10.639 1.00 98.69 751 VAL A O 1
ATOM 5798 N N . ASP A 1 752 ? 5.610 31.281 12.509 1.00 98.06 752 ASP A N 1
ATOM 5799 C CA . ASP A 1 752 ? 5.808 32.597 11.911 1.00 98.06 752 ASP A CA 1
ATOM 5800 C C . ASP A 1 752 ? 7.283 32.974 12.080 1.00 98.06 752 ASP A C 1
ATOM 5802 O O . ASP A 1 752 ? 7.718 33.473 13.122 1.00 98.06 752 ASP A O 1
ATOM 5806 N N . THR A 1 753 ? 8.069 32.699 11.042 1.00 95.94 753 THR A N 1
ATOM 5807 C CA . THR A 1 753 ? 9.519 32.932 11.031 1.00 95.94 753 THR A CA 1
ATOM 5808 C C . THR A 1 753 ? 9.878 34.417 11.114 1.00 95.94 753 THR A C 1
ATOM 5810 O O . THR A 1 753 ? 10.968 34.757 11.572 1.00 95.94 753 THR A O 1
ATOM 5813 N N . SER A 1 754 ? 8.960 35.313 10.729 1.00 95.12 754 SER A N 1
ATOM 5814 C CA . SER A 1 754 ? 9.154 36.764 10.821 1.00 95.12 754 SER A CA 1
ATOM 5815 C C . SER A 1 754 ? 8.892 37.280 12.235 1.00 95.12 754 SER A C 1
ATOM 5817 O O . SER A 1 754 ? 9.621 38.145 12.722 1.00 95.12 754 SER A O 1
ATOM 5819 N N . ALA A 1 755 ? 7.865 36.752 12.903 1.00 95.88 755 ALA A N 1
ATOM 5820 C CA . ALA A 1 755 ? 7.534 37.104 14.282 1.00 95.88 755 ALA A CA 1
ATOM 5821 C C . ALA A 1 755 ? 8.369 36.336 15.323 1.00 95.88 755 ALA A C 1
ATOM 5823 O O . ALA A 1 755 ? 8.443 36.766 16.476 1.00 95.88 755 ALA A O 1
ATOM 5824 N N . GLY A 1 756 ? 8.983 35.212 14.942 1.00 95.81 756 GLY A N 1
ATOM 5825 C CA . GLY A 1 756 ? 9.692 34.314 15.856 1.00 95.81 756 GLY A CA 1
ATOM 5826 C C . GLY A 1 756 ? 8.750 33.566 16.804 1.00 95.81 756 GLY A C 1
ATOM 5827 O O . GLY A 1 756 ? 9.139 33.246 17.925 1.00 95.81 756 GLY A O 1
ATOM 5828 N N . THR A 1 757 ? 7.506 33.323 16.384 1.00 98.00 757 THR A N 1
ATOM 5829 C CA . THR A 1 757 ? 6.460 32.667 17.183 1.00 98.00 757 THR A CA 1
ATOM 5830 C C . THR A 1 757 ? 5.959 31.400 16.492 1.00 98.00 757 THR A C 1
ATOM 5832 O O . THR A 1 757 ? 6.229 31.169 15.316 1.00 98.00 757 THR A O 1
ATOM 5835 N N . TYR A 1 758 ? 5.232 30.552 17.219 1.00 98.62 758 TYR A N 1
ATOM 5836 C CA . TYR A 1 758 ? 4.625 29.345 16.661 1.00 98.62 758 TYR A CA 1
ATOM 5837 C C . TYR A 1 758 ? 3.206 29.135 17.188 1.00 98.62 758 TYR A C 1
ATOM 5839 O O . TYR A 1 758 ? 2.825 29.658 18.240 1.00 98.62 758 TYR A O 1
ATOM 5847 N N . SER A 1 759 ? 2.430 28.335 16.464 1.00 98.19 759 SER A N 1
ATOM 5848 C CA . SER A 1 759 ? 1.104 27.884 16.871 1.00 98.19 759 SER A CA 1
ATOM 5849 C C . SER A 1 759 ? 0.876 26.425 16.481 1.00 98.19 759 SER A C 1
ATOM 5851 O O . SER A 1 759 ? 1.526 25.903 15.579 1.00 98.19 759 SER A O 1
ATOM 5853 N N . PHE A 1 760 ? -0.028 25.753 17.188 1.00 98.50 760 PHE A N 1
ATOM 5854 C CA . PHE A 1 760 ? -0.413 24.380 16.875 1.00 98.50 760 PHE A CA 1
ATOM 5855 C C . PHE A 1 760 ? -1.642 24.377 15.972 1.00 98.50 760 PHE A C 1
ATOM 5857 O O . PHE A 1 760 ? -2.660 24.996 16.309 1.00 98.50 760 PHE A O 1
ATOM 5864 N N . ALA A 1 761 ? -1.558 23.640 14.866 1.00 97.50 761 ALA A N 1
ATOM 5865 C CA . ALA A 1 761 ? -2.692 23.391 13.993 1.00 97.50 761 ALA A CA 1
ATOM 5866 C C . ALA A 1 761 ? -3.747 22.530 14.708 1.00 97.50 761 ALA A C 1
ATOM 5868 O O . ALA A 1 761 ? -3.469 21.845 15.695 1.00 97.50 761 ALA A O 1
ATOM 5869 N N . ILE A 1 762 ? -4.977 22.529 14.192 1.00 97.31 762 ILE A N 1
ATOM 5870 C CA . ILE A 1 762 ? -6.037 21.651 14.707 1.00 97.31 762 ILE A CA 1
ATOM 5871 C C . ILE A 1 762 ? -5.611 20.174 14.689 1.00 97.31 762 ILE A C 1
ATOM 5873 O O . ILE A 1 762 ? -5.878 19.446 15.644 1.00 97.31 762 ILE A O 1
ATOM 5877 N N . ASP A 1 763 ? -4.865 19.776 13.659 1.00 98.06 763 ASP A N 1
ATOM 5878 C CA . ASP A 1 763 ? -4.359 18.423 13.442 1.00 98.06 763 ASP A CA 1
ATOM 5879 C C . ASP A 1 763 ? -3.493 17.928 14.609 1.00 98.06 763 ASP A C 1
ATOM 5881 O O . ASP A 1 763 ? -3.643 16.788 15.052 1.00 98.06 763 ASP A O 1
ATOM 5885 N N . TYR A 1 764 ? -2.668 18.812 15.190 1.00 98.69 764 TYR A N 1
ATOM 5886 C CA . TYR A 1 764 ? -1.885 18.509 16.391 1.00 98.69 764 TYR A CA 1
ATOM 5887 C C . TYR A 1 764 ? -2.791 18.074 17.542 1.00 98.69 764 TYR A C 1
ATOM 5889 O O . TYR A 1 764 ? -2.549 17.053 18.182 1.00 98.69 764 TYR A O 1
ATOM 5897 N N . TYR A 1 765 ? -3.855 18.836 17.802 1.00 98.62 765 TYR A N 1
ATOM 5898 C CA . TYR A 1 765 ? -4.768 18.551 18.905 1.00 98.62 765 TYR A CA 1
ATOM 5899 C C . TYR A 1 765 ? -5.591 17.289 18.671 1.00 98.62 765 TYR A C 1
ATOM 5901 O O . TYR A 1 765 ? -5.952 16.639 19.652 1.00 98.62 765 TYR A O 1
ATOM 5909 N N . MET A 1 766 ? -5.889 16.950 17.414 1.00 98.56 766 MET A N 1
ATOM 5910 C CA . MET A 1 766 ? -6.589 15.714 17.065 1.00 98.56 766 MET A CA 1
ATOM 5911 C C . MET A 1 766 ? -5.691 14.495 17.267 1.00 98.56 766 MET A C 1
ATOM 5913 O O . MET A 1 766 ? -6.110 13.546 17.921 1.00 98.56 766 MET A O 1
ATOM 5917 N N . MET A 1 767 ? -4.433 14.538 16.818 1.00 98.19 767 MET A N 1
ATOM 5918 C CA . MET A 1 767 ? -3.483 13.444 17.065 1.00 98.19 767 MET A CA 1
ATOM 5919 C C . MET A 1 767 ? -3.101 13.315 18.542 1.00 98.19 767 MET A C 1
ATOM 5921 O O . MET A 1 767 ? -2.975 12.201 19.053 1.00 98.19 767 MET A O 1
ATOM 5925 N N . ALA A 1 768 ? -2.972 14.436 19.259 1.00 98.56 768 ALA A N 1
ATOM 5926 C CA . ALA A 1 768 ? -2.616 14.444 20.677 1.00 98.56 768 ALA A CA 1
ATOM 5927 C C . ALA A 1 768 ? -3.650 13.732 21.569 1.00 98.56 768 ALA A C 1
ATOM 5929 O O . ALA A 1 768 ? -3.296 13.260 22.650 1.00 98.56 768 ALA A O 1
ATOM 5930 N N . GLN A 1 769 ? -4.906 13.610 21.120 1.00 98.69 769 GLN A N 1
ATOM 5931 C CA . GLN A 1 769 ? -5.939 12.819 21.806 1.00 98.69 769 GLN A CA 1
ATOM 5932 C C . GLN A 1 769 ? -5.662 11.311 21.784 1.00 98.69 769 GLN A C 1
ATOM 5934 O O . GLN A 1 769 ? -6.188 10.584 22.625 1.00 98.69 769 GLN A O 1
ATOM 5939 N N . PHE A 1 770 ? -4.818 10.841 20.868 1.00 98.75 770 PHE A N 1
ATOM 5940 C CA . PHE A 1 770 ? -4.338 9.464 20.839 1.00 98.75 770 PHE A CA 1
ATOM 5941 C C . PHE A 1 770 ? -2.996 9.379 21.555 1.00 98.75 770 PHE A C 1
ATOM 5943 O O . PHE A 1 770 ? -2.861 8.660 22.542 1.00 98.75 770 PHE A O 1
ATOM 5950 N N . SER A 1 771 ? -2.015 10.166 21.111 1.00 98.19 771 SER A N 1
ATOM 5951 C CA . SER A 1 771 ? -0.620 9.999 21.521 1.00 98.19 771 SER A CA 1
ATOM 5952 C C . SER A 1 771 ? -0.374 10.221 23.010 1.00 98.19 771 SER A C 1
ATOM 5954 O O . SER A 1 771 ? 0.401 9.487 23.618 1.00 98.19 771 SER A O 1
ATOM 5956 N N . ARG A 1 772 ? -1.088 11.170 23.625 1.00 97.25 772 ARG A N 1
ATOM 5957 C CA . ARG A 1 772 ? -0.950 11.464 25.056 1.00 97.25 772 ARG A CA 1
ATOM 5958 C C . ARG A 1 772 ? -1.542 10.375 25.952 1.00 97.25 772 ARG A C 1
ATOM 5960 O O . ARG A 1 772 ? -1.103 10.215 27.089 1.00 97.25 772 ARG A O 1
ATOM 5967 N N . PHE A 1 773 ? -2.576 9.684 25.476 1.00 97.94 773 PHE A N 1
ATOM 5968 C CA . PHE A 1 773 ? -3.419 8.813 26.301 1.00 97.94 773 PHE A CA 1
ATOM 5969 C C . PHE A 1 773 ? -3.317 7.328 25.936 1.00 97.94 773 PHE A C 1
ATOM 5971 O O . PHE A 1 773 ? -3.785 6.488 26.700 1.00 97.94 773 PHE A O 1
ATOM 5978 N N . ILE A 1 774 ? -2.690 6.999 24.806 1.00 98.06 774 ILE A N 1
ATOM 5979 C CA . ILE A 1 774 ? -2.340 5.643 24.380 1.00 98.06 774 ILE A CA 1
ATOM 5980 C C . ILE A 1 774 ? -0.803 5.564 24.351 1.00 98.06 774 ILE A C 1
ATOM 5982 O O . ILE A 1 774 ? -0.185 5.780 23.305 1.00 98.06 774 ILE A O 1
ATOM 5986 N N . PRO A 1 775 ? -0.151 5.327 25.505 1.00 95.25 775 PRO A N 1
ATOM 5987 C CA . PRO A 1 775 ? 1.303 5.324 25.595 1.00 95.25 775 PRO A CA 1
ATOM 5988 C C . PRO A 1 775 ? 1.918 4.118 24.875 1.00 95.25 775 PRO A C 1
ATOM 5990 O O . PRO A 1 775 ? 1.265 3.105 24.619 1.00 95.25 775 PRO A O 1
ATOM 5993 N N . SER A 1 776 ? 3.224 4.199 24.613 1.00 94.94 776 SER A N 1
ATOM 5994 C CA . SER A 1 776 ? 3.992 3.067 24.086 1.00 94.94 776 SER A CA 1
ATOM 5995 C C . SER A 1 776 ? 3.815 1.818 24.961 1.00 94.94 776 SER A C 1
ATOM 5997 O O . SER A 1 776 ? 3.861 1.884 26.192 1.00 94.94 776 SER A O 1
ATOM 5999 N N . GLY A 1 777 ? 3.589 0.675 24.319 1.00 96.81 777 GLY A N 1
ATOM 6000 C CA . GLY A 1 777 ? 3.296 -0.602 24.964 1.00 96.81 777 GLY A CA 1
ATOM 6001 C C . GLY A 1 777 ? 1.821 -0.831 25.307 1.00 96.81 777 GLY A C 1
ATOM 6002 O O . GLY A 1 777 ? 1.489 -1.947 25.715 1.00 96.81 777 GLY A O 1
ATOM 6003 N N . ALA A 1 778 ? 0.939 0.161 25.126 1.00 98.38 778 ALA A N 1
ATOM 6004 C CA . ALA A 1 778 ? -0.503 -0.045 25.229 1.00 98.38 778 ALA A CA 1
ATOM 6005 C C . ALA A 1 778 ? -0.973 -1.090 24.207 1.00 98.38 778 ALA A C 1
ATOM 6007 O O . ALA A 1 778 ? -0.447 -1.175 23.100 1.00 98.38 778 ALA A O 1
ATOM 6008 N N . THR A 1 779 ? -1.952 -1.902 24.587 1.00 98.81 779 THR A N 1
ATOM 6009 C CA . THR A 1 779 ? -2.546 -2.931 23.725 1.00 98.81 779 THR A CA 1
ATOM 6010 C C . THR A 1 779 ? -3.872 -2.411 23.200 1.00 98.81 779 THR A C 1
ATOM 6012 O O . THR A 1 779 ? -4.727 -2.049 24.003 1.00 98.81 779 THR A O 1
ATOM 6015 N N . ILE A 1 780 ? -4.047 -2.348 21.880 1.00 98.75 780 ILE A N 1
ATOM 6016 C CA . ILE A 1 780 ? -5.336 -1.983 21.283 1.00 98.75 780 ILE A CA 1
ATOM 6017 C C . ILE A 1 780 ? -6.354 -3.083 21.578 1.00 98.75 780 ILE A C 1
ATOM 6019 O O . ILE A 1 780 ? -6.017 -4.267 21.574 1.00 98.75 780 ILE A O 1
ATOM 6023 N N . LEU A 1 781 ? -7.585 -2.676 21.863 1.00 98.50 781 LEU A N 1
ATOM 6024 C CA . LEU A 1 781 ? -8.686 -3.560 22.215 1.00 98.50 781 LEU A CA 1
ATOM 6025 C C . LEU A 1 781 ? -9.682 -3.650 21.061 1.00 98.50 781 LEU A C 1
ATOM 6027 O O . LEU A 1 781 ? -9.978 -2.650 20.402 1.00 98.50 781 LEU A O 1
ATOM 6031 N N . ASP A 1 782 ? -10.198 -4.851 20.829 1.00 97.62 782 ASP A N 1
ATOM 6032 C CA . ASP A 1 782 ? -11.270 -5.089 19.878 1.00 97.62 782 ASP A CA 1
ATOM 6033 C C . ASP A 1 782 ? -12.556 -4.405 20.345 1.00 97.62 782 ASP A C 1
ATOM 6035 O O . ASP A 1 782 ? -12.856 -4.323 21.540 1.00 97.62 782 ASP A O 1
ATOM 6039 N N . GLY A 1 783 ? -13.316 -3.874 19.397 1.00 95.62 783 GLY A N 1
ATOM 6040 C CA . GLY A 1 783 ? -14.488 -3.076 19.712 1.00 95.62 783 GLY A CA 1
ATOM 6041 C C . GLY A 1 783 ? -15.460 -2.967 18.552 1.00 95.62 783 GLY A C 1
ATOM 6042 O O . GLY A 1 783 ? -15.120 -3.210 17.397 1.00 95.62 783 GLY A O 1
ATOM 6043 N N . SER A 1 784 ? -16.698 -2.596 18.868 1.00 95.25 784 SER A N 1
ATOM 6044 C CA . SER A 1 784 ? -17.772 -2.446 17.886 1.00 95.25 784 SER A CA 1
ATOM 6045 C C . SER A 1 784 ? -18.602 -1.189 18.148 1.00 95.25 784 SER A C 1
ATOM 6047 O O . SER A 1 784 ? -18.462 -0.532 19.181 1.00 95.25 784 SER A O 1
ATOM 6049 N N . GLY A 1 785 ? -19.451 -0.834 17.182 1.00 93.94 785 GLY A N 1
ATOM 6050 C CA . GLY A 1 785 ? -20.297 0.361 17.238 1.00 93.94 785 GLY A CA 1
ATOM 6051 C C . GLY A 1 785 ? -19.681 1.601 16.589 1.00 93.94 785 GLY A C 1
ATOM 6052 O O . GLY A 1 785 ? -20.360 2.614 16.478 1.00 93.94 785 GLY A O 1
ATOM 6053 N N . SER A 1 786 ? -18.438 1.540 16.105 1.00 95.56 786 SER A N 1
ATOM 6054 C CA . SER A 1 786 ? -17.892 2.588 15.232 1.00 95.56 786 SER A CA 1
ATOM 6055 C C . SER A 1 786 ? -18.593 2.578 13.873 1.00 95.56 786 SER A C 1
ATOM 6057 O O . SER A 1 786 ? -18.695 1.527 13.242 1.00 95.56 786 SER A O 1
ATOM 6059 N N . TYR A 1 787 ? -19.057 3.736 13.408 1.00 93.50 787 TYR A N 1
ATOM 6060 C CA . TYR A 1 787 ? -19.714 3.886 12.114 1.00 93.50 787 TYR A CA 1
ATOM 6061 C C . TYR A 1 787 ? -19.608 5.320 11.585 1.00 93.50 787 TYR A C 1
ATOM 6063 O O . TYR A 1 787 ? -19.773 6.288 12.332 1.00 93.50 787 TYR A O 1
ATOM 6071 N N . SER A 1 788 ? -19.402 5.449 10.276 1.00 89.50 788 SER A N 1
ATOM 6072 C CA . SER A 1 788 ? -19.514 6.713 9.548 1.00 89.50 788 SER A CA 1
ATOM 6073 C C . SER A 1 788 ? -20.589 6.592 8.473 1.00 89.50 788 SER A C 1
ATOM 6075 O O . SER A 1 788 ? -20.638 5.610 7.735 1.00 89.50 788 SER A O 1
ATOM 6077 N N . TYR A 1 789 ? -21.472 7.583 8.409 1.00 86.62 789 TYR A N 1
ATOM 6078 C CA . TYR A 1 789 ? -22.507 7.696 7.391 1.00 86.62 789 TYR A CA 1
ATOM 6079 C C . TYR A 1 789 ? -21.912 8.209 6.076 1.00 86.62 789 TYR A C 1
ATOM 6081 O O . TYR A 1 789 ? -20.819 8.773 6.036 1.00 86.62 789 TYR A O 1
ATOM 6089 N N . SER A 1 790 ? -22.662 8.047 4.986 1.00 82.38 790 SER A N 1
ATOM 6090 C CA . SER A 1 790 ? -22.254 8.497 3.649 1.00 82.38 790 SER A CA 1
ATOM 6091 C C . SER A 1 790 ? -22.052 10.012 3.534 1.00 82.38 790 SER A C 1
ATOM 6093 O O . SER A 1 790 ? -21.433 10.470 2.583 1.00 82.38 790 SER A O 1
ATOM 6095 N N . ASP A 1 791 ? -22.596 10.794 4.470 1.00 85.81 791 ASP A N 1
ATOM 6096 C CA . ASP A 1 791 ? -22.414 12.247 4.553 1.00 85.81 791 ASP A CA 1
ATOM 6097 C C . ASP A 1 791 ? -21.175 12.662 5.373 1.00 85.81 791 ASP A C 1
ATOM 6099 O O . ASP A 1 791 ? -20.943 13.851 5.581 1.00 85.81 791 ASP A O 1
ATOM 6103 N N . GLY A 1 792 ? -20.383 11.693 5.845 1.00 85.69 792 GLY A N 1
ATOM 6104 C CA . GLY A 1 792 ? -19.185 11.918 6.653 1.00 85.69 792 GLY A CA 1
ATOM 6105 C C . GLY A 1 792 ? -19.448 12.098 8.152 1.00 85.69 792 GLY A C 1
ATOM 6106 O O . GLY A 1 792 ? -18.487 12.192 8.917 1.00 85.69 792 GLY A O 1
ATOM 6107 N N . THR A 1 793 ? -20.708 12.113 8.600 1.00 94.62 793 THR A N 1
ATOM 6108 C CA . THR A 1 793 ? -21.052 12.165 10.031 1.00 94.62 793 THR A CA 1
ATOM 6109 C C . THR A 1 793 ? -20.955 10.783 10.686 1.00 94.62 793 THR A C 1
ATOM 6111 O O . THR A 1 793 ? -20.774 9.768 10.013 1.00 94.62 793 THR A O 1
ATOM 6114 N N . GLY A 1 794 ? -21.061 10.708 12.014 1.00 96.75 794 GLY A N 1
ATOM 6115 C CA . GLY A 1 794 ? -21.025 9.445 12.757 1.00 96.75 794 GLY A CA 1
ATOM 6116 C C . GLY A 1 794 ? -20.137 9.488 13.996 1.00 96.75 794 GLY A C 1
ATOM 6117 O O . GLY A 1 794 ? -19.637 10.544 14.390 1.00 96.75 794 GLY A O 1
ATOM 6118 N N . ILE A 1 795 ? -19.949 8.316 14.601 1.00 98.38 795 ILE A N 1
ATOM 6119 C CA . ILE A 1 795 ? -19.093 8.107 15.770 1.00 98.38 795 ILE A CA 1
ATOM 6120 C C . ILE A 1 795 ? -18.093 7.009 15.433 1.00 98.38 795 ILE A C 1
ATOM 6122 O O . ILE A 1 795 ? -18.485 5.901 15.075 1.00 98.38 795 ILE A O 1
ATOM 6126 N N . GLN A 1 796 ? -16.804 7.289 15.591 1.00 98.19 796 GLN A N 1
ATOM 6127 C CA . GLN A 1 796 ? -15.754 6.272 15.539 1.00 98.19 796 GLN A CA 1
ATOM 6128 C C . GLN A 1 796 ? -14.995 6.225 16.857 1.00 98.19 796 GLN A C 1
ATOM 6130 O O . GLN A 1 796 ? -14.899 7.232 17.555 1.00 98.19 796 GLN A O 1
ATOM 6135 N N . SER A 1 797 ? -14.452 5.062 17.199 1.00 98.62 797 SER A N 1
ATOM 6136 C CA . SER A 1 797 ? -13.713 4.879 18.440 1.00 98.62 797 SER A CA 1
ATOM 6137 C C . SER A 1 797 ? -12.609 3.841 18.338 1.00 98.62 797 SER A C 1
ATOM 6139 O O . SER A 1 797 ? -12.754 2.833 17.646 1.00 98.62 797 SER A O 1
ATOM 6141 N N . VAL A 1 798 ? -11.564 4.026 19.134 1.00 98.56 798 VAL A N 1
ATOM 6142 C CA . VAL A 1 798 ? -10.559 3.002 19.419 1.00 98.56 798 VAL A CA 1
ATOM 6143 C C . VAL A 1 798 ? -10.286 2.991 20.912 1.00 98.56 798 VAL A C 1
ATOM 6145 O O . VAL A 1 798 ? -10.303 4.038 21.563 1.00 98.56 798 VAL A O 1
ATOM 6148 N N . ALA A 1 799 ? -10.049 1.804 21.459 1.00 98.62 799 ALA A N 1
ATOM 6149 C CA . ALA A 1 799 ? -9.730 1.638 22.862 1.00 98.62 799 ALA A CA 1
ATOM 6150 C C . ALA A 1 799 ? -8.387 0.934 23.052 1.00 98.62 799 ALA A C 1
ATOM 6152 O O . ALA A 1 799 ? -7.943 0.171 22.192 1.00 98.62 799 ALA A O 1
ATOM 6153 N N . SER A 1 800 ? -7.748 1.183 24.191 1.00 98.69 800 SER A N 1
ATOM 6154 C CA . SER A 1 800 ? -6.511 0.517 24.586 1.00 98.69 800 SER A CA 1
ATOM 6155 C C . SER A 1 800 ? -6.529 0.103 26.051 1.00 98.69 800 SER A C 1
ATOM 6157 O O . SER A 1 800 ? -7.126 0.775 26.890 1.00 98.69 800 SER A O 1
ATOM 6159 N N . LEU A 1 801 ? -5.819 -0.979 26.363 1.00 98.38 801 LEU A N 1
ATOM 6160 C CA . LEU A 1 801 ? -5.348 -1.299 27.704 1.00 98.38 801 LEU A CA 1
ATOM 6161 C C . LEU A 1 801 ? -3.909 -0.799 27.843 1.00 98.38 801 LEU A C 1
ATOM 6163 O O . LEU A 1 801 ? -3.002 -1.265 27.147 1.00 98.38 801 LEU A O 1
ATOM 6167 N N . ASN A 1 802 ? -3.696 0.150 28.743 1.00 97.19 802 ASN A N 1
ATOM 6168 C CA . ASN A 1 802 ? -2.397 0.770 28.955 1.00 97.19 802 ASN A CA 1
ATOM 6169 C C . ASN A 1 802 ? -1.516 -0.085 29.884 1.00 97.19 802 ASN A C 1
ATOM 6171 O O . ASN A 1 802 ? -2.037 -0.878 30.673 1.00 97.19 802 ASN A O 1
ATOM 6175 N N . PRO A 1 803 ? -0.178 0.081 29.853 1.00 95.06 803 PRO A N 1
ATOM 6176 C CA . PRO A 1 803 ? 0.735 -0.694 30.701 1.00 95.06 803 PRO A CA 1
ATOM 6177 C C . PRO A 1 803 ? 0.505 -0.538 32.211 1.00 95.06 803 PRO A C 1
ATOM 6179 O O . PRO A 1 803 ? 0.879 -1.421 32.979 1.00 95.06 803 PRO A O 1
ATOM 6182 N N . ASP A 1 804 ? -0.102 0.569 32.644 1.00 92.50 804 ASP A N 1
ATOM 6183 C CA . ASP A 1 804 ? -0.477 0.819 34.042 1.00 92.50 804 ASP A CA 1
ATOM 6184 C C . ASP A 1 804 ? -1.836 0.202 34.437 1.00 92.50 804 ASP A C 1
ATOM 6186 O O . ASP A 1 804 ? -2.280 0.351 35.576 1.00 92.50 804 ASP A O 1
ATOM 6190 N N . GLY A 1 805 ? -2.492 -0.498 33.508 1.00 93.56 805 GLY A N 1
ATOM 6191 C CA . GLY A 1 805 ? -3.785 -1.152 33.688 1.00 93.56 805 GLY A CA 1
ATOM 6192 C C . GLY A 1 805 ? -4.999 -0.262 33.410 1.00 93.56 805 GLY A C 1
ATOM 6193 O O . GLY A 1 805 ? -6.118 -0.773 33.416 1.00 93.56 805 GLY A O 1
ATOM 6194 N N . THR A 1 806 ? -4.823 1.040 33.160 1.00 95.06 806 THR A N 1
ATOM 6195 C CA . THR A 1 806 ? -5.935 1.921 32.759 1.00 95.06 806 THR A CA 1
ATOM 6196 C C . THR A 1 806 ? -6.448 1.561 31.367 1.00 95.06 806 THR A C 1
ATOM 6198 O O . THR A 1 806 ? -5.707 1.018 30.544 1.00 95.06 806 THR A O 1
ATOM 6201 N N . ARG A 1 807 ? -7.723 1.862 31.087 1.00 96.94 807 ARG A N 1
ATOM 6202 C CA . ARG A 1 807 ? -8.274 1.746 29.729 1.00 96.94 807 ARG A CA 1
ATOM 6203 C C . ARG A 1 807 ? -8.475 3.127 29.136 1.00 96.94 807 ARG A C 1
ATOM 6205 O O . ARG A 1 807 ? -9.079 3.977 29.781 1.00 96.94 807 ARG A O 1
ATOM 6212 N N . THR A 1 808 ? -8.016 3.343 27.914 1.00 98.19 808 THR A N 1
ATOM 6213 C CA . THR A 1 808 ? -8.294 4.572 27.166 1.00 98.19 808 THR A CA 1
ATOM 6214 C C . THR A 1 808 ? -9.356 4.279 26.119 1.00 98.19 808 THR A C 1
ATOM 6216 O O . THR A 1 808 ? -9.295 3.237 25.476 1.00 98.19 808 THR A O 1
ATOM 6219 N N . VAL A 1 809 ? -10.319 5.181 25.932 1.00 98.69 809 VAL A N 1
ATOM 6220 C CA . VAL A 1 809 ? -11.287 5.136 24.827 1.00 98.69 809 VAL A CA 1
ATOM 6221 C C . VAL A 1 809 ? -11.263 6.490 24.132 1.00 98.69 809 VAL A C 1
ATOM 6223 O O . VAL A 1 809 ? -11.686 7.488 24.710 1.00 98.69 809 VAL A O 1
ATOM 6226 N N . VAL A 1 810 ? -10.744 6.532 22.908 1.00 98.88 810 VAL A N 1
ATOM 6227 C CA . VAL A 1 810 ? -10.745 7.730 22.060 1.00 98.88 810 VAL A CA 1
ATOM 6228 C C . VAL A 1 810 ? -11.983 7.674 21.177 1.00 98.88 810 VAL A C 1
ATOM 6230 O O . VAL A 1 810 ? -12.217 6.657 20.527 1.00 98.88 810 VAL A O 1
ATOM 6233 N N . ILE A 1 811 ? -12.781 8.741 21.160 1.00 98.88 811 ILE A N 1
ATOM 6234 C CA . ILE A 1 811 ? -14.074 8.808 20.474 1.00 98.88 811 ILE A CA 1
ATOM 6235 C C . ILE A 1 811 ? -14.105 10.052 19.587 1.00 98.88 811 ILE A C 1
ATOM 6237 O O . ILE A 1 811 ? -14.020 11.174 20.082 1.00 98.88 811 ILE A O 1
ATOM 6241 N N . THR A 1 812 ? -14.280 9.864 18.283 1.00 98.75 812 THR A N 1
ATOM 6242 C CA . THR A 1 812 ? -14.488 10.946 17.317 1.00 98.75 812 THR A CA 1
ATOM 6243 C C . THR A 1 812 ? -15.981 11.104 17.056 1.00 98.75 812 THR A C 1
ATOM 6245 O O . THR A 1 812 ? -16.603 10.198 16.503 1.00 98.75 812 THR A O 1
ATOM 6248 N N . ASN A 1 813 ? -16.551 12.253 17.419 1.00 98.56 813 ASN A N 1
ATOM 6249 C CA . ASN A 1 813 ? -17.919 12.640 17.084 1.00 98.56 813 ASN A CA 1
ATOM 6250 C C . ASN A 1 813 ? -17.917 13.608 15.905 1.00 98.56 813 ASN A C 1
ATOM 6252 O O . ASN A 1 813 ? -17.471 14.745 16.039 1.00 98.56 813 ASN A O 1
ATOM 6256 N N . LYS A 1 814 ? -18.446 13.159 14.764 1.00 98.19 814 LYS A N 1
ATOM 6257 C CA . LYS A 1 814 ? -18.574 13.951 13.531 1.00 98.19 814 LYS A CA 1
ATOM 6258 C C . LYS A 1 814 ? -19.975 14.526 13.327 1.00 98.19 814 LYS A C 1
ATOM 6260 O O . LYS A 1 814 ? -20.289 15.017 12.248 1.00 98.19 814 LYS A O 1
ATOM 6265 N N . PHE A 1 815 ? -20.841 14.439 14.334 1.00 98.19 815 PHE A N 1
ATOM 6266 C CA . PHE A 1 815 ? -22.120 15.131 14.314 1.00 98.19 815 PHE A CA 1
ATOM 6267 C C . PHE A 1 815 ? -21.957 16.599 14.708 1.00 98.19 815 PHE A C 1
ATOM 6269 O O . PHE A 1 815 ? -21.151 16.955 15.570 1.00 98.19 815 PHE A O 1
ATOM 6276 N N . GLY A 1 816 ? -22.809 17.445 14.128 1.00 97.25 816 GLY A N 1
ATOM 6277 C CA . GLY A 1 816 ? -22.975 18.850 14.514 1.00 97.25 816 GLY A CA 1
ATOM 6278 C C . GLY A 1 816 ? -23.790 19.049 15.797 1.00 97.25 816 GLY A C 1
ATOM 6279 O O . GLY A 1 816 ? -24.433 20.082 15.945 1.00 97.25 816 GLY A O 1
ATOM 6280 N N . ASN A 1 817 ? -23.831 18.046 16.675 1.00 97.69 817 ASN A N 1
ATOM 6281 C CA . ASN A 1 817 ? -24.456 18.101 17.989 1.00 97.69 817 ASN A CA 1
ATOM 6282 C C . ASN A 1 817 ? -23.731 17.161 18.959 1.00 97.69 817 ASN A C 1
ATOM 6284 O O . ASN A 1 817 ? -23.041 16.222 18.553 1.00 97.69 817 ASN A O 1
ATOM 6288 N N . ASP A 1 818 ? -23.904 17.414 20.252 1.00 98.25 818 ASP A N 1
ATOM 6289 C CA . ASP A 1 818 ? -23.357 16.545 21.285 1.00 98.25 818 ASP A CA 1
ATOM 6290 C C . ASP A 1 818 ? -24.073 15.196 21.288 1.00 98.25 818 ASP A C 1
ATOM 6292 O O . ASP A 1 818 ? -25.289 15.115 21.078 1.00 98.25 818 ASP A O 1
ATOM 6296 N N . VAL A 1 819 ? -23.311 14.143 21.559 1.00 98.25 819 VAL A N 1
ATOM 6297 C CA . VAL A 1 819 ? -23.804 12.769 21.619 1.00 98.25 819 VAL A CA 1
ATOM 6298 C C . VAL A 1 819 ? -23.522 12.202 23.000 1.00 98.25 819 VAL A C 1
ATOM 6300 O O . VAL A 1 819 ? -22.416 12.326 23.522 1.00 98.25 819 VAL A O 1
ATOM 6303 N N . TYR A 1 820 ? -24.518 11.559 23.599 1.00 97.94 820 TYR A N 1
ATOM 6304 C CA . TYR A 1 820 ? -24.340 10.798 24.825 1.00 97.94 820 TYR A CA 1
ATOM 6305 C C . TYR A 1 820 ? -23.920 9.372 24.478 1.00 97.94 820 TYR A C 1
ATOM 6307 O O . TYR A 1 820 ? -24.711 8.587 23.952 1.00 97.94 820 TYR A O 1
ATOM 6315 N N . VAL A 1 821 ? -22.657 9.045 24.717 1.00 98.25 821 VAL A N 1
ATOM 6316 C CA . VAL A 1 821 ? -22.089 7.743 24.370 1.00 98.25 821 VAL A CA 1
ATOM 6317 C C . VAL A 1 821 ? -22.121 6.838 25.592 1.00 98.25 821 VAL A C 1
ATOM 6319 O O . VAL A 1 821 ? -21.804 7.279 26.694 1.00 98.25 821 VAL A O 1
ATOM 6322 N N . THR A 1 822 ? -22.465 5.571 25.391 1.00 97.88 822 THR A N 1
ATOM 6323 C CA . THR A 1 822 ? -22.285 4.498 26.371 1.00 97.88 822 THR A CA 1
ATOM 6324 C C . THR A 1 822 ? -21.287 3.489 25.809 1.00 97.88 822 THR A C 1
ATOM 6326 O O . THR A 1 822 ? -21.398 3.060 24.662 1.00 97.88 822 THR A O 1
ATOM 6329 N N . VAL A 1 823 ? -20.295 3.128 26.619 1.00 97.94 823 VAL A N 1
ATOM 6330 C CA . VAL A 1 823 ? -19.243 2.157 26.321 1.00 97.94 823 VAL A CA 1
ATOM 6331 C C . VAL A 1 823 ? -19.418 0.963 27.253 1.00 97.94 823 VAL A C 1
ATOM 6333 O O . VAL A 1 823 ? -19.249 1.085 28.468 1.00 97.94 823 VAL A O 1
ATOM 6336 N N . SER A 1 824 ? -19.743 -0.191 26.677 1.00 97.19 824 SER A N 1
ATOM 6337 C CA . SER A 1 824 ? -19.832 -1.469 27.391 1.00 97.19 824 SER A CA 1
ATOM 6338 C C . SER A 1 824 ? -18.510 -2.222 27.290 1.00 97.19 824 SER A C 1
ATOM 6340 O O . SER A 1 824 ? -18.034 -2.484 26.185 1.00 97.19 824 SER A O 1
ATOM 6342 N N . LEU A 1 825 ? -17.914 -2.574 28.427 1.00 96.06 825 LEU A N 1
ATOM 6343 C CA . LEU A 1 825 ? -16.651 -3.306 28.490 1.00 96.06 825 LEU A CA 1
ATOM 6344 C C . LEU A 1 825 ? -16.896 -4.818 28.607 1.00 96.06 825 LEU A C 1
ATOM 6346 O O . LEU A 1 825 ? -17.807 -5.245 29.317 1.00 96.06 825 LEU A O 1
ATOM 6350 N N . GLY A 1 826 ? -16.066 -5.636 27.957 1.00 93.88 826 GLY A N 1
ATOM 6351 C CA . GLY A 1 826 ? -16.125 -7.104 28.012 1.00 93.88 826 GLY A CA 1
ATOM 6352 C C . GLY A 1 826 ? -15.994 -7.670 29.433 1.00 93.88 826 GLY A C 1
ATOM 6353 O O . GLY A 1 826 ? -16.595 -8.691 29.760 1.00 93.88 826 GLY A O 1
ATOM 6354 N N . SER A 1 827 ? -15.291 -6.955 30.315 1.00 91.25 827 SER A N 1
ATOM 6355 C CA . SER A 1 827 ? -15.206 -7.216 31.759 1.00 91.25 827 SER A CA 1
ATOM 6356 C C . SER A 1 827 ? -16.509 -6.969 32.538 1.00 91.25 827 SER A C 1
ATOM 6358 O O . SER A 1 827 ? -16.578 -7.281 33.727 1.00 91.25 827 SER A O 1
ATOM 6360 N N . GLY A 1 828 ? -17.548 -6.428 31.893 1.00 90.69 828 GLY A N 1
ATOM 6361 C CA . GLY A 1 828 ? -18.880 -6.210 32.462 1.00 90.69 828 GLY A CA 1
ATOM 6362 C C . GLY A 1 828 ? -19.116 -4.820 33.057 1.00 90.69 828 GLY A C 1
ATOM 6363 O O . GLY A 1 828 ? -20.204 -4.557 33.564 1.00 90.69 828 GLY A O 1
ATOM 6364 N N . ALA A 1 829 ? -18.126 -3.925 33.013 1.00 91.31 829 ALA A N 1
ATOM 6365 C CA . ALA A 1 829 ? -18.313 -2.529 33.401 1.00 91.31 829 ALA A CA 1
ATOM 6366 C C . ALA A 1 829 ? -18.912 -1.709 32.249 1.00 91.31 829 ALA A C 1
ATOM 6368 O O . ALA A 1 829 ? -18.564 -1.899 31.089 1.00 91.31 829 ALA A O 1
ATOM 6369 N N . GLU A 1 830 ? -19.754 -0.737 32.581 1.00 94.25 830 GLU A N 1
ATOM 6370 C CA . GLU A 1 830 ? -20.288 0.236 31.626 1.00 94.25 830 GLU A CA 1
ATOM 6371 C C . GLU A 1 830 ? -19.878 1.648 32.035 1.00 94.25 830 GLU A C 1
ATOM 6373 O O . GLU A 1 830 ? -19.805 1.967 33.229 1.00 94.25 830 GLU A O 1
ATOM 6378 N N . TRP A 1 831 ? -19.633 2.494 31.039 1.00 96.06 831 TRP A N 1
ATOM 6379 C CA . TRP A 1 831 ? -19.313 3.907 31.214 1.00 96.06 831 TRP A CA 1
ATOM 6380 C C . TRP A 1 831 ? -20.101 4.746 30.224 1.00 96.06 831 TRP A C 1
ATOM 6382 O O . TRP A 1 831 ? -20.155 4.405 29.048 1.00 96.06 831 TRP A O 1
ATOM 6392 N N . SER A 1 832 ? -20.681 5.852 30.677 1.00 96.12 832 SER A N 1
ATOM 6393 C CA . SER A 1 832 ? -21.436 6.753 29.807 1.00 96.12 832 SER A CA 1
ATOM 6394 C C . SER A 1 832 ? -21.061 8.206 30.032 1.00 96.12 832 SER A C 1
ATOM 6396 O O . SER A 1 832 ? -20.720 8.615 31.142 1.00 96.12 832 SER A O 1
ATOM 6398 N N . GLY A 1 833 ? -21.132 9.011 28.982 1.00 96.25 833 GLY A N 1
ATOM 6399 C CA . GLY A 1 833 ? -20.742 10.408 29.053 1.00 96.25 833 GLY A CA 1
ATOM 6400 C C . GLY A 1 833 ? -21.067 11.176 27.785 1.00 96.25 833 GLY A C 1
ATOM 6401 O O . GLY A 1 833 ? -21.343 10.610 26.728 1.00 96.25 833 GLY A O 1
ATOM 6402 N N . ARG A 1 834 ? -21.022 12.499 27.905 1.00 97.50 834 ARG A N 1
ATOM 6403 C CA . ARG A 1 834 ? -21.174 13.410 26.777 1.00 97.50 834 ARG A CA 1
ATOM 6404 C C . ARG A 1 834 ? -19.906 13.397 25.923 1.00 97.50 834 ARG A C 1
ATOM 6406 O O . ARG A 1 834 ? -18.796 13.441 26.448 1.00 97.50 834 ARG A O 1
ATOM 6413 N N . VAL A 1 835 ? -20.089 13.391 24.610 1.00 98.38 835 VAL A N 1
ATOM 6414 C CA . VAL A 1 835 ? -19.048 13.593 23.603 1.00 98.38 835 VAL A CA 1
ATOM 6415 C C . VAL A 1 835 ? -19.441 14.818 22.786 1.00 98.38 835 VAL A C 1
ATOM 6417 O O . VAL A 1 835 ? -20.515 14.854 22.183 1.00 98.38 835 VAL A O 1
ATOM 6420 N N . TYR A 1 836 ? -18.596 15.848 22.820 1.00 98.56 836 TYR A N 1
ATOM 6421 C CA . TYR A 1 836 ? -18.888 17.150 22.222 1.00 98.56 836 TYR A CA 1
ATOM 6422 C C . TYR A 1 836 ? -19.041 17.046 20.696 1.00 98.56 836 TYR A C 1
ATOM 6424 O O . TYR A 1 836 ? -18.437 16.179 20.062 1.00 98.56 836 TYR A O 1
ATOM 6432 N N . GLN A 1 837 ? -19.860 17.900 20.094 1.00 98.19 837 GLN A N 1
ATOM 6433 C CA . GLN A 1 837 ? -20.002 17.999 18.636 1.00 98.19 837 GLN A CA 1
ATOM 6434 C C . GLN A 1 837 ? -18.662 18.228 17.919 1.00 98.19 837 GLN A C 1
ATOM 6436 O O . GLN A 1 837 ? -17.802 18.937 18.444 1.00 98.19 837 GLN A O 1
ATOM 6441 N N . ASN A 1 838 ? -18.506 17.672 16.711 1.00 98.38 838 ASN A N 1
ATOM 6442 C CA . ASN A 1 838 ? -17.320 17.827 15.852 1.00 98.38 838 ASN A CA 1
ATOM 6443 C C . ASN A 1 838 ? -15.993 17.817 16.634 1.00 98.38 838 ASN A C 1
ATOM 6445 O O . ASN A 1 838 ? -15.229 18.787 16.627 1.00 98.38 838 ASN A O 1
ATOM 6449 N N . SER A 1 839 ? -15.758 16.747 17.390 1.00 98.75 839 SER A N 1
ATOM 6450 C CA . SER A 1 839 ? -14.634 16.667 18.320 1.00 98.75 839 SER A CA 1
ATOM 6451 C C . SER A 1 839 ? -14.032 15.274 18.406 1.00 98.75 839 SER A C 1
ATOM 6453 O O . SER A 1 839 ? -14.643 14.281 18.008 1.00 98.75 839 SER A O 1
ATOM 6455 N N . VAL A 1 840 ? -12.827 15.216 18.968 1.00 98.81 840 VAL A N 1
ATOM 6456 C CA . VAL A 1 840 ? -12.237 13.995 19.510 1.00 98.81 840 VAL A CA 1
ATOM 6457 C C . VAL A 1 840 ? -12.218 14.124 21.030 1.00 98.81 840 VAL A C 1
ATOM 6459 O O . VAL A 1 840 ? -11.616 15.056 21.576 1.00 98.81 840 VAL A O 1
ATOM 6462 N N . VAL A 1 841 ? -12.887 13.190 21.704 1.00 98.81 841 VAL A N 1
ATOM 6463 C CA . VAL A 1 841 ? -12.933 13.086 23.162 1.00 98.81 841 VAL A CA 1
ATOM 6464 C C . VAL A 1 841 ? -12.264 11.794 23.598 1.00 98.81 841 VAL A C 1
ATOM 6466 O O . VAL A 1 841 ? -12.639 10.716 23.143 1.00 98.81 841 VAL A O 1
ATOM 6469 N N . THR A 1 842 ? -11.314 11.896 24.519 1.00 98.75 842 THR A N 1
ATOM 6470 C CA . THR A 1 842 ? -10.609 10.745 25.074 1.00 98.75 842 THR A CA 1
ATOM 6471 C C . THR A 1 842 ? -10.979 10.539 26.529 1.00 98.75 842 THR A C 1
ATOM 6473 O O . THR A 1 842 ? -10.760 11.410 27.373 1.00 98.75 842 THR A O 1
ATOM 6476 N N . TRP A 1 843 ? -11.519 9.362 26.831 1.00 98.44 843 TRP A N 1
ATOM 6477 C CA . TRP A 1 843 ? -11.780 8.907 28.188 1.00 98.44 843 TRP A CA 1
ATOM 6478 C C . TRP A 1 843 ? -10.613 8.071 28.694 1.00 98.44 843 TRP A C 1
ATOM 6480 O O . TRP A 1 843 ? -10.162 7.153 28.014 1.00 98.44 843 TRP A O 1
ATOM 6490 N N . VAL A 1 844 ? -10.164 8.355 29.913 1.00 97.50 844 VAL A N 1
ATOM 6491 C CA . VAL A 1 844 ? -9.212 7.525 30.656 1.00 97.50 844 VAL A CA 1
ATOM 6492 C C . VAL A 1 844 ? -9.976 6.890 31.807 1.00 97.50 844 VAL A C 1
ATOM 6494 O O . VAL A 1 844 ? -10.390 7.569 32.746 1.00 97.50 844 VAL A O 1
ATOM 6497 N N . LEU A 1 845 ? -10.208 5.590 31.702 1.00 95.56 845 LEU A N 1
ATOM 6498 C CA . LEU A 1 845 ? -10.965 4.782 32.645 1.00 95.56 845 LEU A CA 1
ATOM 6499 C C . LEU A 1 845 ? -10.001 4.090 33.625 1.00 95.56 845 LEU A C 1
ATOM 6501 O O . LEU A 1 845 ? -8.896 3.699 33.231 1.00 95.56 845 LEU A O 1
ATOM 6505 N N . PRO A 1 846 ? -10.395 3.912 34.901 1.00 91.81 846 PRO A N 1
ATOM 6506 C CA . PRO A 1 846 ? -9.550 3.259 35.904 1.00 91.81 846 PRO A CA 1
ATOM 6507 C C . PRO A 1 846 ? -9.218 1.814 35.508 1.00 91.81 846 PRO A C 1
ATOM 6509 O O . PRO A 1 846 ? -9.859 1.258 34.623 1.00 91.81 846 PRO A O 1
ATOM 6512 N N . ALA A 1 847 ? -8.252 1.176 36.170 1.00 86.19 847 ALA A N 1
ATOM 6513 C CA . ALA A 1 847 ? -8.010 -0.258 35.991 1.00 86.19 847 ALA A CA 1
ATOM 6514 C C . ALA A 1 847 ? -9.225 -1.098 36.425 1.00 86.19 847 ALA A C 1
ATOM 6516 O O . ALA A 1 847 ? -10.011 -0.670 37.276 1.00 86.19 847 ALA A O 1
ATOM 6517 N N . SER A 1 848 ? -9.408 -2.278 35.824 1.00 75.75 848 SER A N 1
ATOM 6518 C CA . SER A 1 848 ? -10.438 -3.226 36.267 1.00 75.75 848 SER A CA 1
ATOM 6519 C C . SER A 1 848 ? -10.137 -3.661 37.704 1.00 75.75 848 SER A C 1
ATOM 6521 O O . SER A 1 848 ? -9.007 -4.056 37.995 1.00 75.75 848 SER A O 1
ATOM 6523 N N . SER A 1 849 ? -11.132 -3.548 38.583 1.00 59.41 849 SER A N 1
ATOM 6524 C CA . SER A 1 849 ? -11.059 -3.945 39.995 1.00 59.41 849 SER A CA 1
ATOM 6525 C C . SER A 1 849 ? -10.961 -5.448 40.191 1.00 59.41 849 SER A C 1
ATOM 6527 O O . SER A 1 849 ? -11.711 -6.146 39.470 1.00 59.41 849 SER A O 1
#

Secondary structure (DSSP, 8-state):
-----------------PPPPP-S------S-TTS-B--B-TTSSB---TTTEEEEE-TT-HHHHHHHHHHHHTTGGGTS-EEE--SS-BS-TTS---BBPPSSTTSSTT----TTT--SBHHHHHHHH-TT--S---S-EEEETTTTEEEE--HHHHHHHTTTTTGGGS-HHHHH--SS-GGGHHHHHHHHHHIIIIIITHHHHHHT-SSHHHHHHHHHHHHHHHHHHHHHHHHHTSSBTTBSS--HHHHHHHHHHHHIIIIIHHHS---S--HHHH-HHHHHHHHHHHHHSTTTTTT--HHHHHHHHHHH-TTT-TT-PPP--SSSSS-S---S-GGGSPP-----HHHHHHHHHHHTTS---------------------------PPPPS-EEEEEETTSS-SSEE--PPEESS---TT-EEEEEEE--SGGGEEEEP-EEEEEE-HHHHHHHHTS-HHHHHHHHHHHHSTTTT---EEEEEES--TTSPSSP--TT-GGG---TT-TT---HHHHHHHHHHHHHHHHH-TT-EEEEEESS--GGGBTTS-SSS-STT-BB-GGGHHHHHHHHHHHHHHHHHTT----EEESSSSTT---SSS---B--HHHHHHHIIIIIHHHHHHTT---EEEEEEEETT-THHHHHHHHHHTTT--EEEEES--TT--THHHHHHHHH-TTSEEEEEE----TTS-TTHHHHHHHHHHHTTEEEEEEEESEEETTS----TTSS-SS---SEEEETTTTEEEE-HHHHHHHHHHTTS-TTPEEE-EE--EE-TTS-EEEEEEEE-TTS-EEEEEEE-SSS-EEEEEEETTS-EEEEEE-TTEEEEEEEPPP-

Foldseek 3Di:
DDDDDDDDDDDDDPPPPDDDDDDDDDDDDPDDPLWAQAFQACPDPRDQFAPFKEKEAALQALLQLLLLLLCFLLVVCRRYPYAYFFLDDFDDPVRDGFTAADQQCPRDPPHHQDPLPSDGTQVVLVCQQPVPRPDDRHDTWMAGPVVSHTNGGGSVSSSQRSQASNLVPGDVVSNPDAQCDPVCNVVLVVLCVLCVVQALCLLVQLLVDPDPVSNVVRLLSNQLNLLVQLVQLLVCQDLASNHDDRHSSRSSNLSRLLLCFLDSCPRSVSPLDHCVPFRQSSLLSNQCCCPPNGSSVVSRDSVSNQQNSLQHCCVRHVPSDGDPDDPPSRDHDHDPRSVPGDRGGRVDPSSVVSNVVVVVPDDDDDDDDDDDDDDDDDDDDDDDDDDDDDDDDFKWKFWQFPVRPGQRHTDWGWDWDPDDCVPFAAFEKEFAPDPVFFFAFALFEEAEAELQNLVQLVLFDPVQSLVVLLQRCHLVHQNTAEYEYEQFHWQQHEPDGDHQQLVVLDDDLVSPSGHCPPSNLSSLLSLLSSCVSHVSHAYEYAYQADHLNQFPNSHQAADLVSQAGDPVCLQSLLVSVLVSQVVSVVSNNHHQEYESHAQQCDRDHQTGHGHAALLRSLCSQAPHNVVSCVVSVHNYAYAPDNEALPCLVSSVSSCVRHVVRHQEYEHEQPDPPGALLSLLVVCVVVVRRAYADHEDFDFPPDDLCRLLCQFQSNLLRRHSYYYYYHQEHEPQRHDGGPRDDDRGGHHQKYHPSVVSDIDGDSSSSSSSLCRSQSDGRWTKTHMDRFDADPVRFTKHWTWTQHPVQKIKIKIAGAAQAKYWYWYAYSLGIIIIDIDGYRMIMMMTGHHDD

Sequence (849 aa):
MSARTRLQSLQRHIMTSVRPTPTTVAEHLAGGAQSWHGKITPDGPFKPEKDRYRLYIGLFCPFAHRANLVRHLKGLQDVLPVTVVKPYPKGDENGWPGWQFPSTDDEYPGANPDPLFGAKYMHELYFKADPGYKGRYSVPVLWDTKTNTIVNNESAELLRDLQTGFNSILPDDKAELTLYPEHLRSRIDEISVWMQRDLNSGVYKAGFAQSQEGYDKNVPIVFAALNKLEKMIAENGGPFILGKELTEVDVRAYATVVRFDTVYVQHFKCNLGTIRHNYPQINNWLNTLYWNVPGFKETTEFKHIKENYTKSHGDINPRAITPMGPWPDVEEGYETDLNKVKVGDVKMPLVLELEGKFTRYSPSSSFIMISPLLVAVATGTLASAAPNLNPRANAASYCSSSDSTYKLSTFDTPVSGTGNADGMSTWQLTVDDTSSGYKQKVTGFGAAVTDATVTVFNSLSSSDLSTLLNTLMTSSGADFGLIRHTIASSDLSADPAYSYDDNSGNADTSLNGFNLGDRGTAMAGLLAKMRNLKSGLTILGSPWSAPGWMKLNGVLDGTTVDNNLNPDYRSDLADYFVKYLQAYASAGASVDAITIQNEPLNSQSGYPTMYVYADESGDIINDNVGPALASAGLDTKVWAYDHNTDVPSYPQTVLDTASTYVPAVAWHCYASDNDWGVLTDFHTSNPNTLQYMTECWTSPSTGWSQAADFTMGPLQNWASGAMAWTLGSDTSYGPHLSSGGCDTCRGLVEVDTSAGTYSFAIDYYMMAQFSRFIPSGATILDGSGSYSYSDGTGIQSVASLNPDGTRTVVITNKFGNDVYVTVSLGSGAEWSGRVYQNSVVTWVLPASS

pLDDT: mean 88.98, std 18.35, range [21.95, 98.88]